Protein AF-0000000086609661 (afdb_homodimer)

Structure (mmCIF, N/CA/C/O backbone):
data_AF-0000000086609661-model_v1
#
loop_
_entity.id
_entity.type
_entity.pdbx_description
1 polymer 'Uncharacterized protein'
#
loop_
_atom_site.group_PDB
_atom_site.id
_atom_site.type_symbol
_atom_site.label_atom_id
_atom_site.label_alt_id
_atom_site.label_comp_id
_atom_site.label_asym_id
_atom_site.label_entity_id
_atom_site.label_seq_id
_atom_site.pdbx_PDB_ins_code
_atom_site.Cartn_x
_atom_site.Cartn_y
_atom_site.Cartn_z
_atom_site.occupancy
_atom_site.B_iso_or_equiv
_atom_site.auth_seq_id
_atom_site.auth_comp_id
_atom_site.auth_asym_id
_atom_site.auth_atom_id
_atom_site.pdbx_PDB_model_num
ATOM 1 N N . MET A 1 1 ? 12.375 -41.531 125.75 1 24.06 1 MET A N 1
ATOM 2 C CA . MET A 1 1 ? 12.094 -42.281 124.562 1 24.06 1 MET A CA 1
ATOM 3 C C . MET A 1 1 ? 12.25 -41.375 123.312 1 24.06 1 MET A C 1
ATOM 5 O O . MET A 1 1 ? 11.656 -40.312 123.25 1 24.06 1 MET A O 1
ATOM 9 N N . LEU A 1 2 ? 13.367 -41.625 122.5 1 27.55 2 LEU A N 1
ATOM 10 C CA . LEU A 1 2 ? 14.164 -40.906 121.5 1 27.55 2 LEU A CA 1
ATOM 11 C C . LEU A 1 2 ? 13.414 -40.812 120.188 1 27.55 2 LEU A C 1
ATOM 13 O O . LEU A 1 2 ? 13.156 -41.844 119.5 1 27.55 2 LEU A O 1
ATOM 17 N N . ILE A 1 3 ? 12.336 -40.094 120.062 1 29.94 3 ILE A N 1
ATOM 18 C CA . ILE A 1 3 ? 11.453 -40.062 118.875 1 29.94 3 ILE A CA 1
ATOM 19 C C . ILE A 1 3 ? 12.234 -39.656 117.625 1 29.94 3 ILE A C 1
ATOM 21 O O . ILE A 1 3 ? 12.867 -38.594 117.625 1 29.94 3 ILE A O 1
ATOM 25 N N . PRO A 1 4 ? 12.422 -40.625 116.625 1 28.08 4 PRO A N 1
ATOM 26 C CA . PRO A 1 4 ? 13.273 -40.625 115.438 1 28.08 4 PRO A CA 1
ATOM 27 C C . PRO A 1 4 ? 12.883 -39.531 114.438 1 28.08 4 PRO A C 1
ATOM 29 O O . PRO A 1 4 ? 11.75 -39.062 114.438 1 28.08 4 PRO A O 1
ATOM 32 N N . LYS A 1 5 ? 13.898 -39.062 113.375 1 32.53 5 LYS A N 1
ATOM 33 C CA . LYS A 1 5 ? 14.352 -37.969 112.5 1 32.53 5 LYS A CA 1
ATOM 34 C C . LYS A 1 5 ? 13.711 -38.062 111.125 1 32.53 5 LYS A C 1
ATOM 36 O O . LYS A 1 5 ? 14.109 -37.375 110.188 1 32.53 5 LYS A O 1
ATOM 41 N N . PHE A 1 6 ? 12.453 -38.656 110.875 1 29.06 6 PHE A N 1
ATOM 42 C CA . PHE A 1 6 ? 12.148 -39.094 109.562 1 29.06 6 PHE A CA 1
ATOM 43 C C . PHE A 1 6 ? 12.164 -37.906 108.562 1 29.06 6 PHE A C 1
ATOM 45 O O . PHE A 1 6 ? 11.414 -36.938 108.75 1 29.06 6 PHE A O 1
ATOM 52 N N . CYS A 1 7 ? 13.305 -37.688 107.75 1 28.7 7 CYS A N 1
ATOM 53 C CA . CYS A 1 7 ? 13.703 -36.688 106.75 1 28.7 7 CYS A CA 1
ATOM 54 C C . CYS A 1 7 ? 12.953 -36.875 105.5 1 28.7 7 CYS A C 1
ATOM 56 O O . CYS A 1 7 ? 12.984 -37.938 104.875 1 28.7 7 CYS A O 1
ATOM 58 N N . PRO A 1 8 ? 11.852 -36.156 105 1 30.62 8 PRO A N 1
ATOM 59 C CA . PRO A 1 8 ? 10.984 -36.344 103.875 1 30.62 8 PRO A CA 1
ATOM 60 C C . PRO A 1 8 ? 11.711 -36.125 102.5 1 30.62 8 PRO A C 1
ATOM 62 O O . PRO A 1 8 ? 12.516 -35.219 102.375 1 30.62 8 PRO A O 1
ATOM 65 N N . ARG A 1 9 ? 12.172 -37.156 101.625 1 34.53 9 ARG A N 1
ATOM 66 C CA . ARG A 1 9 ? 12.828 -37.344 100.312 1 34.53 9 ARG A CA 1
ATOM 67 C C . ARG A 1 9 ? 12.016 -36.719 99.188 1 34.53 9 ARG A C 1
ATOM 69 O O . ARG A 1 9 ? 11.062 -37.344 98.688 1 34.53 9 ARG A O 1
ATOM 76 N N . THR A 1 10 ? 11.586 -35.5 99.125 1 33.38 10 THR A N 1
ATOM 77 C CA . THR A 1 10 ? 10.609 -34.906 98.188 1 33.38 10 THR A CA 1
ATOM 78 C C . THR A 1 10 ? 11.18 -34.75 96.812 1 33.38 10 THR A C 1
ATOM 80 O O . THR A 1 10 ? 10.508 -34.281 95.875 1 33.38 10 THR A O 1
ATOM 83 N N . PRO A 1 11 ? 12.516 -34.969 96.375 1 42.34 11 PRO A N 1
ATOM 84 C CA . PRO A 1 11 ? 13 -34.188 95.25 1 42.34 11 PRO A CA 1
ATOM 85 C C . PRO A 1 11 ? 12.656 -34.812 93.938 1 42.34 11 PRO A C 1
ATOM 87 O O . PRO A 1 11 ? 12.922 -34.25 92.875 1 42.34 11 PRO A O 1
ATOM 90 N N . THR A 1 12 ? 12.406 -36.125 93.75 1 47.47 12 THR A N 1
ATOM 91 C CA . THR A 1 12 ? 12.586 -36.844 92.5 1 47.47 12 THR A CA 1
ATOM 92 C C . THR A 1 12 ? 11.539 -36.438 91.438 1 47.47 12 THR A C 1
ATOM 94 O O . THR A 1 12 ? 11.711 -36.656 90.25 1 47.47 12 THR A O 1
ATOM 97 N N . ARG A 1 13 ? 10.328 -35.938 91.812 1 50.72 13 ARG A N 1
ATOM 98 C CA . ARG A 1 13 ? 9.211 -35.812 90.875 1 50.72 13 ARG A CA 1
ATOM 99 C C . ARG A 1 13 ? 9.43 -34.625 89.938 1 50.72 13 ARG A C 1
ATOM 101 O O . ARG A 1 13 ? 8.789 -34.562 88.875 1 50.72 13 ARG A O 1
ATOM 108 N N . ILE A 1 14 ? 10.383 -33.781 90.312 1 56.12 14 ILE A N 1
ATOM 109 C CA . ILE A 1 14 ? 10.461 -32.562 89.5 1 56.12 14 ILE A CA 1
ATOM 110 C C . ILE A 1 14 ? 11.195 -32.875 88.188 1 56.12 14 ILE A C 1
ATOM 112 O O . ILE A 1 14 ? 10.828 -32.375 87.125 1 56.12 14 ILE A O 1
ATOM 116 N N . LYS A 1 15 ? 12.039 -33.875 88.188 1 58.06 15 LYS A N 1
ATOM 117 C CA . LYS A 1 15 ? 12.836 -34.156 87 1 58.06 15 LYS A CA 1
ATOM 118 C C . LYS A 1 15 ? 12.023 -34.906 86 1 58.06 15 LYS A C 1
ATOM 120 O O . LYS A 1 15 ? 12.18 -34.656 84.75 1 58.06 15 LYS A O 1
ATOM 125 N N . ASP A 1 16 ? 11.25 -35.719 86.438 1 64.44 16 ASP A N 1
ATOM 126 C CA . ASP A 1 16 ? 10.359 -36.469 85.5 1 64.44 16 ASP A CA 1
ATOM 127 C C . ASP A 1 16 ? 9.43 -35.5 84.75 1 64.44 16 ASP A C 1
ATOM 129 O O . ASP A 1 16 ? 9.125 -35.719 83.625 1 64.44 16 ASP A O 1
ATOM 133 N N . LEU A 1 17 ? 9.031 -34.469 85.5 1 64.56 17 LEU A N 1
ATOM 134 C CA . LEU A 1 17 ? 8.133 -33.5 84.938 1 64.56 17 LEU A CA 1
ATOM 135 C C . LEU A 1 17 ? 8.844 -32.75 83.812 1 64.56 17 LEU A C 1
ATOM 137 O O . LEU A 1 17 ? 8.25 -32.5 82.75 1 64.56 17 LEU A O 1
ATOM 141 N N . PHE A 1 18 ? 10.094 -32.531 84.062 1 69.62 18 PHE A N 1
ATOM 142 C CA . PHE A 1 18 ? 10.812 -31.75 83.062 1 69.62 18 PHE A CA 1
ATOM 143 C C . PHE A 1 18 ? 11.055 -32.594 81.812 1 69.62 18 PHE A C 1
ATOM 145 O O . PHE A 1 18 ? 10.992 -32.062 80.688 1 69.62 18 PHE A O 1
ATOM 152 N N . LEU A 1 19 ? 11.273 -33.844 81.938 1 68.75 19 LEU A N 1
ATOM 153 C CA . LEU A 1 19 ? 11.453 -34.719 80.812 1 68.75 19 LEU A CA 1
ATOM 154 C C . LEU A 1 19 ? 10.172 -34.812 80 1 68.75 19 LEU A C 1
ATOM 156 O O . LEU A 1 19 ? 10.219 -34.844 78.75 1 68.75 19 LEU A O 1
ATOM 160 N N . LEU A 1 20 ? 9.055 -34.969 80.75 1 70.31 20 LEU A N 1
ATOM 161 C CA . LEU A 1 20 ? 7.77 -35.031 80.062 1 70.31 20 LEU A CA 1
ATOM 162 C C . LEU A 1 20 ? 7.496 -33.719 79.312 1 70.31 20 LEU A C 1
ATOM 164 O O . LEU A 1 20 ? 7 -33.75 78.188 1 70.31 20 LEU A O 1
ATOM 168 N N . LEU A 1 21 ? 7.773 -32.625 79.938 1 68.56 21 LEU A N 1
ATOM 169 C CA . LEU A 1 21 ? 7.527 -31.344 79.312 1 68.56 21 LEU A CA 1
ATOM 170 C C . LEU A 1 21 ? 8.406 -31.172 78.062 1 68.56 21 LEU A C 1
ATOM 172 O O . LEU A 1 21 ? 7.953 -30.625 77.062 1 68.56 21 LEU A O 1
ATOM 176 N N . SER A 1 22 ? 9.617 -31.594 78.25 1 65.56 22 SER A N 1
ATOM 177 C CA . SER A 1 22 ? 10.508 -31.484 77.062 1 65.56 22 SER A CA 1
ATOM 178 C C . SER A 1 22 ? 10.016 -32.344 75.938 1 65.56 22 SER A C 1
ATOM 180 O O . SER A 1 22 ? 10.109 -31.953 74.75 1 65.56 22 SER A O 1
ATOM 182 N N . SER A 1 23 ? 9.547 -33.531 76.188 1 70.44 23 SER A N 1
ATOM 183 C CA . SER A 1 23 ? 9 -34.406 75.188 1 70.44 23 SER A CA 1
ATOM 184 C C . SER A 1 23 ? 7.773 -33.781 74.5 1 70.44 23 SER A C 1
ATOM 186 O O . SER A 1 23 ? 7.586 -33.906 73.312 1 70.44 23 SER A O 1
ATOM 188 N N . LEU A 1 24 ? 6.852 -33.188 75.375 1 67.44 24 LEU A N 1
ATOM 189 C CA . LEU A 1 24 ? 5.668 -32.562 74.812 1 67.44 24 LEU A CA 1
ATOM 190 C C . LEU A 1 24 ? 6.059 -31.375 73.875 1 67.44 24 LEU A C 1
ATOM 192 O O . LEU A 1 24 ? 5.422 -31.125 72.875 1 67.44 24 LEU A O 1
ATOM 196 N N . LEU A 1 25 ? 6.984 -30.609 74.375 1 65.94 25 LEU A N 1
ATOM 197 C CA . LEU A 1 25 ? 7.445 -29.484 73.562 1 65.94 25 LEU A CA 1
ATOM 198 C C . LEU A 1 25 ? 7.992 -29.969 72.25 1 65.94 25 LEU A C 1
ATOM 200 O O . LEU A 1 25 ? 7.746 -29.344 71.188 1 65.94 25 LEU A O 1
ATOM 204 N N . ILE A 1 26 ? 8.734 -30.969 72.188 1 63.88 26 ILE A N 1
ATOM 205 C CA . ILE A 1 26 ? 9.25 -31.547 71 1 63.88 26 ILE A CA 1
ATOM 206 C C . ILE A 1 26 ? 8.094 -31.922 70.062 1 63.88 26 ILE A C 1
ATOM 208 O O . ILE A 1 26 ? 8.125 -31.641 68.875 1 63.88 26 ILE A O 1
ATOM 212 N N . LEU A 1 27 ? 7.066 -32.625 70.562 1 64.44 27 LEU A N 1
ATOM 213 C CA . LEU A 1 27 ? 5.922 -33.031 69.75 1 64.44 27 LEU A CA 1
ATOM 214 C C . LEU A 1 27 ? 5.207 -31.797 69.188 1 64.44 27 LEU A C 1
ATOM 216 O O . LEU A 1 27 ? 4.77 -31.812 68 1 64.44 27 LEU A O 1
ATOM 220 N N . TYR A 1 28 ? 4.906 -30.812 70 1 58.44 28 TYR A N 1
ATOM 221 C CA . TYR A 1 28 ? 4.262 -29.594 69.562 1 58.44 28 TYR A CA 1
ATOM 222 C C . TYR A 1 28 ? 5.055 -28.953 68.438 1 58.44 28 TYR A C 1
ATOM 224 O O . TYR A 1 28 ? 4.48 -28.484 67.438 1 58.44 28 TYR A O 1
ATOM 232 N N . LEU A 1 29 ? 6.297 -28.734 68.688 1 55.53 29 LEU A N 1
ATOM 233 C CA . LEU A 1 29 ? 7.113 -28.078 67.688 1 55.53 29 LEU A CA 1
ATOM 234 C C . LEU A 1 29 ? 7.078 -28.844 66.375 1 55.53 29 LEU A C 1
ATOM 236 O O . LEU A 1 29 ? 7.211 -28.25 65.312 1 55.53 29 LEU A O 1
ATOM 240 N N . LEU A 1 30 ? 7.016 -30.109 66.438 1 54 30 LEU A N 1
ATOM 241 C CA . LEU A 1 30 ? 6.965 -30.922 65.188 1 54 30 LEU A CA 1
ATOM 242 C C . LEU A 1 30 ? 5.645 -30.734 64.5 1 54 30 LEU A C 1
ATOM 244 O O . LEU A 1 30 ? 5.586 -30.844 63.25 1 54 30 LEU A O 1
ATOM 248 N N . HIS A 1 31 ? 4.523 -30.578 65.188 1 50.5 31 HIS A N 1
ATOM 249 C CA . HIS A 1 31 ? 3.236 -30.547 64.5 1 50.5 31 HIS A CA 1
ATOM 250 C C . HIS A 1 31 ? 2.787 -29.109 64.25 1 50.5 31 HIS A C 1
ATOM 252 O O . HIS A 1 31 ? 1.589 -28.844 64.125 1 50.5 31 HIS A O 1
ATOM 258 N N . ARG A 1 32 ? 3.543 -28.109 64.625 1 44.69 32 ARG A N 1
ATOM 259 C CA . ARG A 1 32 ? 3.047 -26.766 64.25 1 44.69 32 ARG A CA 1
ATOM 260 C C . ARG A 1 32 ? 2.572 -26.719 62.844 1 44.69 32 ARG A C 1
ATOM 262 O O . ARG A 1 32 ? 3.32 -27.062 61.906 1 44.69 32 ARG A O 1
ATOM 269 N N . PRO A 1 33 ? 1.197 -26.703 62.688 1 39.25 33 PRO A N 1
ATOM 270 C CA . PRO A 1 33 ? 0.733 -26.562 61.312 1 39.25 33 PRO A CA 1
ATOM 271 C C . PRO A 1 33 ? 1.284 -25.312 60.625 1 39.25 33 PRO A C 1
ATOM 273 O O . PRO A 1 33 ? 1.49 -24.297 61.281 1 39.25 33 PRO A O 1
ATOM 276 N N . THR A 1 34 ? 2.217 -25.406 59.75 1 39.56 34 THR A N 1
ATOM 277 C CA . THR A 1 34 ? 2.689 -24.281 58.938 1 39.56 34 THR A CA 1
ATOM 278 C C . THR A 1 34 ? 1.516 -23.469 58.406 1 39.56 34 THR A C 1
ATOM 280 O O . THR A 1 34 ? 0.493 -24.016 58 1 39.56 34 THR A O 1
ATOM 283 N N . PRO A 1 35 ? 1.345 -22.25 59.094 1 38.19 35 PRO A N 1
ATOM 284 C CA . PRO A 1 35 ? 0.242 -21.438 58.594 1 38.19 35 PRO A CA 1
ATOM 285 C C . PRO A 1 35 ? 0.128 -21.5 57.062 1 38.19 35 PRO A C 1
ATOM 287 O O . PRO A 1 35 ? 1.127 -21.719 56.375 1 38.19 35 PRO A O 1
ATOM 290 N N . PRO A 1 36 ? -1.138 -21.812 56.625 1 32.72 36 PRO A N 1
ATOM 291 C CA . PRO A 1 36 ? -1.208 -21.812 55.156 1 32.72 36 PRO A CA 1
ATOM 292 C C . PRO A 1 36 ? -0.623 -20.547 54.531 1 32.72 36 PRO A C 1
ATOM 294 O O . PRO A 1 36 ? -0.662 -19.484 55.156 1 32.72 36 PRO A O 1
ATOM 297 N N . THR A 1 37 ? 0.617 -20.594 54.031 1 32.22 37 THR A N 1
ATOM 298 C CA . THR A 1 37 ? 1.135 -19.516 53.188 1 32.22 37 THR A CA 1
ATOM 299 C C . THR A 1 37 ? 0.003 -18.812 52.438 1 32.22 37 THR A C 1
ATOM 301 O O . THR A 1 37 ? -0.851 -19.484 51.844 1 32.22 37 THR A O 1
ATOM 304 N N . THR A 1 38 ? -0.518 -17.688 53.062 1 32.28 38 THR A N 1
ATOM 305 C CA . THR A 1 38 ? -1.411 -16.875 52.25 1 32.28 38 THR A CA 1
ATOM 306 C C . THR A 1 38 ? -1.024 -16.969 50.781 1 32.28 38 THR A C 1
ATOM 308 O O . THR A 1 38 ? 0.139 -16.766 50.438 1 32.28 38 THR A O 1
ATOM 311 N N . SER A 1 39 ? -1.709 -17.812 50.094 1 29.5 39 SER A N 1
ATOM 312 C CA . SER A 1 39 ? -1.521 -17.797 48.656 1 29.5 39 SER A CA 1
ATOM 313 C C . SER A 1 39 ? -1.417 -16.375 48.125 1 29.5 39 SER A C 1
ATOM 315 O O . SER A 1 39 ? -2.295 -15.547 48.375 1 29.5 39 SER A O 1
ATOM 317 N N . LEU A 1 40 ? -0.229 -15.641 48.312 1 30.45 40 LEU A N 1
ATOM 318 C CA . LEU A 1 40 ? -0.115 -14.516 47.406 1 30.45 40 LEU A CA 1
ATOM 319 C C . LEU A 1 40 ? -0.986 -14.734 46.156 1 30.45 40 LEU A C 1
ATOM 321 O O . LEU A 1 40 ? -0.909 -15.781 45.531 1 30.45 40 LEU A O 1
ATOM 325 N N . LEU A 1 41 ? -2.223 -14.188 46.312 1 28.84 41 LEU A N 1
ATOM 326 C CA . LEU A 1 41 ? -2.926 -14.164 45.031 1 28.84 41 LEU A CA 1
ATOM 327 C C . LEU A 1 41 ? -1.946 -13.984 43.875 1 28.84 41 LEU A C 1
ATOM 329 O O . LEU A 1 41 ? -1.236 -12.977 43.812 1 28.84 41 LEU A O 1
ATOM 333 N N . GLN A 1 42 ? -1.14 -15.023 43.656 1 28.11 42 GLN A N 1
ATOM 334 C CA . GLN A 1 42 ? -0.544 -14.914 42.312 1 28.11 42 GLN A CA 1
ATOM 335 C C . GLN A 1 42 ? -1.455 -14.148 41.375 1 28.11 42 GLN A C 1
ATOM 337 O O . GLN A 1 42 ? -2.564 -14.594 41.062 1 28.11 42 GLN A O 1
ATOM 342 N N . LEU A 1 43 ? -1.441 -12.75 41.562 1 30.12 43 LEU A N 1
ATOM 343 C CA . LEU A 1 43 ? -1.978 -12.227 40.312 1 30.12 43 LEU A CA 1
ATOM 344 C C . LEU A 1 43 ? -1.76 -13.211 39.188 1 30.12 43 LEU A C 1
ATOM 346 O O . LEU A 1 43 ? -0.621 -13.578 38.875 1 30.12 43 LEU A O 1
ATOM 350 N N . SER A 1 44 ? -2.557 -14.242 39.281 1 28.61 44 SER A N 1
ATOM 351 C CA . SER A 1 44 ? -2.443 -15.023 38.062 1 28.61 44 SER A CA 1
ATOM 352 C C . SER A 1 44 ? -1.903 -14.172 36.906 1 28.61 44 SER A C 1
ATOM 354 O O . SER A 1 44 ? -2.51 -13.164 36.531 1 28.61 44 SER A O 1
ATOM 356 N N . THR A 1 45 ? -0.65 -13.781 37 1 34.16 45 THR A N 1
ATOM 357 C CA . THR A 1 45 ? -0.312 -13.5 35.625 1 34.16 45 THR A CA 1
ATOM 358 C C . THR A 1 45 ? -1.208 -14.297 34.656 1 34.16 45 THR A C 1
ATOM 360 O O . THR A 1 45 ? -1.307 -15.523 34.781 1 34.16 45 THR A O 1
ATOM 363 N N . PHE A 1 46 ? -2.449 -13.828 34.5 1 33.5 46 PHE A N 1
ATOM 364 C CA . PHE A 1 46 ? -3.031 -14.625 33.406 1 33.5 46 PHE A CA 1
ATOM 365 C C . PHE A 1 46 ? -1.951 -15.398 32.656 1 33.5 46 PHE A C 1
ATOM 367 O O . PHE A 1 46 ? -0.874 -14.867 32.406 1 33.5 46 PHE A O 1
ATOM 374 N N . PRO A 1 47 ? -1.62 -16.688 33.188 1 36.62 47 PRO A N 1
ATOM 375 C CA . PRO A 1 47 ? -0.64 -17.25 32.25 1 36.62 47 PRO A CA 1
ATOM 376 C C . PRO A 1 47 ? -0.579 -16.484 30.938 1 36.62 47 PRO A C 1
ATOM 378 O O . PRO A 1 47 ? -1.572 -15.875 30.516 1 36.62 47 PRO A O 1
ATOM 381 N N . PRO A 1 48 ? 0.569 -15.836 30.688 1 37.53 48 PRO A N 1
ATOM 382 C CA . PRO A 1 48 ? 0.369 -15.344 29.328 1 37.53 48 PRO A CA 1
ATOM 383 C C . PRO A 1 48 ? -0.662 -16.156 28.547 1 37.53 48 PRO A C 1
ATOM 385 O O . PRO A 1 48 ? -0.85 -17.344 28.812 1 37.53 48 PRO A O 1
ATOM 388 N N . THR A 1 49 ? -1.903 -15.727 28.484 1 41.12 49 THR A N 1
ATOM 389 C CA . THR A 1 49 ? -2.736 -16.484 27.562 1 41.12 49 THR A CA 1
ATOM 390 C C . THR A 1 49 ? -1.89 -17.469 26.75 1 41.12 49 THR A C 1
ATOM 392 O O . THR A 1 49 ? -0.845 -17.094 26.219 1 41.12 49 THR A O 1
ATOM 395 N N . PRO A 1 50 ? -1.823 -18.734 27.219 1 45.25 50 PRO A N 1
ATOM 396 C CA . PRO A 1 50 ? -1.061 -19.609 26.328 1 45.25 50 PRO A CA 1
ATOM 397 C C . PRO A 1 50 ? -0.896 -19.016 24.922 1 45.25 50 PRO A C 1
ATOM 399 O O . PRO A 1 50 ? -1.77 -18.281 24.453 1 45.25 50 PRO A O 1
ATOM 402 N N . PRO A 1 51 ? 0.329 -18.859 24.594 1 51.72 51 PRO A N 1
ATOM 403 C CA . PRO A 1 51 ? 0.479 -18.344 23.234 1 51.72 51 PRO A CA 1
ATOM 404 C C . PRO A 1 51 ? -0.551 -18.922 22.266 1 51.72 51 PRO A C 1
ATOM 406 O O . PRO A 1 51 ? -0.796 -20.141 22.281 1 51.72 51 PRO A O 1
ATOM 409 N N . THR A 1 52 ? -1.679 -18.297 22.094 1 62.69 52 THR A N 1
ATOM 410 C CA . THR A 1 52 ? -2.59 -18.734 21.047 1 62.69 52 THR A CA 1
ATOM 411 C C . THR A 1 52 ? -1.84 -19.516 19.969 1 62.69 52 THR A C 1
ATOM 413 O O . THR A 1 52 ? -0.779 -19.094 19.516 1 62.69 52 THR A O 1
ATOM 416 N N . PRO A 1 53 ? -2.174 -20.844 19.922 1 75.31 53 PRO A N 1
ATOM 417 C CA . PRO A 1 53 ? -1.538 -21.609 18.844 1 75.31 53 PRO A CA 1
ATOM 418 C C . PRO A 1 53 ? -1.438 -20.828 17.547 1 75.31 53 PRO A C 1
ATOM 420 O O . PRO A 1 53 ? -2.26 -19.953 17.281 1 75.31 53 PRO A O 1
ATOM 423 N N . PRO A 1 54 ? -0.422 -21.141 16.906 1 85.5 54 PRO A N 1
ATOM 424 C CA . PRO A 1 54 ? -0.243 -20.438 15.633 1 85.5 54 PRO A CA 1
ATOM 425 C C . PRO A 1 54 ? -1.383 -20.703 14.656 1 85.5 54 PRO A C 1
ATOM 427 O O . PRO A 1 54 ? -2.051 -21.734 14.742 1 85.5 54 PRO A O 1
ATOM 430 N N . THR A 1 55 ? -1.747 -19.797 13.898 1 93.62 55 THR A N 1
ATOM 431 C CA . THR A 1 55 ? -2.754 -19.953 12.852 1 93.62 55 THR A CA 1
ATOM 432 C C . THR A 1 55 ? -2.377 -21.078 11.898 1 93.62 55 THR A C 1
ATOM 434 O O . THR A 1 55 ? -1.224 -21.188 11.477 1 93.62 55 THR A O 1
ATOM 437 N N . SER A 1 56 ? -3.27 -21.984 11.711 1 95.06 56 SER A N 1
ATOM 438 C CA . SER A 1 56 ? -3.109 -23.062 10.758 1 95.06 56 SER A CA 1
ATOM 439 C C . SER A 1 56 ? -4.211 -23.047 9.703 1 95.06 56 SER A C 1
ATOM 441 O O . SER A 1 56 ? -5.129 -22.234 9.773 1 95.06 56 SER A O 1
ATOM 443 N N . LEU A 1 57 ? -4.086 -23.922 8.766 1 96.75 57 LEU A N 1
ATOM 444 C CA . LEU A 1 57 ? -5.023 -23.953 7.645 1 96.75 57 LEU A CA 1
ATOM 445 C C . LEU A 1 57 ? -6.441 -24.219 8.133 1 96.75 57 LEU A C 1
ATOM 447 O O . LEU A 1 57 ? -7.406 -23.703 7.555 1 96.75 57 LEU A O 1
ATOM 451 N N . HIS A 1 58 ? -6.621 -24.906 9.234 1 95.06 58 HIS A N 1
ATOM 452 C CA . HIS A 1 58 ? -7.934 -25.25 9.766 1 95.06 58 HIS A CA 1
ATOM 453 C C . HIS A 1 58 ? -8.625 -24.016 10.352 1 95.06 58 HIS A C 1
ATOM 455 O O . HIS A 1 58 ? -9.828 -24.047 10.625 1 95.06 58 HIS A O 1
ATOM 461 N N . HIS A 1 59 ? -7.84 -23.016 10.602 1 97.69 59 HIS A N 1
ATOM 462 C CA . HIS A 1 59 ? -8.391 -21.781 11.156 1 97.69 59 HIS A CA 1
ATOM 463 C C . HIS A 1 59 ? -8.922 -20.859 10.055 1 97.69 59 HIS A C 1
ATOM 465 O O . HIS A 1 59 ? -9.461 -19.797 10.336 1 97.69 59 HIS A O 1
ATOM 471 N N . LEU A 1 60 ? -8.75 -21.25 8.789 1 98.5 60 LEU A N 1
ATOM 472 C CA . LEU A 1 60 ? -9.25 -20.484 7.66 1 98.5 60 LEU A CA 1
ATOM 473 C C . LEU A 1 60 ? -10.516 -21.109 7.086 1 98.5 60 LEU A C 1
ATOM 475 O O . LEU A 1 60 ? -10.586 -22.328 6.914 1 98.5 60 LEU A O 1
ATOM 479 N N . LEU A 1 61 ? -11.492 -20.359 6.871 1 98.62 61 LEU A N 1
ATOM 480 C CA . LEU A 1 61 ? -12.703 -20.766 6.164 1 98.62 61 LEU A CA 1
ATOM 481 C C . LEU A 1 61 ? -12.812 -20.062 4.82 1 98.62 61 LEU A C 1
ATOM 483 O O . LEU A 1 61 ? -12.906 -18.828 4.766 1 98.62 61 LEU A O 1
ATOM 487 N N . PHE A 1 62 ? -12.758 -20.859 3.775 1 98.69 62 PHE A N 1
ATOM 488 C CA . PHE A 1 62 ? -12.836 -20.312 2.422 1 98.69 62 PHE A CA 1
ATOM 489 C C . PHE A 1 62 ? -14.281 -20.312 1.926 1 98.69 62 PHE A C 1
ATOM 491 O O . PHE A 1 62 ? -14.93 -21.359 1.893 1 98.69 62 PHE A O 1
ATOM 498 N N . SER A 1 63 ? -14.781 -19.172 1.595 1 98.62 63 SER A N 1
ATOM 499 C CA . SER A 1 63 ? -16.094 -19 0.958 1 98.62 63 SER A CA 1
ATOM 500 C C . SER A 1 63 ? -15.945 -18.516 -0.481 1 98.62 63 SER A C 1
ATOM 502 O O . SER A 1 63 ? -15.609 -17.359 -0.719 1 98.62 63 SER A O 1
ATOM 504 N N . ILE A 1 64 ? -16.266 -19.391 -1.388 1 98.38 64 ILE A N 1
ATOM 505 C CA . ILE A 1 64 ? -15.977 -19.141 -2.795 1 98.38 64 ILE A CA 1
ATOM 506 C C . ILE A 1 64 ? -17.266 -18.844 -3.547 1 98.38 64 ILE A C 1
ATOM 508 O O . ILE A 1 64 ? -18.203 -19.656 -3.52 1 98.38 64 ILE A O 1
ATOM 512 N N . ALA A 1 65 ? -17.312 -17.656 -4.18 1 97.75 65 ALA A N 1
ATOM 513 C CA . ALA A 1 65 ? -18.438 -17.312 -5.043 1 97.75 65 ALA A CA 1
ATOM 514 C C . ALA A 1 65 ? -18.375 -18.094 -6.352 1 97.75 65 ALA A C 1
ATOM 516 O O . ALA A 1 65 ? -17.359 -18.094 -7.043 1 97.75 65 ALA A O 1
ATOM 517 N N . SER A 1 66 ? -19.438 -18.766 -6.672 1 96.19 66 SER A N 1
ATOM 518 C CA . SER A 1 66 ? -19.547 -19.578 -7.883 1 96.19 66 SER A CA 1
ATOM 519 C C . SER A 1 66 ? -20.953 -19.531 -8.461 1 96.19 66 SER A C 1
ATOM 521 O O . SER A 1 66 ? -21.766 -18.672 -8.086 1 96.19 66 SER A O 1
ATOM 523 N N . SER A 1 67 ? -21.188 -20.156 -9.562 1 93.94 67 SER A N 1
ATOM 524 C CA . SER A 1 67 ? -22.5 -20.312 -10.195 1 93.94 67 SER A CA 1
ATOM 525 C C . SER A 1 67 ? -22.641 -21.688 -10.812 1 93.94 67 SER A C 1
ATOM 527 O O . SER A 1 67 ? -21.656 -22.375 -11.062 1 93.94 67 SER A O 1
ATOM 529 N N . SER A 1 68 ? -23.938 -22.047 -11.031 1 91.75 68 SER A N 1
ATOM 530 C CA . SER A 1 68 ? -24.203 -23.344 -11.656 1 91.75 68 SER A CA 1
ATOM 531 C C . SER A 1 68 ? -23.656 -23.391 -13.078 1 91.75 68 SER A C 1
ATOM 533 O O . SER A 1 68 ? -23.266 -24.453 -13.562 1 91.75 68 SER A O 1
ATOM 535 N N . ARG A 1 69 ? -23.547 -22.312 -13.625 1 90.62 69 ARG A N 1
ATOM 536 C CA . ARG A 1 69 ? -23.094 -22.234 -15.008 1 90.62 69 ARG A CA 1
ATOM 537 C C . ARG A 1 69 ? -21.578 -22.297 -15.094 1 90.62 69 ARG A C 1
ATOM 539 O O . ARG A 1 69 ? -21.016 -22.953 -15.977 1 90.62 69 ARG A O 1
ATOM 546 N N . SER A 1 70 ? -20.844 -21.688 -14.156 1 91.75 70 SER A N 1
ATOM 547 C CA . SER A 1 70 ? -19.406 -21.562 -14.266 1 91.75 70 SER A CA 1
ATOM 548 C C . SER A 1 70 ? -18.688 -22.734 -13.609 1 91.75 70 SER A C 1
ATOM 550 O O . SER A 1 70 ? -17.562 -23.078 -13.992 1 91.75 70 SER A O 1
ATOM 552 N N . LEU A 1 71 ? -19.297 -23.359 -12.68 1 92.56 71 LEU A N 1
ATOM 553 C CA . LEU A 1 71 ? -18.641 -24.344 -11.82 1 92.56 71 LEU A CA 1
ATOM 554 C C . LEU A 1 71 ? -18.062 -25.484 -12.648 1 92.56 71 LEU A C 1
ATOM 556 O O . LEU A 1 71 ? -16.906 -25.859 -12.453 1 92.56 71 LEU A O 1
ATOM 560 N N . PRO A 1 72 ? -18.734 -26.047 -13.695 1 90.25 72 PRO A N 1
ATOM 561 C CA . PRO A 1 72 ? -18.156 -27.172 -14.445 1 90.25 72 PRO A CA 1
ATOM 562 C C . PRO A 1 72 ? -16.844 -26.812 -15.125 1 90.25 72 PRO A C 1
ATOM 564 O O . PRO A 1 72 ? -15.898 -27.609 -15.117 1 90.25 72 PRO A O 1
ATOM 567 N N . SER A 1 73 ? -16.734 -25.641 -15.609 1 91.88 73 SER A N 1
ATOM 568 C CA . SER A 1 73 ? -15.531 -25.25 -16.328 1 91.88 73 SER A CA 1
ATOM 569 C C . SER A 1 73 ? -14.445 -24.781 -15.367 1 91.88 73 SER A C 1
ATOM 571 O O . SER A 1 73 ? -13.266 -24.766 -15.719 1 91.88 73 SER A O 1
ATOM 573 N N . ARG A 1 74 ? -14.82 -24.5 -14.133 1 94.56 74 ARG A N 1
ATOM 574 C CA . ARG A 1 74 ? -13.867 -23.875 -13.219 1 94.56 74 ARG A CA 1
ATOM 575 C C . ARG A 1 74 ? -13.445 -24.859 -12.133 1 94.56 74 ARG A C 1
ATOM 577 O O . ARG A 1 74 ? -12.547 -24.562 -11.336 1 94.56 74 ARG A O 1
ATOM 584 N N . SER A 1 75 ? -13.977 -26.031 -12.125 1 94.06 75 SER A N 1
ATOM 585 C CA . SER A 1 75 ? -13.711 -27.031 -11.102 1 94.06 75 SER A CA 1
ATOM 586 C C . SER A 1 75 ? -12.242 -27.438 -11.094 1 94.06 75 SER A C 1
ATOM 588 O O . SER A 1 75 ? -11.68 -27.734 -10.039 1 94.06 75 SER A O 1
ATOM 590 N N . PRO A 1 76 ? -11.555 -27.453 -12.266 1 94.12 76 PRO A N 1
ATOM 591 C CA . PRO A 1 76 ? -10.141 -27.812 -12.234 1 94.12 76 PRO A CA 1
ATOM 592 C C . PRO A 1 76 ? -9.297 -26.859 -11.406 1 94.12 76 PRO A C 1
ATOM 594 O O . PRO A 1 76 ? -8.328 -27.266 -10.758 1 94.12 76 PRO A O 1
ATOM 597 N N . PHE A 1 77 ? -9.609 -25.594 -11.367 1 94.88 77 PHE A N 1
ATOM 598 C CA . PHE A 1 77 ? -8.867 -24.609 -10.586 1 94.88 77 PHE A CA 1
ATOM 599 C C . PHE A 1 77 ? -9.039 -24.859 -9.094 1 94.88 77 PHE A C 1
ATOM 601 O O . PHE A 1 77 ? -8.078 -24.766 -8.328 1 94.88 77 PHE A O 1
ATOM 608 N N . LEU A 1 78 ? -10.234 -25.234 -8.711 1 96 78 LEU A N 1
ATOM 609 C CA . LEU A 1 78 ? -10.539 -25.5 -7.312 1 96 78 LEU A CA 1
ATOM 610 C C . LEU A 1 78 ? -9.773 -26.734 -6.816 1 96 78 LEU A C 1
ATOM 612 O O . LEU A 1 78 ? -9.281 -26.75 -5.684 1 96 78 LEU A O 1
ATOM 616 N N . ARG A 1 79 ? -9.633 -27.703 -7.684 1 94.88 79 ARG A N 1
ATOM 617 C CA . ARG A 1 79 ? -8.992 -28.969 -7.32 1 94.88 79 ARG A CA 1
ATOM 618 C C . ARG A 1 79 ? -7.5 -28.781 -7.094 1 94.88 79 ARG A C 1
ATOM 620 O O . ARG A 1 79 ? -6.855 -29.609 -6.449 1 94.88 79 ARG A O 1
ATOM 627 N N . LEU A 1 80 ? -6.969 -27.688 -7.57 1 94.56 80 LEU A N 1
ATOM 628 C CA . LEU A 1 80 ? -5.531 -27.453 -7.453 1 94.56 80 LEU A CA 1
ATOM 629 C C . LEU A 1 80 ? -5.145 -27.172 -6.008 1 94.56 80 LEU A C 1
ATOM 631 O O . LEU A 1 80 ? -4.043 -27.531 -5.574 1 94.56 80 LEU A O 1
ATOM 635 N N . TRP A 1 81 ? -6.047 -26.531 -5.262 1 96.25 81 TRP A N 1
ATOM 636 C CA . TRP A 1 81 ? -5.613 -26.031 -3.957 1 96.25 81 TRP A CA 1
ATOM 637 C C . TRP A 1 81 ? -6.535 -26.531 -2.852 1 96.25 81 TRP A C 1
ATOM 639 O O . TRP A 1 81 ? -6.188 -26.484 -1.67 1 96.25 81 TRP A O 1
ATOM 649 N N . HIS A 1 82 ? -7.715 -26.969 -3.201 1 96.12 82 HIS A N 1
ATOM 650 C CA . HIS A 1 82 ? -8.641 -27.5 -2.207 1 96.12 82 HIS A CA 1
ATOM 651 C C . HIS A 1 82 ? -8.367 -28.984 -1.928 1 96.12 82 HIS A C 1
ATOM 653 O O . HIS A 1 82 ? -8.117 -29.75 -2.854 1 96.12 82 HIS A O 1
ATOM 659 N N . SER A 1 83 ? -8.352 -29.25 -0.698 1 92.25 83 SER A N 1
ATOM 660 C CA . SER A 1 83 ? -8.336 -30.641 -0.25 1 92.25 83 SER A CA 1
ATOM 661 C C . SER A 1 83 ? -9.398 -30.875 0.818 1 92.25 83 SER A C 1
ATOM 663 O O . SER A 1 83 ? -9.398 -30.219 1.861 1 92.25 83 SER A O 1
ATOM 665 N N . PRO A 1 84 ? -10.242 -31.875 0.622 1 88.81 84 PRO A N 1
ATOM 666 C CA . PRO A 1 84 ? -11.344 -32.125 1.561 1 88.81 84 PRO A CA 1
ATOM 667 C C . PRO A 1 84 ? -10.852 -32.375 2.982 1 88.81 84 PRO A C 1
ATOM 669 O O . PRO A 1 84 ? -11.562 -32.094 3.947 1 88.81 84 PRO A O 1
ATOM 672 N N . ASN A 1 85 ? -9.664 -32.781 3.139 1 88.94 85 ASN A N 1
ATOM 673 C CA . ASN A 1 85 ? -9.172 -33.156 4.457 1 88.94 85 ASN A CA 1
ATOM 674 C C . ASN A 1 85 ? -8.414 -32.031 5.129 1 88.94 85 ASN A C 1
ATOM 676 O O . ASN A 1 85 ? -8.164 -32.062 6.336 1 88.94 85 ASN A O 1
ATOM 680 N N . THR A 1 86 ? -8.141 -31.062 4.344 1 91.44 86 THR A N 1
ATOM 681 C CA . THR A 1 86 ? -7.242 -30.078 4.945 1 91.44 86 THR A CA 1
ATOM 682 C C . THR A 1 86 ? -7.832 -28.672 4.848 1 91.44 86 THR A C 1
ATOM 684 O O . THR A 1 86 ? -7.574 -27.828 5.707 1 91.44 86 THR A O 1
ATOM 687 N N . THR A 1 87 ? -8.609 -28.453 3.855 1 95.19 87 THR A N 1
ATOM 688 C CA . THR A 1 87 ? -9.148 -27.109 3.662 1 95.19 87 THR A CA 1
ATOM 689 C C . THR A 1 87 ? -10.625 -27.062 4.035 1 95.19 87 THR A C 1
ATOM 691 O O . THR A 1 87 ? -11.375 -28 3.768 1 95.19 87 THR A O 1
ATOM 694 N N . ARG A 1 88 ? -11 -26.047 4.703 1 96.31 88 ARG A N 1
ATOM 695 C CA . ARG A 1 88 ? -12.406 -25.719 4.922 1 96.31 88 ARG A CA 1
ATOM 696 C C . ARG A 1 88 ? -12.93 -24.781 3.842 1 96.31 88 ARG A C 1
ATOM 698 O O . ARG A 1 88 ? -12.836 -23.547 3.98 1 96.31 88 ARG A O 1
ATOM 705 N N . THR A 1 89 ? -13.508 -25.328 2.82 1 97.62 89 THR A N 1
ATOM 706 C CA . THR A 1 89 ? -13.93 -24.562 1.659 1 97.62 89 THR A CA 1
ATOM 707 C C . THR A 1 89 ? -15.383 -24.859 1.309 1 97.62 89 THR A C 1
ATOM 709 O O . THR A 1 89 ? -15.812 -26.016 1.348 1 97.62 89 THR A O 1
ATOM 712 N N . TYR A 1 90 ? -16.141 -23.844 1.014 1 97.12 90 TYR A N 1
ATOM 713 C CA . TYR A 1 90 ? -17.516 -23.969 0.564 1 97.12 90 TYR A CA 1
ATOM 714 C C . TYR A 1 90 ? -17.75 -23.156 -0.709 1 97.12 90 TYR A C 1
ATOM 716 O O . TYR A 1 90 ? -17.234 -22.047 -0.853 1 97.12 90 TYR A O 1
ATOM 724 N N . LEU A 1 91 ? -18.5 -23.75 -1.605 1 96.88 91 LEU A N 1
ATOM 725 C CA . LEU A 1 91 ? -18.906 -23.062 -2.82 1 96.88 91 LEU A CA 1
ATOM 726 C C . LEU A 1 91 ? -20.328 -22.5 -2.684 1 96.88 91 LEU A C 1
ATOM 728 O O . LEU A 1 91 ? -21.234 -23.219 -2.252 1 96.88 91 LEU A O 1
ATOM 732 N N . PHE A 1 92 ? -20.5 -21.281 -2.975 1 97 92 PHE A N 1
ATOM 733 C CA . PHE A 1 92 ? -21.812 -20.656 -2.965 1 97 92 PHE A CA 1
ATOM 734 C C . PHE A 1 92 ? -22.344 -20.484 -4.383 1 97 92 PHE A C 1
ATOM 736 O O . PHE A 1 92 ? -21.797 -19.703 -5.164 1 97 92 PHE A O 1
ATOM 743 N N . LEU A 1 93 ? -23.453 -21.172 -4.688 1 95.62 93 LEU A N 1
ATOM 744 C CA . LEU A 1 93 ? -24.031 -21.172 -6.031 1 95.62 93 LEU A CA 1
ATOM 745 C C . LEU A 1 93 ? -25.297 -20.328 -6.086 1 95.62 93 LEU A C 1
ATOM 747 O O . LEU A 1 93 ? -25.906 -20.047 -5.055 1 95.62 93 LEU A O 1
ATOM 751 N N . ASP A 1 94 ? -25.594 -19.875 -7.316 1 93.69 94 ASP A N 1
ATOM 752 C CA . ASP A 1 94 ? -26.797 -19.094 -7.551 1 93.69 94 ASP A CA 1
ATOM 753 C C . ASP A 1 94 ? -28.031 -20 -7.586 1 93.69 94 ASP A C 1
ATOM 755 O O . ASP A 1 94 ? -29.125 -19.578 -7.207 1 93.69 94 ASP A O 1
ATOM 759 N N . GLN A 1 95 ? -27.891 -21.141 -8.078 1 91.56 95 GLN A N 1
ATOM 760 C CA . GLN A 1 95 ? -28.969 -22.141 -8.18 1 91.56 95 GLN A CA 1
ATOM 761 C C . GLN A 1 95 ? -28.422 -23.547 -8.047 1 91.56 95 GLN A C 1
ATOM 763 O O . GLN A 1 95 ? -27.219 -23.781 -8.219 1 91.56 95 GLN A O 1
ATOM 768 N N . PRO A 1 96 ? -29.359 -24.438 -7.645 1 86.19 96 PRO A N 1
ATOM 769 C CA . PRO A 1 96 ? -28.891 -25.828 -7.496 1 86.19 96 PRO A CA 1
ATOM 770 C C . PRO A 1 96 ? -28.375 -26.422 -8.805 1 86.19 96 PRO A C 1
ATOM 772 O O . PRO A 1 96 ? -28.875 -26.062 -9.883 1 86.19 96 PRO A O 1
ATOM 775 N N . THR A 1 97 ? -27.266 -27.062 -8.586 1 77.62 97 THR A N 1
ATOM 776 C CA . THR A 1 97 ? -26.797 -27.797 -9.758 1 77.62 97 THR A CA 1
ATOM 777 C C . THR A 1 97 ? -27.641 -29.031 -10 1 77.62 97 THR A C 1
ATOM 779 O O . THR A 1 97 ? -28.328 -29.516 -9.094 1 77.62 97 THR A O 1
ATOM 782 N N . VAL A 1 98 ? -27.828 -29.328 -11.195 1 65.88 98 VAL A N 1
ATOM 783 C CA . VAL A 1 98 ? -28.547 -30.562 -11.469 1 65.88 98 VAL A CA 1
ATOM 784 C C . VAL A 1 98 ? -28.047 -31.672 -10.547 1 65.88 98 VAL A C 1
ATOM 786 O O . VAL A 1 98 ? -26.844 -31.891 -10.422 1 65.88 98 VAL A O 1
ATOM 789 N N . PRO A 1 99 ? -28.984 -32 -9.641 1 59.84 99 PRO A N 1
ATOM 790 C CA . PRO A 1 99 ? -28.625 -33.062 -8.672 1 59.84 99 PRO A CA 1
ATOM 791 C C . PRO A 1 99 ? -27.766 -34.156 -9.297 1 59.84 99 PRO A C 1
ATOM 793 O O . PRO A 1 99 ? -28.125 -34.688 -10.336 1 59.84 99 PRO A O 1
ATOM 796 N N . ASN A 1 100 ? -26.516 -33.844 -9.312 1 58.59 100 ASN A N 1
ATOM 797 C CA . ASN A 1 100 ? -25.656 -35 -9.641 1 58.59 100 ASN A CA 1
ATOM 798 C C . ASN A 1 100 ? -25.688 -36.031 -8.531 1 58.59 100 ASN A C 1
ATOM 800 O O . ASN A 1 100 ? -25.344 -35.75 -7.383 1 58.59 100 ASN A O 1
ATOM 804 N N . PRO A 1 101 ? -26.406 -37.219 -8.711 1 58.5 101 PRO A N 1
ATOM 805 C CA . PRO A 1 101 ? -26.484 -38.281 -7.723 1 58.5 101 PRO A CA 1
ATOM 806 C C . PRO A 1 101 ? -25.125 -38.625 -7.113 1 58.5 101 PRO A C 1
ATOM 808 O O . PRO A 1 101 ? -25.047 -39.219 -6.043 1 58.5 101 PRO A O 1
ATOM 811 N N . HIS A 1 102 ? -24.109 -38.219 -7.777 1 64.25 102 HIS A N 1
ATOM 812 C CA . HIS A 1 102 ? -22.781 -38.531 -7.262 1 64.25 102 HIS A CA 1
ATOM 813 C C . HIS A 1 102 ? -21.938 -37.281 -7.125 1 64.25 102 HIS A C 1
ATOM 815 O O . HIS A 1 102 ? -21.203 -36.906 -8.047 1 64.25 102 HIS A O 1
ATOM 821 N N . PRO A 1 103 ? -22.125 -36.594 -5.922 1 71.94 103 PRO A N 1
ATOM 822 C CA . PRO A 1 103 ? -21.312 -35.406 -5.73 1 71.94 103 PRO A CA 1
ATOM 823 C C . PRO A 1 103 ? -19.812 -35.688 -5.844 1 71.94 103 PRO A C 1
ATOM 825 O O . PRO A 1 103 ? -19.344 -36.719 -5.41 1 71.94 103 PRO A O 1
ATOM 828 N N . ASP A 1 104 ? -19.109 -34.938 -6.605 1 82.38 104 ASP A N 1
ATOM 829 C CA . ASP A 1 104 ? -17.656 -35.062 -6.766 1 82.38 104 ASP A CA 1
ATOM 830 C C . ASP A 1 104 ? -16.938 -34.812 -5.441 1 82.38 104 ASP A C 1
ATOM 832 O O . ASP A 1 104 ? -16.938 -33.688 -4.93 1 82.38 104 ASP A O 1
ATOM 836 N N . PRO A 1 105 ? -16.375 -35.781 -4.844 1 85 105 PRO A N 1
ATOM 837 C CA . PRO A 1 105 ? -15.766 -35.656 -3.521 1 85 105 PRO A CA 1
ATOM 838 C C . PRO A 1 105 ? -14.523 -34.781 -3.537 1 85 105 PRO A C 1
ATOM 840 O O . PRO A 1 105 ? -14.031 -34.375 -2.479 1 85 105 PRO A O 1
ATOM 843 N N . THR A 1 106 ? -14 -34.531 -4.691 1 89.06 106 THR A N 1
ATOM 844 C CA . THR A 1 106 ? -12.773 -33.75 -4.781 1 89.06 106 THR A CA 1
ATOM 845 C C . THR A 1 106 ? -13.086 -32.25 -4.77 1 89.06 106 THR A C 1
ATOM 847 O O . THR A 1 106 ? -12.18 -31.422 -4.66 1 89.06 106 THR A O 1
ATOM 850 N N . LEU A 1 107 ? -14.367 -31.969 -4.895 1 92.81 107 LEU A N 1
ATOM 851 C CA . LEU A 1 107 ? -14.773 -30.562 -4.879 1 92.81 107 LEU A CA 1
ATOM 852 C C . LEU A 1 107 ? -15.328 -30.172 -3.514 1 92.81 107 LEU A C 1
ATOM 854 O O . LEU A 1 107 ? -15.82 -31.016 -2.771 1 92.81 107 LEU A O 1
ATOM 858 N N . PRO A 1 108 ? -15.211 -28.875 -3.207 1 93.94 108 PRO A N 1
ATOM 859 C CA . PRO A 1 108 ? -15.805 -28.422 -1.945 1 93.94 108 PRO A CA 1
ATOM 860 C C . PRO A 1 108 ? -17.312 -28.594 -1.911 1 93.94 108 PRO A C 1
ATOM 862 O O . PRO A 1 108 ? -17.969 -28.625 -2.963 1 93.94 108 PRO A O 1
ATOM 865 N N . PRO A 1 109 ? -17.859 -28.797 -0.676 1 92.38 109 PRO A N 1
ATOM 866 C CA . PRO A 1 109 ? -19.312 -28.797 -0.578 1 92.38 109 PRO A CA 1
ATOM 867 C C . PRO A 1 109 ? -19.938 -27.516 -1.139 1 92.38 109 PRO A C 1
ATOM 869 O O . PRO A 1 109 ? -19.328 -26.438 -1.061 1 92.38 109 PRO A O 1
ATOM 872 N N . THR A 1 110 ? -21.141 -27.672 -1.677 1 92.88 110 THR A N 1
ATOM 873 C CA . THR A 1 110 ? -21.828 -26.562 -2.332 1 92.88 110 THR A CA 1
ATOM 874 C C . THR A 1 110 ? -23.047 -26.125 -1.531 1 92.88 110 THR A C 1
ATOM 876 O O . THR A 1 110 ? -23.734 -26.969 -0.933 1 92.88 110 THR A O 1
ATOM 879 N N . LEU A 1 111 ? -23.234 -24.859 -1.473 1 93.69 111 LEU A N 1
ATOM 880 C CA . LEU A 1 111 ? -24.453 -24.234 -0.934 1 93.69 111 LEU A CA 1
ATOM 881 C C . LEU A 1 111 ? -25.109 -23.344 -1.976 1 93.69 111 LEU A C 1
ATOM 883 O O . LEU A 1 111 ? -24.438 -22.781 -2.84 1 93.69 111 LEU A O 1
ATOM 887 N N . VAL A 1 112 ? -26.438 -23.344 -1.909 1 94.62 112 VAL A N 1
ATOM 888 C CA . VAL A 1 112 ? -27.172 -22.375 -2.715 1 94.62 112 VAL A CA 1
ATOM 889 C C . VAL A 1 112 ? -27.422 -21.109 -1.898 1 94.62 112 VAL A C 1
ATOM 891 O O . VAL A 1 112 ? -27.984 -21.172 -0.807 1 94.62 112 VAL A O 1
ATOM 894 N N . SER A 1 113 ? -26.953 -20 -2.465 1 95.19 113 SER A N 1
ATOM 895 C CA . SER A 1 113 ? -27.141 -18.734 -1.767 1 95.19 113 SER A CA 1
ATOM 896 C C . SER A 1 113 ? -28.609 -18.422 -1.547 1 95.19 113 SER A C 1
ATOM 898 O O . SER A 1 113 ? -29.469 -18.797 -2.365 1 95.19 113 SER A O 1
ATOM 900 N N . SER A 1 114 ? -28.922 -17.75 -0.473 1 92.81 114 SER A N 1
ATOM 901 C CA . SER A 1 114 ? -30.281 -17.312 -0.208 1 92.81 114 SER A CA 1
ATOM 902 C C . SER A 1 114 ? -30.75 -16.312 -1.259 1 92.81 114 SER A C 1
ATOM 904 O O . SER A 1 114 ? -29.938 -15.57 -1.822 1 92.81 114 SER A O 1
ATOM 906 N N . PRO A 1 115 ? -32.062 -16.328 -1.482 1 90.56 115 PRO A N 1
ATOM 907 C CA . PRO A 1 115 ? -32.594 -15.359 -2.445 1 90.56 115 PRO A CA 1
ATOM 908 C C . PRO A 1 115 ? -32.344 -13.914 -2.023 1 90.56 115 PRO A C 1
ATOM 910 O O . PRO A 1 115 ? -32.406 -13.594 -0.834 1 90.56 115 PRO A O 1
ATOM 913 N N . THR A 1 116 ? -32.094 -13.086 -3.043 1 92.31 116 THR A N 1
ATOM 914 C CA . THR A 1 116 ? -31.812 -11.68 -2.762 1 92.31 116 THR A CA 1
ATOM 915 C C . THR A 1 116 ? -32.812 -10.773 -3.459 1 92.31 116 THR A C 1
ATOM 917 O O . THR A 1 116 ? -32.562 -9.586 -3.68 1 92.31 116 THR A O 1
ATOM 920 N N . SER A 1 117 ? -33.969 -11.289 -3.844 1 91.38 117 SER A N 1
ATOM 921 C CA . SER A 1 117 ? -34.969 -10.539 -4.578 1 91.38 117 SER A CA 1
ATOM 922 C C . SER A 1 117 ? -35.531 -9.383 -3.748 1 91.38 117 SER A C 1
ATOM 924 O O . SER A 1 117 ? -36 -8.383 -4.297 1 91.38 117 SER A O 1
ATOM 926 N N . SER A 1 118 ? -35.406 -9.461 -2.447 1 92.12 118 SER A N 1
ATOM 927 C CA . SER A 1 118 ? -35.969 -8.43 -1.567 1 92.12 118 SER A CA 1
ATOM 928 C C . SER A 1 118 ? -35.031 -7.23 -1.49 1 92.12 118 SER A C 1
ATOM 930 O O . SER A 1 118 ? -35.406 -6.168 -1.001 1 92.12 118 SER A O 1
ATOM 932 N N . PHE A 1 119 ? -33.781 -7.402 -1.865 1 94 119 PHE A N 1
ATOM 933 C CA . PHE A 1 119 ? -32.844 -6.293 -1.83 1 94 119 PHE A CA 1
ATOM 934 C C . PHE A 1 119 ? -33 -5.406 -3.059 1 94 119 PHE A C 1
ATOM 936 O O . PHE A 1 119 ? -33.094 -5.902 -4.184 1 94 119 PHE A O 1
ATOM 943 N N . PRO A 1 120 ? -33.062 -4.156 -2.836 1 92.38 120 PRO A N 1
ATOM 944 C CA . PRO A 1 120 ? -33.125 -3.262 -3.992 1 92.38 120 PRO A CA 1
ATOM 945 C C . PRO A 1 120 ? -31.844 -3.266 -4.824 1 92.38 120 PRO A C 1
ATOM 947 O O . PRO A 1 120 ? -30.75 -3.471 -4.285 1 92.38 120 PRO A O 1
ATOM 950 N N . TYR A 1 121 ? -31.922 -3.137 -6.121 1 90.88 121 TYR A N 1
ATOM 951 C CA . TYR A 1 121 ? -30.812 -3.018 -7.078 1 90.88 121 TYR A CA 1
ATOM 952 C C . TYR A 1 121 ? -31.125 -1.957 -8.125 1 90.88 121 TYR A C 1
ATOM 954 O O . TYR A 1 121 ? -32 -2.145 -8.969 1 90.88 121 TYR A O 1
ATOM 962 N N . SER A 1 122 ? -30.391 -0.838 -8.141 1 89.62 122 SER A N 1
ATOM 963 C CA . SER A 1 122 ? -30.766 0.29 -8.992 1 89.62 122 SER A CA 1
ATOM 964 C C . SER A 1 122 ? -29.688 0.581 -10.031 1 89.62 122 SER A C 1
ATOM 966 O O . SER A 1 122 ? -29.828 1.498 -10.844 1 89.62 122 SER A O 1
ATOM 968 N N . PHE A 1 123 ? -28.594 -0.246 -10.008 1 88.44 123 PHE A N 1
ATOM 969 C CA . PHE A 1 123 ? -27.578 -0.031 -11.031 1 88.44 123 PHE A CA 1
ATOM 970 C C . PHE A 1 123 ? -28.062 -0.52 -12.391 1 88.44 123 PHE A C 1
ATOM 972 O O . PHE A 1 123 ? -28.5 -1.667 -12.523 1 88.44 123 PHE A O 1
ATOM 979 N N . PRO A 1 124 ? -28 0.266 -13.43 1 85.38 124 PRO A N 1
ATOM 980 C CA . PRO A 1 124 ? -28.625 -0.062 -14.719 1 85.38 124 PRO A CA 1
ATOM 981 C C . PRO A 1 124 ? -27.906 -1.195 -15.445 1 85.38 124 PRO A C 1
ATOM 983 O O . PRO A 1 124 ? -28.547 -2.012 -16.109 1 85.38 124 PRO A O 1
ATOM 986 N N . ARG A 1 125 ? -26.609 -1.292 -15.477 1 79.56 125 ARG A N 1
ATOM 987 C CA . ARG A 1 125 ? -25.906 -2.236 -16.344 1 79.56 125 ARG A CA 1
ATOM 988 C C . ARG A 1 125 ? -25.266 -3.354 -15.523 1 79.56 125 ARG A C 1
ATOM 990 O O . ARG A 1 125 ? -24.469 -4.129 -16.047 1 79.56 125 ARG A O 1
ATOM 997 N N . GLY A 1 126 ? -25.656 -3.629 -14.398 1 79.06 126 GLY A N 1
ATOM 998 C CA . GLY A 1 126 ? -25.016 -4.656 -13.594 1 79.06 126 GLY A CA 1
ATOM 999 C C . GLY A 1 126 ? -25.906 -5.852 -13.328 1 79.06 126 GLY A C 1
ATOM 1000 O O . GLY A 1 126 ? -27.047 -5.902 -13.805 1 79.06 126 GLY A O 1
ATOM 1001 N N . SER A 1 127 ? -25.344 -6.934 -12.867 1 85.12 127 SER A N 1
ATOM 1002 C CA . SER A 1 127 ? -26.078 -8.141 -12.492 1 85.12 127 SER A CA 1
ATOM 1003 C C . SER A 1 127 ? -26.453 -8.133 -11.016 1 85.12 127 SER A C 1
ATOM 1005 O O . SER A 1 127 ? -25.625 -7.785 -10.164 1 85.12 127 SER A O 1
ATOM 1007 N N . ARG A 1 128 ? -27.672 -8.523 -10.734 1 88.06 128 ARG A N 1
ATOM 1008 C CA . ARG A 1 128 ? -28.141 -8.625 -9.359 1 88.06 128 ARG A CA 1
ATOM 1009 C C . ARG A 1 128 ? -27.344 -9.664 -8.578 1 88.06 128 ARG A C 1
ATOM 1011 O O . ARG A 1 128 ? -27.391 -9.695 -7.348 1 88.06 128 ARG A O 1
ATOM 1018 N N . SER A 1 129 ? -26.656 -10.5 -9.297 1 90.31 129 SER A N 1
ATOM 1019 C CA . SER A 1 129 ? -25.844 -11.516 -8.641 1 90.31 129 SER A CA 1
ATOM 1020 C C . SER A 1 129 ? -24.797 -10.883 -7.727 1 90.31 129 SER A C 1
ATOM 1022 O O . SER A 1 129 ? -24.281 -11.539 -6.82 1 90.31 129 SER A O 1
ATOM 1024 N N . ALA A 1 130 ? -24.562 -9.617 -7.988 1 93.31 130 ALA A N 1
ATOM 1025 C CA . ALA A 1 130 ? -23.594 -8.906 -7.16 1 93.31 130 ALA A CA 1
ATOM 1026 C C . ALA A 1 130 ? -24.062 -8.828 -5.711 1 93.31 130 ALA A C 1
ATOM 1028 O O . ALA A 1 130 ? -23.25 -8.875 -4.785 1 93.31 130 ALA A O 1
ATOM 1029 N N . VAL A 1 131 ? -25.375 -8.695 -5.539 1 96 131 VAL A N 1
ATOM 1030 C CA . VAL A 1 131 ? -25.922 -8.641 -4.191 1 96 131 VAL A CA 1
ATOM 1031 C C . VAL A 1 131 ? -25.766 -10 -3.51 1 96 131 VAL A C 1
ATOM 1033 O O . VAL A 1 131 ? -25.375 -10.078 -2.348 1 96 131 VAL A O 1
ATOM 1036 N N . ARG A 1 132 ? -26.062 -11.039 -4.254 1 95.38 132 ARG A N 1
ATOM 1037 C CA . ARG A 1 132 ? -25.922 -12.398 -3.752 1 95.38 132 ARG A CA 1
ATOM 1038 C C . ARG A 1 132 ? -24.484 -12.672 -3.332 1 95.38 132 ARG A C 1
ATOM 1040 O O . ARG A 1 132 ? -24.234 -13.219 -2.252 1 95.38 132 ARG A O 1
ATOM 1047 N N . ILE A 1 133 ? -23.562 -12.312 -4.148 1 95.38 133 ILE A N 1
ATOM 1048 C CA . ILE A 1 133 ? -22.141 -12.578 -3.904 1 95.38 133 ILE A CA 1
ATOM 1049 C C . ILE A 1 133 ? -21.672 -11.781 -2.691 1 95.38 133 ILE A C 1
ATOM 1051 O O . ILE A 1 133 ? -20.938 -12.305 -1.845 1 95.38 133 ILE A O 1
ATOM 1055 N N . ALA A 1 134 ? -22.078 -10.523 -2.574 1 97.38 134 ALA A N 1
ATOM 1056 C CA . ALA A 1 134 ? -21.719 -9.719 -1.402 1 97.38 134 ALA A CA 1
ATOM 1057 C C . ALA A 1 134 ? -22.266 -10.367 -0.125 1 97.38 134 ALA A C 1
ATOM 1059 O O . ALA A 1 134 ? -21.594 -10.352 0.911 1 97.38 134 ALA A O 1
ATOM 1060 N N . ARG A 1 135 ? -23.422 -10.953 -0.223 1 97.81 135 ARG A N 1
ATOM 1061 C CA . ARG A 1 135 ? -24.109 -11.484 0.95 1 97.81 135 ARG A CA 1
ATOM 1062 C C . ARG A 1 135 ? -23.469 -12.789 1.414 1 97.81 135 ARG A C 1
ATOM 1064 O O . ARG A 1 135 ? -23.766 -13.273 2.508 1 97.81 135 ARG A O 1
ATOM 1071 N N . ILE A 1 136 ? -22.578 -13.375 0.643 1 98 136 ILE A N 1
ATOM 1072 C CA . ILE A 1 136 ? -21.875 -14.594 1.017 1 98 136 ILE A CA 1
ATOM 1073 C C . ILE A 1 136 ? -21.156 -14.391 2.346 1 98 136 ILE A C 1
ATOM 1075 O O . ILE A 1 136 ? -21.016 -15.328 3.139 1 98 136 ILE A O 1
ATOM 1079 N N . VAL A 1 137 ? -20.719 -13.172 2.639 1 97.06 137 VAL A N 1
ATOM 1080 C CA . VAL A 1 137 ? -20.062 -12.867 3.906 1 97.06 137 VAL A CA 1
ATOM 1081 C C . VAL A 1 137 ? -20.984 -13.242 5.066 1 97.06 137 VAL A C 1
ATOM 1083 O O . VAL A 1 137 ? -20.562 -13.945 5.996 1 97.06 137 VAL A O 1
ATOM 1086 N N . LYS A 1 138 ? -22.219 -12.797 4.984 1 97.81 138 LYS A N 1
ATOM 1087 C CA . LYS A 1 138 ? -23.188 -13.094 6.043 1 97.81 138 LYS A CA 1
ATOM 1088 C C . LYS A 1 138 ? -23.5 -14.586 6.094 1 97.81 138 LYS A C 1
ATOM 1090 O O . LYS A 1 138 ? -23.547 -15.18 7.172 1 97.81 138 LYS A O 1
ATOM 1095 N N . GLU A 1 139 ? -23.734 -15.164 4.926 1 98.19 139 GLU A N 1
ATOM 1096 C CA . GLU A 1 139 ? -24.078 -16.578 4.871 1 98.19 139 GLU A CA 1
ATOM 1097 C C . GLU A 1 139 ? -22.953 -17.453 5.43 1 98.19 139 GLU A C 1
ATOM 1099 O O . GLU A 1 139 ? -23.219 -18.469 6.062 1 98.19 139 GLU A O 1
ATOM 1104 N N . SER A 1 140 ? -21.688 -17.094 5.16 1 98.19 140 SER A N 1
ATOM 1105 C CA . SER A 1 140 ? -20.547 -17.844 5.668 1 98.19 140 SER A CA 1
ATOM 1106 C C . SER A 1 140 ? -20.531 -17.859 7.195 1 98.19 140 SER A C 1
ATOM 1108 O O . SER A 1 140 ? -20.188 -18.875 7.801 1 98.19 140 SER A O 1
ATOM 1110 N N . VAL A 1 141 ? -20.906 -16.781 7.816 1 98 141 VAL A N 1
ATOM 1111 C CA . VAL A 1 141 ? -20.875 -16.656 9.273 1 98 141 VAL A CA 1
ATOM 1112 C C . VAL A 1 141 ? -22.109 -17.344 9.867 1 98 141 VAL A C 1
ATOM 1114 O O . VAL A 1 141 ? -22 -18.031 10.891 1 98 141 VAL A O 1
ATOM 1117 N N . SER A 1 142 ? -23.25 -17.219 9.234 1 97.06 142 SER A N 1
ATOM 1118 C CA . SER A 1 142 ? -24.516 -17.594 9.859 1 97.06 142 SER A CA 1
ATOM 1119 C C . SER A 1 142 ? -24.859 -19.062 9.562 1 97.06 142 SER A C 1
ATOM 1121 O O . SER A 1 142 ? -25.547 -19.703 10.359 1 97.06 142 SER A O 1
ATOM 1123 N N . ARG A 1 143 ? -24.406 -19.562 8.438 1 96.62 143 ARG A N 1
ATOM 1124 C CA . ARG A 1 143 ? -24.891 -20.875 8.008 1 96.62 143 ARG A CA 1
ATOM 1125 C C . ARG A 1 143 ? -23.828 -21.938 8.25 1 96.62 143 ARG A C 1
ATOM 1127 O O . ARG A 1 143 ? -24.156 -23.141 8.305 1 96.62 143 ARG A O 1
ATOM 1134 N N . LEU A 1 144 ? -22.578 -21.609 8.344 1 96.62 144 LEU A N 1
ATOM 1135 C CA . LEU A 1 144 ? -21.516 -22.594 8.414 1 96.62 144 LEU A CA 1
ATOM 1136 C C . LEU A 1 144 ? -21.031 -22.766 9.844 1 96.62 144 LEU A C 1
ATOM 1138 O O . LEU A 1 144 ? -21.297 -21.922 10.703 1 96.62 144 LEU A O 1
ATOM 1142 N N . ASP A 1 145 ? -20.406 -23.906 10.125 1 94.69 145 ASP A N 1
ATOM 1143 C CA . ASP A 1 145 ? -19.719 -24.109 11.391 1 94.69 145 ASP A CA 1
ATOM 1144 C C . ASP A 1 145 ? -18.453 -23.25 11.461 1 94.69 145 ASP A C 1
ATOM 1146 O O . ASP A 1 145 ? -17.469 -23.516 10.75 1 94.69 145 ASP A O 1
ATOM 1150 N N . THR A 1 146 ? -18.453 -22.328 12.242 1 95.81 146 THR A N 1
ATOM 1151 C CA . THR A 1 146 ? -17.344 -21.391 12.32 1 95.81 146 THR A CA 1
ATOM 1152 C C . THR A 1 146 ? -16.5 -21.641 13.562 1 95.81 146 THR A C 1
ATOM 1154 O O . THR A 1 146 ? -15.781 -20.766 14.031 1 95.81 146 THR A O 1
ATOM 1157 N N . SER A 1 147 ? -16.625 -22.828 14.133 1 95.12 147 SER A N 1
ATOM 1158 C CA . SER A 1 147 ? -15.82 -23.172 15.297 1 95.12 147 SER A CA 1
ATOM 1159 C C . SER A 1 147 ? -14.336 -23.141 14.969 1 95.12 147 SER A C 1
ATOM 1161 O O . SER A 1 147 ? -13.898 -23.766 14 1 95.12 147 SER A O 1
ATOM 1163 N N . GLY A 1 148 ? -13.625 -22.375 15.75 1 95.69 148 GLY A N 1
ATOM 1164 C CA . GLY A 1 148 ? -12.18 -22.312 15.594 1 95.69 148 GLY A CA 1
ATOM 1165 C C . GLY A 1 148 ? -11.734 -21.438 14.445 1 95.69 148 GLY A C 1
ATOM 1166 O O . GLY A 1 148 ? -10.531 -21.25 14.227 1 95.69 148 GLY A O 1
ATOM 1167 N N . VAL A 1 149 ? -12.672 -20.875 13.688 1 98 149 VAL A N 1
ATOM 1168 C CA . VAL A 1 149 ? -12.32 -20.031 12.547 1 98 149 VAL A CA 1
ATOM 1169 C C . VAL A 1 149 ? -11.742 -18.703 13.031 1 98 149 VAL A C 1
ATOM 1171 O O . VAL A 1 149 ? -12.336 -18.047 13.891 1 98 149 VAL A O 1
ATOM 1174 N N . ARG A 1 150 ? -10.594 -18.406 12.5 1 98.38 150 ARG A N 1
ATOM 1175 C CA . ARG A 1 150 ? -9.938 -17.141 12.82 1 98.38 150 ARG A CA 1
ATOM 1176 C C . ARG A 1 150 ? -10.039 -16.156 11.656 1 98.38 150 ARG A C 1
ATOM 1178 O O . ARG A 1 150 ? -10.078 -14.945 11.859 1 98.38 150 ARG A O 1
ATOM 1185 N N . TRP A 1 151 ? -10.07 -16.734 10.453 1 98.81 151 TRP A N 1
ATOM 1186 C CA . TRP A 1 151 ? -10.086 -15.914 9.25 1 98.81 151 TRP A CA 1
ATOM 1187 C C . TRP A 1 151 ? -11.117 -16.422 8.258 1 98.81 151 TRP A C 1
ATOM 1189 O O . TRP A 1 151 ? -11.203 -17.625 7.996 1 98.81 151 TRP A O 1
ATOM 1199 N N . PHE A 1 152 ? -11.906 -15.555 7.75 1 98.88 152 PHE A N 1
ATOM 1200 C CA . PHE A 1 152 ? -12.773 -15.82 6.609 1 98.88 152 PHE A CA 1
ATOM 1201 C C . PHE A 1 152 ? -12.125 -15.336 5.316 1 98.88 152 PHE A C 1
ATOM 1203 O O . PHE A 1 152 ? -11.773 -14.164 5.191 1 98.88 152 PHE A O 1
ATOM 1210 N N . VAL A 1 153 ? -11.898 -16.234 4.414 1 98.88 153 VAL A N 1
ATOM 1211 C CA . VAL A 1 153 ? -11.281 -15.914 3.135 1 98.88 153 VAL A CA 1
ATOM 1212 C C . VAL A 1 153 ? -12.312 -16 2.018 1 98.88 153 VAL A C 1
ATOM 1214 O O . VAL A 1 153 ? -13.031 -17 1.909 1 98.88 153 VAL A O 1
ATOM 1217 N N . PHE A 1 154 ? -12.422 -14.977 1.233 1 98.81 154 PHE A N 1
ATOM 1218 C CA . PHE A 1 154 ? -13.391 -14.914 0.149 1 98.81 154 PHE A CA 1
ATOM 1219 C C . PHE A 1 154 ? -12.695 -14.844 -1.202 1 98.81 154 PHE A C 1
ATOM 1221 O O . PHE A 1 154 ? -11.641 -14.211 -1.329 1 98.81 154 PHE A O 1
ATOM 1228 N N . GLY A 1 155 ? -13.219 -15.453 -2.223 1 98.06 155 GLY A N 1
ATOM 1229 C CA . GLY A 1 155 ? -12.703 -15.461 -3.584 1 98.06 155 GLY A CA 1
ATOM 1230 C C . GLY A 1 155 ? -13.711 -15.977 -4.598 1 98.06 155 GLY A C 1
ATOM 1231 O O . GLY A 1 155 ? -14.898 -16.094 -4.297 1 98.06 155 GLY A O 1
ATOM 1232 N N . ASP A 1 156 ? -13.281 -16.172 -5.801 1 97.12 156 ASP A N 1
ATOM 1233 C CA . ASP A 1 156 ? -14.109 -16.672 -6.898 1 97.12 156 ASP A CA 1
ATOM 1234 C C . ASP A 1 156 ? -13.703 -18.094 -7.273 1 97.12 156 ASP A C 1
ATOM 1236 O O . ASP A 1 156 ? -12.68 -18.609 -6.809 1 97.12 156 ASP A O 1
ATOM 1240 N N . ASP A 1 157 ? -14.539 -18.734 -8.086 1 96.44 157 ASP A N 1
ATOM 1241 C CA . ASP A 1 157 ? -14.289 -20.141 -8.43 1 96.44 157 ASP A CA 1
ATOM 1242 C C . ASP A 1 157 ? -13.156 -20.266 -9.445 1 96.44 157 ASP A C 1
ATOM 1244 O O . ASP A 1 157 ? -12.695 -21.375 -9.734 1 96.44 157 ASP A O 1
ATOM 1248 N N . ASP A 1 158 ? -12.633 -19.156 -9.969 1 95.56 158 ASP A N 1
ATOM 1249 C CA . ASP A 1 158 ? -11.438 -19.203 -10.805 1 95.56 158 ASP A CA 1
ATOM 1250 C C . ASP A 1 158 ? -10.242 -18.578 -10.086 1 95.56 158 ASP A C 1
ATOM 1252 O O . ASP A 1 158 ? -9.266 -18.188 -10.727 1 95.56 158 ASP A O 1
ATOM 1256 N N . THR A 1 159 ? -10.336 -18.359 -8.789 1 97.06 159 THR A N 1
ATOM 1257 C CA . THR A 1 159 ? -9.219 -17.938 -7.961 1 97.06 159 THR A CA 1
ATOM 1258 C C . THR A 1 159 ? -8.422 -19.156 -7.473 1 97.06 159 THR A C 1
ATOM 1260 O O . THR A 1 159 ? -8.992 -20.078 -6.883 1 97.06 159 THR A O 1
ATOM 1263 N N . VAL A 1 160 ? -7.156 -19.203 -7.742 1 98.12 160 VAL A N 1
ATOM 1264 C CA . VAL A 1 160 ? -6.27 -20.219 -7.191 1 98.12 160 VAL A CA 1
ATOM 1265 C C . VAL A 1 160 ? -5.539 -19.656 -5.973 1 98.12 160 VAL A C 1
ATOM 1267 O O . VAL A 1 160 ? -4.801 -18.688 -6.078 1 98.12 160 VAL A O 1
ATOM 1270 N N . PHE A 1 161 ? -5.762 -20.312 -4.824 1 98.44 161 PHE A N 1
ATOM 1271 C CA . PHE A 1 161 ? -5.121 -19.875 -3.586 1 98.44 161 PHE A CA 1
ATOM 1272 C C . PHE A 1 161 ? -3.879 -20.703 -3.295 1 98.44 161 PHE A C 1
ATOM 1274 O O . PHE A 1 161 ? -3.838 -21.906 -3.602 1 98.44 161 PHE A O 1
ATOM 1281 N N . PHE A 1 162 ? -2.891 -20.094 -2.777 1 98.25 162 PHE A N 1
ATOM 1282 C CA . PHE A 1 162 ? -1.71 -20.734 -2.215 1 98.25 162 PHE A CA 1
ATOM 1283 C C . PHE A 1 162 ? -1.794 -20.781 -0.694 1 98.25 162 PHE A C 1
ATOM 1285 O O . PHE A 1 162 ? -1.294 -19.891 -0.009 1 98.25 162 PHE A O 1
ATOM 1292 N N . THR A 1 163 ? -2.361 -21.859 -0.209 1 98 163 THR A N 1
ATOM 1293 C CA . THR A 1 163 ? -2.938 -21.938 1.13 1 98 163 THR A CA 1
ATOM 1294 C C . THR A 1 163 ? -1.85 -21.812 2.193 1 98 163 THR A C 1
ATOM 1296 O O . THR A 1 163 ? -2.037 -21.141 3.205 1 98 163 THR A O 1
ATOM 1299 N N . ASP A 1 164 ? -0.67 -22.438 2.023 1 96.38 164 ASP A N 1
ATOM 1300 C CA . ASP A 1 164 ? 0.4 -22.328 3.01 1 96.38 164 ASP A CA 1
ATOM 1301 C C . ASP A 1 164 ? 0.867 -20.875 3.16 1 96.38 164 ASP A C 1
ATOM 1303 O O . ASP A 1 164 ? 1.091 -20.406 4.273 1 96.38 164 ASP A O 1
ATOM 1307 N N . ASN A 1 165 ? 1.011 -20.25 2.043 1 96.88 165 ASN A N 1
ATOM 1308 C CA . ASN A 1 165 ? 1.415 -18.844 2.059 1 96.88 165 ASN A CA 1
ATOM 1309 C C . ASN A 1 165 ? 0.357 -17.969 2.719 1 96.88 165 ASN A C 1
ATOM 1311 O O . ASN A 1 165 ? 0.69 -17.016 3.426 1 96.88 165 ASN A O 1
ATOM 1315 N N . LEU A 1 166 ? -0.882 -18.312 2.447 1 97.69 166 LEU A N 1
ATOM 1316 C CA . LEU A 1 166 ? -1.977 -17.547 3.043 1 97.69 166 LEU A CA 1
ATOM 1317 C C . LEU A 1 166 ? -1.963 -17.672 4.562 1 97.69 166 LEU A C 1
ATOM 1319 O O . LEU A 1 166 ? -2.098 -16.688 5.273 1 97.69 166 LEU A O 1
ATOM 1323 N N . VAL A 1 167 ? -1.782 -18.891 5.047 1 97.06 167 VAL A N 1
ATOM 1324 C CA . VAL A 1 167 ? -1.715 -19.141 6.484 1 97.06 167 VAL A CA 1
ATOM 1325 C C . VAL A 1 167 ? -0.572 -18.328 7.094 1 97.06 167 VAL A C 1
ATOM 1327 O O . VAL A 1 167 ? -0.759 -17.641 8.102 1 97.06 167 VAL A O 1
ATOM 1330 N N . ARG A 1 168 ? 0.535 -18.391 6.48 1 95.5 168 ARG A N 1
ATOM 1331 C CA . ARG A 1 168 ? 1.704 -17.688 6.988 1 95.5 168 ARG A CA 1
ATOM 1332 C C . ARG A 1 168 ? 1.469 -16.172 6.992 1 95.5 168 ARG A C 1
ATOM 1334 O O . ARG A 1 168 ? 1.787 -15.492 7.973 1 95.5 168 ARG A O 1
ATOM 1341 N N . THR A 1 169 ? 0.932 -15.656 5.941 1 96.56 169 THR A N 1
ATOM 1342 C CA . THR A 1 169 ? 0.695 -14.219 5.828 1 96.56 169 THR A CA 1
ATOM 1343 C C . THR A 1 169 ? -0.326 -13.758 6.859 1 96.56 169 THR A C 1
ATOM 1345 O O . THR A 1 169 ? -0.116 -12.75 7.535 1 96.56 169 THR A O 1
ATOM 1348 N N . LEU A 1 170 ? -1.391 -14.477 7.039 1 97.44 170 LEU A N 1
ATOM 1349 C CA . LEU A 1 170 ? -2.447 -14.078 7.961 1 97.44 170 LEU A CA 1
ATOM 1350 C C . LEU A 1 170 ? -1.992 -14.219 9.406 1 97.44 170 LEU A C 1
ATOM 1352 O O . LEU A 1 170 ? -2.574 -13.617 10.312 1 97.44 170 LEU A O 1
ATOM 1356 N N . SER A 1 171 ? -0.942 -15 9.633 1 95.62 171 SER A N 1
ATOM 1357 C CA . SER A 1 171 ? -0.397 -15.18 10.977 1 95.62 171 SER A CA 1
ATOM 1358 C C . SER A 1 171 ? 0.274 -13.906 11.477 1 95.62 171 SER A C 1
ATOM 1360 O O . SER A 1 171 ? 0.562 -13.773 12.664 1 95.62 171 SER A O 1
ATOM 1362 N N . LYS A 1 172 ? 0.522 -12.992 10.617 1 93.38 172 LYS A N 1
ATOM 1363 C CA . LYS A 1 172 ? 1.1 -11.703 10.992 1 93.38 172 LYS A CA 1
ATOM 1364 C C . LYS A 1 172 ? 0.121 -10.891 11.836 1 93.38 172 LYS A C 1
ATOM 1366 O O . LYS A 1 172 ? 0.521 -9.953 12.523 1 93.38 172 LYS A O 1
ATOM 1371 N N . TYR A 1 173 ? -1.177 -11.25 11.75 1 94.69 173 TYR A N 1
ATOM 1372 C CA . TYR A 1 173 ? -2.223 -10.391 12.289 1 94.69 173 TYR A CA 1
ATOM 1373 C C . TYR A 1 173 ? -2.996 -11.094 13.398 1 94.69 173 TYR A C 1
ATOM 1375 O O . TYR A 1 173 ? -3.121 -12.32 13.391 1 94.69 173 TYR A O 1
ATOM 1383 N N . ASP A 1 174 ? -3.49 -10.305 14.312 1 93.62 174 ASP A N 1
ATOM 1384 C CA . ASP A 1 174 ? -4.328 -10.805 15.398 1 93.62 174 ASP A CA 1
ATOM 1385 C C . ASP A 1 174 ? -5.781 -10.945 14.945 1 93.62 174 ASP A C 1
ATOM 1387 O O . ASP A 1 174 ? -6.453 -9.945 14.68 1 93.62 174 ASP A O 1
ATOM 1391 N N . PRO A 1 175 ? -6.309 -12.172 14.875 1 95.25 175 PRO A N 1
ATOM 1392 C CA . PRO A 1 175 ? -7.668 -12.359 14.359 1 95.25 175 PRO A CA 1
ATOM 1393 C C . PRO A 1 175 ? -8.734 -11.797 15.297 1 95.25 175 PRO A C 1
ATOM 1395 O O . PRO A 1 175 ? -9.906 -11.711 14.922 1 95.25 175 PRO A O 1
ATOM 1398 N N . GLU A 1 176 ? -8.406 -11.383 16.484 1 94.06 176 GLU A N 1
ATOM 1399 C CA . GLU A 1 176 ? -9.359 -10.789 17.406 1 94.06 176 GLU A CA 1
ATOM 1400 C C . GLU A 1 176 ? -9.547 -9.305 17.141 1 94.06 176 GLU A C 1
ATOM 1402 O O . GLU A 1 176 ? -10.477 -8.68 17.672 1 94.06 176 GLU A O 1
ATOM 1407 N N . GLU A 1 177 ? -8.625 -8.789 16.422 1 95.31 177 GLU A N 1
ATOM 1408 C CA . GLU A 1 177 ? -8.758 -7.402 15.969 1 95.31 177 GLU A CA 1
ATOM 1409 C C . GLU A 1 177 ? -9.477 -7.324 14.625 1 95.31 177 GLU A C 1
ATOM 1411 O O . GLU A 1 177 ? -9.664 -8.344 13.953 1 95.31 177 GLU A O 1
ATOM 1416 N N . TRP A 1 178 ? -9.891 -6.176 14.258 1 96.81 178 TRP A N 1
ATOM 1417 C CA . TRP A 1 178 ? -10.641 -6 13.023 1 96.81 178 TRP A CA 1
ATOM 1418 C C . TRP A 1 178 ? -9.703 -5.785 11.836 1 96.81 178 TRP A C 1
ATOM 1420 O O . TRP A 1 178 ? -9.117 -4.711 11.695 1 96.81 178 TRP A O 1
ATOM 1430 N N . TYR A 1 179 ? -9.578 -6.82 11.047 1 98.06 179 TYR A N 1
ATOM 1431 C CA . TYR A 1 179 ? -8.734 -6.73 9.859 1 98.06 179 TYR A CA 1
ATOM 1432 C C . TYR A 1 179 ? -9.539 -7.027 8.594 1 98.06 179 TYR A C 1
ATOM 1434 O O . TYR A 1 179 ? -10.312 -7.984 8.555 1 98.06 179 TYR A O 1
ATOM 1442 N N . TYR A 1 180 ? -9.516 -6.199 7.672 1 98.62 180 TYR A N 1
ATOM 1443 C CA . TYR A 1 180 ? -9.875 -6.348 6.266 1 98.62 180 TYR A CA 1
ATOM 1444 C C . TYR A 1 180 ? -8.633 -6.387 5.387 1 98.62 180 TYR A C 1
ATOM 1446 O O . TYR A 1 180 ? -8.008 -5.352 5.141 1 98.62 180 TYR A O 1
ATOM 1454 N N . ILE A 1 181 ? -8.195 -7.598 4.883 1 98.81 181 ILE A N 1
ATOM 1455 C CA . ILE A 1 181 ? -6.895 -7.797 4.262 1 98.81 181 ILE A CA 1
ATOM 1456 C C . ILE A 1 181 ? -7.074 -8.211 2.803 1 98.81 181 ILE A C 1
ATOM 1458 O O . ILE A 1 181 ? -7.836 -9.141 2.506 1 98.81 181 ILE A O 1
ATOM 1462 N N . GLY A 1 182 ? -6.473 -7.602 1.883 1 98.62 182 GLY A N 1
ATOM 1463 C CA . GLY A 1 182 ? -6.535 -7.875 0.456 1 98.62 182 GLY A CA 1
ATOM 1464 C C . GLY A 1 182 ? -5.656 -6.953 -0.367 1 98.62 182 GLY A C 1
ATOM 1465 O O . GLY A 1 182 ? -4.668 -6.414 0.137 1 98.62 182 GLY A O 1
ATOM 1466 N N . SER A 1 183 ? -5.898 -6.891 -1.631 1 98.31 183 SER A N 1
ATOM 1467 C CA . SER A 1 183 ? -5.145 -6.008 -2.516 1 98.31 183 SER A CA 1
ATOM 1468 C C . SER A 1 183 ? -6.027 -5.453 -3.629 1 98.31 183 SER A C 1
ATOM 1470 O O . SER A 1 183 ? -7.145 -5.934 -3.84 1 98.31 183 SER A O 1
ATOM 1472 N N . GLY A 1 184 ? -5.512 -4.398 -4.266 1 97.75 184 GLY A N 1
ATOM 1473 C CA . GLY A 1 184 ? -6.207 -3.816 -5.402 1 97.75 184 GLY A CA 1
ATOM 1474 C C . GLY A 1 184 ? -5.941 -4.551 -6.703 1 97.75 184 GLY A C 1
ATOM 1475 O O . GLY A 1 184 ? -5.359 -5.641 -6.699 1 97.75 184 GLY A O 1
ATOM 1476 N N . SER A 1 185 ? -6.453 -3.922 -7.742 1 97.38 185 SER A N 1
ATOM 1477 C CA . SER A 1 185 ? -6.211 -4.438 -9.086 1 97.38 185 SER A CA 1
ATOM 1478 C C . SER A 1 185 ? -4.816 -4.07 -9.578 1 97.38 185 SER A C 1
ATOM 1480 O O . SER A 1 185 ? -4.23 -3.084 -9.125 1 97.38 185 SER A O 1
ATOM 1482 N N . GLU A 1 186 ? -4.289 -4.855 -10.477 1 96.25 186 GLU A N 1
ATOM 1483 C CA . GLU A 1 186 ? -3.025 -4.531 -11.125 1 96.25 186 GLU A CA 1
ATOM 1484 C C . GLU A 1 186 ? -3.176 -3.32 -12.047 1 96.25 186 GLU A C 1
ATOM 1486 O O . GLU A 1 186 ? -2.203 -2.609 -12.312 1 96.25 186 GLU A O 1
ATOM 1491 N N . GLY A 1 187 ? -4.387 -3.127 -12.508 1 95.81 187 GLY A N 1
ATOM 1492 C CA . GLY A 1 187 ? -4.648 -1.997 -13.391 1 95.81 187 GLY A CA 1
ATOM 1493 C C . GLY A 1 187 ? -4.992 -0.725 -12.641 1 95.81 187 GLY A C 1
ATOM 1494 O O . GLY A 1 187 ? -5.66 -0.771 -11.602 1 95.81 187 GLY A O 1
ATOM 1495 N N . TYR A 1 188 ? -4.59 0.415 -13.211 1 96.56 188 TYR A N 1
ATOM 1496 C CA . TYR A 1 188 ? -4.914 1.702 -12.609 1 96.56 188 TYR A CA 1
ATOM 1497 C C . TYR A 1 188 ? -6.402 1.998 -12.719 1 96.56 188 TYR A C 1
ATOM 1499 O O . TYR A 1 188 ? -7.039 2.402 -11.742 1 96.56 188 TYR A O 1
ATOM 1507 N N . GLU A 1 189 ? -6.961 1.781 -13.898 1 95 189 GLU A N 1
ATOM 1508 C CA . GLU A 1 189 ? -8.328 2.186 -14.211 1 95 189 GLU A CA 1
ATOM 1509 C C . GLU A 1 189 ? -9.328 1.494 -13.297 1 95 189 GLU A C 1
ATOM 1511 O O . GLU A 1 189 ? -10.25 2.135 -12.773 1 95 189 GLU A O 1
ATOM 1516 N N . PRO A 1 190 ? -9.211 0.208 -13.078 1 94.88 190 PRO A N 1
ATOM 1517 C CA . PRO A 1 190 ? -10.164 -0.412 -12.164 1 94.88 190 PRO A CA 1
ATOM 1518 C C . PRO A 1 190 ? -10.109 0.182 -10.758 1 94.88 190 PRO A C 1
ATOM 1520 O O . PRO A 1 190 ? -11.141 0.328 -10.102 1 94.88 190 PRO A O 1
ATOM 1523 N N . ASN A 1 191 ? -8.938 0.491 -10.273 1 96.94 191 ASN A N 1
ATOM 1524 C CA . ASN A 1 191 ? -8.82 1.122 -8.969 1 96.94 191 ASN A CA 1
ATOM 1525 C C . ASN A 1 191 ? -9.469 2.502 -8.945 1 96.94 191 ASN A C 1
ATOM 1527 O O . ASN A 1 191 ? -10.203 2.834 -8.008 1 96.94 191 ASN A O 1
ATOM 1531 N N . MET A 1 192 ? -9.203 3.266 -9.977 1 95.38 192 MET A N 1
ATOM 1532 C CA . MET A 1 192 ? -9.75 4.617 -10.078 1 95.38 192 MET A CA 1
ATOM 1533 C C . MET A 1 192 ? -11.273 4.586 -10.156 1 95.38 192 MET A C 1
ATOM 1535 O O . MET A 1 192 ? -11.945 5.418 -9.539 1 95.38 192 MET A O 1
ATOM 1539 N N . SER A 1 193 ? -11.82 3.643 -10.906 1 93.31 193 SER A N 1
ATOM 1540 C CA . SER A 1 193 ? -13.258 3.578 -11.148 1 93.31 193 SER A CA 1
ATOM 1541 C C . SER A 1 193 ? -14 3.033 -9.938 1 93.31 193 SER A C 1
ATOM 1543 O O . SER A 1 193 ? -15.195 3.295 -9.758 1 93.31 193 SER A O 1
ATOM 1545 N N . ASN A 1 194 ? -13.391 2.283 -9.164 1 94.75 194 ASN A N 1
ATOM 1546 C CA . ASN A 1 194 ? -13.969 1.778 -7.918 1 94.75 194 ASN A CA 1
ATOM 1547 C C . ASN A 1 194 ? -13.398 2.496 -6.703 1 94.75 194 ASN A C 1
ATOM 1549 O O . ASN A 1 194 ? -13.812 3.609 -6.379 1 94.75 194 ASN A O 1
ATOM 1553 N N . SER A 1 195 ? -12.32 1.964 -6.102 1 97.44 195 SER A N 1
ATOM 1554 C CA . SER A 1 195 ? -11.625 2.611 -4.996 1 97.44 195 SER A CA 1
ATOM 1555 C C . SER A 1 195 ? -10.227 2.033 -4.816 1 97.44 195 SER A C 1
ATOM 1557 O O . SER A 1 195 ? -10.031 0.82 -4.914 1 97.44 195 SER A O 1
ATOM 1559 N N . PHE A 1 196 ? -9.305 2.928 -4.52 1 97.44 196 PHE A N 1
ATOM 1560 C CA . PHE A 1 196 ? -7.941 2.512 -4.223 1 97.44 196 PHE A CA 1
ATOM 1561 C C . PHE A 1 196 ? -7.871 1.82 -2.865 1 97.44 196 PHE A C 1
ATOM 1563 O O . PHE A 1 196 ? -6.871 1.174 -2.547 1 97.44 196 PHE A O 1
ATOM 1570 N N . GLY A 1 197 ? -8.914 1.926 -2.092 1 97.06 197 GLY A N 1
ATOM 1571 C CA . GLY A 1 197 ? -8.945 1.316 -0.772 1 97.06 197 GLY A CA 1
ATOM 1572 C C . GLY A 1 197 ? -9.75 0.028 -0.732 1 97.06 197 GLY A C 1
ATOM 1573 O O . GLY A 1 197 ? -9.953 -0.549 0.337 1 97.06 197 GLY A O 1
ATOM 1574 N N . MET A 1 198 ? -10.18 -0.45 -1.875 1 98.25 198 MET A N 1
ATOM 1575 C CA . MET A 1 198 ? -11.031 -1.635 -1.967 1 98.25 198 MET A CA 1
ATOM 1576 C C . MET A 1 198 ? -10.203 -2.867 -2.33 1 98.25 198 MET A C 1
ATOM 1578 O O . MET A 1 198 ? -9.328 -2.799 -3.188 1 98.25 198 MET A O 1
ATOM 1582 N N . ALA A 1 199 ? -10.445 -3.953 -1.648 1 98.56 199 ALA A N 1
ATOM 1583 C CA . ALA A 1 199 ? -9.914 -5.234 -2.104 1 98.56 199 ALA A CA 1
ATOM 1584 C C . ALA A 1 199 ? -10.742 -5.793 -3.258 1 98.56 199 ALA A C 1
ATOM 1586 O O . ALA A 1 199 ? -11.969 -5.809 -3.199 1 98.56 199 ALA A O 1
ATOM 1587 N N . PHE A 1 200 ? -10.086 -6.188 -4.258 1 98.06 200 PHE A N 1
ATOM 1588 C CA . PHE A 1 200 ? -10.773 -6.84 -5.363 1 98.06 200 PHE A CA 1
ATOM 1589 C C . PHE A 1 200 ? -10.992 -8.32 -5.074 1 98.06 200 PHE A C 1
ATOM 1591 O O . PHE A 1 200 ? -10.023 -9.07 -4.914 1 98.06 200 PHE A O 1
ATOM 1598 N N . GLY A 1 201 ? -12.188 -8.703 -5.055 1 97.06 201 GLY A N 1
ATOM 1599 C CA . GLY A 1 201 ? -12.586 -10.016 -4.574 1 97.06 201 GLY A CA 1
ATOM 1600 C C . GLY A 1 201 ? -12.07 -11.148 -5.445 1 97.06 201 GLY A C 1
ATOM 1601 O O . GLY A 1 201 ? -11.898 -12.273 -4.973 1 97.06 201 GLY A O 1
ATOM 1602 N N . GLY A 1 202 ? -11.852 -10.836 -6.695 1 96.38 202 GLY A N 1
ATOM 1603 C CA . GLY A 1 202 ? -11.266 -11.852 -7.559 1 96.38 202 GLY A CA 1
ATOM 1604 C C . GLY A 1 202 ? -9.914 -12.336 -7.078 1 96.38 202 GLY A C 1
ATOM 1605 O O . GLY A 1 202 ? -9.633 -13.539 -7.102 1 96.38 202 GLY A O 1
ATOM 1606 N N . GLY A 1 203 ? -9.078 -11.391 -6.648 1 97.5 203 GLY A N 1
ATOM 1607 C CA . GLY A 1 203 ? -7.789 -11.75 -6.086 1 97.5 203 GLY A CA 1
ATOM 1608 C C . GLY A 1 203 ? -7.891 -12.352 -4.699 1 97.5 203 GLY A C 1
ATOM 1609 O O . GLY A 1 203 ? -6.91 -12.883 -4.172 1 97.5 203 GLY A O 1
ATOM 1610 N N . GLY A 1 204 ? -9.078 -12.273 -4.137 1 98.44 204 GLY A N 1
ATOM 1611 C CA . GLY A 1 204 ? -9.312 -12.758 -2.785 1 98.44 204 GLY A CA 1
ATOM 1612 C C . GLY A 1 204 ? -9.055 -11.703 -1.722 1 98.44 204 GLY A C 1
ATOM 1613 O O . GLY A 1 204 ? -8.266 -10.781 -1.932 1 98.44 204 GLY A O 1
ATOM 1614 N N . PHE A 1 205 ? -9.773 -11.805 -0.627 1 98.81 205 PHE A N 1
ATOM 1615 C CA . PHE A 1 205 ? -9.516 -11.008 0.568 1 98.81 205 PHE A CA 1
ATOM 1616 C C . PHE A 1 205 ? -9.891 -11.789 1.824 1 98.81 205 PHE A C 1
ATOM 1618 O O . PHE A 1 205 ? -10.594 -12.797 1.75 1 98.81 205 PHE A O 1
ATOM 1625 N N . ALA A 1 206 ? -9.359 -11.398 2.916 1 98.94 206 ALA A N 1
ATOM 1626 C CA . ALA A 1 206 ? -9.602 -12.039 4.207 1 98.94 206 ALA A CA 1
ATOM 1627 C C . ALA A 1 206 ? -10.133 -11.031 5.227 1 98.94 206 ALA A C 1
ATOM 1629 O O . ALA A 1 206 ? -9.734 -9.859 5.219 1 98.94 206 ALA A O 1
ATOM 1630 N N . ILE A 1 207 ? -11.055 -11.484 6.016 1 98.81 207 ILE A N 1
ATOM 1631 C CA . ILE A 1 207 ? -11.586 -10.711 7.133 1 98.81 207 ILE A CA 1
ATOM 1632 C C . ILE A 1 207 ? -11.406 -11.5 8.43 1 98.81 207 ILE A C 1
ATOM 1634 O O . ILE A 1 207 ? -11.625 -12.711 8.461 1 98.81 207 ILE A O 1
ATOM 1638 N N . SER A 1 208 ? -10.953 -10.844 9.461 1 98.38 208 SER A N 1
ATOM 1639 C CA . SER A 1 208 ? -10.812 -11.508 10.75 1 98.38 208 SER A CA 1
ATOM 1640 C C . SER A 1 208 ? -12.164 -11.992 11.273 1 98.38 208 SER A C 1
ATOM 1642 O O . SER A 1 208 ? -13.203 -11.422 10.93 1 98.38 208 SER A O 1
ATOM 1644 N N . ALA A 1 209 ? -12.156 -12.992 12.062 1 97.88 209 ALA A N 1
ATOM 1645 C CA . ALA A 1 209 ? -13.391 -13.586 12.578 1 97.88 209 ALA A CA 1
ATOM 1646 C C . ALA A 1 209 ? -14.203 -12.555 13.359 1 97.88 209 ALA A C 1
ATOM 1648 O O . ALA A 1 209 ? -15.43 -12.484 13.219 1 97.88 209 ALA A O 1
ATOM 1649 N N . SER A 1 210 ? -13.531 -11.773 14.188 1 96 210 SER A N 1
ATOM 1650 C CA . SER A 1 210 ? -14.219 -10.758 14.977 1 96 210 SER A CA 1
ATOM 1651 C C . SER A 1 210 ? -14.93 -9.742 14.086 1 96 210 SER A C 1
ATOM 1653 O O . SER A 1 210 ? -16.078 -9.391 14.336 1 96 210 SER A O 1
ATOM 1655 N N . LEU A 1 211 ? -14.32 -9.32 13.031 1 97.75 211 LEU A N 1
ATOM 1656 C CA . LEU A 1 211 ? -14.906 -8.367 12.094 1 97.75 211 LEU A CA 1
ATOM 1657 C C . LEU A 1 211 ? -16.016 -9.023 11.273 1 97.75 211 LEU A C 1
ATOM 1659 O O . LEU A 1 211 ? -17.047 -8.406 11.016 1 97.75 211 LEU A O 1
ATOM 1663 N N . ALA A 1 212 ? -15.797 -10.273 10.883 1 98.25 212 ALA A N 1
ATOM 1664 C CA . ALA A 1 212 ? -16.781 -10.992 10.07 1 98.25 212 ALA A CA 1
ATOM 1665 C C . ALA A 1 212 ? -18.109 -11.117 10.805 1 98.25 212 ALA A C 1
ATOM 1667 O O . ALA A 1 212 ? -19.172 -10.945 10.203 1 98.25 212 ALA A O 1
ATOM 1668 N N . ARG A 1 213 ? -18.078 -11.391 12.023 1 97 213 ARG A N 1
ATOM 1669 C CA . ARG A 1 213 ? -19.297 -11.547 12.82 1 97 213 ARG A CA 1
ATOM 1670 C C . ARG A 1 213 ? -20.078 -10.242 12.875 1 97 213 ARG A C 1
ATOM 1672 O O . ARG A 1 213 ? -21.297 -10.242 12.688 1 97 213 ARG A O 1
ATOM 1679 N N . VAL A 1 214 ? -19.375 -9.195 13.078 1 97.25 214 VAL A N 1
ATOM 1680 C CA . VAL A 1 214 ? -20.047 -7.902 13.164 1 97.25 214 VAL A CA 1
ATOM 1681 C C . VAL A 1 214 ? -20.562 -7.504 11.789 1 97.25 214 VAL A C 1
ATOM 1683 O O . VAL A 1 214 ? -21.703 -7.039 11.656 1 97.25 214 VAL A O 1
ATOM 1686 N N . LEU A 1 215 ? -19.766 -7.695 10.766 1 97.94 215 LEU A N 1
ATOM 1687 C CA . LEU A 1 215 ? -20.172 -7.375 9.406 1 97.94 215 LEU A CA 1
ATOM 1688 C C . LEU A 1 215 ? -21.422 -8.164 9.016 1 97.94 215 LEU A C 1
ATOM 1690 O O . LEU A 1 215 ? -22.344 -7.609 8.414 1 97.94 215 LEU A O 1
ATOM 1694 N N . ALA A 1 216 ? -21.438 -9.414 9.359 1 97.81 216 ALA A N 1
ATOM 1695 C CA . ALA A 1 216 ? -22.594 -10.258 9.047 1 97.81 216 ALA A CA 1
ATOM 1696 C C . ALA A 1 216 ? -23.875 -9.703 9.664 1 97.81 216 ALA A C 1
ATOM 1698 O O . ALA A 1 216 ? -24.938 -9.766 9.055 1 97.81 216 ALA A O 1
ATOM 1699 N N . GLY A 1 217 ? -23.766 -9.172 10.844 1 96.31 217 GLY A N 1
ATOM 1700 C CA . GLY A 1 217 ? -24.922 -8.656 11.562 1 96.31 217 GLY A CA 1
ATOM 1701 C C . GLY A 1 217 ? -25.516 -7.41 10.93 1 96.31 217 GLY A C 1
ATOM 1702 O O . GLY A 1 217 ? -26.703 -7.152 11.047 1 96.31 217 GLY A O 1
ATOM 1703 N N . VAL A 1 218 ? -24.672 -6.684 10.211 1 95.69 218 VAL A N 1
ATOM 1704 C CA . VAL A 1 218 ? -25.141 -5.395 9.711 1 95.69 218 VAL A CA 1
ATOM 1705 C C . VAL A 1 218 ? -25.25 -5.434 8.188 1 95.69 218 VAL A C 1
ATOM 1707 O O . VAL A 1 218 ? -25.672 -4.461 7.566 1 95.69 218 VAL A O 1
ATOM 1710 N N . LEU A 1 219 ? -24.859 -6.492 7.566 1 96.75 219 LEU A N 1
ATOM 1711 C CA . LEU A 1 219 ? -24.656 -6.555 6.121 1 96.75 219 LEU A CA 1
ATOM 1712 C C . LEU A 1 219 ? -25.953 -6.309 5.367 1 96.75 219 LEU A C 1
ATOM 1714 O O . LEU A 1 219 ? -25.969 -5.562 4.387 1 96.75 219 LEU A O 1
ATOM 1718 N N . ASP A 1 220 ? -27.094 -6.906 5.805 1 95.94 220 ASP A N 1
ATOM 1719 C CA . ASP A 1 220 ? -28.344 -6.773 5.082 1 95.94 220 ASP A CA 1
ATOM 1720 C C . ASP A 1 220 ? -28.797 -5.316 5.023 1 95.94 220 ASP A C 1
ATOM 1722 O O . ASP A 1 220 ? -29.156 -4.816 3.957 1 95.94 220 ASP A O 1
ATOM 1726 N N . SER A 1 221 ? -28.781 -4.668 6.156 1 94.56 221 SER A N 1
ATOM 1727 C CA . SER A 1 221 ? -29.172 -3.262 6.188 1 94.56 221 SER A CA 1
ATOM 1728 C C . SER A 1 221 ? -28.25 -2.414 5.316 1 94.56 221 SER A C 1
ATOM 1730 O O . SER A 1 221 ? -28.703 -1.471 4.66 1 94.56 221 SER A O 1
ATOM 1732 N N . CYS A 1 222 ? -27 -2.744 5.32 1 95.19 222 CYS A N 1
ATOM 1733 C CA . CYS A 1 222 ? -26.016 -2.035 4.516 1 95.19 222 CYS A CA 1
ATOM 1734 C C . CYS A 1 222 ? -26.281 -2.244 3.029 1 95.19 222 CYS A C 1
ATOM 1736 O O . CYS A 1 222 ? -26.234 -1.293 2.246 1 95.19 222 CYS A O 1
ATOM 1738 N N . LEU A 1 223 ? -26.562 -3.475 2.631 1 95.19 223 LEU A N 1
ATOM 1739 C CA . LEU A 1 223 ? -26.797 -3.797 1.226 1 95.19 223 LEU A CA 1
ATOM 1740 C C . LEU A 1 223 ? -28.016 -3.064 0.687 1 95.19 223 LEU A C 1
ATOM 1742 O O . LEU A 1 223 ? -28.062 -2.725 -0.498 1 95.19 223 LEU A O 1
ATOM 1746 N N . VAL A 1 224 ? -28.984 -2.814 1.572 1 94.31 224 VAL A N 1
ATOM 1747 C CA . VAL A 1 224 ? -30.156 -2.051 1.174 1 94.31 224 VAL A CA 1
ATOM 1748 C C . VAL A 1 224 ? -29.75 -0.622 0.821 1 94.31 224 VAL A C 1
ATOM 1750 O O . VAL A 1 224 ? -30.266 -0.044 -0.142 1 94.31 224 VAL A O 1
ATOM 1753 N N . ARG A 1 225 ? -28.781 -0.062 1.503 1 93.38 225 ARG A N 1
ATOM 1754 C CA . ARG A 1 225 ? -28.359 1.321 1.309 1 93.38 225 ARG A CA 1
ATOM 1755 C C . ARG A 1 225 ? -27.531 1.467 0.036 1 93.38 225 ARG A C 1
ATOM 1757 O O . ARG A 1 225 ? -27.531 2.525 -0.594 1 93.38 225 ARG A O 1
ATOM 1764 N N . TYR A 1 226 ? -26.844 0.44 -0.379 1 94.62 226 TYR A N 1
ATOM 1765 C CA . TYR A 1 226 ? -25.938 0.549 -1.507 1 94.62 226 TYR A CA 1
ATOM 1766 C C . TYR A 1 226 ? -26.484 -0.173 -2.73 1 94.62 226 TYR A C 1
ATOM 1768 O O . TYR A 1 226 ? -25.75 -0.907 -3.404 1 94.62 226 TYR A O 1
ATOM 1776 N N . SER A 1 227 ? -27.734 0.079 -3.02 1 93.56 227 SER A N 1
ATOM 1777 C CA . SER A 1 227 ? -28.438 -0.559 -4.133 1 93.56 227 SER A CA 1
ATOM 1778 C C . SER A 1 227 ? -27.906 -0.066 -5.473 1 93.56 227 SER A C 1
ATOM 1780 O O . SER A 1 227 ? -28.078 -0.725 -6.5 1 93.56 227 SER A O 1
ATOM 1782 N N . HIS A 1 228 ? -27.172 1.066 -5.473 1 92.81 228 HIS A N 1
ATOM 1783 C CA . HIS A 1 228 ? -26.75 1.73 -6.699 1 92.81 228 HIS A CA 1
ATOM 1784 C C . HIS A 1 228 ? -25.391 1.229 -7.16 1 92.81 228 HIS A C 1
ATOM 1786 O O . HIS A 1 228 ? -24.906 1.604 -8.234 1 92.81 228 HIS A O 1
ATOM 1792 N N . LEU A 1 229 ? -24.719 0.429 -6.348 1 93.56 229 LEU A N 1
ATOM 1793 C CA . LEU A 1 229 ? -23.375 -0.031 -6.684 1 93.56 229 LEU A CA 1
ATOM 1794 C C . LEU A 1 229 ? -23.438 -1.217 -7.641 1 93.56 229 LEU A C 1
ATOM 1796 O O . LEU A 1 229 ? -24.359 -2.027 -7.578 1 93.56 229 LEU A O 1
ATOM 1800 N N . TYR A 1 230 ? -22.391 -1.322 -8.469 1 86.5 230 TYR A N 1
ATOM 1801 C CA . TYR A 1 230 ? -22.312 -2.334 -9.516 1 86.5 230 TYR A CA 1
ATOM 1802 C C . TYR A 1 230 ? -21.875 -3.676 -8.945 1 86.5 230 TYR A C 1
ATOM 1804 O O . TYR A 1 230 ? -22.531 -4.699 -9.172 1 86.5 230 TYR A O 1
ATOM 1812 N N . GLY A 1 231 ? -20.828 -3.672 -8.18 1 91.69 231 GLY A N 1
ATOM 1813 C CA . GLY A 1 231 ? -20.156 -4.918 -7.855 1 91.69 231 GLY A CA 1
ATOM 1814 C C . GLY A 1 231 ? -20.281 -5.301 -6.395 1 91.69 231 GLY A C 1
ATOM 1815 O O . GLY A 1 231 ? -20.594 -4.461 -5.551 1 91.69 231 GLY A O 1
ATOM 1816 N N . SER A 1 232 ? -20.094 -6.637 -6.156 1 96.19 232 SER A N 1
ATOM 1817 C CA . SER A 1 232 ? -20.125 -7.18 -4.801 1 96.19 232 SER A CA 1
ATOM 1818 C C . SER A 1 232 ? -19.016 -6.602 -3.939 1 96.19 232 SER A C 1
ATOM 1820 O O . SER A 1 232 ? -19.219 -6.312 -2.758 1 96.19 232 SER A O 1
ATOM 1822 N N . ASP A 1 233 ? -17.844 -6.402 -4.551 1 97.12 233 ASP A N 1
ATOM 1823 C CA . ASP A 1 233 ? -16.688 -5.926 -3.799 1 97.12 233 ASP A CA 1
ATOM 1824 C C . ASP A 1 233 ? -16.922 -4.508 -3.277 1 97.12 233 ASP A C 1
ATOM 1826 O O . ASP A 1 233 ? -16.547 -4.191 -2.146 1 97.12 233 ASP A O 1
ATOM 1830 N N . ALA A 1 234 ? -17.5 -3.693 -4.141 1 97 234 ALA A N 1
ATOM 1831 C CA . ALA A 1 234 ? -17.797 -2.32 -3.736 1 97 234 ALA A CA 1
ATOM 1832 C C . ALA A 1 234 ? -18.797 -2.293 -2.582 1 97 234 ALA A C 1
ATOM 1834 O O . ALA A 1 234 ? -18.719 -1.434 -1.701 1 97 234 ALA A O 1
ATOM 1835 N N . ARG A 1 235 ? -19.781 -3.164 -2.586 1 97.19 235 ARG A N 1
ATOM 1836 C CA . ARG A 1 235 ? -20.766 -3.25 -1.516 1 97.19 235 ARG A CA 1
ATOM 1837 C C . ARG A 1 235 ? -20.109 -3.658 -0.199 1 97.19 235 ARG A C 1
ATOM 1839 O O . ARG A 1 235 ? -20.328 -3.02 0.833 1 97.19 235 ARG A O 1
ATOM 1846 N N . VAL A 1 236 ? -19.266 -4.715 -0.244 1 98.38 236 VAL A N 1
ATOM 1847 C CA . VAL A 1 236 ? -18.594 -5.184 0.959 1 98.38 236 VAL A CA 1
ATOM 1848 C C . VAL A 1 236 ? -17.656 -4.094 1.489 1 98.38 236 VAL A C 1
ATOM 1850 O O . VAL A 1 236 ? -17.656 -3.809 2.689 1 98.38 236 VAL A O 1
ATOM 1853 N N . PHE A 1 237 ? -16.938 -3.461 0.586 1 98.5 237 PHE A N 1
ATOM 1854 C CA . PHE A 1 237 ? -16.047 -2.363 0.945 1 98.5 237 PHE A CA 1
ATOM 1855 C C . PHE A 1 237 ? -16.812 -1.247 1.641 1 98.5 237 PHE A C 1
ATOM 1857 O O . PHE A 1 237 ? -16.375 -0.731 2.67 1 98.5 237 PHE A O 1
ATOM 1864 N N . SER A 1 238 ? -17.922 -0.875 1.09 1 97.88 238 SER A N 1
ATOM 1865 C CA . SER A 1 238 ? -18.719 0.213 1.64 1 97.88 238 SER A CA 1
ATOM 1866 C C . SER A 1 238 ? -19.219 -0.121 3.041 1 97.88 238 SER A C 1
ATOM 1868 O O . SER A 1 238 ? -19.203 0.735 3.93 1 97.88 238 SER A O 1
ATOM 1870 N N . CYS A 1 239 ? -19.656 -1.326 3.223 1 97.69 239 CYS A N 1
ATOM 1871 C CA . CYS A 1 239 ? -20.141 -1.74 4.535 1 97.69 239 CYS A CA 1
ATOM 1872 C C . CYS A 1 239 ? -19.016 -1.769 5.551 1 97.69 239 CYS A C 1
ATOM 1874 O O . CYS A 1 239 ? -19.203 -1.413 6.715 1 97.69 239 CYS A O 1
ATOM 1876 N N . LEU A 1 240 ? -17.812 -2.205 5.117 1 98.06 240 LEU A N 1
ATOM 1877 C CA . LEU A 1 240 ? -16.656 -2.184 5.996 1 98.06 240 LEU A CA 1
ATOM 1878 C C . LEU A 1 240 ? -16.25 -0.751 6.336 1 98.06 240 LEU A C 1
ATOM 1880 O O . LEU A 1 240 ? -15.859 -0.463 7.469 1 98.06 240 LEU A O 1
ATOM 1884 N N . ALA A 1 241 ? -16.344 0.121 5.336 1 97.31 241 ALA A N 1
ATOM 1885 C CA . ALA A 1 241 ? -16.078 1.534 5.59 1 97.31 241 ALA A CA 1
ATOM 1886 C C . ALA A 1 241 ? -17 2.082 6.676 1 97.31 241 ALA A C 1
ATOM 1888 O O . ALA A 1 241 ? -16.562 2.83 7.551 1 97.31 241 ALA A O 1
ATOM 1889 N N . GLU A 1 242 ? -18.281 1.71 6.648 1 97.19 242 GLU A N 1
ATOM 1890 C CA . GLU A 1 242 ? -19.234 2.182 7.633 1 97.19 242 GLU A CA 1
ATOM 1891 C C . GLU A 1 242 ? -18.922 1.641 9.023 1 97.19 242 GLU A C 1
ATOM 1893 O O . GLU A 1 242 ? -19.359 2.203 10.031 1 97.19 242 GLU A O 1
ATOM 1898 N N . LEU A 1 243 ? -18.219 0.536 9.039 1 97.31 243 LEU A N 1
ATOM 1899 C CA . LEU A 1 243 ? -17.766 -0.007 10.312 1 97.31 243 LEU A CA 1
ATOM 1900 C C . LEU A 1 243 ? -16.469 0.648 10.75 1 97.31 243 LEU A C 1
ATOM 1902 O O . LEU A 1 243 ? -15.953 0.352 11.836 1 97.31 243 LEU A O 1
ATOM 1906 N N . GLY A 1 244 ? -15.906 1.49 9.922 1 96.5 244 GLY A N 1
ATOM 1907 C CA . GLY A 1 244 ? -14.727 2.26 10.266 1 96.5 244 GLY A CA 1
ATOM 1908 C C . GLY A 1 244 ? -13.43 1.536 9.945 1 96.5 244 GLY A C 1
ATOM 1909 O O . GLY A 1 244 ? -12.375 1.866 10.492 1 96.5 244 GLY A O 1
ATOM 1910 N N . VAL A 1 245 ? -13.469 0.489 9.117 1 97.44 245 VAL A N 1
ATOM 1911 C CA . VAL A 1 245 ? -12.297 -0.35 8.867 1 97.44 245 VAL A CA 1
ATOM 1912 C C . VAL A 1 245 ? -11.734 -0.047 7.484 1 97.44 245 VAL A C 1
ATOM 1914 O O . VAL A 1 245 ? -12.484 0.067 6.512 1 97.44 245 VAL A O 1
ATOM 1917 N N . GLU A 1 246 ? -10.383 0.184 7.406 1 97.12 246 GLU A N 1
ATOM 1918 C CA . GLU A 1 246 ? -9.703 0.394 6.133 1 97.12 246 GLU A CA 1
ATOM 1919 C C . GLU A 1 246 ? -8.93 -0.852 5.707 1 97.12 246 GLU A C 1
ATOM 1921 O O . GLU A 1 246 ? -8.68 -1.739 6.523 1 97.12 246 GLU A O 1
ATOM 1926 N N . LEU A 1 247 ? -8.57 -0.899 4.48 1 97.69 247 LEU A N 1
ATOM 1927 C CA . LEU A 1 247 ? -7.902 -2.041 3.865 1 97.69 247 LEU A CA 1
ATOM 1928 C C . LEU A 1 247 ? -6.465 -2.16 4.363 1 97.69 247 LEU A C 1
ATOM 1930 O O . LEU A 1 247 ? -5.738 -1.167 4.422 1 97.69 247 LEU A O 1
ATOM 1934 N N . THR A 1 248 ? -6.105 -3.303 4.855 1 97.25 248 THR A N 1
ATOM 1935 C CA . THR A 1 248 ? -4.711 -3.703 5.012 1 97.25 248 THR A CA 1
ATOM 1936 C C . THR A 1 248 ? -4.211 -4.422 3.764 1 97.25 248 THR A C 1
ATOM 1938 O O . THR A 1 248 ? -4.699 -5.496 3.422 1 97.25 248 THR A O 1
ATOM 1941 N N . ARG A 1 249 ? -3.225 -3.908 3.152 1 96.38 249 ARG A N 1
ATOM 1942 C CA . ARG A 1 249 ? -2.828 -4.387 1.832 1 96.38 249 ARG A CA 1
ATOM 1943 C C . ARG A 1 249 ? -1.794 -5.504 1.941 1 96.38 249 ARG A C 1
ATOM 1945 O O . ARG A 1 249 ? -0.779 -5.352 2.625 1 96.38 249 ARG A O 1
ATOM 1952 N N . GLU A 1 250 ? -2.062 -6.594 1.352 1 97.31 250 GLU A N 1
ATOM 1953 C CA . GLU A 1 250 ? -1.134 -7.691 1.105 1 97.31 250 GLU A CA 1
ATOM 1954 C C . GLU A 1 250 ? -0.97 -7.953 -0.389 1 97.31 250 GLU A C 1
ATOM 1956 O O . GLU A 1 250 ? -1.836 -8.562 -1.017 1 97.31 250 GLU A O 1
ATOM 1961 N N . PRO A 1 251 ? 0.191 -7.559 -0.924 1 95.19 251 PRO A N 1
ATOM 1962 C CA . PRO A 1 251 ? 0.362 -7.551 -2.379 1 95.19 251 PRO A CA 1
ATOM 1963 C C . PRO A 1 251 ? 0.382 -8.953 -2.977 1 95.19 251 PRO A C 1
ATOM 1965 O O . PRO A 1 251 ? 0.365 -9.109 -4.199 1 95.19 251 PRO A O 1
ATOM 1968 N N . GLY A 1 252 ? 0.357 -9.961 -2.246 1 97.62 252 GLY A N 1
ATOM 1969 C CA . GLY A 1 252 ? 0.375 -11.328 -2.744 1 97.62 252 GLY A CA 1
ATOM 1970 C C . GLY A 1 252 ? -0.957 -11.773 -3.322 1 97.62 252 GLY A C 1
ATOM 1971 O O . GLY A 1 252 ? -1.035 -12.797 -4 1 97.62 252 GLY A O 1
ATOM 1972 N N . PHE A 1 253 ? -2.068 -11 -3.01 1 98.62 253 PHE A N 1
ATOM 1973 C CA . PHE A 1 253 ? -3.354 -11.219 -3.664 1 98.62 253 PHE A CA 1
ATOM 1974 C C . PHE A 1 253 ? -3.354 -10.633 -5.07 1 98.62 253 PHE A C 1
ATOM 1976 O O . PHE A 1 253 ? -3.139 -9.43 -5.242 1 98.62 253 PHE A O 1
ATOM 1983 N N . HIS A 1 254 ? -3.627 -11.461 -6.074 1 98.56 254 HIS A N 1
ATOM 1984 C CA . HIS A 1 254 ? -3.559 -10.953 -7.438 1 98.56 254 HIS A CA 1
ATOM 1985 C C . HIS A 1 254 ? -4.91 -11.07 -8.141 1 98.56 254 HIS A C 1
ATOM 1987 O O . HIS A 1 254 ? -5.391 -12.18 -8.391 1 98.56 254 HIS A O 1
ATOM 1993 N N . GLN A 1 255 ? -5.488 -9.914 -8.43 1 98 255 GLN A N 1
ATOM 1994 C CA . GLN A 1 255 ? -6.695 -9.852 -9.242 1 98 255 GLN A CA 1
ATOM 1995 C C . GLN A 1 255 ? -6.414 -10.297 -10.68 1 98 255 GLN A C 1
ATOM 1997 O O . GLN A 1 255 ? -7.273 -10.891 -11.328 1 98 255 GLN A O 1
ATOM 2002 N N . VAL A 1 256 ? -5.262 -10.016 -11.164 1 96.94 256 VAL A N 1
ATOM 2003 C CA . VAL A 1 256 ? -4.738 -10.32 -12.492 1 96.94 256 VAL A CA 1
ATOM 2004 C C . VAL A 1 256 ? -5.641 -9.695 -13.555 1 96.94 256 VAL A C 1
ATOM 2006 O O . VAL A 1 256 ? -6.117 -10.391 -14.453 1 96.94 256 VAL A O 1
ATOM 2009 N N . ASP A 1 257 ? -5.867 -8.445 -13.477 1 94.12 257 ASP A N 1
ATOM 2010 C CA . ASP A 1 257 ? -6.578 -7.715 -14.523 1 94.12 257 ASP A CA 1
ATOM 2011 C C . ASP A 1 257 ? -5.676 -7.477 -15.734 1 94.12 257 ASP A C 1
ATOM 2013 O O . ASP A 1 257 ? -5.352 -6.332 -16.062 1 94.12 257 ASP A O 1
ATOM 2017 N N . ALA A 1 258 ? -5.285 -8.531 -16.312 1 93.06 258 ALA A N 1
ATOM 2018 C CA . ALA A 1 258 ? -4.453 -8.609 -17.516 1 93.06 258 ALA A CA 1
ATOM 2019 C C . ALA A 1 258 ? -4.828 -9.812 -18.359 1 93.06 258 ALA A C 1
ATOM 2021 O O . ALA A 1 258 ? -5.5 -10.734 -17.891 1 93.06 258 ALA A O 1
ATOM 2022 N N . ARG A 1 259 ? -4.52 -9.742 -19.609 1 93.56 259 ARG A N 1
ATOM 2023 C CA . ARG A 1 259 ? -4.781 -10.828 -20.547 1 93.56 259 ARG A CA 1
ATOM 2024 C C . ARG A 1 259 ? -3.502 -11.258 -21.266 1 93.56 259 ARG A C 1
ATOM 2026 O O . ARG A 1 259 ? -2.473 -10.586 -21.156 1 93.56 259 ARG A O 1
ATOM 2033 N N . GLY A 1 260 ? -3.635 -12.469 -21.828 1 94.75 260 GLY A N 1
ATOM 2034 C CA . GLY A 1 260 ? -2.51 -12.945 -22.609 1 94.75 260 GLY A CA 1
ATOM 2035 C C . GLY A 1 260 ? -1.427 -13.594 -21.781 1 94.75 260 GLY A C 1
ATOM 2036 O O . GLY A 1 260 ? -1.718 -14.414 -20.906 1 94.75 260 GLY A O 1
ATOM 2037 N N . ASP A 1 261 ? -0.204 -13.289 -22.094 1 96.88 261 ASP A N 1
ATOM 2038 C CA . ASP A 1 261 ? 0.956 -13.906 -21.469 1 96.88 261 ASP A CA 1
ATOM 2039 C C . ASP A 1 261 ? 1.388 -13.125 -20.219 1 96.88 261 ASP A C 1
ATOM 2041 O O . ASP A 1 261 ? 2.025 -12.078 -20.328 1 96.88 261 ASP A O 1
ATOM 2045 N N . ILE A 1 262 ? 1.161 -13.711 -19.078 1 97.62 262 ILE A N 1
ATOM 2046 C CA . ILE A 1 262 ? 1.478 -12.969 -17.859 1 97.62 262 ILE A CA 1
ATOM 2047 C C . ILE A 1 262 ? 2.865 -13.367 -17.359 1 97.62 262 ILE A C 1
ATOM 2049 O O . ILE A 1 262 ? 3.168 -13.234 -16.172 1 97.62 262 ILE A O 1
ATOM 2053 N N . PHE A 1 263 ? 3.73 -13.852 -18.281 1 97.88 263 PHE A N 1
ATOM 2054 C CA . PHE A 1 263 ? 5.098 -14.258 -17.969 1 97.88 263 PHE A CA 1
ATOM 2055 C C . PHE A 1 263 ? 5.832 -13.148 -17.219 1 97.88 263 PHE A C 1
ATOM 2057 O O . PHE A 1 263 ? 6.473 -13.406 -16.203 1 97.88 263 PHE A O 1
ATOM 2064 N N . GLY A 1 264 ? 5.754 -11.961 -17.688 1 98 264 GLY A N 1
ATOM 2065 C CA . GLY A 1 264 ? 6.445 -10.828 -17.078 1 98 264 GLY A CA 1
ATOM 2066 C C . GLY A 1 264 ? 6.004 -10.562 -15.656 1 98 264 GLY A C 1
ATOM 2067 O O . GLY A 1 264 ? 6.816 -10.156 -14.812 1 98 264 GLY A O 1
ATOM 2068 N N . MET A 1 265 ? 4.758 -10.75 -15.289 1 97.44 265 MET A N 1
ATOM 2069 C CA . MET A 1 265 ? 4.242 -10.555 -13.938 1 97.44 265 MET A CA 1
ATOM 2070 C C . MET A 1 265 ? 4.762 -11.633 -12.992 1 97.44 265 MET A C 1
ATOM 2072 O O . MET A 1 265 ? 5.125 -11.344 -11.859 1 97.44 265 MET A O 1
ATOM 2076 N N . LEU A 1 266 ? 4.836 -12.82 -13.523 1 98.44 266 LEU A N 1
ATOM 2077 C CA . LEU A 1 266 ? 5.203 -13.953 -12.672 1 98.44 266 LEU A CA 1
ATOM 2078 C C . LEU A 1 266 ? 6.715 -14.023 -12.492 1 98.44 266 LEU A C 1
ATOM 2080 O O . LEU A 1 266 ? 7.195 -14.453 -11.438 1 98.44 266 LEU A O 1
ATOM 2084 N N . SER A 1 267 ? 7.5 -13.594 -13.484 1 98.44 267 SER A N 1
ATOM 2085 C CA . SER A 1 267 ? 8.945 -13.75 -13.445 1 98.44 267 SER A CA 1
ATOM 2086 C C . SER A 1 267 ? 9.602 -12.656 -12.602 1 98.44 267 SER A C 1
ATOM 2088 O O . SER A 1 267 ? 10.789 -12.742 -12.273 1 98.44 267 SER A O 1
ATOM 2090 N N . ALA A 1 268 ? 8.844 -11.633 -12.273 1 97.94 268 ALA A N 1
ATOM 2091 C CA . ALA A 1 268 ? 9.336 -10.547 -11.43 1 97.94 268 ALA A CA 1
ATOM 2092 C C . ALA A 1 268 ? 8.375 -10.273 -10.273 1 97.94 268 ALA A C 1
ATOM 2094 O O . ALA A 1 268 ? 8.023 -9.125 -10.016 1 97.94 268 ALA A O 1
ATOM 2095 N N . HIS A 1 269 ? 7.938 -11.32 -9.648 1 97.44 269 HIS A N 1
ATOM 2096 C CA . HIS A 1 269 ? 7.023 -11.227 -8.516 1 97.44 269 HIS A CA 1
ATOM 2097 C C . HIS A 1 269 ? 7.699 -10.57 -7.316 1 97.44 269 HIS A C 1
ATOM 2099 O O . HIS A 1 269 ? 8.891 -10.789 -7.074 1 97.44 269 HIS A O 1
ATOM 2105 N N . PRO A 1 270 ? 6.984 -9.797 -6.559 1 92.94 270 PRO A N 1
ATOM 2106 C CA . PRO A 1 270 ? 7.582 -9.156 -5.379 1 92.94 270 PRO A CA 1
ATOM 2107 C C . PRO A 1 270 ? 7.969 -10.172 -4.301 1 92.94 270 PRO A C 1
ATOM 2109 O O . PRO A 1 270 ? 7.727 -11.367 -4.457 1 92.94 270 PRO A O 1
ATOM 2112 N N . LEU A 1 271 ? 8.609 -9.633 -3.221 1 94.31 271 LEU A N 1
ATOM 2113 C CA . LEU A 1 271 ? 9.102 -10.484 -2.146 1 94.31 271 LEU A CA 1
ATOM 2114 C C . LEU A 1 271 ? 7.949 -11.078 -1.341 1 94.31 271 LEU A C 1
ATOM 2116 O O . LEU A 1 271 ? 8.102 -12.125 -0.709 1 94.31 271 LEU A O 1
ATOM 2120 N N . SER A 1 272 ? 6.82 -10.352 -1.31 1 94.5 272 SER A N 1
ATOM 2121 C CA . SER A 1 272 ? 5.668 -10.867 -0.58 1 94.5 272 SER A CA 1
ATOM 2122 C C . SER A 1 272 ? 5.25 -12.242 -1.108 1 94.5 272 SER A C 1
ATOM 2124 O O . SER A 1 272 ? 5.301 -12.484 -2.314 1 94.5 272 SER A O 1
ATOM 2126 N N . PRO A 1 273 ? 4.824 -13.094 -0.212 1 96.38 273 PRO A N 1
ATOM 2127 C CA . PRO A 1 273 ? 4.406 -14.422 -0.671 1 96.38 273 PRO A CA 1
ATOM 2128 C C . PRO A 1 273 ? 3.234 -14.367 -1.649 1 96.38 273 PRO A C 1
ATOM 2130 O O . PRO A 1 273 ? 2.361 -13.5 -1.524 1 96.38 273 PRO A O 1
ATOM 2133 N N . LEU A 1 274 ? 3.311 -15.297 -2.607 1 98.12 274 LEU A N 1
ATOM 2134 C CA . LEU A 1 274 ? 2.191 -15.461 -3.529 1 98.12 274 LEU A CA 1
ATOM 2135 C C . LEU A 1 274 ? 0.968 -16.016 -2.807 1 98.12 274 LEU A C 1
ATOM 2137 O O . LEU A 1 274 ? 1.022 -17.094 -2.229 1 98.12 274 LEU A O 1
ATOM 2141 N N . LEU A 1 275 ? -0.172 -15.266 -2.842 1 98.69 275 LEU A N 1
ATOM 2142 C CA . LEU A 1 275 ? -1.329 -15.688 -2.057 1 98.69 275 LEU A CA 1
ATOM 2143 C C . LEU A 1 275 ? -2.439 -16.203 -2.963 1 98.69 275 LEU A C 1
ATOM 2145 O O . LEU A 1 275 ? -3.18 -17.109 -2.584 1 98.69 275 LEU A O 1
ATOM 2149 N N . SER A 1 276 ? -2.598 -15.586 -4.145 1 98.75 276 SER A N 1
ATOM 2150 C CA . SER A 1 276 ? -3.664 -16 -5.047 1 98.75 276 SER A CA 1
ATOM 2151 C C . SER A 1 276 ? -3.418 -15.5 -6.469 1 98.75 276 SER A C 1
ATOM 2153 O O . SER A 1 276 ? -2.648 -14.562 -6.672 1 98.75 276 SER A O 1
ATOM 2155 N N . LEU A 1 277 ? -3.928 -16.156 -7.406 1 98.25 277 LEU A N 1
ATOM 2156 C CA . LEU A 1 277 ? -4.008 -15.75 -8.805 1 98.25 277 LEU A CA 1
ATOM 2157 C C . LEU A 1 277 ? -5.434 -15.883 -9.328 1 98.25 277 LEU A C 1
ATOM 2159 O O . LEU A 1 277 ? -6.043 -16.953 -9.227 1 98.25 277 LEU A O 1
ATOM 2163 N N . HIS A 1 278 ? -5.949 -14.773 -9.844 1 97.94 278 HIS A N 1
ATOM 2164 C CA . HIS A 1 278 ? -7.297 -14.766 -10.406 1 97.94 278 HIS A CA 1
ATOM 2165 C C . HIS A 1 278 ? -7.258 -14.648 -11.93 1 97.94 278 HIS A C 1
ATOM 2167 O O . HIS A 1 278 ? -6.199 -14.422 -12.516 1 97.94 278 HIS A O 1
ATOM 2173 N N . HIS A 1 279 ? -8.375 -14.938 -12.633 1 95.25 279 HIS A N 1
ATOM 2174 C CA . HIS A 1 279 ? -8.602 -14.781 -14.062 1 95.25 279 HIS A CA 1
ATOM 2175 C C . HIS A 1 279 ? -7.703 -15.703 -14.875 1 95.25 279 HIS A C 1
ATOM 2177 O O . HIS A 1 279 ? -7.227 -15.328 -15.945 1 95.25 279 HIS A O 1
ATOM 2183 N N . LEU A 1 280 ? -7.383 -16.797 -14.367 1 91.44 280 LEU A N 1
ATOM 2184 C CA . LEU A 1 280 ? -6.441 -17.703 -15.031 1 91.44 280 LEU A CA 1
ATOM 2185 C C . LEU A 1 280 ? -7.066 -18.312 -16.281 1 91.44 280 LEU A C 1
ATOM 2187 O O . LEU A 1 280 ? -6.359 -18.844 -17.141 1 91.44 280 LEU A O 1
ATOM 2191 N N . ASP A 1 281 ? -8.383 -18.219 -16.391 1 89.5 281 ASP A N 1
ATOM 2192 C CA . ASP A 1 281 ? -9.078 -18.688 -17.578 1 89.5 281 ASP A CA 1
ATOM 2193 C C . ASP A 1 281 ? -8.93 -17.688 -18.719 1 89.5 281 ASP A C 1
ATOM 2195 O O . ASP A 1 281 ? -9.219 -18 -19.875 1 89.5 281 ASP A O 1
ATOM 2199 N N . HIS A 1 282 ? -8.391 -16.516 -18.422 1 90.31 282 HIS A N 1
ATOM 2200 C CA . HIS A 1 282 ? -8.305 -15.469 -19.422 1 90.31 282 HIS A CA 1
ATOM 2201 C C . HIS A 1 282 ? -6.852 -15.195 -19.812 1 90.31 282 HIS A C 1
ATOM 2203 O O . HIS A 1 282 ? -6.578 -14.297 -20.609 1 90.31 282 HIS A O 1
ATOM 2209 N N . VAL A 1 283 ? -5.969 -15.953 -19.234 1 94.75 283 VAL A N 1
ATOM 2210 C CA . VAL A 1 283 ? -4.559 -15.75 -19.562 1 94.75 283 VAL A CA 1
ATOM 2211 C C . VAL A 1 283 ? -4.02 -16.969 -20.297 1 94.75 283 VAL A C 1
ATOM 2213 O O . VAL A 1 283 ? -4.637 -18.031 -20.281 1 94.75 283 VAL A O 1
ATOM 2216 N N . ASP A 1 284 ? -2.922 -16.812 -21.016 1 96.81 284 ASP A N 1
ATOM 2217 C CA . ASP A 1 284 ? -2.254 -17.922 -21.672 1 96.81 284 ASP A CA 1
ATOM 2218 C C . ASP A 1 284 ? -1.691 -18.922 -20.656 1 96.81 284 ASP A C 1
ATOM 2220 O O . ASP A 1 284 ? -1.453 -18.562 -19.5 1 96.81 284 ASP A O 1
ATOM 2224 N N . PRO A 1 285 ? -1.549 -20.203 -21.141 1 97.5 285 PRO A N 1
ATOM 2225 C CA . PRO A 1 285 ? -0.861 -21.109 -20.234 1 97.5 285 PRO A CA 1
ATOM 2226 C C . PRO A 1 285 ? 0.493 -20.578 -19.766 1 97.5 285 PRO A C 1
ATOM 2228 O O . PRO A 1 285 ? 1.264 -20.062 -20.578 1 97.5 285 PRO A O 1
ATOM 2231 N N . ILE A 1 286 ? 0.786 -20.734 -18.531 1 97.94 286 ILE A N 1
ATOM 2232 C CA . ILE A 1 286 ? 1.959 -20.078 -17.969 1 97.94 286 ILE A CA 1
ATOM 2233 C C . ILE A 1 286 ? 3.211 -20.891 -18.281 1 97.94 286 ILE A C 1
ATOM 2235 O O . ILE A 1 286 ? 4.332 -20.422 -18.094 1 97.94 286 ILE A O 1
ATOM 2239 N N . PHE A 1 287 ? 3.1 -22.125 -18.719 1 98.25 287 PHE A N 1
ATOM 2240 C CA . PHE A 1 287 ? 4.184 -22.953 -19.234 1 98.25 287 PHE A CA 1
ATOM 2241 C C . PHE A 1 287 ? 3.953 -23.281 -20.703 1 98.25 287 PHE A C 1
ATOM 2243 O O . PHE A 1 287 ? 2.812 -23.5 -21.125 1 98.25 287 PHE A O 1
ATOM 2250 N N . PRO A 1 288 ? 5.02 -23.359 -21.453 1 96.38 288 PRO A N 1
ATOM 2251 C CA . PRO A 1 288 ? 4.852 -23.656 -22.875 1 96.38 288 PRO A CA 1
ATOM 2252 C C . PRO A 1 288 ? 4.363 -25.094 -23.109 1 96.38 288 PRO A C 1
ATOM 2254 O O . PRO A 1 288 ? 4.664 -25.984 -22.312 1 96.38 288 PRO A O 1
ATOM 2257 N N . ASN A 1 289 ? 3.564 -25.266 -24.125 1 95.44 289 ASN A N 1
ATOM 2258 C CA . ASN A 1 289 ? 3.115 -26.562 -24.641 1 95.44 289 ASN A CA 1
ATOM 2259 C C . ASN A 1 289 ? 2.25 -27.297 -23.609 1 95.44 289 ASN A C 1
ATOM 2261 O O . ASN A 1 289 ? 2.387 -28.516 -23.422 1 95.44 289 ASN A O 1
ATOM 2265 N N . MET A 1 290 ? 1.562 -26.578 -22.797 1 96.81 290 MET A N 1
ATOM 2266 C CA . MET A 1 290 ? 0.616 -27.109 -21.828 1 96.81 290 MET 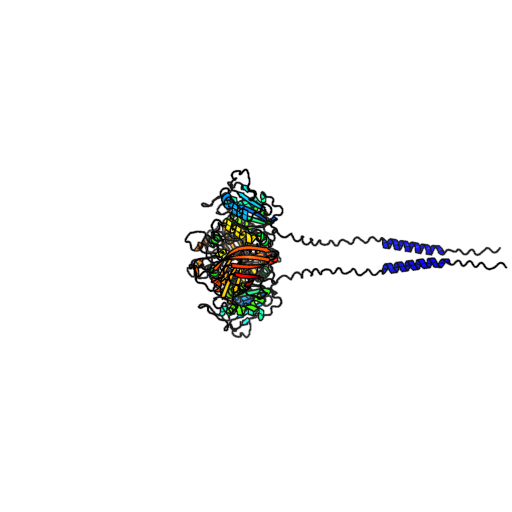A CA 1
ATOM 2267 C C . MET A 1 290 ? -0.724 -26.391 -21.922 1 96.81 290 MET A C 1
ATOM 2269 O O . MET A 1 290 ? -0.804 -25.297 -22.469 1 96.81 290 MET A O 1
ATOM 2273 N N . THR A 1 291 ? -1.732 -27.047 -21.5 1 95.25 291 THR A N 1
ATOM 2274 C CA . THR A 1 291 ? -2.994 -26.359 -21.281 1 95.25 291 THR A CA 1
ATOM 2275 C C . THR A 1 291 ? -2.912 -25.469 -20.031 1 95.25 291 THR A C 1
ATOM 2277 O O . THR A 1 291 ? -1.97 -25.578 -19.25 1 95.25 291 THR A O 1
ATOM 2280 N N . ARG A 1 292 ? -3.871 -24.656 -19.844 1 93.94 292 ARG A N 1
ATOM 2281 C CA . ARG A 1 292 ? -3.908 -23.766 -18.703 1 93.94 292 ARG A CA 1
ATOM 2282 C C . ARG A 1 292 ? -3.9 -24.562 -17.391 1 93.94 292 ARG A C 1
ATOM 2284 O O . ARG A 1 292 ? -3.09 -24.281 -16.5 1 93.94 292 ARG A O 1
ATOM 2291 N N . THR A 1 293 ? -4.727 -25.516 -17.312 1 93.31 293 THR A N 1
ATOM 2292 C CA . THR A 1 293 ? -4.867 -26.297 -16.078 1 93.31 293 THR A CA 1
ATOM 2293 C C . THR A 1 293 ? -3.619 -27.125 -15.828 1 93.31 293 THR A C 1
ATOM 2295 O O . THR A 1 293 ? -3.143 -27.203 -14.688 1 93.31 293 THR A O 1
ATOM 2298 N N . ASN A 1 294 ? -3.07 -27.672 -16.906 1 96.31 294 ASN A N 1
ATOM 2299 C CA . ASN A 1 294 ? -1.858 -28.469 -16.75 1 96.31 294 ASN A CA 1
ATOM 2300 C C . ASN A 1 294 ? -0.671 -27.609 -16.328 1 96.31 294 ASN A C 1
ATOM 2302 O O . ASN A 1 294 ? 0.168 -28.062 -15.539 1 96.31 294 ASN A O 1
ATOM 2306 N N . ALA A 1 295 ? -0.666 -26.469 -16.891 1 98 295 ALA A N 1
ATOM 2307 C CA . ALA A 1 295 ? 0.409 -25.547 -16.531 1 98 295 ALA A CA 1
ATOM 2308 C C . ALA A 1 295 ? 0.365 -25.188 -15.055 1 98 295 ALA A C 1
ATOM 2310 O O . ALA A 1 295 ? 1.399 -25.156 -14.383 1 98 295 ALA A O 1
ATOM 2311 N N . LEU A 1 296 ? -0.813 -24.984 -14.562 1 97.44 296 LEU A N 1
ATOM 2312 C CA . LEU A 1 296 ? -0.959 -24.656 -13.141 1 97.44 296 LEU A CA 1
ATOM 2313 C C . LEU A 1 296 ? -0.618 -25.875 -12.273 1 97.44 296 LEU A C 1
ATOM 2315 O O . LEU A 1 296 ? 0.016 -25.719 -11.227 1 97.44 296 LEU A O 1
ATOM 2319 N N . GLY A 1 297 ? -1.086 -27.031 -12.727 1 97.62 297 GLY A N 1
ATOM 2320 C CA . GLY A 1 297 ? -0.679 -28.234 -12.031 1 97.62 297 GLY A CA 1
ATOM 2321 C C . GLY A 1 297 ? 0.827 -28.406 -11.945 1 97.62 297 GLY A C 1
ATOM 2322 O O . GLY A 1 297 ? 1.354 -28.828 -10.922 1 97.62 297 GLY A O 1
ATOM 2323 N N . HIS A 1 298 ? 1.488 -28.031 -13.047 1 98.44 298 HIS A N 1
ATOM 2324 C CA . HIS A 1 298 ? 2.943 -28.094 -13.102 1 98.44 298 HIS A CA 1
ATOM 2325 C C . HIS A 1 298 ? 3.576 -27.125 -12.117 1 98.44 298 HIS A C 1
ATOM 2327 O O . HIS A 1 298 ? 4.539 -27.453 -11.43 1 98.44 298 HIS A O 1
ATOM 2333 N N . LEU A 1 299 ? 3.043 -25.922 -11.977 1 98.56 299 LEU A N 1
ATOM 2334 C CA . LEU A 1 299 ? 3.516 -24.953 -10.992 1 98.56 299 LEU A CA 1
ATOM 2335 C C . LEU A 1 299 ? 3.348 -25.5 -9.57 1 98.56 299 LEU A C 1
ATOM 2337 O O . LEU A 1 299 ? 4.207 -25.281 -8.719 1 98.56 299 LEU A O 1
ATOM 2341 N N . PHE A 1 300 ? 2.277 -26.234 -9.336 1 98.12 300 PHE A N 1
ATOM 2342 C CA . PHE A 1 300 ? 1.962 -26.719 -8 1 98.12 300 PHE A CA 1
ATOM 2343 C C . PHE A 1 300 ? 2.945 -27.797 -7.57 1 98.12 300 PHE A C 1
ATOM 2345 O O . PHE A 1 300 ? 3.076 -28.078 -6.379 1 98.12 300 PHE A O 1
ATOM 2352 N N . LYS A 1 301 ? 3.645 -28.391 -8.539 1 97.88 301 LYS A N 1
ATOM 2353 C CA . LYS A 1 301 ? 4.73 -29.281 -8.141 1 97.88 301 LYS A CA 1
ATOM 2354 C C . LYS A 1 301 ? 5.785 -28.531 -7.328 1 97.88 301 LYS A C 1
ATOM 2356 O O . LYS A 1 301 ? 6.316 -29.078 -6.355 1 97.88 301 LYS A O 1
ATOM 2361 N N . ALA A 1 302 ? 6.02 -27.344 -7.727 1 98.44 302 ALA A N 1
ATOM 2362 C CA . ALA A 1 302 ? 6.957 -26.5 -6.984 1 98.44 302 ALA A CA 1
ATOM 2363 C C . ALA A 1 302 ? 6.328 -25.984 -5.699 1 98.44 302 ALA A C 1
ATOM 2365 O O . ALA A 1 302 ? 6.977 -25.953 -4.648 1 98.44 302 ALA A O 1
ATOM 2366 N N . VAL A 1 303 ? 5.023 -25.609 -5.77 1 97.94 303 VAL A N 1
ATOM 2367 C CA . VAL A 1 303 ? 4.309 -25.078 -4.613 1 97.94 303 VAL A CA 1
ATOM 2368 C C . VAL A 1 303 ? 4.312 -26.109 -3.488 1 97.94 303 VAL A C 1
ATOM 2370 O O . VAL A 1 303 ? 4.523 -25.766 -2.322 1 97.94 303 VAL A O 1
ATOM 2373 N N . ASN A 1 304 ? 4.172 -27.344 -3.854 1 96.06 304 ASN A N 1
ATOM 2374 C CA . ASN A 1 304 ? 4.086 -28.406 -2.863 1 96.06 304 ASN A CA 1
ATOM 2375 C C . ASN A 1 304 ? 5.438 -28.672 -2.201 1 96.06 304 ASN A C 1
ATOM 2377 O O . ASN A 1 304 ? 5.5 -29.141 -1.065 1 96.06 304 ASN A O 1
ATOM 2381 N N . VAL A 1 305 ? 6.469 -28.297 -2.902 1 97.06 305 VAL A N 1
ATOM 2382 C CA . VAL A 1 305 ? 7.812 -28.547 -2.389 1 97.06 305 VAL A CA 1
ATOM 2383 C C . VAL A 1 305 ? 8.234 -27.391 -1.489 1 97.06 305 VAL A C 1
ATOM 2385 O O . VAL A 1 305 ? 8.758 -27.594 -0.394 1 97.06 305 VAL A O 1
ATOM 2388 N N . ASP A 1 306 ? 8.031 -26.203 -1.902 1 97.25 306 ASP A N 1
ATOM 2389 C CA . ASP A 1 306 ? 8.43 -25 -1.169 1 97.25 306 ASP A CA 1
ATOM 2390 C C . ASP A 1 306 ? 7.48 -23.844 -1.465 1 97.25 306 ASP A C 1
ATOM 2392 O O . ASP A 1 306 ? 7.812 -22.953 -2.244 1 97.25 306 ASP A O 1
ATOM 2396 N N . PRO A 1 307 ? 6.355 -23.812 -0.743 1 96.19 307 PRO A N 1
ATOM 2397 C CA . PRO A 1 307 ? 5.352 -22.781 -1.036 1 96.19 307 PRO A CA 1
ATOM 2398 C C . PRO A 1 307 ? 5.871 -21.375 -0.805 1 96.19 307 PRO A C 1
ATOM 2400 O O . PRO A 1 307 ? 5.566 -20.453 -1.583 1 96.19 307 PRO A O 1
ATOM 2403 N N . GLY A 1 308 ? 6.688 -21.188 0.17 1 95.25 308 GLY A N 1
ATOM 2404 C CA . GLY A 1 308 ? 7.176 -19.859 0.504 1 95.25 308 GLY A CA 1
ATOM 2405 C C . GLY A 1 308 ? 8.078 -19.266 -0.563 1 95.25 308 GLY A C 1
ATOM 2406 O O . GLY A 1 308 ? 8.133 -18.047 -0.725 1 95.25 308 GLY A O 1
ATOM 2407 N N . ARG A 1 309 ? 8.703 -20.062 -1.364 1 96.62 309 ARG A N 1
ATOM 2408 C CA . ARG A 1 309 ? 9.727 -19.578 -2.295 1 96.62 309 ARG A CA 1
ATOM 2409 C C . ARG A 1 309 ? 9.148 -19.438 -3.701 1 96.62 309 ARG A C 1
ATOM 2411 O O . ARG A 1 309 ? 9.781 -18.828 -4.574 1 96.62 309 ARG A O 1
ATOM 2418 N N . VAL A 1 310 ? 8.016 -19.984 -3.951 1 98.06 310 VAL A N 1
ATOM 2419 C CA . VAL A 1 310 ? 7.473 -19.984 -5.309 1 98.06 310 VAL A CA 1
ATOM 2420 C C . VAL A 1 310 ? 7.414 -18.547 -5.84 1 98.06 310 VAL A C 1
ATOM 2422 O O . VAL A 1 310 ? 6.914 -17.656 -5.16 1 98.06 310 VAL A O 1
ATOM 2425 N N . LEU A 1 311 ? 7.992 -18.297 -6.988 1 98.44 311 LEU A N 1
ATOM 2426 C CA . LEU A 1 311 ? 8.031 -17.062 -7.77 1 98.44 311 LEU A CA 1
ATOM 2427 C C . LEU A 1 311 ? 8.914 -16.016 -7.098 1 98.44 311 LEU A C 1
ATOM 2429 O O . LEU A 1 311 ? 9 -14.883 -7.562 1 98.44 311 LEU A O 1
ATOM 2433 N N . GLN A 1 312 ? 9.586 -16.359 -5.961 1 97.25 312 GLN A N 1
ATOM 2434 C CA . GLN A 1 312 ? 10.562 -15.422 -5.414 1 97.25 312 GLN A CA 1
ATOM 2435 C C . GLN A 1 312 ? 11.688 -15.156 -6.41 1 97.25 312 GLN A C 1
ATOM 2437 O O . GLN A 1 312 ? 12.312 -16.094 -6.91 1 97.25 312 GLN A O 1
ATOM 2442 N N . GLN A 1 313 ? 11.906 -13.922 -6.637 1 98.19 313 GLN A N 1
ATOM 2443 C CA . GLN A 1 313 ? 12.914 -13.539 -7.621 1 98.19 313 GLN A CA 1
ATOM 2444 C C . GLN A 1 313 ? 14.289 -13.391 -6.973 1 98.19 313 GLN A C 1
ATOM 2446 O O . GLN A 1 313 ? 14.445 -12.664 -5.984 1 98.19 313 GLN A O 1
ATOM 2451 N N . THR A 1 314 ? 15.25 -14.094 -7.422 1 98.06 314 THR A N 1
ATOM 2452 C CA . THR A 1 314 ? 16.656 -13.984 -7.051 1 98.06 314 THR A CA 1
ATOM 2453 C C . THR A 1 314 ? 17.516 -13.703 -8.281 1 98.06 314 THR A C 1
ATOM 2455 O O . THR A 1 314 ? 17.312 -14.297 -9.344 1 98.06 314 THR A O 1
ATOM 2458 N N . VAL A 1 315 ? 18.422 -12.789 -8.164 1 98.06 315 VAL A N 1
ATOM 2459 C CA . VAL A 1 315 ? 19.266 -12.414 -9.289 1 98.06 315 VAL A CA 1
ATOM 2460 C C . VAL A 1 315 ? 20.719 -12.758 -8.984 1 98.06 315 VAL A C 1
ATOM 2462 O O . VAL A 1 315 ? 21.234 -12.406 -7.918 1 98.06 315 VAL A O 1
ATOM 2465 N N . CYS A 1 316 ? 21.344 -13.43 -9.914 1 95.56 316 CYS A N 1
ATOM 2466 C CA . CYS A 1 316 ? 22.734 -13.844 -9.812 1 95.56 316 CYS A CA 1
ATOM 2467 C C . CYS A 1 316 ? 23.562 -13.273 -10.961 1 95.56 316 CYS A C 1
ATOM 2469 O O . CYS A 1 316 ? 23.078 -13.195 -12.094 1 95.56 316 CYS A O 1
ATOM 2471 N N . TYR A 1 317 ? 24.781 -12.984 -10.609 1 94.31 317 TYR A N 1
ATOM 2472 C CA . TYR A 1 317 ? 25.688 -12.461 -11.633 1 94.31 317 TYR A CA 1
ATOM 2473 C C . TYR A 1 317 ? 26.844 -13.414 -11.883 1 94.31 317 TYR A C 1
ATOM 2475 O O . TYR A 1 317 ? 27.453 -13.906 -10.938 1 94.31 317 TYR A O 1
ATOM 2483 N N . ASP A 1 318 ? 27 -13.766 -13.094 1 90.5 318 ASP A N 1
ATOM 2484 C CA . ASP A 1 318 ? 28.172 -14.5 -13.562 1 90.5 318 ASP A CA 1
ATOM 2485 C C . ASP A 1 318 ? 29.188 -13.562 -14.211 1 90.5 318 ASP A C 1
ATOM 2487 O O . ASP A 1 318 ? 29.156 -13.359 -15.422 1 90.5 318 ASP A O 1
ATOM 2491 N N . ARG A 1 319 ? 30.141 -13.188 -13.539 1 86.94 319 ARG A N 1
ATOM 2492 C CA . ARG A 1 319 ? 31.094 -12.164 -13.984 1 86.94 319 ARG A CA 1
ATOM 2493 C C . ARG A 1 319 ? 31.984 -12.703 -15.086 1 86.94 319 ARG A C 1
ATOM 2495 O O . ARG A 1 319 ? 32.312 -11.984 -16.047 1 86.94 319 ARG A O 1
ATOM 2502 N N . SER A 1 320 ? 32.375 -13.844 -14.961 1 86.44 320 SER A N 1
ATOM 2503 C CA . SER A 1 320 ? 33.344 -14.438 -15.898 1 86.44 320 SER A CA 1
ATOM 2504 C C . SER A 1 320 ? 32.75 -14.508 -17.312 1 86.44 320 SER A C 1
ATOM 2506 O O . SER A 1 320 ? 33.469 -14.336 -18.297 1 86.44 320 SER A O 1
ATOM 2508 N N . ASN A 1 321 ? 31.453 -14.68 -17.375 1 88.5 321 ASN A N 1
ATOM 2509 C CA . ASN A 1 321 ? 30.812 -14.82 -18.688 1 88.5 321 ASN A CA 1
ATOM 2510 C C . ASN A 1 321 ? 29.953 -13.617 -19.016 1 88.5 321 ASN A C 1
ATOM 2512 O O . ASN A 1 321 ? 29.266 -13.602 -20.047 1 88.5 321 ASN A O 1
ATOM 2516 N N . SER A 1 322 ? 29.938 -12.617 -18.109 1 90.69 322 SER A N 1
ATOM 2517 C CA . SER A 1 322 ? 29.125 -11.422 -18.297 1 90.69 322 SER A CA 1
ATOM 2518 C C . SER A 1 322 ? 27.656 -11.773 -18.516 1 90.69 322 SER A C 1
ATOM 2520 O O . SER A 1 322 ? 27.062 -11.367 -19.516 1 90.69 322 SER A O 1
ATOM 2522 N N . LEU A 1 323 ? 27.125 -12.57 -17.578 1 93.62 323 LEU A N 1
ATOM 2523 C CA . LEU A 1 323 ? 25.719 -12.961 -17.594 1 93.62 323 LEU A CA 1
ATOM 2524 C C . LEU A 1 323 ? 24.984 -12.477 -16.344 1 93.62 323 LEU A C 1
ATOM 2526 O O . LEU A 1 323 ? 25.594 -12.406 -15.266 1 93.62 323 LEU A O 1
ATOM 2530 N N . THR A 1 324 ? 23.812 -12.055 -16.5 1 96.44 324 THR A N 1
ATOM 2531 C CA . THR A 1 324 ? 22.891 -11.812 -15.398 1 96.44 324 THR A CA 1
ATOM 2532 C C . THR A 1 324 ? 21.75 -12.828 -15.422 1 96.44 324 THR A C 1
ATOM 2534 O O . THR A 1 324 ? 21.078 -12.992 -16.438 1 96.44 324 THR A O 1
ATOM 2537 N N . VAL A 1 325 ? 21.578 -13.516 -14.336 1 97.31 325 VAL A N 1
ATOM 2538 C CA . VAL A 1 325 ? 20.594 -14.586 -14.273 1 97.31 325 VAL A CA 1
ATOM 2539 C C . VAL A 1 325 ? 19.5 -14.219 -13.258 1 97.31 325 VAL A C 1
ATOM 2541 O O . VAL A 1 325 ? 19.812 -13.938 -12.094 1 97.31 325 VAL A O 1
ATOM 2544 N N . SER A 1 326 ? 18.266 -14.133 -13.695 1 98.56 326 SER A N 1
ATOM 2545 C CA . SER A 1 326 ? 17.109 -13.883 -12.836 1 98.56 326 SER A CA 1
ATOM 2546 C C . SER A 1 326 ? 16.297 -15.156 -12.617 1 98.56 326 SER A C 1
ATOM 2548 O O . SER A 1 326 ? 15.75 -15.719 -13.562 1 98.56 326 SER A O 1
ATOM 2550 N N . VAL A 1 327 ? 16.203 -15.523 -11.398 1 98.69 327 VAL A N 1
ATOM 2551 C CA . VAL A 1 327 ? 15.5 -16.75 -11.047 1 98.69 327 VAL A CA 1
ATOM 2552 C C . VAL A 1 327 ? 14.148 -16.422 -10.414 1 98.69 327 VAL A C 1
ATOM 2554 O O . VAL A 1 327 ? 14.094 -15.797 -9.352 1 98.69 327 VAL A O 1
ATOM 2557 N N . ALA A 1 328 ? 13.07 -16.734 -11.078 1 98.81 328 ALA A N 1
ATOM 2558 C CA . ALA A 1 328 ? 11.766 -16.875 -10.438 1 98.81 328 ALA A CA 1
ATOM 2559 C C . ALA A 1 328 ? 11.516 -18.312 -9.992 1 98.81 328 ALA A C 1
ATOM 2561 O O . ALA A 1 328 ? 11.055 -19.141 -10.781 1 98.81 328 ALA A O 1
ATOM 2562 N N . TRP A 1 329 ? 11.781 -18.562 -8.797 1 98.69 329 TRP A N 1
ATOM 2563 C CA . TRP A 1 329 ? 11.914 -19.938 -8.305 1 98.69 329 TRP A CA 1
ATOM 2564 C C . TRP A 1 329 ? 10.641 -20.734 -8.555 1 98.69 329 TRP A C 1
ATOM 2566 O O . TRP A 1 329 ? 9.531 -20.234 -8.32 1 98.69 329 TRP A O 1
ATOM 2576 N N . GLY A 1 330 ? 10.766 -21.922 -9.008 1 98.69 330 GLY A N 1
ATOM 2577 C CA . GLY A 1 330 ? 9.656 -22.828 -9.242 1 98.69 330 GLY A CA 1
ATOM 2578 C C . GLY A 1 330 ? 8.891 -22.531 -10.516 1 98.69 330 GLY A C 1
ATOM 2579 O O . GLY A 1 330 ? 7.84 -23.125 -10.773 1 98.69 330 GLY A O 1
ATOM 2580 N N . TYR A 1 331 ? 9.391 -21.562 -11.359 1 98.75 331 TYR A N 1
ATOM 2581 C CA . TYR A 1 331 ? 8.672 -21.156 -12.562 1 98.75 331 TYR A CA 1
ATOM 2582 C C . TYR A 1 331 ? 9.617 -21.062 -13.758 1 98.75 331 TYR A C 1
ATOM 2584 O O . TYR A 1 331 ? 9.758 -22.016 -14.523 1 98.75 331 TYR A O 1
ATOM 2592 N N . ALA A 1 332 ? 10.445 -19.953 -13.703 1 98.88 332 ALA A N 1
ATOM 2593 C CA . ALA A 1 332 ? 11.289 -19.75 -14.875 1 98.88 332 ALA A CA 1
ATOM 2594 C C . ALA A 1 332 ? 12.578 -19.016 -14.5 1 98.88 332 ALA A C 1
ATOM 2596 O O . ALA A 1 332 ? 12.625 -18.312 -13.484 1 98.88 332 ALA A O 1
ATOM 2597 N N . ILE A 1 333 ? 13.586 -19.25 -15.328 1 98.5 333 ILE A N 1
ATOM 2598 C CA . ILE A 1 333 ? 14.859 -18.547 -15.211 1 98.5 333 ILE A CA 1
ATOM 2599 C C . ILE A 1 333 ? 15.156 -17.781 -16.5 1 98.5 333 ILE A C 1
ATOM 2601 O O . ILE A 1 333 ? 14.969 -18.312 -17.594 1 98.5 333 ILE A O 1
ATOM 2605 N N . GLN A 1 334 ? 15.508 -16.547 -16.359 1 98 334 GLN A N 1
ATOM 2606 C CA . GLN A 1 334 ? 15.93 -15.734 -17.5 1 98 334 GLN A CA 1
ATOM 2607 C C . GLN A 1 334 ? 17.438 -15.484 -17.469 1 98 334 GLN A C 1
ATOM 2609 O O . GLN A 1 334 ? 17.984 -15.047 -16.453 1 98 334 GLN A O 1
ATOM 2614 N N . VAL A 1 335 ? 18.094 -15.758 -18.531 1 96.62 335 VAL A N 1
ATOM 2615 C CA . VAL A 1 335 ? 19.516 -15.508 -18.656 1 96.62 335 VAL A CA 1
ATOM 2616 C C . VAL A 1 335 ? 19.75 -14.336 -19.609 1 96.62 335 VAL A C 1
ATOM 2618 O O . VAL A 1 335 ? 19.453 -14.422 -20.797 1 96.62 335 VAL A O 1
ATOM 2621 N N . PHE A 1 336 ? 20.25 -13.266 -19.047 1 95.31 336 PHE A N 1
ATOM 2622 C CA . PHE A 1 336 ? 20.562 -12.047 -19.797 1 95.31 336 PHE A CA 1
ATOM 2623 C C . PHE A 1 336 ? 22.031 -11.992 -20.141 1 95.31 336 PHE A C 1
ATOM 2625 O O . PHE A 1 336 ? 22.891 -12.258 -19.297 1 95.31 336 PHE A O 1
ATOM 2632 N N . GLU A 1 337 ? 22.297 -11.695 -21.422 1 94.06 337 GLU A N 1
ATOM 2633 C CA . GLU A 1 337 ? 23.688 -11.414 -21.812 1 94.06 337 GLU A CA 1
ATOM 2634 C C . GLU A 1 337 ? 24.078 -9.984 -21.438 1 94.06 337 GLU A C 1
ATOM 2636 O O . GLU A 1 337 ? 23.438 -9.023 -21.891 1 94.06 337 GLU A O 1
ATOM 2641 N N . GLY A 1 338 ? 25.047 -9.914 -20.547 1 92.88 338 GLY A N 1
ATOM 2642 C CA . GLY A 1 338 ? 25.5 -8.609 -20.078 1 92.88 338 GLY A CA 1
ATOM 2643 C C . GLY A 1 338 ? 25.172 -8.367 -18.609 1 92.88 338 GLY A C 1
ATOM 2644 O O . GLY A 1 338 ? 24.641 -9.25 -17.938 1 92.88 338 GLY A O 1
ATOM 2645 N N . ASN A 1 339 ? 25.609 -7.207 -18.172 1 92.38 339 ASN A N 1
ATOM 2646 C CA . ASN A 1 339 ? 25.359 -6.781 -16.797 1 92.38 339 ASN A CA 1
ATOM 2647 C C . ASN A 1 339 ? 24.156 -5.848 -16.703 1 92.38 339 ASN A C 1
ATOM 2649 O O . ASN A 1 339 ? 24.156 -4.77 -17.297 1 92.38 339 ASN A O 1
ATOM 2653 N N . TYR A 1 340 ? 23.188 -6.305 -15.953 1 95.19 340 TYR A N 1
ATOM 2654 C CA . TYR A 1 340 ? 21.969 -5.52 -15.781 1 95.19 340 TYR A CA 1
ATOM 2655 C C . TYR A 1 340 ? 21.828 -5.039 -14.336 1 95.19 340 TYR A C 1
ATOM 2657 O O . TYR A 1 340 ? 22.172 -5.758 -13.398 1 95.19 340 TYR A O 1
ATOM 2665 N N . TYR A 1 341 ? 21.344 -3.777 -14.203 1 95.62 341 TYR A N 1
ATOM 2666 C CA . TYR A 1 341 ? 21.062 -3.266 -12.859 1 95.62 341 TYR A CA 1
ATOM 2667 C C . TYR A 1 341 ? 19.875 -3.996 -12.234 1 95.62 341 TYR A C 1
ATOM 2669 O O . TYR A 1 341 ? 18.891 -4.281 -12.906 1 95.62 341 TYR A O 1
ATOM 2677 N N . LEU A 1 342 ? 19.984 -4.309 -10.922 1 96.69 342 LEU A N 1
ATOM 2678 C CA . LEU A 1 342 ? 18.969 -5.078 -10.227 1 96.69 342 LEU A CA 1
ATOM 2679 C C . LEU A 1 342 ? 17.609 -4.395 -10.336 1 96.69 342 LEU A C 1
ATOM 2681 O O . LEU A 1 342 ? 16.609 -5.035 -10.664 1 96.69 342 LEU A O 1
ATOM 2685 N N . PRO A 1 343 ? 17.469 -3.018 -10.117 1 95.88 343 PRO A N 1
ATOM 2686 C CA . PRO A 1 343 ? 16.141 -2.391 -10.195 1 95.88 343 PRO A CA 1
ATOM 2687 C C . PRO A 1 343 ? 15.484 -2.578 -11.562 1 95.88 343 PRO A C 1
ATOM 2689 O O . PRO A 1 343 ? 14.258 -2.627 -11.656 1 95.88 343 PRO A O 1
ATOM 2692 N N . ASP A 1 344 ? 16.281 -2.709 -12.609 1 95.88 344 ASP A N 1
ATOM 2693 C CA . ASP A 1 344 ? 15.719 -2.924 -13.945 1 95.88 344 ASP A CA 1
ATOM 2694 C C . ASP A 1 344 ? 15.109 -4.316 -14.07 1 95.88 344 ASP A C 1
ATOM 2696 O O . ASP A 1 344 ? 14.109 -4.504 -14.758 1 95.88 344 ASP A O 1
ATOM 2700 N N . LEU A 1 345 ? 15.719 -5.262 -13.391 1 97.25 345 LEU A N 1
ATOM 2701 C CA . LEU A 1 345 ? 15.266 -6.645 -13.461 1 97.25 345 LEU A CA 1
ATOM 2702 C C . LEU A 1 345 ? 14.023 -6.855 -12.602 1 97.25 345 LEU A C 1
ATOM 2704 O O . LEU A 1 345 ? 13.32 -7.855 -12.766 1 97.25 345 LEU A O 1
ATOM 2708 N N . LEU A 1 346 ? 13.797 -5.914 -11.672 1 97.62 346 LEU A N 1
ATOM 2709 C CA . LEU A 1 346 ? 12.641 -6.035 -10.789 1 97.62 346 LEU A CA 1
ATOM 2710 C C . LEU A 1 346 ? 11.375 -5.531 -11.469 1 97.62 346 LEU A C 1
ATOM 2712 O O . LEU A 1 346 ? 10.266 -5.742 -10.969 1 97.62 346 LEU A O 1
ATOM 2716 N N . ARG A 1 347 ? 11.5 -4.887 -12.609 1 97.94 347 ARG A N 1
ATOM 2717 C CA . ARG A 1 347 ? 10.359 -4.418 -13.391 1 97.94 347 ARG A CA 1
ATOM 2718 C C . ARG A 1 347 ? 9.688 -5.574 -14.125 1 97.94 347 ARG A C 1
ATOM 2720 O O . ARG A 1 347 ? 10.359 -6.492 -14.602 1 97.94 347 ARG A O 1
ATOM 2727 N N . LYS A 1 348 ? 8.406 -5.48 -14.227 1 98 348 LYS A N 1
ATOM 2728 C CA . LYS A 1 348 ? 7.656 -6.516 -14.93 1 98 348 LYS A CA 1
ATOM 2729 C C . LYS A 1 348 ? 7.652 -6.262 -16.438 1 98 348 LYS A C 1
ATOM 2731 O O . LYS A 1 348 ? 7.191 -5.211 -16.891 1 98 348 LYS A O 1
ATOM 2736 N N . GLN A 1 349 ? 8.188 -7.25 -17.156 1 97.56 349 GLN A N 1
ATOM 2737 C CA . GLN A 1 349 ? 8.141 -7.137 -18.609 1 97.56 349 GLN A CA 1
ATOM 2738 C C . GLN A 1 349 ? 6.703 -7.184 -19.125 1 97.56 349 GLN A C 1
ATOM 2740 O O . GLN A 1 349 ? 5.914 -8.031 -18.688 1 97.56 349 GLN A O 1
ATOM 2745 N N . ARG A 1 350 ? 6.387 -6.301 -19.984 1 96.31 350 ARG A N 1
ATOM 2746 C CA . ARG A 1 350 ? 5.016 -6.195 -20.484 1 96.31 350 ARG A CA 1
ATOM 2747 C C . ARG A 1 350 ? 4.723 -7.27 -21.516 1 96.31 350 ARG A C 1
ATOM 2749 O O . ARG A 1 350 ? 4.453 -6.957 -22.688 1 96.31 350 ARG A O 1
ATOM 2756 N N . THR A 1 351 ? 4.723 -8.438 -21.125 1 96.94 351 THR A N 1
ATOM 2757 C CA . THR A 1 351 ? 4.336 -9.547 -21.984 1 96.94 351 THR A CA 1
ATOM 2758 C C . THR A 1 351 ? 2.82 -9.703 -22.016 1 96.94 351 THR A C 1
ATOM 2760 O O . THR A 1 351 ? 2.293 -10.508 -22.797 1 96.94 351 THR A O 1
ATOM 2763 N N . PHE A 1 352 ? 2.104 -8.961 -21.219 1 95.44 352 PHE A N 1
ATOM 2764 C CA . PHE A 1 352 ? 0.657 -9.039 -21.047 1 95.44 352 PHE A CA 1
ATOM 2765 C C . PHE A 1 352 ? -0.025 -7.828 -21.672 1 95.44 352 PHE A C 1
ATOM 2767 O O . PHE A 1 352 ? 0.627 -6.824 -21.969 1 95.44 352 PHE A O 1
ATOM 2774 N N . SER A 1 353 ? -1.338 -7.984 -21.875 1 92.56 353 SER A N 1
ATOM 2775 C CA . SER A 1 353 ? -2.17 -6.922 -22.422 1 92.56 353 SER A CA 1
ATOM 2776 C C . SER A 1 353 ? -3.203 -6.445 -21.406 1 92.56 353 SER A C 1
ATOM 2778 O O . SER A 1 353 ? -3.518 -7.16 -20.453 1 92.56 353 SER A O 1
ATOM 2780 N N . PRO A 1 354 ? -3.652 -5.215 -21.609 1 89.94 354 PRO A N 1
ATOM 2781 C CA . PRO A 1 354 ? -4.68 -4.711 -20.688 1 89.94 354 PRO A CA 1
ATOM 2782 C C . PRO A 1 354 ? -5.926 -5.59 -20.656 1 89.94 354 PRO A C 1
ATOM 2784 O O . PRO A 1 354 ? -6.242 -6.254 -21.656 1 89.94 354 PRO A O 1
ATOM 2787 N N . TRP A 1 355 ? -6.637 -5.57 -19.609 1 86.94 355 TRP A N 1
ATOM 2788 C CA . TRP A 1 355 ? -7.859 -6.344 -19.406 1 86.94 355 TRP A CA 1
ATOM 2789 C C . TRP A 1 355 ? -8.938 -5.918 -20.406 1 86.94 355 TRP A C 1
ATOM 2791 O O . TRP A 1 355 ? -9.555 -6.758 -21.047 1 86.94 355 TRP A O 1
ATOM 2801 N N . ARG A 1 356 ? -9.164 -4.594 -20.406 1 81.25 356 ARG A N 1
ATOM 2802 C CA . ARG A 1 356 ? -10.133 -4.082 -21.359 1 81.25 356 ARG A CA 1
ATOM 2803 C C . ARG A 1 356 ? -9.477 -3.799 -22.703 1 81.25 356 ARG A C 1
ATOM 2805 O O . ARG A 1 356 ? -8.367 -3.26 -22.75 1 81.25 356 ARG A O 1
ATOM 2812 N N . ARG A 1 357 ? -10.07 -4.148 -23.766 1 74.56 357 ARG A N 1
ATOM 2813 C CA . ARG A 1 357 ? -9.508 -4.008 -25.109 1 74.56 357 ARG A CA 1
ATOM 2814 C C . ARG A 1 357 ? -9.664 -2.578 -25.625 1 74.56 357 ARG A C 1
ATOM 2816 O O . ARG A 1 357 ? -9.023 -2.189 -26.594 1 74.56 357 ARG A O 1
ATOM 2823 N N . ASN A 1 358 ? -10.289 -1.837 -24.797 1 68.44 358 ASN A N 1
ATOM 2824 C CA . ASN A 1 358 ? -10.555 -0.492 -25.297 1 68.44 358 ASN A CA 1
ATOM 2825 C C . ASN A 1 358 ? -9.281 0.351 -25.328 1 68.44 358 ASN A C 1
ATOM 2827 O O . ASN A 1 358 ? -8.32 0.069 -24.609 1 68.44 358 ASN A O 1
ATOM 2831 N N . LYS A 1 359 ? -9.234 1.265 -26.25 1 66.25 359 LYS A N 1
ATOM 2832 C CA . LYS A 1 359 ? -8.094 2.092 -26.641 1 66.25 359 LYS A CA 1
ATOM 2833 C C . LYS A 1 359 ? -7.902 3.254 -25.672 1 66.25 359 LYS A C 1
ATOM 2835 O O . LYS A 1 359 ? -7.121 4.172 -25.938 1 66.25 359 LYS A O 1
ATOM 2840 N N . ASP A 1 360 ? -8.516 3.029 -24.469 1 82.31 360 ASP A N 1
ATOM 2841 C CA . ASP A 1 360 ? -8.32 4.152 -23.562 1 82.31 360 ASP A CA 1
ATOM 2842 C C . ASP A 1 360 ? -6.945 4.082 -22.891 1 82.31 360 ASP A C 1
ATOM 2844 O O . ASP A 1 360 ? -6.469 2.996 -22.547 1 82.31 360 ASP A O 1
ATOM 2848 N N . ILE A 1 361 ? -6.27 5.133 -22.859 1 86.56 361 ILE A N 1
ATOM 2849 C CA . ILE A 1 361 ? -4.93 5.258 -22.281 1 86.56 361 ILE A CA 1
ATOM 2850 C C . ILE A 1 361 ? -4.926 4.734 -20.844 1 86.56 361 ILE A C 1
ATOM 2852 O O . ILE A 1 361 ? -3.947 4.129 -20.406 1 86.56 361 ILE A O 1
ATOM 2856 N N . LEU A 1 362 ? -6.008 4.875 -20.156 1 90.5 362 LEU A N 1
ATOM 2857 C CA . LEU A 1 362 ? -6.074 4.496 -18.734 1 90.5 362 LEU A CA 1
ATOM 2858 C C . LEU A 1 362 ? -5.996 2.982 -18.578 1 90.5 362 LEU A C 1
ATOM 2860 O O . LEU A 1 362 ? -5.492 2.486 -17.562 1 90.5 362 LEU A O 1
ATOM 2864 N N . SER A 1 363 ? -6.465 2.258 -19.578 1 91.06 363 SER A N 1
ATOM 2865 C CA . SER A 1 363 ? -6.48 0.8 -19.5 1 91.06 363 SER A CA 1
ATOM 2866 C C . SER A 1 363 ? -5.066 0.23 -19.609 1 91.06 363 SER A C 1
ATOM 2868 O O . SER A 1 363 ? -4.832 -0.927 -19.266 1 91.06 363 SER A O 1
ATOM 2870 N N . LYS A 1 364 ? -4.145 1.017 -20.016 1 92.38 364 LYS A N 1
ATOM 2871 C CA . LYS A 1 364 ? -2.779 0.547 -20.234 1 92.38 364 LYS A CA 1
ATOM 2872 C C . LYS A 1 364 ? -1.887 0.897 -19.047 1 92.38 364 LYS A C 1
ATOM 2874 O O . LYS A 1 364 ? -0.687 0.616 -19.062 1 92.38 364 LYS A O 1
ATOM 2879 N N . LEU A 1 365 ? -2.434 1.508 -18.078 1 95.62 365 LEU A N 1
ATOM 2880 C CA . LEU A 1 365 ? -1.662 1.928 -16.906 1 95.62 365 LEU A CA 1
ATOM 2881 C C . LEU A 1 365 ? -1.756 0.893 -15.789 1 95.62 365 LEU A C 1
ATOM 2883 O O . LEU A 1 365 ? -2.83 0.345 -15.531 1 95.62 365 LEU A O 1
ATOM 2887 N N . TYR A 1 366 ? -0.626 0.583 -15.195 1 96.38 366 TYR A N 1
ATOM 2888 C CA . TYR A 1 366 ? -0.566 -0.441 -14.156 1 96.38 366 TYR A CA 1
ATOM 2889 C C . TYR A 1 366 ? -0.069 0.143 -12.844 1 96.38 366 TYR A C 1
ATOM 2891 O O . TYR A 1 366 ? 0.499 1.237 -12.812 1 96.38 366 TYR A O 1
ATOM 2899 N N . MET A 1 367 ? -0.269 -0.572 -11.766 1 97.06 367 MET A N 1
ATOM 2900 C CA . MET A 1 367 ? 0.068 -0.134 -10.414 1 97.06 367 MET A CA 1
ATOM 2901 C C . MET A 1 367 ? 1.438 -0.66 -10 1 97.06 367 MET A C 1
ATOM 2903 O O . MET A 1 367 ? 1.729 -0.768 -8.805 1 97.06 367 MET A O 1
ATOM 2907 N N . PHE A 1 368 ? 2.25 -1.117 -10.906 1 97.31 368 PHE A N 1
ATOM 2908 C CA . PHE A 1 368 ? 3.605 -1.6 -10.672 1 97.31 368 PHE A CA 1
ATOM 2909 C C . PHE A 1 368 ? 4.531 -1.195 -11.812 1 97.31 368 PHE A C 1
ATOM 2911 O O . PHE A 1 368 ? 4.074 -0.711 -12.844 1 97.31 368 PHE A O 1
ATOM 2918 N N . ASP A 1 369 ? 5.824 -1.372 -11.609 1 97.81 369 ASP A N 1
ATOM 2919 C CA . ASP A 1 369 ? 6.824 -1 -12.602 1 97.81 369 ASP A CA 1
ATOM 2920 C C . ASP A 1 369 ? 6.82 -1.978 -13.781 1 97.81 369 ASP A C 1
ATOM 2922 O O . ASP A 1 369 ? 6.797 -3.193 -13.578 1 97.81 369 ASP A O 1
ATOM 2926 N N . THR A 1 370 ? 6.848 -1.391 -14.977 1 97.19 370 THR A N 1
ATOM 2927 C CA . THR A 1 370 ? 6.895 -2.24 -16.156 1 97.19 370 THR A CA 1
ATOM 2928 C C . THR A 1 370 ? 8.094 -1.882 -17.031 1 97.19 370 THR A C 1
ATOM 2930 O O . THR A 1 370 ? 8.633 -0.781 -16.938 1 97.19 370 THR A O 1
ATOM 2933 N N . SER A 1 371 ? 8.562 -2.795 -17.75 1 96.56 371 SER A N 1
ATOM 2934 C CA . SER A 1 371 ? 9.547 -2.58 -18.797 1 96.56 371 SER A CA 1
ATOM 2935 C C . SER A 1 371 ? 9.039 -3.076 -20.141 1 96.56 371 SER A C 1
ATOM 2937 O O . SER A 1 371 ? 8.133 -3.912 -20.203 1 96.56 371 SER A O 1
ATOM 2939 N N . GLU A 1 372 ? 9.578 -2.523 -21.125 1 93.69 372 GLU A N 1
ATOM 2940 C CA . GLU A 1 372 ? 9.156 -2.898 -22.469 1 93.69 372 GLU A CA 1
ATOM 2941 C C . GLU A 1 372 ? 9.539 -4.34 -22.781 1 93.69 372 GLU A C 1
ATOM 2943 O O . GLU A 1 372 ? 10.602 -4.809 -22.375 1 93.69 372 GLU A O 1
ATOM 2948 N N . TYR A 1 373 ? 8.625 -4.934 -23.484 1 93.12 373 TYR A N 1
ATOM 2949 C CA . TYR A 1 373 ? 8.914 -6.262 -24 1 93.12 373 TYR A CA 1
ATOM 2950 C C . TYR A 1 373 ? 9.414 -6.184 -25.438 1 93.12 373 TYR A C 1
ATOM 2952 O O . TYR A 1 373 ? 8.641 -5.914 -26.359 1 93.12 373 TYR A O 1
ATOM 2960 N N . VAL A 1 374 ? 10.633 -6.516 -25.594 1 91.69 374 VAL A N 1
ATOM 2961 C CA . VAL A 1 374 ? 11.305 -6.34 -26.875 1 91.69 374 VAL A CA 1
ATOM 2962 C C . VAL A 1 374 ? 10.641 -7.219 -27.938 1 91.69 374 VAL A C 1
ATOM 2964 O O . VAL A 1 374 ? 10.375 -8.398 -27.688 1 91.69 374 VAL A O 1
ATOM 2967 N N . SER A 1 375 ? 10.461 -6.641 -29.109 1 91.5 375 SER A N 1
ATOM 2968 C CA . SER A 1 375 ? 9.773 -7.359 -30.172 1 91.5 375 SER A CA 1
ATOM 2969 C C . SER A 1 375 ? 10.68 -8.414 -30.797 1 91.5 375 SER A C 1
ATOM 2971 O O . SER A 1 375 ? 10.219 -9.508 -31.141 1 91.5 375 SER A O 1
ATOM 2973 N N . ASP A 1 376 ? 11.945 -8.102 -30.922 1 92.06 376 ASP A N 1
ATOM 2974 C CA . ASP A 1 376 ? 12.914 -9.039 -31.484 1 92.06 376 ASP A CA 1
ATOM 2975 C C . ASP A 1 376 ? 13.227 -10.164 -30.5 1 92.06 376 ASP A C 1
ATOM 2977 O O . ASP A 1 376 ? 13.891 -9.945 -29.484 1 92.06 376 ASP A O 1
ATOM 2981 N N . PRO A 1 377 ? 12.852 -11.328 -30.812 1 91.19 377 PRO A N 1
ATOM 2982 C CA . PRO A 1 377 ? 13.07 -12.445 -29.906 1 91.19 377 PRO A CA 1
ATOM 2983 C C . PRO A 1 377 ? 14.555 -12.68 -29.609 1 91.19 377 PRO A C 1
ATOM 2985 O O . PRO A 1 377 ? 14.906 -13.164 -28.531 1 91.19 377 PRO A O 1
ATOM 2988 N N . CYS A 1 378 ? 15.398 -12.312 -30.547 1 91.88 378 CYS A N 1
ATOM 2989 C CA . CYS A 1 378 ? 16.828 -12.57 -30.375 1 91.88 378 CYS A CA 1
ATOM 2990 C C . CYS A 1 378 ? 17.453 -11.57 -29.422 1 91.88 378 CYS A C 1
ATOM 2992 O O . CYS A 1 378 ? 18.562 -11.773 -28.938 1 91.88 378 CYS A O 1
ATOM 2994 N N . LYS A 1 379 ? 16.734 -10.555 -29.094 1 91.88 379 LYS A N 1
ATOM 2995 C CA . LYS A 1 379 ? 17.25 -9.555 -28.156 1 91.88 379 LYS A CA 1
ATOM 2996 C C . LYS A 1 379 ? 16.672 -9.773 -26.75 1 91.88 379 LYS A C 1
ATOM 2998 O O . LYS A 1 379 ? 17.031 -9.055 -25.812 1 91.88 379 LYS A O 1
ATOM 3003 N N . ARG A 1 380 ? 15.828 -10.781 -26.625 1 94.19 380 ARG A N 1
ATOM 3004 C CA . ARG A 1 380 ? 15.258 -11.141 -25.328 1 94.19 380 ARG A CA 1
ATOM 3005 C C . ARG A 1 380 ? 16.188 -12.07 -24.562 1 94.19 380 ARG A C 1
ATOM 3007 O O . ARG A 1 380 ? 17.031 -12.742 -25.156 1 94.19 380 ARG A O 1
ATOM 3014 N N . PRO A 1 381 ? 16.094 -12.047 -23.25 1 95.38 381 PRO A N 1
ATOM 3015 C CA . PRO A 1 381 ? 16.828 -13.07 -22.5 1 95.38 381 PRO A CA 1
ATOM 3016 C C . PRO A 1 381 ? 16.375 -14.484 -22.859 1 95.38 381 PRO A C 1
ATOM 3018 O O . PRO A 1 381 ? 15.258 -14.68 -23.328 1 95.38 381 PRO A O 1
ATOM 3021 N N . VAL A 1 382 ? 17.297 -15.422 -22.688 1 95.69 382 VAL A N 1
ATOM 3022 C CA . VAL A 1 382 ? 16.938 -16.812 -22.875 1 95.69 382 VAL A CA 1
ATOM 3023 C C . VAL A 1 382 ? 16.172 -17.328 -21.656 1 95.69 382 VAL A C 1
ATOM 3025 O O . VAL A 1 382 ? 16.594 -17.109 -20.516 1 95.69 382 VAL A O 1
ATOM 3028 N N . VAL A 1 383 ? 15.086 -18.016 -21.906 1 97.56 383 VAL A N 1
ATOM 3029 C CA . VAL A 1 383 ? 14.195 -18.406 -20.812 1 97.56 383 VAL A CA 1
ATOM 3030 C C . VAL A 1 383 ? 14.297 -19.922 -20.609 1 97.56 383 VAL A C 1
ATOM 3032 O O . VAL A 1 383 ? 14.352 -20.688 -21.578 1 97.56 383 VAL A O 1
ATOM 3035 N N . PHE A 1 384 ? 14.398 -20.328 -19.422 1 97.88 384 PHE A N 1
ATOM 3036 C CA . PHE A 1 384 ? 14.32 -21.719 -18.969 1 97.88 384 PHE A CA 1
ATOM 3037 C C . PHE A 1 384 ? 13.102 -21.938 -18.078 1 97.88 384 PHE A C 1
ATOM 3039 O O . PHE A 1 384 ? 12.906 -21.219 -17.109 1 97.88 384 PHE A O 1
ATOM 3046 N N . PHE A 1 385 ? 12.273 -22.953 -18.391 1 98.81 385 PHE A N 1
ATOM 3047 C CA . PHE A 1 385 ? 11.086 -23.219 -17.594 1 98.81 385 PHE A CA 1
ATOM 3048 C C . PHE A 1 385 ? 11.289 -24.422 -16.688 1 98.81 385 PHE A C 1
ATOM 3050 O O . PHE A 1 385 ? 12.062 -25.328 -17 1 98.81 385 PHE A O 1
ATOM 3057 N N . LEU A 1 386 ? 10.594 -24.391 -15.633 1 98.88 386 LEU A N 1
ATOM 3058 C CA . LEU A 1 386 ? 10.664 -25.469 -14.664 1 98.88 386 LEU A CA 1
ATOM 3059 C C . LEU A 1 386 ? 10.375 -26.812 -15.32 1 98.88 386 LEU A C 1
ATOM 3061 O O . LEU A 1 386 ? 9.406 -26.953 -16.078 1 98.88 386 LEU A O 1
ATOM 3065 N N . LYS A 1 387 ? 11.211 -27.734 -15.008 1 98.25 387 LYS A N 1
ATOM 3066 C CA . LYS A 1 387 ? 11.016 -29.109 -15.445 1 98.25 387 LYS A CA 1
ATOM 3067 C C . LYS A 1 387 ? 10.625 -30 -14.273 1 98.25 387 LYS A C 1
ATOM 3069 O O . LYS A 1 387 ? 9.711 -30.828 -14.398 1 98.25 387 LYS A O 1
ATOM 3074 N N . SER A 1 388 ? 11.328 -29.797 -13.188 1 98.06 388 SER A N 1
ATOM 3075 C CA . SER A 1 388 ? 11.047 -30.625 -12.023 1 98.06 388 SER A CA 1
ATOM 3076 C C . SER A 1 388 ? 11.453 -29.922 -10.734 1 98.06 388 SER A C 1
ATOM 3078 O O . SER A 1 388 ? 12.273 -29.016 -10.75 1 98.06 388 SER A O 1
ATOM 3080 N N . ALA A 1 389 ? 10.781 -30.312 -9.633 1 97.94 389 ALA A N 1
ATOM 3081 C CA . ALA A 1 389 ? 11.078 -29.859 -8.273 1 97.94 389 ALA A CA 1
ATOM 3082 C C . ALA A 1 389 ? 11.07 -31.031 -7.297 1 97.94 389 ALA A C 1
ATOM 3084 O O . ALA A 1 389 ? 10.078 -31.766 -7.191 1 97.94 389 ALA A O 1
ATOM 3085 N N . VAL A 1 390 ? 12.18 -31.172 -6.59 1 96.94 390 VAL A N 1
ATOM 3086 C CA . VAL A 1 390 ? 12.312 -32.312 -5.68 1 96.94 390 VAL A CA 1
ATOM 3087 C C . VAL A 1 390 ? 12.852 -31.828 -4.332 1 96.94 390 VAL A C 1
ATOM 3089 O O . VAL A 1 390 ? 13.68 -30.922 -4.281 1 96.94 390 VAL A O 1
ATOM 3092 N N . SER A 1 391 ? 12.281 -32.406 -3.324 1 94.69 391 SER A N 1
ATOM 3093 C CA . SER A 1 391 ? 12.742 -32.094 -1.977 1 94.69 391 SER A CA 1
ATOM 3094 C C . SER A 1 391 ? 13.375 -33.312 -1.312 1 94.69 391 SER A C 1
ATOM 3096 O O . SER A 1 391 ? 12.875 -34.438 -1.453 1 94.69 391 SER A O 1
ATOM 3098 N N . ARG A 1 392 ? 14.57 -33.125 -0.77 1 92 392 ARG A N 1
ATOM 3099 C CA . ARG A 1 392 ? 15.234 -34.094 0.1 1 92 392 ARG A CA 1
ATOM 3100 C C . ARG A 1 392 ? 15.492 -33.5 1.479 1 92 392 ARG A C 1
ATOM 3102 O O . ARG A 1 392 ? 16.531 -32.875 1.705 1 92 392 ARG A O 1
ATOM 3109 N N . SER A 1 393 ? 14.602 -33.719 2.408 1 89 393 SER A N 1
ATOM 3110 C CA . SER A 1 393 ? 14.648 -33.094 3.732 1 89 393 SER A CA 1
ATOM 3111 C C . SER A 1 393 ? 14.516 -31.578 3.648 1 89 393 SER A C 1
ATOM 3113 O O . SER A 1 393 ? 13.492 -31.062 3.184 1 89 393 SER A O 1
ATOM 3115 N N . LYS A 1 394 ? 15.602 -30.922 4.074 1 91.31 394 LYS A N 1
ATOM 3116 C CA . LYS A 1 394 ? 15.531 -29.453 4.094 1 91.31 394 LYS A CA 1
ATOM 3117 C C . LYS A 1 394 ? 16.109 -28.859 2.811 1 91.31 394 LYS A C 1
ATOM 3119 O O . LYS A 1 394 ? 15.984 -27.656 2.57 1 91.31 394 LYS A O 1
ATOM 3124 N N . HIS A 1 395 ? 16.547 -29.719 1.926 1 95.06 395 HIS A N 1
ATOM 3125 C CA . HIS A 1 395 ? 17.156 -29.266 0.678 1 95.06 395 HIS A CA 1
ATOM 3126 C C . HIS A 1 395 ? 16.219 -29.484 -0.501 1 95.06 395 HIS A C 1
ATOM 3128 O O . HIS A 1 395 ? 15.516 -30.5 -0.568 1 95.06 395 HIS A O 1
ATOM 3134 N N . VAL A 1 396 ? 16.188 -28.484 -1.359 1 97.31 396 VAL A N 1
ATOM 3135 C CA . VAL A 1 396 ? 15.305 -28.531 -2.527 1 97.31 396 VAL A CA 1
ATOM 3136 C C . VAL A 1 396 ? 16.141 -28.359 -3.799 1 97.31 396 VAL A C 1
ATOM 3138 O O . VAL A 1 396 ? 17.062 -27.547 -3.842 1 97.31 396 VAL A O 1
ATOM 3141 N N . TYR A 1 397 ? 15.805 -29.172 -4.82 1 96.62 397 TYR A N 1
ATOM 3142 C CA . TYR A 1 397 ? 16.422 -29.078 -6.145 1 96.62 397 TYR A CA 1
ATOM 3143 C C . TYR A 1 397 ? 15.359 -28.859 -7.215 1 96.62 397 TYR A C 1
ATOM 3145 O O . TYR A 1 397 ? 14.32 -29.531 -7.223 1 96.62 397 TYR A O 1
ATOM 3153 N N . THR A 1 398 ? 15.594 -27.875 -8.016 1 98.19 398 THR A N 1
ATOM 3154 C CA . THR A 1 398 ? 14.727 -27.656 -9.164 1 98.19 398 THR A CA 1
ATOM 3155 C C . THR A 1 398 ? 15.531 -27.641 -10.461 1 98.19 398 THR A C 1
ATOM 3157 O O . THR A 1 398 ? 16.656 -27.141 -10.5 1 98.19 398 THR A O 1
ATOM 3160 N N . ASP A 1 399 ? 14.977 -28.266 -11.469 1 98.06 399 ASP A N 1
ATOM 3161 C CA . ASP A 1 399 ? 15.586 -28.297 -12.797 1 98.06 399 ASP A CA 1
ATOM 3162 C C . ASP A 1 399 ? 14.773 -27.484 -13.797 1 98.06 399 ASP A C 1
ATOM 3164 O O . ASP A 1 399 ? 13.539 -27.516 -13.781 1 98.06 399 ASP A O 1
ATOM 3168 N N . TYR A 1 400 ? 15.484 -26.797 -14.609 1 98.12 400 TYR A N 1
ATOM 3169 C CA . TYR A 1 400 ? 14.875 -25.969 -15.641 1 98.12 400 TYR A CA 1
ATOM 3170 C C . TYR A 1 400 ? 15.438 -26.297 -17.016 1 98.12 400 TYR A C 1
ATOM 3172 O O . TYR A 1 400 ? 16.641 -26.562 -17.156 1 98.12 400 TYR A O 1
ATOM 3180 N N . SER A 1 401 ? 14.594 -26.297 -18.031 1 97.25 401 SER A N 1
ATOM 3181 C CA . SER A 1 401 ? 15.016 -26.594 -19.391 1 97.25 401 SER A CA 1
ATOM 3182 C C . SER A 1 401 ? 14.82 -25.391 -20.312 1 97.25 401 SER A C 1
ATOM 3184 O O . SER A 1 401 ? 13.859 -24.641 -20.156 1 97.25 401 SER A O 1
ATOM 3186 N N . ARG A 1 402 ? 15.656 -25.297 -21.234 1 96.06 402 ARG A N 1
ATOM 3187 C CA . ARG A 1 402 ? 15.688 -24.172 -22.172 1 96.06 402 ARG A CA 1
ATOM 3188 C C . ARG A 1 402 ? 14.438 -24.141 -23.047 1 96.06 402 ARG A C 1
ATOM 3190 O O . ARG A 1 402 ? 13.992 -25.188 -23.531 1 96.06 402 ARG A O 1
ATOM 3197 N N . HIS A 1 403 ? 13.836 -22.938 -23.125 1 95 403 HIS A N 1
ATOM 3198 C CA . HIS A 1 403 ? 12.758 -22.703 -24.078 1 95 403 HIS A CA 1
ATOM 3199 C C . HIS A 1 403 ? 13.289 -22.094 -25.359 1 95 403 HIS A C 1
ATOM 3201 O O . HIS A 1 403 ? 13.656 -20.906 -25.391 1 95 403 HIS A O 1
ATOM 3207 N N . VAL A 1 404 ? 13.336 -22.797 -26.391 1 84 404 VAL A N 1
ATOM 3208 C CA . VAL A 1 404 ? 13.977 -22.375 -27.625 1 84 404 VAL A CA 1
ATOM 3209 C C . VAL A 1 404 ? 13.008 -21.547 -28.469 1 84 404 VAL A C 1
ATOM 3211 O O . VAL A 1 404 ? 11.891 -22 -28.766 1 84 404 VAL A O 1
ATOM 3214 N N . VAL A 1 405 ? 13.477 -20.297 -28.578 1 82.69 405 VAL A N 1
ATOM 3215 C CA . VAL A 1 405 ? 12.68 -19.422 -29.453 1 82.69 405 VAL A CA 1
ATOM 3216 C C . VAL A 1 405 ? 13.508 -19 -30.656 1 82.69 405 VAL A C 1
ATOM 3218 O O . VAL A 1 405 ? 14.438 -18.203 -30.547 1 82.69 405 VAL A O 1
ATOM 3221 N N . GLY A 1 406 ? 13.406 -19.594 -31.844 1 79.69 406 GLY A N 1
ATOM 3222 C CA . GLY A 1 406 ? 14.07 -19.219 -33.062 1 79.69 406 GLY A CA 1
ATOM 3223 C C . GLY A 1 406 ? 15.562 -19.531 -33.062 1 79.69 406 GLY A C 1
ATOM 3224 O O . GLY A 1 406 ? 16.078 -20.109 -32.094 1 79.69 406 GLY A O 1
ATOM 3225 N N . ASN A 1 407 ? 16.219 -19.156 -34.219 1 85.5 407 ASN A N 1
ATOM 3226 C CA . ASN A 1 407 ? 17.656 -19.344 -34.344 1 85.5 407 ASN A CA 1
ATOM 3227 C C . ASN A 1 407 ? 18.406 -18.031 -34.125 1 85.5 407 ASN A C 1
ATOM 3229 O O . ASN A 1 407 ? 18.609 -17.266 -35.062 1 85.5 407 ASN A O 1
ATOM 3233 N N . CYS A 1 408 ? 18.781 -17.828 -32.844 1 89.62 408 CYS A N 1
ATOM 3234 C CA . CYS A 1 408 ? 19.438 -16.578 -32.469 1 89.62 408 CYS A CA 1
ATOM 3235 C C . CYS A 1 408 ? 20.938 -16.797 -32.25 1 89.62 408 CYS A C 1
ATOM 3237 O O . CYS A 1 408 ? 21.359 -17.844 -31.781 1 89.62 408 CYS A O 1
ATOM 3239 N N . SER A 1 409 ? 21.734 -15.828 -32.688 1 87.5 409 SER A N 1
ATOM 3240 C CA . SER A 1 409 ? 23.172 -15.828 -32.375 1 87.5 409 SER A CA 1
ATOM 3241 C C . SER A 1 409 ? 23.406 -15.352 -30.953 1 87.5 409 SER A C 1
ATOM 3243 O O . SER A 1 409 ? 23.016 -14.242 -30.578 1 87.5 409 SER A O 1
ATOM 3245 N N . ARG A 1 410 ? 24 -16.266 -30.141 1 88.88 410 ARG A N 1
ATOM 3246 C CA . ARG A 1 410 ? 24.266 -15.969 -28.734 1 88.88 410 ARG A CA 1
ATOM 3247 C C . ARG A 1 410 ? 25.734 -16.141 -28.406 1 88.88 410 ARG A C 1
ATOM 3249 O O . ARG A 1 410 ? 26.5 -16.688 -29.219 1 88.88 410 ARG A O 1
ATOM 3256 N N . THR A 1 411 ? 26.109 -15.594 -27.25 1 86.19 411 THR A N 1
ATOM 3257 C CA . THR A 1 411 ? 27.453 -15.844 -26.766 1 86.19 411 THR A CA 1
ATOM 3258 C C . THR A 1 411 ? 27.688 -17.344 -26.547 1 86.19 411 THR A C 1
ATOM 3260 O O . THR A 1 411 ? 26.719 -18.094 -26.406 1 86.19 411 THR A O 1
ATOM 3263 N N . ARG A 1 412 ? 28.906 -17.719 -26.484 1 80.19 412 ARG A N 1
ATOM 3264 C CA . ARG A 1 412 ? 29.266 -19.125 -26.312 1 80.19 412 ARG A CA 1
ATOM 3265 C C . ARG A 1 412 ? 28.703 -19.672 -25 1 80.19 412 ARG A C 1
ATOM 3267 O O . ARG A 1 412 ? 28.219 -20.812 -24.953 1 80.19 412 ARG A O 1
ATOM 3274 N N . ALA A 1 413 ? 28.719 -18.844 -23.984 1 84.06 413 ALA A N 1
ATOM 3275 C CA . ALA A 1 413 ? 28.266 -19.281 -22.672 1 84.06 413 ALA A CA 1
ATOM 3276 C C . ALA A 1 413 ? 26.781 -19.594 -22.672 1 84.06 413 ALA A C 1
ATOM 3278 O O . ALA A 1 413 ? 26.328 -20.484 -21.953 1 84.06 413 ALA A O 1
ATOM 3279 N N . VAL A 1 414 ? 26.016 -18.938 -23.5 1 89.25 414 VAL A N 1
ATOM 3280 C CA . VAL A 1 414 ? 24.562 -19.078 -23.5 1 89.25 414 VAL A CA 1
ATOM 3281 C C . VAL A 1 414 ? 24.141 -20.094 -24.547 1 89.25 414 VAL A C 1
ATOM 3283 O O . VAL A 1 414 ? 23.172 -20.812 -24.359 1 89.25 414 VAL A O 1
ATOM 3286 N N . ASN A 1 415 ? 24.891 -20.078 -25.609 1 87.94 415 ASN A N 1
ATOM 3287 C CA . ASN A 1 415 ? 24.5 -20.906 -26.75 1 87.94 415 ASN A CA 1
ATOM 3288 C C . ASN A 1 415 ? 24.453 -22.375 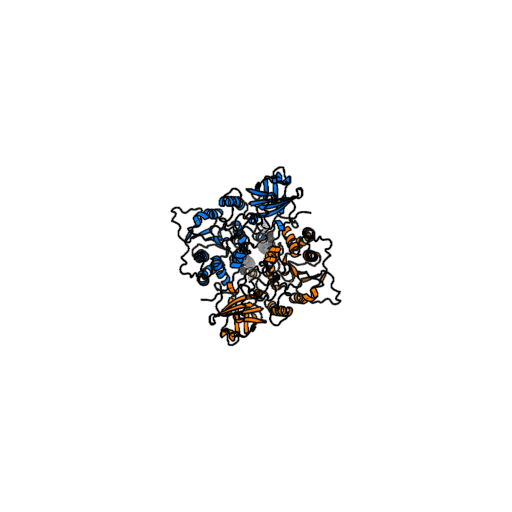-26.375 1 87.94 415 ASN A C 1
ATOM 3290 O O . ASN A 1 415 ? 23.609 -23.125 -26.859 1 87.94 415 ASN A O 1
ATOM 3294 N N . HIS A 1 416 ? 25.344 -22.797 -25.5 1 84.62 416 HIS A N 1
ATOM 3295 C CA . HIS A 1 416 ? 25.438 -24.219 -25.172 1 84.62 416 HIS A CA 1
ATOM 3296 C C . HIS A 1 416 ? 24.625 -24.547 -23.922 1 84.62 416 HIS A C 1
ATOM 3298 O O . HIS A 1 416 ? 24.5 -25.719 -23.562 1 84.62 416 HIS A O 1
ATOM 3304 N N . LEU A 1 417 ? 24.062 -23.625 -23.25 1 91.62 417 LEU A N 1
ATOM 3305 C CA . LEU A 1 417 ? 23.328 -23.844 -22.016 1 91.62 417 LEU A CA 1
ATOM 3306 C C . LEU A 1 417 ? 21.953 -24.453 -22.281 1 91.62 417 LEU A C 1
ATOM 3308 O O . LEU A 1 417 ? 21.125 -23.812 -22.922 1 91.62 417 LEU A O 1
ATOM 3312 N N . GLU A 1 418 ? 21.703 -25.688 -21.812 1 92.94 418 GLU A N 1
ATOM 3313 C CA . GLU A 1 418 ? 20.453 -26.375 -22.078 1 92.94 418 GLU A CA 1
ATOM 3314 C C . GLU A 1 418 ? 19.625 -26.562 -20.812 1 92.94 418 GLU A C 1
ATOM 3316 O O . GLU A 1 418 ? 18.406 -26.688 -20.875 1 92.94 418 GLU A O 1
ATOM 3321 N N . GLN A 1 419 ? 20.359 -26.625 -19.734 1 95.12 419 GLN A N 1
ATOM 3322 C CA . GLN A 1 419 ? 19.688 -26.891 -18.469 1 95.12 419 GLN A CA 1
ATOM 3323 C C . GLN A 1 419 ? 20.297 -26.078 -17.344 1 95.12 419 GLN A C 1
ATOM 3325 O O . GLN A 1 419 ? 21.5 -25.828 -17.328 1 95.12 419 GLN A O 1
ATOM 3330 N N . ILE A 1 420 ? 19.406 -25.688 -16.422 1 96.69 420 ILE A N 1
ATOM 3331 C CA . ILE A 1 420 ? 19.859 -25.016 -15.203 1 96.69 420 ILE A CA 1
ATOM 3332 C C . ILE A 1 420 ? 19.281 -25.719 -13.977 1 96.69 420 ILE A C 1
ATOM 3334 O O . ILE A 1 420 ? 18.078 -26 -13.914 1 96.69 420 ILE A O 1
ATOM 3338 N N . ARG A 1 421 ? 20.156 -26.078 -13.062 1 96.75 421 ARG A N 1
ATOM 3339 C CA . ARG A 1 421 ? 19.75 -26.656 -11.789 1 96.75 421 ARG A CA 1
ATOM 3340 C C . ARG A 1 421 ? 19.922 -25.641 -10.656 1 96.75 421 ARG A C 1
ATOM 3342 O O . ARG A 1 421 ? 20.938 -24.938 -10.586 1 96.75 421 ARG A O 1
ATOM 3349 N N . VAL A 1 422 ? 18.875 -25.516 -9.805 1 97.94 422 VAL A N 1
ATOM 3350 C CA . VAL A 1 422 ? 18.906 -24.578 -8.688 1 97.94 422 VAL A CA 1
ATOM 3351 C C . VAL A 1 422 ? 18.812 -25.328 -7.367 1 97.94 422 VAL A C 1
ATOM 3353 O O . VAL A 1 422 ? 17.891 -26.141 -7.176 1 97.94 422 VAL A O 1
ATOM 3356 N N . PHE A 1 423 ? 19.75 -25.078 -6.484 1 97.44 423 PHE A N 1
ATOM 3357 C CA . PHE A 1 423 ? 19.75 -25.609 -5.125 1 97.44 423 PHE A CA 1
ATOM 3358 C C . PHE A 1 423 ? 19.328 -24.531 -4.133 1 97.44 423 PHE A C 1
ATOM 3360 O O . PHE A 1 423 ? 19.703 -23.359 -4.266 1 97.44 423 PHE A O 1
ATOM 3367 N N . SER A 1 424 ? 18.484 -24.922 -3.213 1 97.12 424 SER A N 1
ATOM 3368 C CA . SER A 1 424 ? 18.078 -24.016 -2.152 1 97.12 424 SER A CA 1
ATOM 3369 C C . SER A 1 424 ? 17.672 -24.766 -0.895 1 97.12 424 SER A C 1
ATOM 3371 O O . SER A 1 424 ? 17.531 -26 -0.922 1 97.12 424 SER A O 1
ATOM 3373 N N . GLN A 1 425 ? 17.641 -24.062 0.17 1 95.62 425 GLN A N 1
ATOM 3374 C CA . GLN A 1 425 ? 17.016 -24.578 1.387 1 95.62 425 GLN A CA 1
ATOM 3375 C C . GLN A 1 425 ? 15.562 -24.109 1.487 1 95.62 425 GLN A C 1
ATOM 3377 O O . GLN A 1 425 ? 15.227 -23 1.076 1 95.62 425 GLN A O 1
ATOM 3382 N N . LYS A 1 426 ? 14.766 -25.031 2.051 1 94.44 426 LYS A N 1
ATOM 3383 C CA . LYS A 1 426 ? 13.359 -24.672 2.188 1 94.44 426 LYS A CA 1
ATOM 3384 C C . LYS A 1 426 ? 13.195 -23.344 2.93 1 94.44 426 LYS A C 1
ATOM 3386 O O . LYS A 1 426 ? 13.891 -23.094 3.918 1 94.44 426 LYS A O 1
ATOM 3391 N N . LEU A 1 427 ? 12.336 -22.531 2.365 1 91.56 427 LEU A N 1
ATOM 3392 C CA . LEU A 1 427 ? 12.062 -21.234 2.971 1 91.56 427 LEU A CA 1
ATOM 3393 C C . LEU A 1 427 ? 10.977 -21.344 4.039 1 91.56 427 LEU A C 1
ATOM 3395 O O . LEU A 1 427 ? 9.789 -21.234 3.74 1 91.56 427 LEU A O 1
ATOM 3399 N N . ASP A 1 428 ? 11.312 -21.641 5.242 1 84.88 428 ASP A N 1
ATOM 3400 C CA . ASP A 1 428 ? 10.383 -21.781 6.367 1 84.88 428 ASP A CA 1
ATOM 3401 C C . ASP A 1 428 ? 10.43 -20.547 7.262 1 84.88 428 ASP A C 1
ATOM 3403 O O . ASP A 1 428 ? 11.039 -20.562 8.328 1 84.88 428 ASP A O 1
ATOM 3407 N N . LEU A 1 429 ? 9.711 -19.594 6.848 1 83.19 429 LEU A N 1
ATOM 3408 C CA . LEU A 1 429 ? 9.719 -18.328 7.562 1 83.19 429 LEU A CA 1
ATOM 3409 C C . LEU A 1 429 ? 8.773 -18.359 8.758 1 83.19 429 LEU A C 1
ATOM 3411 O O . LEU A 1 429 ? 7.637 -18.828 8.641 1 83.19 429 LEU A O 1
ATOM 3415 N N . ASP A 1 430 ? 9.273 -18.016 9.891 1 81.81 430 ASP A N 1
ATOM 3416 C CA . ASP A 1 430 ? 8.367 -17.828 11.016 1 81.81 430 ASP A CA 1
ATOM 3417 C C . ASP A 1 430 ? 7.621 -16.5 10.891 1 81.81 430 ASP A C 1
ATOM 3419 O O . ASP A 1 430 ? 7.777 -15.781 9.898 1 81.81 430 ASP A O 1
ATOM 3423 N N . VAL A 1 431 ? 6.832 -16.234 11.875 1 80.94 431 VAL A N 1
ATOM 3424 C CA . VAL A 1 431 ? 5.949 -15.078 11.812 1 80.94 431 VAL A CA 1
ATOM 3425 C C . VAL A 1 431 ? 6.781 -13.797 11.773 1 80.94 431 VAL A C 1
ATOM 3427 O O . VAL A 1 431 ? 6.465 -12.859 11.031 1 80.94 431 VAL A O 1
ATOM 3430 N N . GLY A 1 432 ? 7.777 -13.781 12.57 1 81.81 432 GLY A N 1
ATOM 3431 C CA . GLY A 1 432 ? 8.648 -12.617 12.57 1 81.81 432 GLY A CA 1
ATOM 3432 C C . GLY A 1 432 ? 9.352 -12.398 11.25 1 81.81 432 GLY A C 1
ATOM 3433 O O . GLY A 1 432 ? 9.484 -11.266 10.789 1 81.81 432 GLY A O 1
ATOM 3434 N N . GLU A 1 433 ? 9.688 -13.469 10.586 1 82.25 433 GLU A N 1
ATOM 3435 C CA . GLU A 1 433 ? 10.438 -13.406 9.336 1 82.25 433 GLU A CA 1
ATOM 3436 C C . GLU A 1 433 ? 9.547 -13 8.172 1 82.25 433 GLU A C 1
ATOM 3438 O O . GLU A 1 433 ? 10.008 -12.359 7.227 1 82.25 433 GLU A O 1
ATOM 3443 N N . VAL A 1 434 ? 8.367 -13.336 8.32 1 85.12 434 VAL A N 1
ATOM 3444 C CA . VAL A 1 434 ? 7.453 -13.008 7.227 1 85.12 434 VAL A CA 1
ATOM 3445 C C . VAL A 1 434 ? 7.18 -11.508 7.211 1 85.12 434 VAL A C 1
ATOM 3447 O O . VAL A 1 434 ? 6.809 -10.953 6.176 1 85.12 434 VAL A O 1
ATOM 3450 N N . LYS A 1 435 ? 7.398 -10.891 8.266 1 86.62 435 LYS A N 1
ATOM 3451 C CA . LYS A 1 435 ? 7.164 -9.453 8.367 1 86.62 435 LYS A CA 1
ATOM 3452 C C . LYS A 1 435 ? 8.297 -8.664 7.727 1 86.62 435 LYS A C 1
ATOM 3454 O O . LYS A 1 435 ? 8.102 -7.523 7.293 1 86.62 435 LYS A O 1
ATOM 3459 N N . VAL A 1 436 ? 9.469 -9.281 7.762 1 91.44 436 VAL A N 1
ATOM 3460 C CA . VAL A 1 436 ? 10.648 -8.602 7.234 1 91.44 436 VAL A CA 1
ATOM 3461 C C . VAL A 1 436 ? 11.359 -9.508 6.227 1 91.44 436 VAL A C 1
ATOM 3463 O O . VAL A 1 436 ? 12.195 -10.328 6.605 1 91.44 436 VAL A O 1
ATOM 3466 N N . LEU A 1 437 ? 11.039 -9.242 4.969 1 93.19 437 LEU A N 1
ATOM 3467 C CA . LEU A 1 437 ? 11.594 -10.094 3.918 1 93.19 437 LEU A CA 1
ATOM 3468 C C . LEU A 1 437 ? 12.812 -9.438 3.27 1 93.19 437 LEU A C 1
ATOM 3470 O O . LEU A 1 437 ? 12.852 -8.219 3.107 1 93.19 437 LEU A O 1
ATOM 3474 N N . ARG A 1 438 ? 13.805 -10.234 2.994 1 95.38 438 ARG A N 1
ATOM 3475 C CA . ARG A 1 438 ? 15 -9.828 2.264 1 95.38 438 ARG A CA 1
ATOM 3476 C C . ARG A 1 438 ? 15.258 -10.742 1.077 1 95.38 438 ARG A C 1
ATOM 3478 O O . ARG A 1 438 ? 15.172 -11.969 1.203 1 95.38 438 ARG A O 1
ATOM 3485 N N . ARG A 1 439 ? 15.477 -10.141 -0.068 1 96.88 439 ARG A N 1
ATOM 3486 C CA . ARG A 1 439 ? 15.805 -10.945 -1.237 1 96.88 439 ARG A CA 1
ATOM 3487 C C . ARG A 1 439 ? 17.047 -11.797 -0.983 1 96.88 439 ARG A C 1
ATOM 3489 O O . ARG A 1 439 ? 18.031 -11.305 -0.422 1 96.88 439 ARG A O 1
ATOM 3496 N N . GLN A 1 440 ? 17 -13 -1.391 1 96.25 440 GLN A N 1
ATOM 3497 C CA . GLN A 1 440 ? 18.125 -13.906 -1.159 1 96.25 440 GLN A CA 1
ATOM 3498 C C . GLN A 1 440 ? 19.203 -13.734 -2.221 1 96.25 440 GLN A C 1
ATOM 3500 O O . GLN A 1 440 ? 18.938 -13.203 -3.303 1 96.25 440 GLN A O 1
ATOM 3505 N N . CYS A 1 441 ? 20.406 -14.148 -1.832 1 96.75 441 CYS A N 1
ATOM 3506 C CA . CYS A 1 441 ? 21.547 -14.117 -2.725 1 96.75 441 CYS A CA 1
ATOM 3507 C C . CYS A 1 441 ? 21.781 -15.477 -3.379 1 96.75 441 CYS A C 1
ATOM 3509 O O . CYS A 1 441 ? 21.062 -16.438 -3.082 1 96.75 441 CYS A O 1
ATOM 3511 N N . CYS A 1 442 ? 22.625 -15.469 -4.398 1 96.94 442 CYS A N 1
ATOM 3512 C CA . CYS A 1 442 ? 22.891 -16.734 -5.066 1 96.94 442 CYS A CA 1
ATOM 3513 C C . CYS A 1 442 ? 24.312 -16.766 -5.621 1 96.94 442 CYS A C 1
ATOM 3515 O O . CYS A 1 442 ? 24.953 -15.711 -5.734 1 96.94 442 CYS A O 1
ATOM 3517 N N . ASP A 1 443 ? 24.75 -18 -5.82 1 95.06 443 ASP A N 1
ATOM 3518 C CA . ASP A 1 443 ? 26.031 -18.281 -6.449 1 95.06 443 ASP A CA 1
ATOM 3519 C C . ASP A 1 443 ? 25.859 -19.141 -7.691 1 95.06 443 ASP A C 1
ATOM 3521 O O . ASP A 1 443 ? 25.031 -20.062 -7.707 1 95.06 443 ASP A O 1
ATOM 3525 N N . ILE A 1 444 ? 26.531 -18.75 -8.672 1 93.88 444 ILE A N 1
ATOM 3526 C CA . ILE A 1 444 ? 26.594 -19.594 -9.867 1 93.88 444 ILE A CA 1
ATOM 3527 C C . ILE A 1 444 ? 27.875 -20.438 -9.836 1 93.88 444 ILE A C 1
ATOM 3529 O O . ILE A 1 444 ? 28.984 -19.906 -9.742 1 93.88 444 ILE A O 1
ATOM 3533 N N . LEU A 1 445 ? 27.656 -21.672 -9.766 1 87.44 445 LEU A N 1
ATOM 3534 C CA . LEU A 1 445 ? 28.797 -22.562 -9.703 1 87.44 445 LEU A CA 1
ATOM 3535 C C . LEU A 1 445 ? 29.406 -22.781 -11.086 1 87.44 445 LEU A C 1
ATOM 3537 O O . LEU A 1 445 ? 28.703 -22.672 -12.094 1 87.44 445 LEU A O 1
ATOM 3541 N N . PRO A 1 446 ? 30.75 -22.875 -11.141 1 70.25 446 PRO A N 1
ATOM 3542 C CA . PRO A 1 446 ? 31.453 -23 -12.422 1 70.25 446 PRO A CA 1
ATOM 3543 C C . PRO A 1 446 ? 30.844 -24.094 -13.312 1 70.25 446 PRO A C 1
ATOM 3545 O O . PRO A 1 446 ? 30.453 -25.156 -12.812 1 70.25 446 PRO A O 1
ATOM 3548 N N . SER A 1 447 ? 30.266 -23.625 -14.375 1 59.78 447 SER A N 1
ATOM 3549 C CA . SER A 1 447 ? 29.516 -24.359 -15.383 1 59.78 447 SER A CA 1
ATOM 3550 C C . SER A 1 447 ? 30.344 -25.469 -16 1 59.78 447 SER A C 1
ATOM 3552 O O . SER A 1 447 ? 31.547 -25.312 -16.203 1 59.78 447 SER A O 1
ATOM 3554 N N . PHE A 1 448 ? 29.906 -26.641 -15.773 1 57.75 448 PHE A N 1
ATOM 3555 C CA . PHE A 1 448 ? 30.469 -27.688 -16.609 1 57.75 448 PHE A CA 1
ATOM 3556 C C . PHE A 1 448 ? 29.547 -27.984 -17.797 1 57.75 448 PHE A C 1
ATOM 3558 O O . PHE A 1 448 ? 28.359 -28.25 -17.609 1 57.75 448 PHE A O 1
ATOM 3565 N N . ARG A 1 449 ? 29.969 -27.719 -19.234 1 65.88 449 ARG A N 1
ATOM 3566 C CA . ARG A 1 449 ? 29.438 -28.172 -20.516 1 65.88 449 ARG A CA 1
ATOM 3567 C C . ARG A 1 449 ? 28.094 -27.516 -20.812 1 65.88 449 ARG A C 1
ATOM 3569 O O . ARG A 1 449 ? 28 -26.297 -20.906 1 65.88 449 ARG A O 1
ATOM 3576 N N . LYS A 1 450 ? 26.922 -28.219 -20.641 1 85.06 450 LYS A N 1
ATOM 3577 C CA . LYS A 1 450 ? 25.578 -27.875 -21.109 1 85.06 450 LYS A CA 1
ATOM 3578 C C . LYS A 1 450 ? 24.656 -27.547 -19.938 1 85.06 450 LYS A C 1
ATOM 3580 O O . LYS A 1 450 ? 23.438 -27.453 -20.094 1 85.06 450 LYS A O 1
ATOM 3585 N N . SER A 1 451 ? 25.344 -27.297 -18.75 1 90.38 451 SER A N 1
ATOM 3586 C CA . SER A 1 451 ? 24.484 -27.094 -17.578 1 90.38 451 SER A CA 1
ATOM 3587 C C . SER A 1 451 ? 25.031 -26.016 -16.672 1 90.38 451 SER A C 1
ATOM 3589 O O . SER A 1 451 ? 26.25 -25.781 -16.625 1 90.38 451 SER A O 1
ATOM 3591 N N . MET A 1 452 ? 24.188 -25.219 -16.078 1 93.38 452 MET A N 1
ATOM 3592 C CA . MET A 1 452 ? 24.5 -24.219 -15.062 1 93.38 452 MET A CA 1
ATOM 3593 C C . MET A 1 452 ? 23.891 -24.609 -13.719 1 93.38 452 MET A C 1
ATOM 3595 O O . MET A 1 452 ? 22.766 -25.125 -13.656 1 93.38 452 MET A O 1
ATOM 3599 N N . VAL A 1 453 ? 24.672 -24.469 -12.672 1 95.69 453 VAL A N 1
ATOM 3600 C CA . VAL A 1 453 ? 24.172 -24.766 -11.328 1 95.69 453 VAL A CA 1
ATOM 3601 C C . VAL A 1 453 ? 24.156 -23.484 -10.5 1 95.69 453 VAL A C 1
ATOM 3603 O O . VAL A 1 453 ? 25.156 -22.75 -10.445 1 95.69 453 VAL A O 1
ATOM 3606 N N . ILE A 1 454 ? 22.969 -23.219 -9.938 1 96.88 454 ILE A N 1
ATOM 3607 C CA . ILE A 1 454 ? 22.781 -22.047 -9.094 1 96.88 454 ILE A CA 1
ATOM 3608 C C . ILE A 1 454 ? 22.469 -22.469 -7.664 1 96.88 454 ILE A C 1
ATOM 3610 O O . ILE A 1 454 ? 21.641 -23.375 -7.449 1 96.88 454 ILE A O 1
ATOM 3614 N N . ASN A 1 455 ? 23.125 -21.875 -6.707 1 97.44 455 ASN A N 1
ATOM 3615 C CA . ASN A 1 455 ? 22.844 -22.094 -5.293 1 97.44 455 ASN A CA 1
ATOM 3616 C C . ASN A 1 455 ? 22.266 -20.844 -4.645 1 97.44 455 ASN A C 1
ATOM 3618 O O . ASN A 1 455 ? 22.953 -19.844 -4.484 1 97.44 455 ASN A O 1
ATOM 3622 N N . ILE A 1 456 ? 20.969 -20.906 -4.273 1 97.69 456 ILE A N 1
ATOM 3623 C CA . ILE A 1 456 ? 20.344 -19.797 -3.568 1 97.69 456 ILE A CA 1
ATOM 3624 C C . ILE A 1 456 ? 20.641 -19.906 -2.074 1 97.69 456 ILE A C 1
ATOM 3626 O O . ILE A 1 456 ? 20.516 -20.984 -1.48 1 97.69 456 ILE A O 1
ATOM 3630 N N . ARG A 1 457 ? 20.953 -18.766 -1.462 1 95.88 457 ARG A N 1
ATOM 3631 C CA . ARG A 1 457 ? 21.344 -18.734 -0.056 1 95.88 457 ARG A CA 1
ATOM 3632 C C . ARG A 1 457 ? 21 -17.391 0.579 1 95.88 457 ARG A C 1
ATOM 3634 O O . ARG A 1 457 ? 20.609 -16.453 -0.117 1 95.88 457 ARG A O 1
ATOM 3641 N N . GLN A 1 458 ? 21.062 -17.406 1.868 1 93.94 458 GLN A N 1
ATOM 3642 C CA . GLN A 1 458 ? 20.938 -16.141 2.57 1 93.94 458 GLN A CA 1
ATOM 3643 C C . GLN A 1 458 ? 22.109 -15.211 2.246 1 93.94 458 GLN A C 1
ATOM 3645 O O . GLN A 1 458 ? 23.25 -15.656 2.113 1 93.94 458 GLN A O 1
ATOM 3650 N N . CYS A 1 459 ? 21.766 -13.977 2.135 1 95.06 459 CYS A N 1
ATOM 3651 C CA . CYS A 1 459 ? 22.828 -12.992 1.88 1 95.06 459 CYS A CA 1
ATOM 3652 C C . CYS A 1 459 ? 23.703 -12.812 3.105 1 95.06 459 CYS A C 1
ATOM 3654 O O . CYS A 1 459 ? 23.234 -12.914 4.238 1 95.06 459 CYS A O 1
ATOM 3656 N N . GLY A 1 460 ? 25 -12.562 2.785 1 92.19 460 GLY A N 1
ATOM 3657 C CA . GLY A 1 460 ? 25.828 -12.039 3.861 1 92.19 460 GLY A CA 1
ATOM 3658 C C . GLY A 1 460 ? 25.328 -10.711 4.402 1 92.19 460 GLY A C 1
ATOM 3659 O O . GLY A 1 460 ? 24.516 -10.039 3.764 1 92.19 460 GLY A O 1
ATOM 3660 N N . VAL A 1 461 ? 25.812 -10.312 5.566 1 85.88 461 VAL A N 1
ATOM 3661 C CA . VAL A 1 461 ? 25.312 -9.133 6.27 1 85.88 461 VAL A CA 1
ATOM 3662 C C . VAL A 1 461 ? 25.438 -7.906 5.371 1 85.88 461 VAL A C 1
ATOM 3664 O O . VAL A 1 461 ? 24.469 -7.148 5.219 1 85.88 461 VAL A O 1
ATOM 3667 N N . ASP A 1 462 ? 26.531 -7.68 4.66 1 87.69 462 ASP A N 1
ATOM 3668 C CA . ASP A 1 462 ? 26.703 -6.496 3.822 1 87.69 462 ASP A CA 1
ATOM 3669 C C . ASP A 1 462 ? 26.797 -6.875 2.346 1 87.69 462 ASP A C 1
ATOM 3671 O O . ASP A 1 462 ? 27.312 -6.113 1.531 1 87.69 462 ASP A O 1
ATOM 3675 N N . GLU A 1 463 ? 26.25 -8.055 2.09 1 91.69 463 GLU A N 1
ATOM 3676 C CA . GLU A 1 463 ? 26.344 -8.523 0.709 1 91.69 463 GLU A CA 1
ATOM 3677 C C . GLU A 1 463 ? 25.312 -7.828 -0.176 1 91.69 463 GLU A C 1
ATOM 3679 O O . GLU A 1 463 ? 24.141 -7.723 0.193 1 91.69 463 GLU A O 1
ATOM 3684 N N . LEU A 1 464 ? 25.812 -7.344 -1.323 1 91.12 464 LEU A N 1
ATOM 3685 C CA . LEU A 1 464 ? 24.953 -6.68 -2.305 1 91.12 464 LEU A CA 1
ATOM 3686 C C . LEU A 1 464 ? 24.641 -7.613 -3.465 1 91.12 464 LEU A C 1
ATOM 3688 O O . LEU A 1 464 ? 25.5 -8.367 -3.918 1 91.12 464 LEU A O 1
ATOM 3692 N N . VAL A 1 465 ? 23.391 -7.555 -3.924 1 91.19 465 VAL A N 1
ATOM 3693 C CA . VAL A 1 465 ? 23.031 -8.18 -5.191 1 91.19 465 VAL A CA 1
ATOM 3694 C C . VAL A 1 465 ? 23.359 -7.227 -6.344 1 91.19 465 VAL A C 1
ATOM 3696 O O . VAL A 1 465 ? 22.5 -6.453 -6.777 1 91.19 465 VAL A O 1
ATOM 3699 N N . SER A 1 466 ? 24.578 -7.23 -6.77 1 86.75 466 SER A N 1
ATOM 3700 C CA . SER A 1 466 ? 25.047 -6.297 -7.789 1 86.75 466 SER A CA 1
ATOM 3701 C C . SER A 1 466 ? 26.156 -6.906 -8.625 1 86.75 466 SER A C 1
ATOM 3703 O O . SER A 1 466 ? 26.734 -7.93 -8.25 1 86.75 466 SER A O 1
ATOM 3705 N N . MET A 1 467 ? 26.297 -6.176 -9.859 1 79.94 467 MET A N 1
ATOM 3706 C CA . MET A 1 467 ? 27.359 -6.59 -10.766 1 79.94 467 MET A CA 1
ATOM 3707 C C . MET A 1 467 ? 28.719 -6.18 -10.227 1 79.94 467 MET A C 1
ATOM 3709 O O . MET A 1 467 ? 28.875 -5.102 -9.656 1 79.94 467 MET A O 1
ATOM 371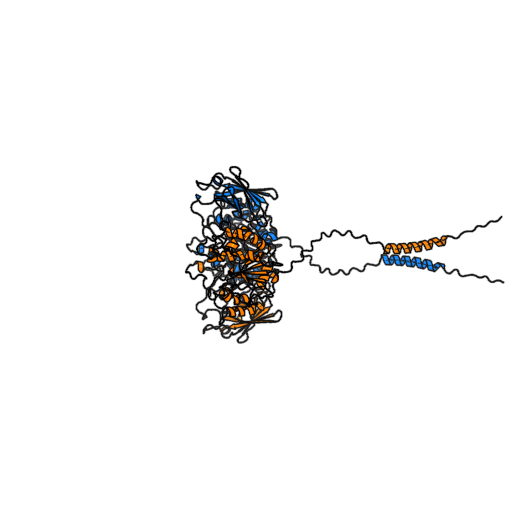3 N N . GLN A 1 468 ? 29.375 -6.91 -9.422 1 65.88 468 GLN A N 1
ATOM 3714 C CA . GLN A 1 468 ? 30.656 -6.484 -8.859 1 65.88 468 GLN A CA 1
ATOM 3715 C C . GLN A 1 468 ? 31.547 -5.852 -9.922 1 65.88 468 GLN A C 1
ATOM 3717 O O . GLN A 1 468 ? 31.641 -6.367 -11.039 1 65.88 468 GLN A O 1
ATOM 3722 N N . THR A 1 469 ? 31.672 -4.441 -9.883 1 52.41 469 THR A N 1
ATOM 3723 C CA . THR A 1 469 ? 32.656 -3.793 -10.742 1 52.41 469 THR A CA 1
ATOM 3724 C C . THR A 1 469 ? 34.062 -4.316 -10.445 1 52.41 469 THR A C 1
ATOM 3726 O O . THR A 1 469 ? 34.344 -4.695 -9.312 1 52.41 469 THR A O 1
ATOM 3729 N N . MET B 1 1 ? 33.469 -63.906 109.938 1 23.39 1 MET B N 1
ATOM 3730 C CA . MET B 1 1 ? 34.219 -62.938 109.125 1 23.39 1 MET B CA 1
ATOM 3731 C C . MET B 1 1 ? 33.281 -62.281 108.125 1 23.39 1 MET B C 1
ATOM 3733 O O . MET B 1 1 ? 33.062 -62.812 107 1 23.39 1 MET B O 1
ATOM 3737 N N . LEU B 1 2 ? 32.125 -61.688 108.562 1 29.14 2 LEU B N 1
ATOM 3738 C CA . LEU B 1 2 ? 30.875 -61.375 107.875 1 29.14 2 LEU B CA 1
ATOM 3739 C C . LEU B 1 2 ? 31.047 -60.125 107 1 29.14 2 LEU B C 1
ATOM 3741 O O . LEU B 1 2 ? 31.219 -59.031 107.5 1 29.14 2 LEU B O 1
ATOM 3745 N N . ILE B 1 3 ? 31.812 -60.25 105.875 1 26.66 3 ILE B N 1
ATOM 3746 C CA . ILE B 1 3 ? 32.312 -59.062 105.188 1 26.66 3 ILE B CA 1
ATOM 3747 C C . ILE B 1 3 ? 31.109 -58.219 104.75 1 26.66 3 ILE B C 1
ATOM 3749 O O . ILE B 1 3 ? 30 -58.719 104.625 1 26.66 3 ILE B O 1
ATOM 3753 N N . PRO B 1 4 ? 31.25 -57.031 103.812 1 29.44 4 PRO B N 1
ATOM 3754 C CA . PRO B 1 4 ? 31.219 -55.625 103.375 1 29.44 4 PRO B CA 1
ATOM 3755 C C . PRO B 1 4 ? 30.234 -55.375 102.25 1 29.44 4 PRO B C 1
ATOM 3757 O O . PRO B 1 4 ? 30.156 -54.25 101.75 1 29.44 4 PRO B O 1
ATOM 3760 N N . LYS B 1 5 ? 28.953 -55.938 102 1 31.16 5 LYS B N 1
ATOM 3761 C CA . LYS B 1 5 ? 28.406 -55.969 100.625 1 31.16 5 LYS B CA 1
ATOM 3762 C C . LYS B 1 5 ? 28 -54.594 100.188 1 31.16 5 LYS B C 1
ATOM 3764 O O . LYS B 1 5 ? 27.094 -53.969 100.75 1 31.16 5 LYS B O 1
ATOM 3769 N N . PHE B 1 6 ? 29 -53.625 99.812 1 28.09 6 PHE B N 1
ATOM 3770 C CA . PHE B 1 6 ? 28.844 -52.25 99.375 1 28.09 6 PHE B CA 1
ATOM 3771 C C . PHE B 1 6 ? 27.969 -52.156 98.125 1 28.09 6 PHE B C 1
ATOM 3773 O O . PHE B 1 6 ? 28.344 -52.625 97.062 1 28.09 6 PHE B O 1
ATOM 3780 N N . CYS B 1 7 ? 26.641 -52.25 98.188 1 28.33 7 CYS B N 1
ATOM 3781 C CA . CYS B 1 7 ? 25.766 -52.25 97 1 28.33 7 CYS B CA 1
ATOM 3782 C C . CYS B 1 7 ? 25.781 -50.906 96.312 1 28.33 7 CYS B C 1
ATOM 3784 O O . CYS B 1 7 ? 25.391 -49.875 96.938 1 28.33 7 CYS B O 1
ATOM 3786 N N . PRO B 1 8 ? 26.703 -50.469 95.375 1 30.69 8 PRO B N 1
ATOM 3787 C CA . PRO B 1 8 ? 26.844 -49.125 94.812 1 30.69 8 PRO B CA 1
ATOM 3788 C C . PRO B 1 8 ? 25.641 -48.719 93.938 1 30.69 8 PRO B C 1
ATOM 3790 O O . PRO B 1 8 ? 25.141 -49.5 93.125 1 30.69 8 PRO B O 1
ATOM 3793 N N . ARG B 1 9 ? 24.531 -48.094 94.375 1 35.62 9 ARG B N 1
ATOM 3794 C CA . ARG B 1 9 ? 23.312 -47.656 93.688 1 35.62 9 ARG B CA 1
ATOM 3795 C C . ARG B 1 9 ? 23.641 -46.625 92.625 1 35.62 9 ARG B C 1
ATOM 3797 O O . ARG B 1 9 ? 24 -45.5 92.938 1 35.62 9 ARG B O 1
ATOM 3804 N N . THR B 1 10 ? 24.328 -46.906 91.5 1 31.19 10 THR B N 1
ATOM 3805 C CA . THR B 1 10 ? 24.938 -46.156 90.375 1 31.19 10 THR B CA 1
ATOM 3806 C C . THR B 1 10 ? 23.875 -45.469 89.562 1 31.19 10 THR B C 1
ATOM 3808 O O . THR B 1 10 ? 24.172 -44.562 88.75 1 31.19 10 THR B O 1
ATOM 3811 N N . PRO B 1 11 ? 22.516 -45.812 89.438 1 43.22 11 PRO B N 1
ATOM 3812 C CA . PRO B 1 11 ? 21.969 -45.594 88.062 1 43.22 11 PRO B CA 1
ATOM 3813 C C . PRO B 1 11 ? 21.562 -44.156 87.875 1 43.22 11 PRO B C 1
ATOM 3815 O O . PRO B 1 11 ? 20.969 -43.844 86.812 1 43.22 11 PRO B O 1
ATOM 3818 N N . THR B 1 12 ? 21.75 -43.188 88.75 1 46.09 12 THR B N 1
ATOM 3819 C CA . THR B 1 12 ? 21.203 -41.844 88.562 1 46.09 12 THR B CA 1
ATOM 3820 C C . THR B 1 12 ? 21.812 -41.188 87.312 1 46.09 12 THR B C 1
ATOM 3822 O O . THR B 1 12 ? 21.297 -40.188 86.812 1 46.09 12 THR B O 1
ATOM 3825 N N . ARG B 1 13 ? 23 -41.688 86.875 1 48.5 13 ARG B N 1
ATOM 3826 C CA . ARG B 1 13 ? 23.75 -40.969 85.812 1 48.5 13 ARG B CA 1
ATOM 3827 C C . ARG B 1 13 ? 23.078 -41.094 84.5 1 48.5 13 ARG B C 1
ATOM 3829 O O . ARG B 1 13 ? 23.297 -40.281 83.562 1 48.5 13 ARG B O 1
ATOM 3836 N N . ILE B 1 14 ? 22.203 -42.156 84.438 1 56 14 ILE B N 1
ATOM 3837 C CA . ILE B 1 14 ? 21.734 -42.438 83.062 1 56 14 ILE B CA 1
ATOM 3838 C C . ILE B 1 14 ? 20.672 -41.438 82.625 1 56 14 ILE B C 1
ATOM 3840 O O . ILE B 1 14 ? 20.641 -40.969 81.5 1 56 14 ILE B O 1
ATOM 3844 N N . LYS B 1 15 ? 19.984 -40.938 83.625 1 57.94 15 LYS B N 1
ATOM 3845 C CA . LYS B 1 15 ? 18.891 -40.031 83.25 1 57.94 15 LYS B CA 1
ATOM 3846 C C . LYS B 1 15 ? 19.406 -38.656 82.875 1 57.94 15 LYS B C 1
ATOM 3848 O O . LYS B 1 15 ? 18.859 -38.031 81.938 1 57.94 15 LYS B O 1
ATOM 3853 N N . ASP B 1 16 ? 20.391 -38.25 83.562 1 63.22 16 ASP B N 1
ATOM 3854 C CA . ASP B 1 16 ? 21 -36.969 83.25 1 63.22 16 ASP B CA 1
ATOM 3855 C C . ASP B 1 16 ? 21.562 -37 81.812 1 63.22 16 ASP B C 1
ATOM 3857 O O . ASP B 1 16 ? 21.5 -36 81.062 1 63.22 16 ASP B O 1
ATOM 3861 N N . LEU B 1 17 ? 22.031 -38.281 81.5 1 63.72 17 LEU B N 1
ATOM 3862 C CA . LEU B 1 17 ? 22.594 -38.406 80.125 1 63.72 17 LEU B CA 1
ATOM 3863 C C . LEU B 1 17 ? 21.5 -38.312 79.062 1 63.72 17 LEU B C 1
ATOM 3865 O O . LEU B 1 17 ? 21.703 -37.656 78.062 1 63.72 17 LEU B O 1
ATOM 3869 N N . PHE B 1 18 ? 20.375 -38.781 79.5 1 70.06 18 PHE B N 1
ATOM 3870 C CA . PHE B 1 18 ? 19.281 -38.719 78.5 1 70.06 18 PHE B CA 1
ATOM 3871 C C . PHE B 1 18 ? 18.781 -37.312 78.312 1 70.06 18 PHE B C 1
ATOM 3873 O O . PHE B 1 18 ? 18.453 -36.906 77.188 1 70.06 18 PHE B O 1
ATOM 3880 N N . LEU B 1 19 ? 18.75 -36.562 79.375 1 68 19 LEU B N 1
ATOM 3881 C CA . LEU B 1 19 ? 18.359 -35.156 79.25 1 68 19 LEU B CA 1
ATOM 3882 C C . LEU B 1 19 ? 19.328 -34.344 78.438 1 68 19 LEU B C 1
ATOM 3884 O O . LEU B 1 19 ? 18.922 -33.5 77.625 1 68 19 LEU B O 1
ATOM 3888 N N . LEU B 1 20 ? 20.594 -34.688 78.688 1 69.19 20 LEU B N 1
ATOM 3889 C CA . LEU B 1 20 ? 21.609 -34 77.875 1 69.19 20 LEU B CA 1
ATOM 3890 C C . LEU B 1 20 ? 21.5 -34.375 76.438 1 69.19 20 LEU B C 1
ATOM 3892 O O . LEU B 1 20 ? 21.641 -33.531 75.562 1 69.19 20 LEU B O 1
ATOM 3896 N N . LEU B 1 21 ? 21.297 -35.625 76.188 1 69.06 21 LEU B N 1
ATOM 3897 C CA . LEU B 1 21 ? 21.188 -36.094 74.812 1 69.06 21 LEU B CA 1
ATOM 3898 C C . LEU B 1 21 ? 19.969 -35.469 74.125 1 69.06 21 LEU B C 1
ATOM 3900 O O . LEU B 1 21 ? 20.031 -35.094 72.938 1 69.06 21 LEU B O 1
ATOM 3904 N N . SER B 1 22 ? 18.922 -35.406 74.875 1 65.88 22 SER B N 1
ATOM 3905 C CA . SER B 1 22 ? 17.719 -34.812 74.375 1 65.88 22 SER B CA 1
ATOM 3906 C C . SER B 1 22 ? 17.953 -33.312 74 1 65.88 22 SER B C 1
ATOM 3908 O O . SER B 1 22 ? 17.469 -32.812 73 1 65.88 22 SER B O 1
ATOM 3910 N N . SER B 1 23 ? 18.641 -32.656 74.938 1 70 23 SER B N 1
ATOM 3911 C CA . SER B 1 23 ? 18.969 -31.25 74.688 1 70 23 SER B CA 1
ATOM 3912 C C . SER B 1 23 ? 19.859 -31.094 73.438 1 70 23 SER B C 1
ATOM 3914 O O . SER B 1 23 ? 19.688 -30.156 72.688 1 70 23 SER B O 1
ATOM 3916 N N . LEU B 1 24 ? 20.875 -31.984 73.375 1 67.12 24 LEU B N 1
ATOM 3917 C CA . LEU B 1 24 ? 21.766 -31.922 72.188 1 67.12 24 LEU B CA 1
ATOM 3918 C C . LEU B 1 24 ? 20.984 -32.219 70.875 1 67.12 24 LEU B C 1
ATOM 3920 O O . LEU B 1 24 ? 21.266 -31.609 69.875 1 67.12 24 LEU B O 1
ATOM 3924 N N . LEU B 1 25 ? 20.172 -33.219 70.938 1 66.12 25 LEU B N 1
ATOM 3925 C CA . LEU B 1 25 ? 19.344 -33.531 69.812 1 66.12 25 LEU B CA 1
ATOM 3926 C C . LEU B 1 25 ? 18.5 -32.312 69.375 1 66.12 25 LEU B C 1
ATOM 3928 O O . LEU B 1 25 ? 18.344 -32.031 68.188 1 66.12 25 LEU B O 1
ATOM 3932 N N . ILE B 1 26 ? 17.906 -31.672 70.312 1 63.72 26 ILE B N 1
ATOM 3933 C CA . ILE B 1 26 ? 17.125 -30.469 70.062 1 63.72 26 ILE B CA 1
ATOM 3934 C C . ILE B 1 26 ? 18 -29.422 69.375 1 63.72 26 ILE B C 1
ATOM 3936 O O . ILE B 1 26 ? 17.594 -28.797 68.375 1 63.72 26 ILE B O 1
ATOM 3940 N N . LEU B 1 27 ? 19.219 -29.219 69.875 1 64.12 27 LEU B N 1
ATOM 3941 C CA . LEU B 1 27 ? 20.125 -28.25 69.25 1 64.12 27 LEU B CA 1
ATOM 3942 C C . LEU B 1 27 ? 20.484 -28.641 67.812 1 64.12 27 LEU B C 1
ATOM 3944 O O . LEU B 1 27 ? 20.578 -27.797 66.938 1 64.12 27 LEU B O 1
ATOM 3948 N N . TYR B 1 28 ? 20.875 -29.906 67.688 1 58.94 28 TYR B N 1
ATOM 3949 C CA . TYR B 1 28 ? 21.219 -30.391 66.312 1 58.94 28 TYR B CA 1
ATOM 3950 C C . TYR B 1 28 ? 20.062 -30.172 65.375 1 58.94 28 TYR B C 1
ATOM 3952 O O . TYR B 1 28 ? 20.266 -29.766 64.25 1 58.94 28 TYR B O 1
ATOM 3960 N N . LEU B 1 29 ? 18.938 -30.688 65.75 1 55.72 29 LEU B N 1
ATOM 3961 C CA . LEU B 1 29 ? 17.797 -30.562 64.875 1 55.72 29 LEU B CA 1
ATOM 3962 C C . LEU B 1 29 ? 17.547 -29.094 64.5 1 55.72 29 LEU B C 1
ATOM 3964 O O . LEU B 1 29 ? 17.047 -28.812 63.406 1 55.72 29 LEU B O 1
ATOM 3968 N N . LEU B 1 30 ? 17.781 -28.188 65.375 1 53.91 30 LEU B N 1
ATOM 3969 C CA . LEU B 1 30 ? 17.609 -26.766 65.125 1 53.91 30 LEU B CA 1
ATOM 3970 C C . LEU B 1 30 ? 18.641 -26.281 64.125 1 53.91 30 LEU B C 1
ATOM 3972 O O . LEU B 1 30 ? 18.375 -25.344 63.344 1 53.91 30 LEU B O 1
ATOM 3976 N N . HIS B 1 31 ? 19.875 -26.766 64.125 1 50.5 31 HIS B N 1
ATOM 3977 C CA . HIS B 1 31 ? 20.922 -26.203 63.281 1 50.5 31 HIS B CA 1
ATOM 3978 C C . HIS B 1 31 ? 21.109 -27.047 62.031 1 50.5 31 HIS B C 1
ATOM 3980 O O . HIS B 1 31 ? 22.188 -27.078 61.438 1 50.5 31 HIS B O 1
ATOM 3986 N N . ARG B 1 32 ? 20.344 -28.078 61.812 1 45.84 32 ARG B N 1
ATOM 3987 C CA . ARG B 1 32 ? 20.578 -28.781 60.531 1 45.84 32 ARG B CA 1
ATOM 3988 C C . ARG B 1 32 ? 20.672 -27.797 59.375 1 45.84 32 ARG B C 1
ATOM 3990 O O . ARG B 1 32 ? 19.75 -27.016 59.156 1 45.84 32 ARG B O 1
ATOM 3997 N N . PRO B 1 33 ? 21.938 -27.562 58.906 1 39.94 33 PRO B N 1
ATOM 3998 C CA . PRO B 1 33 ? 22.016 -26.688 57.719 1 39.94 33 PRO B CA 1
ATOM 3999 C C . PRO B 1 33 ? 21.219 -27.234 56.531 1 39.94 33 PRO B C 1
ATOM 4001 O O . PRO B 1 33 ? 21.141 -28.453 56.344 1 39.94 33 PRO B O 1
ATOM 4004 N N . THR B 1 34 ? 20.109 -26.719 56.125 1 40.53 34 THR B N 1
ATOM 4005 C CA . THR B 1 34 ? 19.344 -27.047 54.938 1 40.53 34 THR B CA 1
ATOM 4006 C C . THR B 1 34 ? 20.266 -27.188 53.719 1 40.53 34 THR B C 1
ATOM 4008 O O . THR B 1 34 ? 21.219 -26.406 53.562 1 40.53 34 THR B O 1
ATOM 4011 N N . PRO B 1 35 ? 20.453 -28.484 53.312 1 38.94 35 PRO B N 1
ATOM 4012 C CA . PRO B 1 35 ? 21.328 -28.641 52.125 1 38.94 35 PRO B CA 1
ATOM 4013 C C . PRO B 1 35 ? 21.078 -27.547 51.094 1 38.94 35 PRO B C 1
ATOM 4015 O O . PRO B 1 35 ? 19.969 -27.016 51 1 38.94 35 PRO B O 1
ATOM 4018 N N . PRO B 1 36 ? 22.219 -26.922 50.688 1 33.44 36 PRO B N 1
ATOM 4019 C CA . PRO B 1 36 ? 21.938 -25.922 49.656 1 33.44 36 PRO B CA 1
ATOM 4020 C C . PRO B 1 36 ? 21.172 -26.484 48.5 1 33.44 36 PRO B C 1
ATOM 4022 O O . PRO B 1 36 ? 21.328 -27.656 48.156 1 33.44 36 PRO B O 1
ATOM 4025 N N . THR B 1 37 ? 19.859 -26.266 48.344 1 33.28 37 THR B N 1
ATOM 4026 C CA . THR B 1 37 ? 19.062 -26.547 47.156 1 33.28 37 THR B CA 1
ATOM 4027 C C . THR B 1 37 ? 19.906 -26.375 45.906 1 33.28 37 THR B C 1
ATOM 4029 O O . THR B 1 37 ? 20.625 -25.391 45.75 1 33.28 37 THR B O 1
ATOM 4032 N N . THR B 1 38 ? 20.453 -27.562 45.375 1 33.97 38 THR B N 1
ATOM 4033 C CA . THR B 1 38 ? 21.047 -27.469 44.031 1 33.97 38 THR B CA 1
ATOM 4034 C C . THR B 1 38 ? 20.344 -26.406 43.188 1 33.97 38 THR B C 1
ATOM 4036 O O . THR B 1 38 ? 19.109 -26.422 43.094 1 33.97 38 THR B O 1
ATOM 4039 N N . SER B 1 39 ? 20.938 -25.281 43.125 1 30.33 39 SER B N 1
ATOM 4040 C CA . SER B 1 39 ? 20.438 -24.281 42.219 1 30.33 39 SER B CA 1
ATOM 4041 C C . SER B 1 39 ? 20.078 -24.906 40.875 1 30.33 39 SER B C 1
ATOM 4043 O O . SER B 1 39 ? 20.922 -25.547 40.219 1 30.33 39 SER B O 1
ATOM 4045 N N . LEU B 1 40 ? 18.906 -25.656 40.719 1 30.69 40 LEU B N 1
ATOM 4046 C CA . LEU B 1 40 ? 18.438 -25.797 39.344 1 30.69 40 LEU B CA 1
ATOM 4047 C C . LEU B 1 40 ? 18.984 -24.656 38.469 1 30.69 40 LEU B C 1
ATOM 4049 O O . LEU B 1 40 ? 18.891 -23.484 38.844 1 30.69 40 LEU B O 1
ATOM 4053 N N . LEU B 1 41 ? 20.141 -25 37.812 1 29.72 41 LEU B N 1
ATOM 4054 C CA . LEU B 1 41 ? 20.484 -24.047 36.781 1 29.72 41 LEU B CA 1
ATOM 4055 C C . LEU B 1 41 ? 19.219 -23.438 36.156 1 29.72 41 LEU B C 1
ATOM 4057 O O . LEU B 1 41 ? 18.406 -24.156 35.562 1 29.72 41 LEU B O 1
ATOM 4061 N N . GLN B 1 42 ? 18.547 -22.656 36.938 1 28.55 42 GLN B N 1
ATOM 4062 C CA . GLN B 1 42 ? 17.594 -21.844 36.188 1 28.55 42 GLN B CA 1
ATOM 4063 C C . GLN B 1 42 ? 18.109 -21.547 34.781 1 28.55 42 GLN B C 1
ATOM 4065 O O . GLN B 1 42 ? 19.141 -20.875 34.625 1 28.55 42 GLN B O 1
ATOM 4070 N N . LEU B 1 43 ? 17.953 -22.578 33.844 1 31.06 43 LEU B N 1
ATOM 4071 C CA . LEU B 1 43 ? 18.047 -21.953 32.531 1 31.06 43 LEU B CA 1
ATOM 4072 C C . LEU B 1 43 ? 17.641 -20.484 32.594 1 31.06 43 LEU B C 1
ATOM 4074 O O . LEU B 1 43 ? 16.516 -20.156 33 1 31.06 43 LEU B O 1
ATOM 4078 N N . SER B 1 44 ? 18.562 -19.75 33.125 1 29.33 44 SER B N 1
ATOM 4079 C CA . SER B 1 44 ? 18.25 -18.328 32.938 1 29.33 44 SER B CA 1
ATOM 4080 C C . SER B 1 44 ? 17.281 -18.109 31.781 1 29.33 44 SER B C 1
ATOM 4082 O O . SER B 1 44 ? 17.609 -18.422 30.641 1 29.33 44 SER B O 1
ATOM 4084 N N . THR B 1 45 ? 16.062 -18.562 31.938 1 34.84 45 THR B N 1
ATOM 4085 C CA . THR B 1 45 ? 15.281 -17.797 30.969 1 34.84 45 THR B CA 1
ATOM 4086 C C . THR B 1 45 ? 15.93 -16.438 30.703 1 34.84 45 THR B C 1
ATOM 4088 O O . THR B 1 45 ? 16.219 -15.688 31.641 1 34.84 45 THR B O 1
ATOM 4091 N N . PHE B 1 46 ? 16.938 -16.406 29.844 1 34.22 46 PHE B N 1
ATOM 4092 C CA . PHE B 1 46 ? 17.266 -15.023 29.531 1 34.22 46 PHE B CA 1
ATOM 4093 C C . PHE B 1 46 ? 16.109 -14.102 29.938 1 34.22 46 PHE B C 1
ATOM 4095 O O . PHE B 1 46 ? 14.945 -14.422 29.703 1 34.22 46 PHE B O 1
ATOM 4102 N N . PRO B 1 47 ? 16.141 -13.578 31.234 1 37.19 47 PRO B N 1
ATOM 4103 C CA . PRO B 1 47 ? 15.016 -12.648 31.391 1 37.19 47 PRO B CA 1
ATOM 4104 C C . PRO B 1 47 ? 14.438 -12.203 30.047 1 37.19 47 PRO B C 1
ATOM 4106 O O . PRO B 1 47 ? 15.148 -12.164 29.047 1 37.19 47 PRO B O 1
ATOM 4109 N N . PRO B 1 48 ? 13.18 -12.57 29.797 1 38.16 48 PRO B N 1
ATOM 4110 C CA . PRO B 1 48 ? 12.82 -11.883 28.562 1 38.16 48 PRO B CA 1
ATOM 4111 C C . PRO B 1 48 ? 13.625 -10.609 28.328 1 38.16 48 PRO B C 1
ATOM 4113 O O . PRO B 1 48 ? 14.07 -9.977 29.297 1 38.16 48 PRO B O 1
ATOM 4116 N N . THR B 1 49 ? 14.648 -10.609 27.547 1 42.06 49 THR B N 1
ATOM 4117 C CA . THR B 1 49 ? 15.227 -9.305 27.234 1 42.06 49 THR B CA 1
ATOM 4118 C C . THR B 1 49 ? 14.312 -8.188 27.734 1 42.06 49 THR B C 1
ATOM 4120 O O . THR B 1 49 ? 13.109 -8.211 27.484 1 42.06 49 THR B O 1
ATOM 4123 N N . PRO B 1 50 ? 14.594 -7.629 28.906 1 45.81 50 PRO B N 1
ATOM 4124 C CA . PRO B 1 50 ? 13.727 -6.504 29.281 1 45.81 50 PRO B CA 1
ATOM 4125 C C . PRO B 1 50 ? 13.016 -5.891 28.078 1 45.81 50 PRO B C 1
ATOM 4127 O O . PRO B 1 50 ? 13.555 -5.898 26.969 1 45.81 50 PRO B O 1
ATOM 4130 N N . PRO B 1 51 ? 11.742 -5.898 28.172 1 52.53 51 PRO B N 1
ATOM 4131 C CA . PRO B 1 51 ? 11.047 -5.27 27.047 1 52.53 51 PRO B CA 1
ATOM 4132 C C . PRO B 1 51 ? 11.75 -4.004 26.562 1 52.53 51 PRO B C 1
ATOM 4134 O O . PRO B 1 51 ? 12.172 -3.172 27.359 1 52.53 51 PRO B O 1
ATOM 4137 N N . THR B 1 52 ? 12.602 -4.059 25.594 1 63.5 52 THR B N 1
ATOM 4138 C CA . THR B 1 52 ? 13.156 -2.852 24.984 1 63.5 52 THR B CA 1
ATOM 4139 C C . THR B 1 52 ? 12.211 -1.67 25.172 1 63.5 52 THR B C 1
ATOM 4141 O O . THR B 1 52 ? 11 -1.793 24.938 1 63.5 52 THR B O 1
ATOM 4144 N N . PRO B 1 53 ? 12.695 -0.673 25.984 1 75.88 53 PRO B N 1
ATOM 4145 C CA . PRO B 1 53 ? 11.859 0.518 26.125 1 75.88 53 PRO B CA 1
ATOM 4146 C C . PRO B 1 53 ? 11.195 0.935 24.812 1 75.88 53 PRO B C 1
ATOM 4148 O O . PRO B 1 53 ? 11.727 0.669 23.734 1 75.88 53 PRO B O 1
ATOM 4151 N N . PRO B 1 54 ? 10.086 1.466 25 1 85.94 54 PRO B N 1
ATOM 4152 C CA . PRO B 1 54 ? 9.375 1.908 23.797 1 85.94 54 PRO B CA 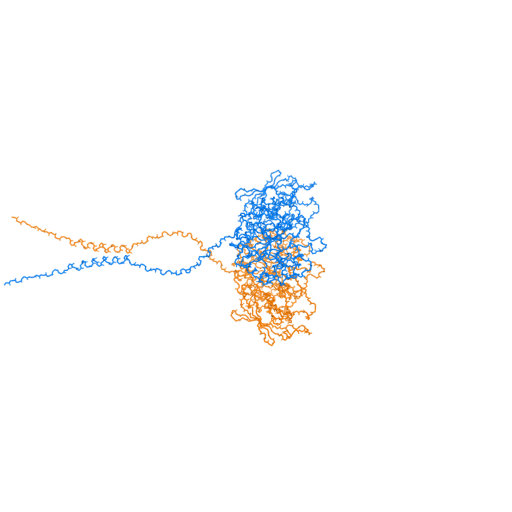1
ATOM 4153 C C . PRO B 1 54 ? 10.133 2.98 23.016 1 85.94 54 PRO B C 1
ATOM 4155 O O . PRO B 1 54 ? 10.945 3.711 23.594 1 85.94 54 PRO B O 1
ATOM 4158 N N . THR B 1 55 ? 10.055 3.002 21.797 1 93.62 55 THR B N 1
ATOM 4159 C CA . THR B 1 55 ? 10.656 4.02 20.938 1 93.62 55 THR B CA 1
ATOM 4160 C C . THR B 1 55 ? 10.156 5.41 21.312 1 93.62 55 THR B C 1
ATOM 4162 O O . THR B 1 55 ? 8.961 5.609 21.531 1 93.62 55 THR B O 1
ATOM 4165 N N . SER B 1 56 ? 11.055 6.285 21.547 1 95.06 56 SER B N 1
ATOM 4166 C CA . SER B 1 56 ? 10.75 7.684 21.844 1 95.06 56 SER B CA 1
ATOM 4167 C C . SER B 1 56 ? 11.414 8.609 20.828 1 95.06 56 SER B C 1
ATOM 4169 O O . SER B 1 56 ? 12.156 8.156 19.953 1 95.06 56 SER B O 1
ATOM 4171 N N . LEU B 1 57 ? 11.109 9.859 20.938 1 96.75 57 LEU B N 1
ATOM 4172 C CA . LEU B 1 57 ? 11.602 10.844 19.984 1 96.75 57 LEU B CA 1
ATOM 4173 C C . LEU B 1 57 ? 13.125 10.891 19.984 1 96.75 57 LEU B C 1
ATOM 4175 O O . LEU B 1 57 ? 13.734 11.117 18.938 1 96.75 57 LEU B O 1
ATOM 4179 N N . HIS B 1 58 ? 13.773 10.586 21.062 1 95.06 58 HIS B N 1
ATOM 4180 C CA . HIS B 1 58 ? 15.227 10.625 21.172 1 95.06 58 HIS B CA 1
ATOM 4181 C C . HIS B 1 58 ? 15.875 9.492 20.391 1 95.06 58 HIS B C 1
ATOM 4183 O O . HIS B 1 58 ? 17.078 9.5 20.156 1 95.06 58 HIS B O 1
ATOM 4189 N N . HIS B 1 59 ? 15.078 8.508 20.094 1 97.69 59 HIS B N 1
ATOM 4190 C CA . HIS B 1 59 ? 15.594 7.367 19.328 1 97.69 59 HIS B CA 1
ATOM 4191 C C . HIS B 1 59 ? 15.562 7.637 17.828 1 97.69 59 HIS B C 1
ATOM 4193 O O . HIS B 1 59 ? 15.984 6.797 17.031 1 97.69 59 HIS B O 1
ATOM 4199 N N . LEU B 1 60 ? 15.031 8.797 17.422 1 98.5 60 LEU B N 1
ATOM 4200 C CA . LEU B 1 60 ? 14.984 9.188 16.016 1 98.5 60 LEU B CA 1
ATOM 4201 C C . LEU B 1 60 ? 16.062 10.219 15.703 1 98.5 60 LEU B C 1
ATOM 4203 O O . LEU B 1 60 ? 16.266 11.164 16.469 1 98.5 60 LEU B O 1
ATOM 4207 N N . LEU B 1 61 ? 16.766 10.023 14.695 1 98.62 61 LEU B N 1
ATOM 4208 C CA . LEU B 1 61 ? 17.719 11 14.156 1 98.62 61 LEU B CA 1
ATOM 4209 C C . LEU B 1 61 ? 17.25 11.531 12.805 1 98.62 61 LEU B C 1
ATOM 4211 O O . LEU B 1 61 ? 17.125 10.766 11.844 1 98.62 61 LEU B O 1
ATOM 4215 N N . PHE B 1 62 ? 16.953 12.812 12.781 1 98.69 62 PHE B N 1
ATOM 4216 C CA . PHE B 1 62 ? 16.484 13.453 11.555 1 98.69 62 PHE B CA 1
ATOM 4217 C C . PHE B 1 62 ? 17.656 14.039 10.773 1 98.69 62 PHE B C 1
ATOM 4219 O O . PHE B 1 62 ? 18.406 14.867 11.297 1 98.69 62 PHE B O 1
ATOM 4226 N N . SER B 1 63 ? 17.828 13.594 9.562 1 98.62 63 SER B N 1
ATOM 4227 C CA . SER B 1 63 ? 18.781 14.156 8.625 1 98.62 63 SER B CA 1
ATOM 4228 C C . SER B 1 63 ? 18.078 14.859 7.469 1 98.62 63 SER B C 1
ATOM 4230 O O . SER B 1 63 ? 17.516 14.203 6.594 1 98.62 63 SER B O 1
ATOM 4232 N N . ILE B 1 64 ? 18.203 16.141 7.445 1 98.38 64 ILE B N 1
ATOM 4233 C CA . ILE B 1 64 ?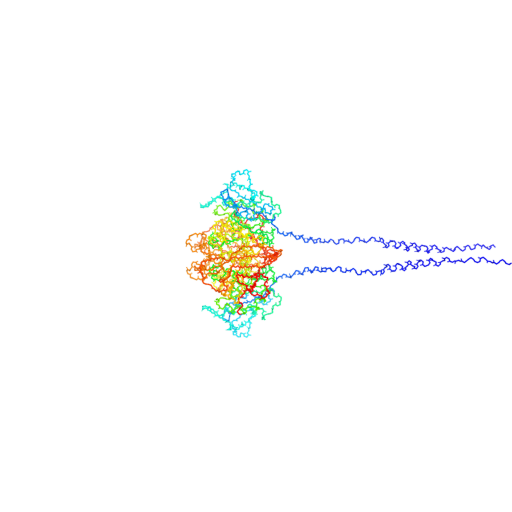 17.422 16.953 6.531 1 98.38 64 ILE B CA 1
ATOM 4234 C C . ILE B 1 64 ? 18.312 17.516 5.426 1 98.38 64 ILE B C 1
ATOM 4236 O O . ILE B 1 64 ? 19.312 18.172 5.703 1 98.38 64 ILE B O 1
ATOM 4240 N N . ALA B 1 65 ? 17.953 17.172 4.176 1 97.69 65 ALA B N 1
ATOM 4241 C CA . ALA B 1 65 ? 18.641 17.75 3.025 1 97.69 65 ALA B CA 1
ATOM 4242 C C . ALA B 1 65 ? 18.266 19.219 2.838 1 97.69 65 ALA B C 1
ATOM 4244 O O . ALA B 1 65 ? 17.078 19.562 2.777 1 97.69 65 ALA B O 1
ATOM 4245 N N . SER B 1 66 ? 19.234 20.062 2.762 1 96.12 66 SER B N 1
ATOM 4246 C CA . SER B 1 66 ? 19.047 21.5 2.59 1 96.12 66 SER B CA 1
ATOM 4247 C C . SER B 1 66 ? 20.156 22.109 1.727 1 96.12 66 SER B C 1
ATOM 4249 O O . SER B 1 66 ? 20.875 21.391 1.043 1 96.12 66 SER B O 1
ATOM 4251 N N . SER B 1 67 ? 20.094 23.359 1.458 1 93.81 67 SER B N 1
ATOM 4252 C CA . SER B 1 67 ? 21.109 24.141 0.75 1 93.81 67 SER B CA 1
ATOM 4253 C C . SER B 1 67 ? 21.25 25.531 1.335 1 93.81 67 SER B C 1
ATOM 4255 O O . SER B 1 67 ? 20.344 26.016 2.023 1 93.81 67 SER B O 1
ATOM 4257 N N . SER B 1 68 ? 22.438 26.125 1.034 1 91.62 68 SER B N 1
ATOM 4258 C CA . SER B 1 68 ? 22.656 27.5 1.51 1 91.62 68 SER B CA 1
ATOM 4259 C C . SER B 1 68 ? 21.672 28.469 0.884 1 91.62 68 SER B C 1
ATOM 4261 O O . SER B 1 68 ? 21.297 29.469 1.506 1 91.62 68 SER B O 1
ATOM 4263 N N . ARG B 1 69 ? 21.219 28.125 -0.185 1 90.56 69 ARG B N 1
ATOM 4264 C CA . ARG B 1 69 ? 20.312 29.016 -0.915 1 90.56 69 ARG B CA 1
ATOM 4265 C C . ARG B 1 69 ? 18.875 28.875 -0.394 1 90.56 69 ARG B C 1
ATOM 4267 O O . ARG B 1 69 ? 18.172 29.875 -0.255 1 90.56 69 ARG B O 1
ATOM 4274 N N . SER B 1 70 ? 18.438 27.672 -0.031 1 91.69 70 SER B N 1
ATOM 4275 C CA . SER B 1 70 ? 17.031 27.453 0.303 1 91.69 70 SER B CA 1
ATOM 4276 C C . SER B 1 70 ? 16.781 27.641 1.794 1 91.69 70 SER B C 1
ATOM 4278 O O . SER B 1 70 ? 15.672 27.969 2.201 1 91.69 70 SER B O 1
ATOM 4280 N N . LEU B 1 71 ? 17.781 27.484 2.596 1 92.5 71 LEU B N 1
ATOM 4281 C CA . LEU B 1 71 ? 17.609 27.406 4.043 1 92.5 71 LEU B CA 1
ATOM 4282 C C . LEU B 1 71 ? 16.953 28.672 4.578 1 92.5 71 LEU B C 1
ATOM 4284 O O . LEU B 1 71 ? 16.016 28.609 5.371 1 92.5 71 LEU B O 1
ATOM 4288 N N . PRO B 1 72 ? 17.312 29.922 4.137 1 90.19 72 PRO B N 1
ATOM 4289 C CA . PRO B 1 72 ? 16.703 31.125 4.707 1 90.19 72 PRO B CA 1
ATOM 4290 C C . PRO B 1 72 ? 15.195 31.172 4.492 1 90.19 72 PRO B C 1
ATOM 4292 O O . PRO B 1 72 ? 14.453 31.562 5.398 1 90.19 72 PRO B O 1
ATOM 4295 N N . SER B 1 73 ? 14.758 30.734 3.383 1 91.94 73 SER B N 1
ATOM 4296 C CA . SER B 1 73 ? 13.328 30.812 3.082 1 91.94 73 SER B CA 1
ATOM 4297 C C . SER B 1 73 ? 12.578 29.625 3.678 1 91.94 73 SER B C 1
ATOM 4299 O O . SER B 1 73 ? 11.359 29.688 3.871 1 91.94 73 SER B O 1
ATOM 4301 N N . ARG B 1 74 ? 13.297 28.594 4.066 1 94.44 74 ARG B N 1
ATOM 4302 C CA . ARG B 1 74 ? 12.625 27.359 4.492 1 94.44 74 ARG B CA 1
ATOM 4303 C C . ARG B 1 74 ? 12.766 27.156 5.996 1 94.44 74 ARG B C 1
ATOM 4305 O O . ARG B 1 74 ? 12.164 26.234 6.562 1 94.44 74 ARG B O 1
ATOM 4312 N N . SER B 1 75 ? 13.445 28.016 6.668 1 93.94 75 SER B N 1
ATOM 4313 C CA . SER B 1 75 ? 13.703 27.906 8.102 1 93.94 75 SER B CA 1
ATOM 4314 C C . SER B 1 75 ? 12.414 27.938 8.906 1 93.94 75 SER B C 1
ATOM 4316 O O . SER B 1 75 ? 12.305 27.281 9.945 1 93.94 75 SER B O 1
ATOM 4318 N N . PRO B 1 76 ? 11.383 28.703 8.453 1 94.06 76 PRO B N 1
ATOM 4319 C CA . PRO B 1 76 ? 10.141 28.703 9.227 1 94.06 76 PRO B CA 1
ATOM 4320 C C . PRO B 1 76 ? 9.492 27.328 9.305 1 94.06 76 PRO B C 1
ATOM 4322 O O . PRO B 1 76 ? 8.883 26.984 10.32 1 94.06 76 PRO B O 1
ATOM 4325 N N . PHE B 1 77 ? 9.594 26.5 8.305 1 94.81 77 PHE B N 1
ATOM 4326 C CA . PHE B 1 77 ? 9.016 25.172 8.312 1 94.81 77 PHE B CA 1
ATOM 4327 C C . PHE B 1 77 ? 9.727 24.281 9.328 1 94.81 77 PHE B C 1
ATOM 4329 O O . PHE B 1 77 ? 9.078 23.484 10.031 1 94.81 77 PHE B O 1
ATOM 4336 N N . LEU B 1 78 ? 11.023 24.422 9.414 1 95.94 78 LEU B N 1
ATOM 4337 C CA . LEU B 1 78 ? 11.828 23.641 10.344 1 95.94 78 LEU B CA 1
ATOM 4338 C C . LEU B 1 78 ? 11.477 23.969 11.789 1 95.94 78 LEU B C 1
ATOM 4340 O O . LEU B 1 78 ? 11.422 23.078 12.641 1 95.94 78 LEU B O 1
ATOM 4344 N N . ARG B 1 79 ? 11.203 25.234 12.031 1 94.81 79 ARG B N 1
ATOM 4345 C CA . ARG B 1 79 ? 10.938 25.719 13.383 1 94.81 79 ARG B CA 1
ATOM 4346 C C . ARG B 1 79 ? 9.602 25.188 13.898 1 94.81 79 ARG B C 1
ATOM 4348 O O . ARG B 1 79 ? 9.352 25.172 15.109 1 94.81 79 ARG B O 1
ATOM 4355 N N . LEU B 1 80 ? 8.773 24.734 13.008 1 94.5 80 LEU B N 1
ATOM 4356 C CA . LEU B 1 80 ? 7.445 24.266 13.398 1 94.5 80 LEU B CA 1
ATOM 4357 C C . LEU B 1 80 ? 7.535 22.969 14.188 1 94.5 80 LEU B C 1
ATOM 4359 O O . LEU B 1 80 ? 6.723 22.719 15.078 1 94.5 80 LEU B O 1
ATOM 4363 N N . TRP B 1 81 ? 8.531 22.125 13.836 1 96.19 81 TRP B N 1
ATOM 4364 C CA . TRP B 1 81 ? 8.5 20.781 14.406 1 96.19 81 TRP B CA 1
ATOM 4365 C C . TRP B 1 81 ? 9.812 20.453 15.109 1 96.19 81 TRP B C 1
ATOM 4367 O O . TRP B 1 81 ? 9.883 19.516 15.898 1 96.19 81 TRP B O 1
ATOM 4377 N N . HIS B 1 82 ? 10.859 21.172 14.82 1 96.06 82 HIS B N 1
ATOM 4378 C CA . HIS B 1 82 ? 12.141 20.953 15.477 1 96.06 82 HIS B CA 1
ATOM 4379 C C . HIS B 1 82 ? 12.211 21.688 16.812 1 96.06 82 HIS B C 1
ATOM 4381 O O . HIS B 1 82 ? 11.789 22.844 16.906 1 96.06 82 HIS B O 1
ATOM 4387 N N . SER B 1 83 ? 12.648 20.969 17.734 1 92.19 83 SER B N 1
ATOM 4388 C CA . SER B 1 83 ? 13 21.562 19.031 1 92.19 83 SER B CA 1
ATOM 4389 C C . SER B 1 83 ? 14.383 21.109 19.484 1 92.19 83 SER B C 1
ATOM 4391 O O . SER B 1 83 ? 14.641 19.922 19.641 1 92.19 83 SER B O 1
ATOM 4393 N N . PRO B 1 84 ? 15.25 22.047 19.781 1 88.81 84 PRO B N 1
ATOM 4394 C CA . PRO B 1 84 ? 16.625 21.703 20.141 1 88.81 84 PRO B CA 1
ATOM 4395 C C . PRO B 1 84 ? 16.719 20.766 21.344 1 88.81 84 PRO B C 1
ATOM 4397 O O . PRO B 1 84 ? 17.656 19.984 21.453 1 88.81 84 PRO B O 1
ATOM 4400 N N . ASN B 1 85 ? 15.734 20.734 22.156 1 88.75 85 ASN B N 1
ATOM 4401 C CA . ASN B 1 85 ? 15.797 19.953 23.391 1 88.75 85 ASN B CA 1
ATOM 4402 C C . ASN B 1 85 ? 15.148 18.594 23.219 1 88.75 85 ASN B C 1
ATOM 4404 O O . ASN B 1 85 ? 15.352 17.703 24.047 1 88.75 85 ASN B O 1
ATOM 4408 N N . THR B 1 86 ? 14.477 18.469 22.141 1 91.38 86 THR B N 1
ATOM 4409 C CA . THR B 1 86 ? 13.695 17.234 22.094 1 91.38 86 THR B CA 1
ATOM 4410 C C . THR B 1 86 ? 13.992 16.469 20.797 1 91.38 86 THR B C 1
ATOM 4412 O O . THR B 1 86 ? 13.93 15.234 20.781 1 91.38 86 THR B O 1
ATOM 4415 N N . THR B 1 87 ? 14.328 17.156 19.781 1 95.19 87 THR B N 1
ATOM 4416 C CA . THR B 1 87 ? 14.547 16.5 18.5 1 95.19 87 THR B CA 1
ATOM 4417 C C . THR B 1 87 ? 16.031 16.422 18.172 1 95.19 87 THR B C 1
ATOM 4419 O O . THR B 1 87 ? 16.781 17.359 18.453 1 95.19 87 THR B O 1
ATOM 4422 N N . ARG B 1 88 ? 16.453 15.32 17.703 1 96.25 88 ARG B N 1
ATOM 4423 C CA . ARG B 1 88 ? 17.781 15.164 17.125 1 96.25 88 ARG B CA 1
ATOM 4424 C C . ARG B 1 88 ? 17.75 15.406 15.625 1 96.25 88 ARG B C 1
ATOM 4426 O O . ARG B 1 88 ? 17.531 14.469 14.844 1 96.25 88 ARG B O 1
ATOM 4433 N N . THR B 1 89 ? 18.031 16.609 15.227 1 97.62 89 THR B N 1
ATOM 4434 C CA . THR B 1 89 ? 17.891 17 13.828 1 97.62 89 THR B CA 1
ATOM 4435 C C . THR B 1 89 ? 19.172 17.688 13.336 1 97.62 89 THR B C 1
ATOM 4437 O O . THR B 1 89 ? 19.766 18.5 14.055 1 97.62 89 THR B O 1
ATOM 4440 N N . TYR B 1 90 ? 19.609 17.344 12.156 1 97.06 90 TYR B N 1
ATOM 4441 C CA . TYR B 1 90 ? 20.75 17.969 11.508 1 97.06 90 TYR B CA 1
ATOM 4442 C C . TYR B 1 90 ? 20.406 18.391 10.086 1 97.06 90 TYR B C 1
ATOM 4444 O O . TYR B 1 90 ? 19.703 17.672 9.367 1 97.06 90 TYR B O 1
ATOM 4452 N N . LEU B 1 91 ? 20.891 19.562 9.727 1 96.88 91 LEU B N 1
ATOM 4453 C CA . LEU B 1 91 ? 20.734 20.047 8.359 1 96.88 91 LEU B CA 1
ATOM 4454 C C . LEU B 1 91 ? 22.016 19.797 7.555 1 96.88 91 LEU B C 1
ATOM 4456 O O . LEU B 1 91 ? 23.109 20.109 8.023 1 96.88 91 LEU B O 1
ATOM 4460 N N . PHE B 1 92 ? 21.891 19.234 6.43 1 96.94 92 PHE B N 1
ATOM 4461 C CA . PHE B 1 92 ? 23.016 19.016 5.527 1 96.94 92 PHE B CA 1
ATOM 4462 C C . PHE B 1 92 ? 22.984 20.016 4.379 1 96.94 92 PHE B C 1
ATOM 4464 O O . PHE B 1 92 ? 22.078 19.969 3.535 1 96.94 92 PHE B O 1
ATOM 4471 N N . LEU B 1 93 ? 24.031 20.859 4.312 1 95.56 93 LEU B N 1
ATOM 4472 C CA . LEU B 1 93 ? 24.094 21.938 3.32 1 95.56 93 LEU B CA 1
ATOM 4473 C C . LEU B 1 93 ? 25.109 21.609 2.232 1 95.56 93 LEU B C 1
ATOM 4475 O O . LEU B 1 93 ? 26 20.766 2.438 1 95.56 93 LEU B O 1
ATOM 4479 N N . ASP B 1 94 ? 24.906 22.25 1.077 1 93.69 94 ASP B N 1
ATOM 4480 C CA . ASP B 1 94 ? 25.828 22.094 -0.04 1 93.69 94 ASP B CA 1
ATOM 4481 C C . ASP B 1 94 ? 27.094 22.906 0.181 1 93.69 94 ASP B C 1
ATOM 4483 O O . ASP B 1 94 ? 28.172 22.516 -0.268 1 93.69 94 ASP B O 1
ATOM 4487 N N . GLN B 1 95 ? 26.969 24.016 0.769 1 91.5 95 GLN B N 1
ATOM 4488 C CA . GLN B 1 95 ? 28.078 24.922 1.066 1 91.5 95 GLN B CA 1
ATOM 4489 C C . GLN B 1 95 ? 27.828 25.688 2.363 1 91.5 95 GLN B C 1
ATOM 4491 O O . GLN B 1 95 ? 26.688 25.766 2.836 1 91.5 95 GLN B O 1
ATOM 4496 N N . PRO B 1 96 ? 28.984 26.141 2.934 1 86.31 96 PRO B N 1
ATOM 4497 C CA . PRO B 1 96 ? 28.812 26.875 4.188 1 86.31 96 PRO B CA 1
ATOM 4498 C C . PRO B 1 96 ? 27.969 28.141 4.012 1 86.31 96 PRO B C 1
ATOM 4500 O O . PRO B 1 96 ? 28 28.766 2.949 1 86.31 96 PRO B O 1
ATOM 4503 N N . THR B 1 97 ? 27.094 28.234 4.984 1 77.81 97 THR B N 1
ATOM 4504 C CA . THR B 1 97 ? 26.375 29.5 4.98 1 77.81 97 THR B CA 1
ATOM 4505 C C . THR B 1 97 ? 27.281 30.641 5.438 1 77.81 97 THR B C 1
ATOM 4507 O O . THR B 1 97 ? 28.297 30.406 6.082 1 77.81 97 THR B O 1
ATOM 4510 N N . VAL B 1 98 ? 27.062 31.734 4.891 1 65.75 98 VAL B N 1
ATOM 4511 C CA . VAL B 1 98 ? 27.844 32.875 5.367 1 65.75 98 VAL B CA 1
ATOM 4512 C C . VAL B 1 98 ? 27.891 32.875 6.895 1 65.75 98 VAL B C 1
ATOM 4514 O O . VAL B 1 98 ? 26.859 32.719 7.551 1 65.75 98 VAL B O 1
ATOM 4517 N N . PRO B 1 99 ? 29.125 32.594 7.344 1 59.84 99 PRO B N 1
ATOM 4518 C CA . PRO B 1 99 ? 29.297 32.531 8.797 1 59.84 99 PRO B CA 1
ATOM 4519 C C . PRO B 1 99 ? 28.453 33.562 9.531 1 59.84 99 PRO B C 1
ATOM 4521 O O . PRO B 1 99 ? 28.484 34.75 9.203 1 59.84 99 PRO B O 1
ATOM 4524 N N . ASN B 1 100 ? 27.25 33.156 9.742 1 58.5 100 ASN B N 1
ATOM 4525 C CA . ASN B 1 100 ? 26.531 34.031 10.672 1 58.5 100 ASN B CA 1
ATOM 4526 C C . ASN B 1 100 ? 27.094 33.938 12.086 1 58.5 100 ASN B C 1
ATOM 4528 O O . ASN B 1 100 ? 27.109 32.844 12.672 1 58.5 100 ASN B O 1
ATOM 4532 N N . PRO B 1 101 ? 27.906 34.938 12.594 1 58.34 101 PRO B N 1
ATOM 4533 C CA . PRO B 1 101 ? 28.469 34.938 13.938 1 58.34 101 PRO B CA 1
ATOM 4534 C C . PRO B 1 101 ? 27.469 34.5 15.008 1 58.34 101 PRO B C 1
ATOM 4536 O O . PRO B 1 101 ? 27.875 34.125 16.109 1 58.34 101 PRO B O 1
ATOM 4539 N N . HIS B 1 102 ? 26.25 34.594 14.664 1 64.06 102 HIS B N 1
ATOM 4540 C CA . HIS B 1 102 ? 25.234 34.219 15.648 1 64.06 102 HIS B CA 1
ATOM 4541 C C . HIS B 1 102 ? 24.297 33.156 15.102 1 64.06 102 HIS B C 1
ATOM 4543 O O . HIS B 1 102 ? 23.25 33.469 14.539 1 64.06 102 HIS B O 1
ATOM 4549 N N . PRO B 1 103 ? 24.781 31.859 15.258 1 71.81 103 PRO B N 1
ATOM 4550 C CA . PRO B 1 103 ? 23.906 30.797 14.766 1 71.81 103 PRO B CA 1
ATOM 4551 C C . PRO B 1 103 ? 22.531 30.828 15.414 1 71.81 103 PRO B C 1
ATOM 4553 O O . PRO B 1 103 ? 22.406 31.125 16.609 1 71.81 103 PRO B O 1
ATOM 4556 N N . ASP B 1 104 ? 21.5 30.781 14.68 1 82.12 104 ASP B N 1
ATOM 4557 C CA . ASP B 1 104 ? 20.125 30.734 15.164 1 82.12 104 ASP B CA 1
ATOM 4558 C C . ASP B 1 104 ? 19.875 29.5 16.016 1 82.12 104 ASP B C 1
ATOM 4560 O O . ASP B 1 104 ? 19.875 28.375 15.5 1 82.12 104 ASP B O 1
ATOM 4564 N N . PRO B 1 105 ? 19.719 29.625 17.266 1 84.62 105 PRO B N 1
ATOM 4565 C CA . PRO B 1 105 ? 19.578 28.469 18.172 1 84.62 105 PRO B CA 1
ATOM 4566 C C . PRO B 1 105 ? 18.281 27.703 17.953 1 84.62 105 PRO B C 1
ATOM 4568 O O . PRO B 1 105 ? 18.125 26.578 18.469 1 84.62 105 PRO B O 1
ATOM 4571 N N . THR B 1 106 ? 17.359 28.297 17.281 1 88.88 106 THR B N 1
ATOM 4572 C CA . THR B 1 106 ? 16.078 27.641 17.078 1 88.88 106 THR B CA 1
ATOM 4573 C C . THR B 1 106 ? 16.125 26.688 15.891 1 88.88 106 THR B C 1
ATOM 4575 O O . THR B 1 106 ? 15.195 25.906 15.672 1 88.88 106 THR B O 1
ATOM 4578 N N . LEU B 1 107 ? 17.219 26.781 15.164 1 92.75 107 LEU B N 1
ATOM 4579 C CA . LEU B 1 107 ? 17.375 25.891 14.016 1 92.75 107 LEU B CA 1
ATOM 4580 C C . LEU B 1 107 ? 18.297 24.734 14.344 1 92.75 107 LEU B C 1
ATOM 4582 O O . LEU B 1 107 ? 19.156 24.828 15.234 1 92.75 107 LEU B O 1
ATOM 4586 N N . PRO B 1 108 ? 18.094 23.625 13.625 1 93.88 108 PRO B N 1
ATOM 4587 C CA . PRO B 1 108 ? 19.016 22.5 13.844 1 93.88 108 PRO B CA 1
ATOM 4588 C C . PRO B 1 108 ? 20.453 22.828 13.477 1 93.88 108 PRO B C 1
ATOM 4590 O O . PRO B 1 108 ? 20.703 23.719 12.656 1 93.88 108 PRO B O 1
ATOM 4593 N N . PRO B 1 109 ? 21.391 22.141 14.172 1 92.38 109 PRO B N 1
ATOM 4594 C CA . PRO B 1 109 ? 22.781 22.297 13.727 1 92.38 109 PRO B CA 1
ATOM 4595 C C . PRO B 1 109 ? 22.969 21.953 12.25 1 92.38 109 PRO B C 1
ATOM 4597 O O . PRO B 1 109 ? 22.281 21.078 11.719 1 92.38 109 PRO B O 1
ATOM 4600 N N . THR B 1 110 ? 23.938 22.625 11.633 1 92.75 110 THR B N 1
ATOM 4601 C CA . THR B 1 110 ? 24.172 22.484 10.203 1 92.75 110 THR B CA 1
ATOM 4602 C C . THR B 1 110 ? 25.516 21.797 9.938 1 92.75 110 THR B C 1
ATOM 4604 O O . THR B 1 110 ? 26.484 22.031 10.664 1 92.75 110 THR B O 1
ATOM 4607 N N . LEU B 1 111 ? 25.5 20.953 8.984 1 93.56 111 LEU B N 1
ATOM 4608 C CA . LEU B 1 111 ? 26.703 20.328 8.445 1 93.56 111 LEU B CA 1
ATOM 4609 C C . LEU B 1 111 ? 26.828 20.594 6.945 1 93.56 111 LEU B C 1
ATOM 4611 O O . LEU B 1 111 ? 25.828 20.75 6.254 1 93.56 111 LEU B O 1
ATOM 4615 N N . VAL B 1 112 ? 28.078 20.766 6.535 1 94.5 112 VAL B N 1
ATOM 4616 C CA . VAL B 1 112 ? 28.328 20.812 5.098 1 94.5 112 VAL B CA 1
ATOM 4617 C C . VAL B 1 112 ? 28.641 19.422 4.57 1 94.5 112 VAL B C 1
ATOM 4619 O O . VAL B 1 112 ? 29.547 18.75 5.066 1 94.5 112 VAL B O 1
ATOM 4622 N N . SER B 1 113 ? 27.844 19.031 3.586 1 95 113 SER B N 1
ATOM 4623 C CA . SER B 1 113 ? 28.047 17.703 3.012 1 95 113 SER B CA 1
ATOM 4624 C C . SER B 1 113 ? 29.453 17.562 2.41 1 95 113 SER B C 1
ATOM 4626 O O . SER B 1 113 ? 30 18.531 1.899 1 95 113 SER B O 1
ATOM 4628 N N . SER B 1 114 ? 29.984 16.391 2.463 1 92.62 114 SER B N 1
ATOM 4629 C CA . SER B 1 114 ? 31.266 16.109 1.824 1 92.62 114 SER B CA 1
ATOM 4630 C C . SER B 1 114 ? 31.188 16.281 0.311 1 92.62 114 SER B C 1
ATOM 4632 O O . SER B 1 114 ? 30.125 16.062 -0.282 1 92.62 114 SER B O 1
ATOM 4634 N N . PRO B 1 115 ? 32.312 16.672 -0.261 1 90.25 115 PRO B N 1
ATOM 4635 C CA . PRO B 1 115 ? 32.312 16.797 -1.72 1 90.25 115 PRO B CA 1
ATOM 4636 C C . PRO B 1 115 ? 32.031 15.492 -2.436 1 90.25 115 PRO B C 1
ATOM 4638 O O . PRO B 1 115 ? 32.438 14.422 -1.984 1 90.25 115 PRO B O 1
ATOM 4641 N N . THR B 1 116 ? 31.312 15.633 -3.555 1 92.06 116 THR B N 1
ATOM 4642 C CA . THR B 1 116 ? 30.922 14.445 -4.312 1 92.06 116 THR B CA 1
ATOM 4643 C C . THR B 1 116 ? 31.484 14.508 -5.73 1 92.06 116 THR B C 1
ATOM 4645 O O . THR B 1 116 ? 30.969 13.836 -6.633 1 92.06 116 THR B O 1
ATOM 4648 N N . SER B 1 117 ? 32.5 15.297 -5.973 1 91.12 117 SER B N 1
ATOM 4649 C CA . SER B 1 117 ? 33.062 15.492 -7.301 1 91.12 117 SER B CA 1
ATOM 4650 C C . SER B 1 117 ? 33.688 14.195 -7.832 1 91.12 117 SER B C 1
ATOM 4652 O O . SER B 1 117 ? 33.781 14 -9.047 1 91.12 117 SER B O 1
ATOM 4654 N N . SER B 1 118 ? 34.031 13.297 -6.965 1 91.88 118 SER B N 1
ATOM 4655 C CA . SER B 1 118 ? 34.688 12.055 -7.375 1 91.88 118 SER B CA 1
ATOM 4656 C C . SER B 1 118 ? 33.656 11.047 -7.887 1 91.88 118 SER B C 1
ATOM 4658 O O . SER B 1 118 ? 34 10.047 -8.5 1 91.88 118 SER B O 1
ATOM 4660 N N . PHE B 1 119 ? 32.406 11.25 -7.578 1 93.88 119 PHE B N 1
ATOM 4661 C CA . PHE B 1 119 ? 31.359 10.336 -8.039 1 93.88 119 PHE B CA 1
ATOM 4662 C C . PHE B 1 119 ? 30.953 10.664 -9.477 1 93.88 119 PHE B C 1
ATOM 4664 O O . PHE B 1 119 ? 30.719 11.828 -9.805 1 93.88 119 PHE B O 1
ATOM 4671 N N . PRO B 1 120 ? 30.891 9.688 -10.266 1 92.25 120 PRO B N 1
ATOM 4672 C CA . PRO B 1 120 ? 30.422 9.945 -11.633 1 92.25 120 PRO B CA 1
ATOM 4673 C C . PRO B 1 120 ? 28.953 10.344 -11.688 1 92.25 120 PRO B C 1
ATOM 4675 O O . PRO B 1 120 ? 28.156 9.906 -10.844 1 92.25 120 PRO B O 1
ATOM 4678 N N . TYR B 1 121 ? 28.547 11.211 -12.57 1 90.62 121 TYR B N 1
ATOM 4679 C CA . TYR B 1 121 ? 27.188 11.648 -12.844 1 90.62 121 TYR B CA 1
ATOM 4680 C C . TYR B 1 121 ? 26.938 11.75 -14.352 1 90.62 121 TYR B C 1
ATOM 4682 O O . TYR B 1 121 ? 27.484 12.633 -15.016 1 90.62 121 TYR B O 1
ATOM 4690 N N . SER B 1 122 ? 26.094 10.898 -14.914 1 89.38 122 SER B N 1
ATOM 4691 C CA . SER B 1 122 ? 25.969 10.812 -16.375 1 89.38 122 SER B CA 1
ATOM 4692 C C . SER B 1 122 ? 24.578 11.211 -16.828 1 89.38 122 SER B C 1
ATOM 4694 O O . SER B 1 122 ? 24.281 11.203 -18.031 1 89.38 122 SER B O 1
ATOM 4696 N N . PHE B 1 123 ? 23.703 11.578 -15.852 1 88.19 123 PHE B N 1
ATOM 4697 C CA . PHE B 1 123 ? 22.375 12.016 -16.266 1 88.19 123 PHE B CA 1
ATOM 4698 C C . PHE B 1 123 ? 22.438 13.414 -16.875 1 88.19 123 PHE B C 1
ATOM 4700 O O . PHE B 1 123 ? 22.953 14.344 -16.25 1 88.19 123 PHE B O 1
ATOM 4707 N N . PRO B 1 124 ? 21.906 13.633 -18.047 1 85.06 124 PRO B N 1
ATOM 4708 C CA . PRO B 1 124 ? 22.094 14.891 -18.781 1 85.06 124 PRO B CA 1
ATOM 4709 C C . PRO B 1 124 ? 21.344 16.062 -18.141 1 85.06 124 PRO B C 1
ATOM 4711 O O . PRO B 1 124 ? 21.844 17.188 -18.156 1 85.06 124 PRO B O 1
ATOM 4714 N N . ARG B 1 125 ? 20.141 15.938 -17.656 1 79.12 125 ARG B N 1
ATOM 4715 C CA . ARG B 1 125 ? 19.344 17.078 -17.25 1 79.12 125 ARG B CA 1
ATOM 4716 C C . ARG B 1 125 ? 19.188 17.125 -15.727 1 79.12 125 ARG B C 1
ATOM 4718 O O . ARG B 1 125 ? 18.375 17.891 -15.203 1 79.12 125 ARG B O 1
ATOM 4725 N N . GLY B 1 126 ? 20.016 16.578 -14.992 1 78.88 126 GLY B N 1
ATOM 4726 C CA . GLY B 1 126 ? 19.859 16.578 -13.547 1 78.88 126 GLY B CA 1
ATOM 4727 C C . GLY B 1 126 ? 20.969 17.328 -12.828 1 78.88 126 GLY B C 1
ATOM 4728 O O . GLY B 1 126 ? 21.844 17.922 -13.461 1 78.88 126 GLY B O 1
ATOM 4729 N N . SER B 1 127 ? 20.781 17.609 -11.555 1 84.88 127 SER B N 1
ATOM 4730 C CA . SER B 1 127 ? 21.766 18.266 -10.703 1 84.88 127 SER B CA 1
ATOM 4731 C C . SER B 1 127 ? 22.609 17.234 -9.953 1 84.88 127 SER B C 1
ATOM 4733 O O . SER B 1 127 ? 22.094 16.266 -9.422 1 84.88 127 SER B O 1
ATOM 4735 N N . ARG B 1 128 ? 23.891 17.484 -9.914 1 87.94 128 ARG B N 1
ATOM 4736 C CA . ARG B 1 128 ? 24.812 16.625 -9.172 1 87.94 128 ARG B CA 1
ATOM 4737 C C . ARG B 1 128 ? 24.484 16.641 -7.68 1 87.94 128 ARG B C 1
ATOM 4739 O O . ARG B 1 128 ? 24.953 15.773 -6.934 1 87.94 128 ARG B O 1
ATOM 4746 N N . SER B 1 129 ? 23.734 17.609 -7.273 1 90 129 SER B N 1
ATOM 4747 C CA . SER B 1 129 ? 23.359 17.688 -5.867 1 90 129 SER B CA 1
ATOM 4748 C C . SER B 1 129 ? 22.594 16.438 -5.43 1 90 129 SER B C 1
ATOM 4750 O O . SER B 1 129 ? 22.531 16.125 -4.238 1 90 129 SER B O 1
ATOM 4752 N N . ALA B 1 130 ? 22.094 15.742 -6.43 1 92.94 130 ALA B N 1
ATOM 4753 C CA . ALA B 1 130 ? 21.375 14.516 -6.125 1 92.94 130 ALA B CA 1
ATOM 4754 C C . ALA B 1 130 ? 22.281 13.477 -5.488 1 92.94 130 ALA B C 1
ATOM 4756 O O . ALA B 1 130 ? 21.859 12.703 -4.625 1 92.94 130 ALA B O 1
ATOM 4757 N N . VAL B 1 131 ? 23.547 13.461 -5.93 1 95.75 131 VAL B N 1
ATOM 4758 C CA . VAL B 1 131 ? 24.516 12.531 -5.363 1 95.75 131 VAL B CA 1
ATOM 4759 C C . VAL B 1 131 ? 24.812 12.914 -3.918 1 95.75 131 VAL B C 1
ATOM 4761 O O . VAL B 1 131 ? 24.859 12.055 -3.037 1 95.75 131 VAL B O 1
ATOM 4764 N N . ARG B 1 132 ? 24.984 14.203 -3.697 1 95.12 132 ARG B N 1
ATOM 4765 C CA . ARG B 1 132 ? 25.234 14.719 -2.355 1 95.12 132 ARG B CA 1
ATOM 4766 C C . ARG B 1 132 ? 24.094 14.375 -1.411 1 95.12 132 ARG B C 1
ATOM 4768 O O . ARG B 1 132 ? 24.328 13.906 -0.292 1 95.12 132 ARG B O 1
ATOM 4775 N N . ILE B 1 133 ? 22.906 14.57 -1.841 1 95 133 ILE B N 1
ATOM 4776 C CA . ILE B 1 133 ? 21.734 14.352 -1.018 1 95 133 ILE B CA 1
ATOM 4777 C C . ILE B 1 133 ? 21.578 12.859 -0.716 1 95 133 ILE B C 1
ATOM 4779 O O . ILE B 1 133 ? 21.281 12.477 0.416 1 95 133 ILE B O 1
ATOM 4783 N N . ALA B 1 134 ? 21.797 12.008 -1.706 1 97.19 134 ALA B N 1
ATOM 4784 C CA . ALA B 1 134 ? 21.75 10.562 -1.475 1 97.19 134 ALA B CA 1
ATOM 4785 C C . ALA B 1 134 ? 22.781 10.148 -0.43 1 97.19 134 ALA B C 1
ATOM 4787 O O . ALA B 1 134 ? 22.516 9.273 0.403 1 97.19 134 ALA B O 1
ATOM 4788 N N . ARG B 1 135 ? 23.922 10.789 -0.456 1 97.75 135 ARG B N 1
ATOM 4789 C CA . ARG B 1 135 ? 25.047 10.398 0.39 1 97.75 135 ARG B CA 1
ATOM 4790 C C . ARG B 1 135 ? 24.812 10.836 1.835 1 97.75 135 ARG B C 1
ATOM 4792 O O . ARG B 1 135 ? 25.547 10.414 2.736 1 97.75 135 ARG B O 1
ATOM 4799 N N . ILE B 1 136 ? 23.812 11.641 2.111 1 97.94 136 ILE B N 1
ATOM 4800 C CA . ILE B 1 136 ? 23.484 12.07 3.465 1 97.94 136 ILE B CA 1
ATOM 4801 C C . ILE B 1 136 ? 23.234 10.859 4.355 1 97.94 136 ILE B C 1
ATOM 4803 O O . ILE B 1 136 ? 23.531 10.883 5.551 1 97.94 136 ILE B O 1
ATOM 4807 N N . VAL B 1 137 ? 22.75 9.766 3.789 1 96.88 137 VAL B N 1
ATOM 4808 C CA . VAL B 1 137 ? 22.531 8.539 4.551 1 96.88 137 VAL B CA 1
ATOM 4809 C C . VAL B 1 137 ? 23.828 8.086 5.195 1 96.88 137 VAL B C 1
ATOM 4811 O O . VAL B 1 137 ? 23.875 7.809 6.398 1 96.88 137 VAL B O 1
ATOM 4814 N N . LYS B 1 138 ? 24.875 8.039 4.387 1 97.75 138 LYS B N 1
ATOM 4815 C CA . LYS B 1 138 ? 26.188 7.621 4.902 1 97.75 138 LYS B CA 1
ATOM 4816 C C . LYS B 1 138 ? 26.719 8.633 5.906 1 97.75 138 LYS B C 1
ATOM 4818 O O . LYS B 1 138 ? 27.25 8.25 6.957 1 97.75 138 LYS B O 1
ATOM 4823 N N . GLU B 1 139 ? 26.625 9.898 5.562 1 98.12 139 GLU B N 1
ATOM 4824 C CA . GLU B 1 139 ? 27.156 10.945 6.438 1 98.12 139 GLU B CA 1
ATOM 4825 C C . GLU B 1 139 ? 26.438 10.938 7.789 1 98.12 139 GLU B C 1
ATOM 4827 O O . GLU B 1 139 ? 27.062 11.203 8.82 1 98.12 139 GLU B O 1
ATOM 4832 N N . SER B 1 140 ? 25.125 10.695 7.812 1 98.12 140 SER B N 1
ATOM 4833 C CA . SER B 1 140 ? 24.359 10.641 9.047 1 98.12 140 SER B CA 1
ATOM 4834 C C . SER B 1 140 ? 24.875 9.547 9.977 1 98.12 140 SER B C 1
ATOM 4836 O O . SER B 1 140 ? 24.922 9.734 11.195 1 98.12 140 SER B O 1
ATOM 4838 N N . VAL B 1 141 ? 25.25 8.43 9.422 1 97.94 141 VAL B N 1
ATOM 4839 C CA . VAL B 1 141 ? 25.719 7.289 10.203 1 97.94 141 VAL B CA 1
ATOM 4840 C C . VAL B 1 141 ? 27.156 7.508 10.641 1 97.94 141 VAL B C 1
ATOM 4842 O O . VAL B 1 141 ? 27.531 7.207 11.773 1 97.94 141 VAL B O 1
ATOM 4845 N N . SER B 1 142 ? 27.984 8.07 9.781 1 97.06 142 SER B N 1
ATOM 4846 C CA . SER B 1 142 ? 29.422 8.07 9.992 1 97.06 142 SER B CA 1
ATOM 4847 C C . SER B 1 142 ? 29.875 9.312 10.758 1 97.06 142 SER B C 1
ATOM 4849 O O . SER B 1 142 ? 30.875 9.281 11.469 1 97.06 142 SER B O 1
ATOM 4851 N N . ARG B 1 143 ? 29.141 10.391 10.609 1 96.56 143 ARG B N 1
ATOM 4852 C CA . ARG B 1 143 ? 29.641 11.648 11.148 1 96.56 143 ARG B CA 1
ATOM 4853 C C . ARG B 1 143 ? 28.906 12.023 12.438 1 96.56 143 ARG B C 1
ATOM 4855 O O . ARG B 1 143 ? 29.422 12.82 13.227 1 96.56 143 ARG B O 1
ATOM 4862 N N . LEU B 1 144 ? 27.75 11.523 12.672 1 96.5 144 LEU B N 1
ATOM 4863 C CA . LEU B 1 144 ? 26.938 11.969 13.797 1 96.5 144 LEU B CA 1
ATOM 4864 C C . LEU B 1 144 ? 27 10.969 14.945 1 96.5 144 LEU B C 1
ATOM 4866 O O . LEU B 1 144 ? 27.406 9.82 14.75 1 96.5 144 LEU B O 1
ATOM 4870 N N . ASP B 1 145 ? 26.688 11.422 16.141 1 94.56 145 ASP B N 1
ATOM 4871 C CA . ASP B 1 145 ? 26.5 10.531 17.281 1 94.56 145 ASP B CA 1
ATOM 4872 C C . ASP B 1 145 ? 25.219 9.703 17.141 1 94.56 145 ASP B C 1
ATOM 4874 O O . ASP B 1 145 ? 24.125 10.242 17.234 1 94.56 145 ASP B O 1
ATOM 4878 N N . THR B 1 146 ? 25.359 8.523 16.922 1 95.75 146 THR B N 1
ATOM 4879 C CA . THR B 1 146 ? 24.203 7.66 16.672 1 95.75 146 THR B CA 1
ATOM 4880 C C . THR B 1 146 ? 23.891 6.801 17.891 1 95.75 146 THR B C 1
ATOM 4882 O O . THR B 1 146 ? 23.266 5.75 17.766 1 95.75 146 THR B O 1
ATOM 4885 N N . SER B 1 147 ? 24.391 7.191 19.031 1 95.06 147 SER B N 1
ATOM 4886 C CA . SER B 1 147 ? 24.109 6.445 20.25 1 95.06 147 SER B CA 1
ATOM 4887 C C . SER B 1 147 ? 22.609 6.43 20.547 1 95.06 147 SER B C 1
ATOM 4889 O O . SER B 1 147 ? 21.969 7.48 20.578 1 95.06 147 SER B O 1
ATOM 4891 N N . GLY B 1 148 ? 22.094 5.234 20.688 1 95.69 148 GLY B N 1
ATOM 4892 C CA . GLY B 1 148 ? 20.688 5.082 21.062 1 95.69 148 GLY B CA 1
ATOM 4893 C C . GLY B 1 148 ? 19.75 5.266 19.891 1 95.69 148 GLY B C 1
ATOM 4894 O O . GLY B 1 148 ? 18.531 5.117 20.031 1 95.69 148 GLY B O 1
ATOM 4895 N N . VAL B 1 149 ? 20.266 5.582 18.703 1 98 149 VAL B N 1
ATOM 4896 C CA . VAL B 1 149 ? 19.422 5.805 17.531 1 98 149 VAL B CA 1
ATOM 4897 C C . VAL B 1 149 ? 18.844 4.477 17.062 1 98 149 VAL B C 1
ATOM 4899 O O . VAL B 1 149 ? 19.578 3.498 16.891 1 98 149 VAL B O 1
ATOM 4902 N N . ARG B 1 150 ? 17.547 4.48 16.922 1 98.38 150 ARG B N 1
ATOM 4903 C CA . ARG B 1 150 ? 16.859 3.303 16.422 1 98.38 150 ARG B CA 1
ATOM 4904 C C . ARG B 1 150 ? 16.391 3.518 14.977 1 98.38 150 ARG B C 1
ATOM 4906 O O . ARG B 1 150 ? 16.312 2.564 14.195 1 98.38 150 ARG B O 1
ATOM 4913 N N . TRP B 1 151 ? 16.094 4.781 14.672 1 98.81 151 TRP B N 1
ATOM 4914 C CA . TRP B 1 151 ? 15.57 5.113 13.352 1 98.81 151 TRP B CA 1
ATOM 4915 C C . TRP B 1 151 ? 16.266 6.34 12.773 1 98.81 151 TRP B C 1
ATOM 4917 O O . TRP B 1 151 ? 16.453 7.344 13.469 1 98.81 151 TRP B O 1
ATOM 4927 N N . PHE B 1 152 ? 16.703 6.25 11.578 1 98.88 152 PHE B N 1
ATOM 4928 C CA . PHE B 1 152 ? 17.156 7.398 10.797 1 98.88 152 PHE B CA 1
ATOM 4929 C C . PHE B 1 152 ? 16.031 7.918 9.898 1 98.88 152 PHE B C 1
ATOM 4931 O O . PHE B 1 152 ? 15.484 7.168 9.086 1 98.88 152 PHE B O 1
ATOM 4938 N N . VAL B 1 153 ? 15.656 9.133 10.094 1 98.88 153 VAL B N 1
ATOM 4939 C CA . VAL B 1 153 ? 14.594 9.75 9.312 1 98.88 153 VAL B CA 1
ATOM 4940 C C . VAL B 1 153 ? 15.18 10.789 8.359 1 98.88 153 VAL B C 1
ATOM 4942 O O . VAL B 1 153 ? 15.961 11.648 8.773 1 98.88 153 VAL B O 1
ATOM 4945 N N . PHE B 1 154 ? 14.852 10.688 7.113 1 98.81 154 PHE B N 1
ATOM 4946 C CA . PHE B 1 154 ? 15.375 11.586 6.086 1 98.81 154 PHE B CA 1
ATOM 4947 C C . PHE B 1 154 ? 14.25 12.414 5.473 1 98.81 154 PHE B C 1
ATOM 4949 O O . PHE B 1 154 ? 13.133 11.922 5.297 1 98.81 154 PHE B O 1
ATOM 4956 N N . GLY B 1 155 ? 14.477 13.641 5.125 1 98 155 GLY B N 1
ATOM 4957 C CA . GLY B 1 155 ? 13.539 14.555 4.496 1 98 155 GLY B CA 1
ATOM 4958 C C . GLY B 1 155 ? 14.203 15.797 3.928 1 98 155 GLY B C 1
ATOM 4959 O O . GLY B 1 155 ? 15.43 15.844 3.787 1 98 155 GLY B O 1
ATOM 4960 N N . ASP B 1 156 ? 13.43 16.734 3.496 1 97.06 156 ASP B N 1
ATOM 4961 C CA . ASP B 1 156 ? 13.898 18 2.932 1 97.06 156 ASP B CA 1
ATOM 4962 C C . ASP B 1 156 ? 13.617 19.156 3.881 1 97.06 156 ASP B C 1
ATOM 4964 O O . ASP B 1 156 ? 12.906 19 4.875 1 97.06 156 ASP B O 1
ATOM 4968 N N . ASP B 1 157 ? 14.203 20.312 3.58 1 96.31 157 ASP B N 1
ATOM 4969 C CA . ASP B 1 157 ? 14.086 21.453 4.48 1 96.31 157 ASP B CA 1
ATOM 4970 C C . ASP B 1 157 ? 12.703 22.109 4.363 1 96.31 157 ASP B C 1
ATOM 4972 O O . ASP B 1 157 ? 12.352 22.984 5.156 1 96.31 157 ASP B O 1
ATOM 4976 N N . ASP B 1 158 ? 11.859 21.672 3.412 1 95.5 158 ASP B N 1
ATOM 4977 C CA . ASP B 1 158 ? 10.477 22.125 3.365 1 95.5 158 ASP B CA 1
ATOM 4978 C C . ASP B 1 158 ? 9.516 20.984 3.742 1 95.5 158 ASP B C 1
ATOM 4980 O O . ASP B 1 158 ? 8.328 21.047 3.408 1 95.5 158 ASP B O 1
ATOM 4984 N N . THR B 1 159 ? 10.008 19.922 4.328 1 97 159 THR B N 1
ATOM 4985 C CA . THR B 1 159 ? 9.188 18.859 4.898 1 97 159 THR B CA 1
ATOM 4986 C C . THR B 1 159 ? 8.812 19.188 6.344 1 97 159 THR B C 1
ATOM 4988 O O . THR B 1 159 ? 9.68 19.469 7.168 1 97 159 THR B O 1
ATOM 4991 N N . VAL B 1 160 ? 7.559 19.203 6.652 1 98.06 160 VAL B N 1
ATOM 4992 C CA . VAL B 1 160 ? 7.086 19.344 8.023 1 98.06 160 VAL B CA 1
ATOM 4993 C C . VAL B 1 160 ? 6.742 17.969 8.594 1 98.06 160 VAL B C 1
ATOM 4995 O O . VAL B 1 160 ? 5.867 17.281 8.07 1 98.06 160 VAL B O 1
ATOM 4998 N N . PHE B 1 161 ? 7.438 17.594 9.664 1 98.44 161 PHE B N 1
ATOM 4999 C CA . PHE B 1 161 ? 7.203 16.312 10.305 1 98.44 161 PHE B CA 1
ATOM 5000 C C . PHE B 1 161 ? 6.281 16.453 11.508 1 98.44 161 PHE B C 1
ATOM 5002 O O . PHE B 1 161 ? 6.328 17.469 12.211 1 98.44 161 PHE B O 1
ATOM 5009 N N . PHE B 1 162 ? 5.453 15.516 11.703 1 98.25 162 PHE B N 1
ATOM 5010 C CA . PHE B 1 162 ? 4.652 15.352 12.914 1 98.25 162 PHE B CA 1
ATOM 5011 C C . PHE B 1 162 ? 5.262 14.297 13.828 1 98.25 162 PHE B C 1
ATOM 5013 O O . PHE B 1 162 ? 4.891 13.117 13.758 1 98.25 162 PHE B O 1
ATOM 5020 N N . THR B 1 163 ? 6.117 14.75 14.703 1 98 163 THR B N 1
ATOM 5021 C CA . THR B 1 163 ? 7.117 13.914 15.367 1 98 163 THR B CA 1
ATOM 5022 C C . THR B 1 163 ? 6.457 12.891 16.281 1 98 163 THR B C 1
ATOM 5024 O O . THR B 1 163 ? 6.867 11.727 16.312 1 98 163 THR B O 1
ATOM 5027 N N . ASP B 1 164 ? 5.398 13.234 17.016 1 96.38 164 ASP B N 1
ATOM 5028 C CA . ASP B 1 164 ? 4.727 12.281 17.891 1 96.38 164 ASP B CA 1
ATOM 5029 C C . ASP B 1 164 ? 4.121 11.133 17.078 1 96.38 164 ASP B C 1
ATOM 5031 O O . ASP B 1 164 ? 4.223 9.969 17.469 1 96.38 164 ASP B O 1
ATOM 5035 N N . ASN B 1 165 ? 3.512 11.508 16.016 1 96.88 165 ASN B N 1
ATOM 5036 C CA . ASN B 1 165 ? 2.924 10.5 15.148 1 96.88 165 ASN B CA 1
ATOM 5037 C C . ASN B 1 165 ? 3.992 9.594 14.539 1 96.88 165 ASN B C 1
ATOM 5039 O O . ASN B 1 165 ? 3.777 8.391 14.375 1 96.88 165 ASN B O 1
ATOM 5043 N N . LEU B 1 166 ? 5.102 10.211 14.195 1 97.69 166 LEU B N 1
ATOM 5044 C CA . LEU B 1 166 ? 6.199 9.438 13.617 1 97.69 166 LEU B CA 1
ATOM 5045 C C . LEU B 1 166 ? 6.727 8.414 14.617 1 97.69 166 LEU B C 1
ATOM 5047 O O . LEU B 1 166 ? 6.941 7.254 14.266 1 97.69 166 LEU B O 1
ATOM 5051 N N . VAL B 1 167 ? 6.91 8.844 15.859 1 97.12 167 VAL B N 1
ATOM 5052 C CA . VAL B 1 167 ? 7.379 7.957 16.906 1 97.12 167 VAL B CA 1
ATOM 5053 C C . VAL B 1 167 ? 6.402 6.793 17.078 1 97.12 167 VAL B C 1
ATOM 5055 O O . VAL B 1 167 ? 6.809 5.629 17.109 1 97.12 167 VAL B O 1
ATOM 5058 N N . ARG B 1 168 ? 5.176 7.113 17.141 1 95.5 168 ARG B N 1
ATOM 5059 C CA . ARG B 1 168 ? 4.156 6.086 17.312 1 95.5 168 ARG B CA 1
ATOM 5060 C C . ARG B 1 168 ? 4.141 5.109 16.141 1 95.5 168 ARG B C 1
ATOM 5062 O O . ARG B 1 168 ? 4.07 3.896 16.344 1 95.5 168 ARG B O 1
ATOM 5069 N N . THR B 1 169 ? 4.203 5.605 14.961 1 96.56 169 THR B N 1
ATOM 5070 C CA . THR B 1 169 ? 4.16 4.773 13.766 1 96.56 169 THR B CA 1
ATOM 5071 C C . THR B 1 169 ? 5.387 3.867 13.695 1 96.56 169 THR B C 1
ATOM 5073 O O . THR B 1 169 ? 5.266 2.668 13.438 1 96.56 169 THR B O 1
ATOM 5076 N N . LEU B 1 170 ? 6.551 4.395 13.953 1 97.5 170 LEU B N 1
ATOM 5077 C CA . LEU B 1 170 ? 7.781 3.619 13.844 1 97.5 170 LEU B CA 1
ATOM 5078 C C . LEU B 1 170 ? 7.875 2.592 14.969 1 97.5 170 LEU B C 1
ATOM 5080 O O . LEU B 1 170 ? 8.625 1.62 14.867 1 97.5 170 LEU B O 1
ATOM 5084 N N . SER B 1 171 ? 7.098 2.785 16.031 1 95.62 171 SER B N 1
ATOM 5085 C CA . SER B 1 171 ? 7.082 1.844 17.141 1 95.62 171 SER B CA 1
ATOM 5086 C C . SER B 1 171 ? 6.434 0.522 16.75 1 95.62 171 SER B C 1
ATOM 5088 O O . SER B 1 171 ? 6.559 -0.477 17.453 1 95.62 171 SER B O 1
ATOM 5090 N N . LYS B 1 172 ? 5.773 0.497 15.656 1 93.31 172 LYS B N 1
ATOM 5091 C CA . LYS B 1 172 ? 5.164 -0.727 15.148 1 93.31 172 LYS B CA 1
ATOM 5092 C C . LYS B 1 172 ? 6.23 -1.729 14.711 1 93.31 172 LYS B C 1
ATOM 5094 O O . LYS B 1 172 ? 5.949 -2.922 14.57 1 93.31 172 LYS B O 1
ATOM 5099 N N . TYR B 1 173 ? 7.457 -1.23 14.484 1 94.69 173 TYR B N 1
ATOM 5100 C CA . TYR B 1 173 ? 8.477 -2.035 13.82 1 94.69 173 TYR B CA 1
ATOM 5101 C C . TYR B 1 173 ? 9.68 -2.25 14.727 1 94.69 173 TYR B C 1
ATOM 5103 O O . TYR B 1 173 ? 9.984 -1.41 15.578 1 94.69 173 TYR B O 1
ATOM 5111 N N . ASP B 1 174 ? 10.328 -3.361 14.531 1 93.62 174 ASP B N 1
ATOM 5112 C CA . ASP B 1 174 ? 11.555 -3.682 15.258 1 93.62 174 ASP B CA 1
ATOM 5113 C C . ASP B 1 174 ? 12.766 -3.035 14.594 1 93.62 174 ASP B C 1
ATOM 5115 O O . ASP B 1 174 ? 13.148 -3.41 13.477 1 93.62 174 ASP B O 1
ATOM 5119 N N . PRO B 1 175 ? 13.422 -2.086 15.258 1 95.25 175 PRO B N 1
ATOM 5120 C CA . PRO B 1 175 ? 14.531 -1.37 14.633 1 95.25 175 PRO B CA 1
ATOM 5121 C C . PRO B 1 175 ? 15.75 -2.26 14.406 1 95.25 175 PRO B C 1
ATOM 5123 O O . PRO B 1 175 ? 16.703 -1.855 13.719 1 95.25 175 PRO B O 1
ATOM 5126 N N . GLU B 1 176 ? 15.797 -3.447 14.922 1 94.06 176 GLU B N 1
ATOM 5127 C CA . GLU B 1 176 ? 16.906 -4.371 14.719 1 94.06 176 GLU B CA 1
ATOM 5128 C C . GLU B 1 176 ? 16.766 -5.133 13.406 1 94.06 176 GLU B C 1
ATOM 5130 O O . GLU B 1 176 ? 17.703 -5.781 12.945 1 94.06 176 GLU B O 1
ATOM 5135 N N . GLU B 1 177 ? 15.578 -5.094 12.914 1 95.38 177 GLU B N 1
ATOM 5136 C CA . GLU B 1 177 ? 15.336 -5.672 11.594 1 95.38 177 GLU B CA 1
ATOM 5137 C C . GLU B 1 177 ? 15.523 -4.633 10.492 1 95.38 177 GLU B C 1
ATOM 5139 O O . GLU B 1 177 ? 15.641 -3.439 10.773 1 95.38 177 GLU B O 1
ATOM 5144 N N . TRP B 1 178 ? 15.602 -5.07 9.297 1 96.88 178 TRP B N 1
ATOM 5145 C CA . TRP B 1 178 ? 15.852 -4.172 8.18 1 96.88 178 TRP B CA 1
ATOM 5146 C C . TRP B 1 178 ? 14.539 -3.598 7.637 1 96.88 178 TRP B C 1
ATOM 5148 O O . TRP B 1 178 ? 13.781 -4.297 6.969 1 96.88 178 TRP B O 1
ATOM 5158 N N . TYR B 1 179 ? 14.312 -2.348 7.965 1 98.12 179 TYR B N 1
ATOM 5159 C CA . TYR B 1 179 ? 13.109 -1.677 7.484 1 98.12 179 TYR B CA 1
ATOM 5160 C C . TYR B 1 179 ? 13.469 -0.434 6.68 1 98.12 179 TYR B C 1
ATOM 5162 O O . TYR B 1 179 ? 14.312 0.36 7.09 1 98.12 179 TYR B O 1
ATOM 5170 N N . TYR B 1 180 ? 13 -0.319 5.531 1 98.62 180 TYR B N 1
ATOM 5171 C CA . TYR B 1 180 ? 12.875 0.861 4.68 1 98.62 180 TYR B CA 1
ATOM 5172 C C . TYR B 1 180 ? 11.43 1.329 4.609 1 98.62 180 TYR B C 1
ATOM 5174 O O . TYR B 1 180 ? 10.602 0.717 3.922 1 98.62 180 TYR B O 1
ATOM 5182 N N . ILE B 1 181 ? 11.039 2.447 5.34 1 98.75 181 ILE B N 1
ATOM 5183 C CA . ILE B 1 181 ? 9.648 2.828 5.559 1 98.75 181 ILE B CA 1
ATOM 5184 C C . ILE B 1 181 ? 9.383 4.195 4.934 1 98.75 181 ILE B C 1
ATOM 5186 O O . ILE B 1 181 ? 10.125 5.148 5.168 1 98.75 181 ILE B O 1
ATOM 5190 N N . GLY B 1 182 ? 8.414 4.359 4.152 1 98.62 182 GLY B N 1
ATOM 5191 C CA . GLY B 1 182 ? 8.031 5.59 3.48 1 98.62 182 GLY B CA 1
ATOM 5192 C C . GLY B 1 182 ? 6.789 5.434 2.619 1 98.62 182 GLY B C 1
ATOM 5193 O O . GLY B 1 182 ? 5.965 4.551 2.863 1 98.62 182 GLY B O 1
ATOM 5194 N N . SER B 1 183 ? 6.57 6.348 1.734 1 98.31 183 SER B N 1
ATOM 5195 C CA . SER B 1 183 ? 5.434 6.285 0.822 1 98.31 183 SER B CA 1
ATOM 5196 C C . SER B 1 183 ? 5.785 6.867 -0.542 1 98.31 183 SER B C 1
ATOM 5198 O O . SER B 1 183 ? 6.816 7.527 -0.694 1 98.31 183 SER B O 1
ATOM 5200 N N . GLY B 1 184 ? 4.934 6.535 -1.519 1 97.75 184 GLY B N 1
ATOM 5201 C CA . GLY B 1 184 ? 5.094 7.09 -2.854 1 97.75 184 GLY B CA 1
ATOM 5202 C C . GLY B 1 184 ? 4.512 8.484 -2.994 1 97.75 184 GLY B C 1
ATOM 5203 O O . GLY B 1 184 ? 4.145 9.109 -1.999 1 97.75 184 GLY B O 1
ATOM 5204 N N . SER B 1 185 ? 4.535 8.914 -4.238 1 97.31 185 SER B N 1
ATOM 5205 C CA . SER B 1 185 ? 3.924 10.195 -4.57 1 97.31 185 SER B CA 1
ATOM 5206 C C . SER B 1 185 ? 2.406 10.086 -4.652 1 97.31 185 SER B C 1
ATOM 5208 O O . SER B 1 185 ? 1.871 9 -4.902 1 97.31 185 SER B O 1
ATOM 5210 N N . GLU B 1 186 ? 1.729 11.172 -4.438 1 96.25 186 GLU B N 1
ATOM 5211 C CA . GLU B 1 186 ? 0.284 11.227 -4.633 1 96.25 186 GLU B CA 1
ATOM 5212 C C . GLU B 1 186 ? -0.078 11.117 -6.113 1 96.25 186 GLU B C 1
ATOM 5214 O O . GLU B 1 186 ? -1.181 10.688 -6.453 1 96.25 186 GLU B O 1
ATOM 5219 N N . GLY B 1 187 ? 0.85 11.523 -6.941 1 95.81 187 GLY B N 1
ATOM 5220 C CA . GLY B 1 187 ? 0.616 11.453 -8.375 1 95.81 187 GLY B CA 1
ATOM 5221 C C . GLY B 1 187 ? 0.994 10.109 -8.977 1 95.81 187 GLY B C 1
ATOM 5222 O O . GLY B 1 187 ? 1.977 9.492 -8.562 1 95.81 187 GLY B O 1
ATOM 5223 N N . TYR B 1 188 ? 0.24 9.703 -10 1 96.5 188 TYR B N 1
ATOM 5224 C CA . TYR B 1 188 ? 0.545 8.461 -10.695 1 96.5 188 TYR B CA 1
ATOM 5225 C C . TYR B 1 188 ? 1.839 8.578 -11.492 1 96.5 188 TYR B C 1
ATOM 5227 O O . TYR B 1 188 ? 2.699 7.699 -11.422 1 96.5 188 TYR B O 1
ATOM 5235 N N . GLU B 1 189 ? 1.987 9.664 -12.219 1 95 189 GLU B N 1
ATOM 5236 C CA . GLU B 1 189 ? 3.082 9.844 -13.172 1 95 189 GLU B CA 1
ATOM 5237 C C . GLU B 1 189 ? 4.438 9.797 -12.469 1 95 189 GLU B C 1
ATOM 5239 O O . GLU B 1 189 ? 5.363 9.133 -12.938 1 95 189 GLU B O 1
ATOM 5244 N N . PRO B 1 190 ? 4.605 10.477 -11.352 1 94.81 190 PRO B N 1
ATOM 5245 C CA . PRO B 1 190 ? 5.902 10.367 -10.688 1 94.81 190 PRO B CA 1
ATOM 5246 C C . PRO B 1 190 ? 6.234 8.938 -10.266 1 94.81 190 PRO B C 1
ATOM 5248 O O . PRO B 1 190 ? 7.395 8.523 -10.336 1 94.81 190 PRO B O 1
ATOM 5251 N N . ASN B 1 191 ? 5.27 8.203 -9.812 1 96.94 191 ASN B N 1
ATOM 5252 C CA . ASN B 1 191 ? 5.508 6.805 -9.461 1 96.94 191 ASN B CA 1
ATOM 5253 C C . ASN B 1 191 ? 5.902 5.977 -10.672 1 96.94 191 ASN B C 1
ATOM 5255 O O . ASN B 1 191 ? 6.848 5.184 -10.617 1 96.94 191 ASN B O 1
ATOM 5259 N N . MET B 1 192 ? 5.184 6.176 -11.75 1 95.38 192 MET B N 1
ATOM 5260 C CA . MET B 1 192 ? 5.445 5.434 -12.984 1 95.38 192 MET B CA 1
ATOM 5261 C C . MET B 1 192 ? 6.832 5.75 -13.523 1 95.38 192 MET B C 1
ATOM 5263 O O . MET B 1 192 ? 7.539 4.855 -14 1 95.38 192 MET B O 1
ATOM 5267 N N . SER B 1 193 ? 7.234 7.016 -13.477 1 93.25 193 SER B N 1
ATOM 5268 C CA . SER B 1 193 ? 8.492 7.461 -14.062 1 93.25 193 SER B CA 1
ATOM 5269 C C . SER B 1 193 ? 9.68 7.059 -13.195 1 93.25 193 SER B C 1
ATOM 5271 O O . SER B 1 193 ? 10.805 6.941 -13.688 1 93.25 193 SER B O 1
ATOM 5273 N N . ASN B 1 194 ? 9.492 6.895 -11.984 1 94.75 194 ASN B N 1
ATOM 5274 C CA . ASN B 1 194 ? 10.531 6.418 -11.078 1 94.75 194 ASN B CA 1
ATOM 5275 C C . ASN B 1 194 ? 10.305 4.961 -10.68 1 94.75 194 ASN B C 1
ATOM 5277 O O . ASN B 1 194 ? 10.617 4.047 -11.445 1 94.75 194 ASN B O 1
ATOM 5281 N N . SER B 1 195 ? 9.594 4.715 -9.57 1 97.44 195 SER B N 1
ATOM 5282 C CA . SER B 1 195 ? 9.227 3.369 -9.148 1 97.44 195 SER B CA 1
ATOM 5283 C C . SER B 1 195 ? 8.086 3.4 -8.141 1 97.44 195 SER B C 1
ATOM 5285 O O . SER B 1 195 ? 8.055 4.25 -7.246 1 97.44 195 SER B O 1
ATOM 5287 N N . PHE B 1 196 ? 7.199 2.439 -8.297 1 97.5 196 PHE B N 1
ATOM 5288 C CA . PHE B 1 196 ? 6.102 2.285 -7.348 1 97.5 196 PHE B CA 1
ATOM 5289 C C . PHE B 1 196 ? 6.609 1.746 -6.016 1 97.5 196 PHE B C 1
ATOM 5291 O O . PHE B 1 196 ? 5.895 1.786 -5.012 1 97.5 196 PHE B O 1
ATOM 5298 N N . GLY B 1 197 ? 7.812 1.274 -5.988 1 97.12 197 GLY B N 1
ATOM 5299 C CA . GLY B 1 197 ? 8.398 0.726 -4.777 1 97.12 197 GLY B CA 1
ATOM 5300 C C . GLY B 1 197 ? 9.352 1.683 -4.086 1 97.12 197 GLY B C 1
ATOM 5301 O O . GLY B 1 197 ? 10 1.322 -3.1 1 97.12 197 GLY B O 1
ATOM 5302 N N . MET B 1 198 ? 9.43 2.904 -4.559 1 98.25 198 MET B N 1
ATOM 5303 C CA . MET B 1 198 ? 10.375 3.895 -4.039 1 98.25 198 MET B CA 1
ATOM 5304 C C . MET B 1 198 ? 9.68 4.852 -3.076 1 98.25 198 MET B C 1
ATOM 5306 O O . MET B 1 198 ? 8.555 5.293 -3.33 1 98.25 198 MET B O 1
ATOM 5310 N N . ALA B 1 199 ? 10.305 5.121 -1.97 1 98.56 199 ALA B N 1
ATOM 5311 C CA . ALA B 1 199 ? 9.852 6.223 -1.123 1 98.56 199 ALA B CA 1
ATOM 5312 C C . ALA B 1 199 ? 10.312 7.566 -1.683 1 98.56 199 ALA B C 1
ATOM 5314 O O . ALA B 1 199 ? 11.477 7.727 -2.055 1 98.56 199 ALA B O 1
ATOM 5315 N N . PHE B 1 200 ? 9.43 8.453 -1.761 1 98.06 200 PHE B N 1
ATOM 5316 C CA . PHE B 1 200 ? 9.797 9.805 -2.182 1 98.06 200 PHE B CA 1
ATOM 5317 C C . PHE B 1 200 ? 10.328 10.609 -1.003 1 98.06 200 PHE B C 1
ATOM 5319 O O . PHE B 1 200 ? 9.609 10.836 -0.027 1 98.06 200 PHE B O 1
ATOM 5326 N N . GLY B 1 201 ? 11.5 11.039 -1.123 1 97.06 201 GLY B N 1
ATOM 5327 C CA . GLY B 1 201 ? 12.234 11.633 -0.017 1 97.06 201 GLY B CA 1
ATOM 5328 C C . GLY B 1 201 ? 11.633 12.938 0.471 1 97.06 201 GLY B C 1
ATOM 5329 O O . GLY B 1 201 ? 11.812 13.312 1.633 1 97.06 201 GLY B O 1
ATOM 5330 N N . GLY B 1 202 ? 10.953 13.609 -0.411 1 96.31 202 GLY B N 1
ATOM 5331 C CA . GLY B 1 202 ? 10.281 14.82 0.018 1 96.31 202 GLY B CA 1
ATOM 5332 C C . GLY B 1 202 ? 9.266 14.586 1.118 1 96.31 202 GLY B C 1
ATOM 5333 O O . GLY B 1 202 ? 9.188 15.359 2.076 1 96.31 202 GLY B O 1
ATOM 5334 N N . GLY B 1 203 ? 8.5 13.508 0.964 1 97.5 203 GLY B N 1
ATOM 5335 C CA . GLY B 1 203 ? 7.555 13.133 2.002 1 97.5 203 GLY B CA 1
ATOM 5336 C C . GLY B 1 203 ? 8.219 12.539 3.23 1 97.5 203 GLY B C 1
ATOM 5337 O O . GLY B 1 203 ? 7.566 12.344 4.262 1 97.5 203 GLY B O 1
ATOM 5338 N N . GLY B 1 204 ? 9.492 12.273 3.1 1 98.44 204 GLY B N 1
ATOM 5339 C CA . GLY B 1 204 ? 10.25 11.641 4.172 1 98.44 204 GLY B CA 1
ATOM 5340 C C . GLY B 1 204 ? 10.219 10.125 4.117 1 98.44 204 GLY B C 1
ATOM 5341 O O . GLY B 1 204 ? 9.266 9.539 3.588 1 98.44 204 GLY B O 1
ATOM 5342 N N . PHE B 1 205 ? 11.266 9.508 4.594 1 98.75 205 PHE B N 1
ATOM 5343 C CA . PHE B 1 205 ? 11.312 8.07 4.809 1 98.75 205 PHE B CA 1
ATOM 5344 C C . PHE B 1 205 ? 12.211 7.73 5.996 1 98.75 205 PHE B C 1
ATOM 5346 O O . PHE B 1 205 ? 12.992 8.57 6.449 1 98.75 205 PHE B O 1
ATOM 5353 N N . ALA B 1 206 ? 12.039 6.594 6.547 1 98.94 206 ALA B N 1
ATOM 5354 C CA . ALA B 1 206 ? 12.805 6.117 7.699 1 98.94 206 ALA B CA 1
ATOM 5355 C C . ALA B 1 206 ? 13.484 4.789 7.395 1 98.94 206 ALA B C 1
ATOM 5357 O O . ALA B 1 206 ? 12.93 3.951 6.676 1 98.94 206 ALA B O 1
ATOM 5358 N N . ILE B 1 207 ? 14.68 4.664 7.871 1 98.81 207 ILE B N 1
ATOM 5359 C CA . ILE B 1 207 ? 15.43 3.42 7.793 1 98.81 207 ILE B CA 1
ATOM 5360 C C . ILE B 1 207 ? 15.836 2.971 9.195 1 98.81 207 ILE B C 1
ATOM 5362 O O . ILE B 1 207 ? 16.234 3.791 10.023 1 98.81 207 ILE B O 1
ATOM 5366 N N . SER B 1 208 ? 15.672 1.709 9.477 1 98.38 208 SER B N 1
ATOM 5367 C CA . SER B 1 208 ? 16.094 1.19 10.773 1 98.38 208 SER B CA 1
ATOM 5368 C C . SER B 1 208 ? 17.594 1.339 10.969 1 98.38 208 SER B C 1
ATOM 5370 O O . SER B 1 208 ? 18.359 1.373 10 1 98.38 208 SER B O 1
ATOM 5372 N N . ALA B 1 209 ? 18.016 1.439 12.18 1 97.81 209 ALA B N 1
ATOM 5373 C CA . ALA B 1 209 ? 19.438 1.647 12.492 1 97.81 209 ALA B CA 1
ATOM 5374 C C . ALA B 1 209 ? 20.297 0.521 11.93 1 97.81 209 ALA B C 1
ATOM 5376 O O . ALA B 1 209 ? 21.375 0.77 11.375 1 97.81 209 ALA B O 1
ATOM 5377 N N . SER B 1 210 ? 19.828 -0.712 12.086 1 96 210 SER B N 1
ATOM 5378 C CA . SER B 1 210 ? 20.578 -1.858 11.578 1 96 210 SER B CA 1
ATOM 5379 C C . SER B 1 210 ? 20.766 -1.768 10.07 1 96 210 SER B C 1
ATOM 5381 O O . SER B 1 210 ? 21.875 -2.008 9.562 1 96 210 SER B O 1
ATOM 5383 N N . LEU B 1 211 ? 19.766 -1.379 9.344 1 97.75 211 LEU B N 1
ATOM 5384 C CA . LEU B 1 211 ? 19.844 -1.24 7.891 1 97.75 211 LEU B CA 1
ATOM 5385 C C . LEU B 1 211 ? 20.703 -0.032 7.508 1 97.75 211 LEU B C 1
ATOM 5387 O O . LEU B 1 211 ? 21.469 -0.09 6.543 1 97.75 211 LEU B O 1
ATOM 5391 N N . ALA B 1 212 ? 20.547 1.053 8.258 1 98.19 212 ALA B N 1
ATOM 5392 C CA . ALA B 1 212 ? 21.281 2.277 7.961 1 98.19 212 ALA B CA 1
ATOM 5393 C C . ALA B 1 212 ? 22.797 2.035 8.031 1 98.19 212 ALA B C 1
ATOM 5395 O O . ALA B 1 212 ? 23.547 2.523 7.188 1 98.19 212 ALA B O 1
ATOM 5396 N N . ARG B 1 213 ? 23.234 1.33 8.953 1 96.94 213 ARG B N 1
ATOM 5397 C CA . ARG B 1 213 ? 24.656 1.046 9.125 1 96.94 213 ARG B CA 1
ATOM 5398 C C . ARG B 1 213 ? 25.203 0.262 7.938 1 96.94 213 ARG B C 1
ATOM 5400 O O . ARG B 1 213 ? 26.266 0.589 7.41 1 96.94 213 ARG B O 1
ATOM 5407 N N . VAL B 1 214 ? 24.469 -0.698 7.543 1 97.31 214 VAL B N 1
ATOM 5408 C CA . VAL B 1 214 ? 24.906 -1.519 6.422 1 97.31 214 VAL B CA 1
ATOM 5409 C C . VAL B 1 214 ? 24.859 -0.698 5.133 1 97.31 214 VAL B C 1
ATOM 5411 O O . VAL B 1 214 ? 25.797 -0.739 4.332 1 97.31 214 VAL B O 1
ATOM 5414 N N . LEU B 1 215 ? 23.781 0.046 4.945 1 98 215 LEU B N 1
ATOM 5415 C CA . LEU B 1 215 ? 23.641 0.89 3.762 1 98 215 LEU B CA 1
ATOM 5416 C C . LEU B 1 215 ? 24.781 1.894 3.678 1 98 215 LEU B C 1
ATOM 5418 O O . LEU B 1 215 ? 25.359 2.105 2.602 1 98 215 LEU B O 1
ATOM 5422 N N . ALA B 1 216 ? 25.125 2.479 4.789 1 97.75 216 ALA B N 1
ATOM 5423 C CA . ALA B 1 216 ? 26.203 3.451 4.832 1 97.75 216 ALA B CA 1
ATOM 5424 C C . ALA B 1 216 ? 27.516 2.828 4.355 1 97.75 216 ALA B C 1
ATOM 5426 O O . ALA B 1 216 ? 28.312 3.48 3.67 1 97.75 216 ALA B O 1
ATOM 5427 N N . GLY B 1 217 ? 27.75 1.605 4.695 1 96.25 217 GLY B N 1
ATOM 5428 C CA . GLY B 1 217 ? 28.984 0.916 4.352 1 96.25 217 GLY B CA 1
ATOM 5429 C C . GLY B 1 217 ? 29.125 0.637 2.865 1 96.25 217 GLY B C 1
ATOM 5430 O O . GLY B 1 217 ? 30.234 0.568 2.338 1 96.25 217 GLY B O 1
ATOM 5431 N N . VAL B 1 218 ? 27.984 0.547 2.191 1 95.81 218 VAL B N 1
ATOM 5432 C CA . VAL B 1 218 ? 28.047 0.123 0.798 1 95.81 218 VAL B CA 1
ATOM 5433 C C . VAL B 1 218 ? 27.625 1.273 -0.112 1 95.81 218 VAL B C 1
ATOM 5435 O O . VAL B 1 218 ? 27.656 1.146 -1.339 1 95.81 218 VAL B O 1
ATOM 5438 N N . LEU B 1 219 ? 27.219 2.371 0.417 1 96.81 219 LEU B N 1
ATOM 5439 C CA . LEU B 1 219 ? 26.547 3.43 -0.319 1 96.81 219 LEU B CA 1
ATOM 5440 C C . LEU B 1 219 ? 27.453 4.016 -1.396 1 96.81 219 LEU B C 1
ATOM 5442 O O . LEU B 1 219 ? 27.016 4.234 -2.529 1 96.81 219 LEU B O 1
ATOM 5446 N N . ASP B 1 220 ? 28.75 4.273 -1.09 1 95.94 220 ASP B N 1
ATOM 5447 C CA . ASP B 1 220 ? 29.641 4.91 -2.051 1 95.94 220 ASP B CA 1
ATOM 5448 C C . ASP B 1 220 ? 29.812 4.047 -3.299 1 95.94 220 ASP B C 1
ATOM 5450 O O . ASP B 1 220 ? 29.688 4.543 -4.422 1 95.94 220 ASP B O 1
ATOM 5454 N N . SER B 1 221 ? 30.078 2.787 -3.094 1 94.62 221 SER B N 1
ATOM 5455 C CA . SER B 1 221 ? 30.219 1.886 -4.23 1 94.62 221 SER B CA 1
ATOM 5456 C C . SER B 1 221 ? 28.938 1.812 -5.051 1 94.62 221 SER B C 1
ATOM 5458 O O . SER B 1 221 ? 28.984 1.728 -6.277 1 94.62 221 SER B O 1
ATOM 5460 N N . CYS B 1 222 ? 27.844 1.841 -4.383 1 95.31 222 CYS B N 1
ATOM 5461 C CA . CYS B 1 222 ? 26.531 1.805 -5.039 1 95.31 222 CYS B CA 1
ATOM 5462 C C . CYS B 1 222 ? 26.297 3.07 -5.855 1 95.31 222 CYS B C 1
ATOM 5464 O O . CYS B 1 222 ? 25.844 3 -6.996 1 95.31 222 CYS B O 1
ATOM 5466 N N . LEU B 1 223 ? 26.625 4.227 -5.289 1 95.25 223 LEU B N 1
ATOM 5467 C CA . LEU B 1 223 ? 26.406 5.5 -5.965 1 95.25 223 LEU B CA 1
ATOM 5468 C C . LEU B 1 223 ? 27.25 5.594 -7.238 1 95.25 223 LEU B C 1
ATOM 5470 O O . LEU B 1 223 ? 26.844 6.234 -8.211 1 95.25 223 LEU B O 1
ATOM 5474 N N . VAL B 1 224 ? 28.406 4.93 -7.227 1 94.38 224 VAL B N 1
ATOM 5475 C CA . VAL B 1 224 ? 29.25 4.895 -8.422 1 94.38 224 VAL B CA 1
ATOM 5476 C C . VAL B 1 224 ? 28.531 4.133 -9.531 1 94.38 224 VAL B C 1
ATOM 5478 O O . VAL B 1 224 ? 28.578 4.531 -10.695 1 94.38 224 VAL B O 1
ATOM 5481 N N . ARG B 1 225 ? 27.781 3.113 -9.211 1 93.5 225 ARG B N 1
ATOM 5482 C CA . ARG B 1 225 ? 27.109 2.264 -10.188 1 93.5 225 ARG B CA 1
ATOM 5483 C C . ARG B 1 225 ? 25.875 2.963 -10.766 1 93.5 225 ARG B C 1
ATOM 5485 O O . ARG B 1 225 ? 25.5 2.719 -11.914 1 93.5 225 ARG B O 1
ATOM 5492 N N . TYR B 1 226 ? 25.266 3.834 -10.023 1 95 226 TYR B N 1
ATOM 5493 C CA . TYR B 1 226 ? 24.016 4.441 -10.453 1 95 226 TYR B CA 1
ATOM 5494 C C . TYR B 1 226 ? 24.219 5.898 -10.844 1 95 226 TYR B C 1
ATOM 5496 O O . TYR B 1 226 ? 23.422 6.766 -10.469 1 95 226 TYR B O 1
ATOM 5504 N N . SER B 1 227 ? 25.234 6.141 -11.633 1 93.56 227 SER B N 1
ATOM 5505 C CA . SER B 1 227 ? 25.609 7.484 -12.062 1 93.56 227 SER B CA 1
ATOM 5506 C C . SER B 1 227 ? 24.578 8.047 -13.039 1 93.56 227 SER B C 1
ATOM 5508 O O . SER B 1 227 ? 24.5 9.266 -13.234 1 93.56 227 SER B O 1
ATOM 5510 N N . HIS B 1 228 ? 23.719 7.176 -13.617 1 92.88 228 HIS B N 1
ATOM 5511 C CA . HIS B 1 228 ? 22.812 7.562 -14.695 1 92.88 228 HIS B CA 1
ATOM 5512 C C . HIS B 1 228 ? 21.469 8.023 -14.141 1 92.88 228 HIS B C 1
ATOM 5514 O O . HIS B 1 228 ? 20.609 8.484 -14.891 1 92.88 228 HIS B O 1
ATOM 5520 N N . LEU B 1 229 ? 21.266 7.855 -12.836 1 93.62 229 LEU B N 1
ATOM 5521 C CA . LEU B 1 229 ? 19.969 8.195 -12.25 1 93.62 229 LEU B CA 1
ATOM 5522 C C . LEU B 1 229 ? 19.875 9.695 -11.977 1 93.62 229 LEU B C 1
ATOM 5524 O O . LEU B 1 229 ? 20.891 10.336 -11.672 1 93.62 229 LEU B O 1
ATOM 5528 N N . TYR B 1 230 ? 18.641 10.203 -12.023 1 86.5 230 TYR B N 1
ATOM 5529 C CA . TYR B 1 230 ? 18.359 11.625 -11.891 1 86.5 230 TYR B CA 1
ATOM 5530 C C . TYR B 1 230 ? 18.359 12.039 -10.422 1 86.5 230 TYR B C 1
ATOM 5532 O O . TYR B 1 230 ? 19.047 13 -10.039 1 86.5 230 TYR B O 1
ATOM 5540 N N . GLY B 1 231 ? 17.672 11.312 -9.609 1 91.56 231 GLY B N 1
ATOM 5541 C CA . GLY B 1 231 ? 17.359 11.805 -8.281 1 91.56 231 GLY B CA 1
ATOM 5542 C C . GLY B 1 231 ? 18.031 11.016 -7.176 1 91.56 231 GLY B C 1
ATOM 5543 O O . GLY B 1 231 ? 18.484 9.891 -7.395 1 91.56 231 GLY B O 1
ATOM 5544 N N . SER B 1 232 ? 18.141 11.703 -5.988 1 96.12 232 SER B N 1
ATOM 5545 C CA . SER B 1 232 ? 18.719 11.086 -4.805 1 96.12 232 SER B CA 1
ATOM 5546 C C . SER B 1 232 ? 17.891 9.891 -4.336 1 96.12 232 SER B C 1
ATOM 5548 O O . SER B 1 232 ? 18.438 8.867 -3.916 1 96.12 232 SER B O 1
ATOM 5550 N N . ASP B 1 233 ? 16.562 10.016 -4.445 1 97 233 ASP B N 1
ATOM 5551 C CA . ASP B 1 233 ? 15.68 8.969 -3.951 1 97 233 ASP B CA 1
ATOM 5552 C C . ASP B 1 233 ? 15.844 7.68 -4.75 1 97 233 ASP B C 1
ATOM 5554 O O . ASP B 1 233 ? 15.828 6.586 -4.188 1 97 233 ASP B O 1
ATOM 5558 N N . ALA B 1 234 ? 15.969 7.859 -6.055 1 97.06 234 ALA B N 1
ATOM 5559 C CA . ALA B 1 234 ? 16.172 6.691 -6.914 1 97.06 234 ALA B CA 1
ATOM 5560 C C . ALA B 1 234 ? 17.484 5.988 -6.586 1 97.06 234 ALA B C 1
ATOM 5562 O O . ALA B 1 234 ? 17.562 4.758 -6.66 1 97.06 234 ALA B O 1
ATOM 5563 N N . ARG B 1 235 ? 18.516 6.727 -6.285 1 97.25 235 ARG B N 1
ATOM 5564 C CA . ARG B 1 235 ? 19.812 6.156 -5.926 1 97.25 235 ARG B CA 1
ATOM 5565 C C . ARG B 1 235 ? 19.719 5.371 -4.625 1 97.25 235 ARG B C 1
ATOM 5567 O O . ARG B 1 235 ? 20.172 4.227 -4.551 1 97.25 235 ARG B O 1
ATOM 5574 N N . VAL B 1 236 ? 19.094 5.977 -3.594 1 98.38 236 VAL B N 1
ATOM 5575 C CA . VAL B 1 236 ? 18.938 5.309 -2.303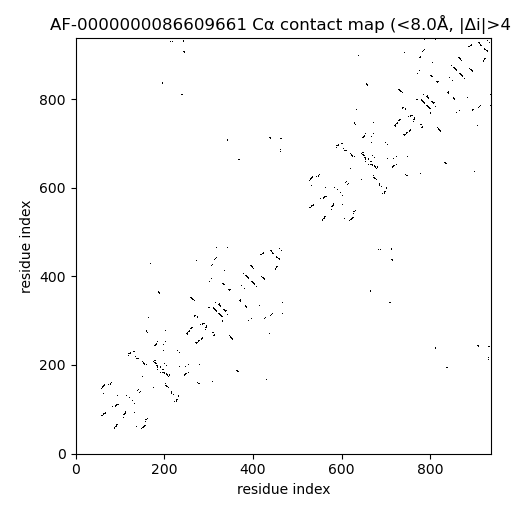 1 98.38 236 VAL B CA 1
ATOM 5576 C C . VAL B 1 236 ? 18.094 4.051 -2.463 1 98.38 236 VAL B C 1
ATOM 5578 O O . VAL B 1 236 ? 18.453 2.984 -1.953 1 98.38 236 VAL B O 1
ATOM 5581 N N . PHE B 1 237 ? 17.016 4.172 -3.215 1 98.5 237 PHE B N 1
ATOM 5582 C CA . PHE B 1 237 ? 16.141 3.039 -3.494 1 98.5 237 PHE B CA 1
ATOM 5583 C C . PHE B 1 237 ? 16.922 1.907 -4.16 1 98.5 237 PHE B C 1
ATOM 5585 O O . PHE B 1 237 ? 16.781 0.744 -3.773 1 98.5 237 PHE B O 1
ATOM 5592 N N . SER B 1 238 ? 17.703 2.232 -5.141 1 98.06 238 SER B N 1
ATOM 5593 C CA . SER B 1 238 ? 18.453 1.231 -5.879 1 98.06 238 SER B CA 1
ATOM 5594 C C . SER B 1 238 ? 19.453 0.51 -4.973 1 98.06 238 SER B C 1
ATOM 5596 O O . SER B 1 238 ? 19.609 -0.709 -5.066 1 98.06 238 SER B O 1
ATOM 5598 N N . CYS B 1 239 ? 20.125 1.253 -4.137 1 97.81 239 CYS B N 1
ATOM 5599 C CA . CYS B 1 239 ? 21.078 0.65 -3.223 1 97.81 239 CYS B CA 1
ATOM 5600 C C . CYS B 1 239 ? 20.375 -0.25 -2.211 1 97.81 239 CYS B C 1
ATOM 5602 O O . CYS B 1 239 ? 20.906 -1.305 -1.847 1 97.81 239 CYS B O 1
ATOM 5604 N N . LEU B 1 240 ? 19.188 0.171 -1.735 1 98.19 240 LEU B N 1
ATOM 5605 C CA . LEU B 1 240 ? 18.406 -0.665 -0.831 1 98.19 240 LEU B CA 1
ATOM 5606 C C . LEU B 1 240 ? 17.922 -1.93 -1.535 1 98.19 240 LEU B C 1
ATOM 5608 O O . LEU B 1 240 ? 17.906 -3.008 -0.939 1 98.19 240 LEU B O 1
ATOM 5612 N N . ALA B 1 241 ? 17.547 -1.771 -2.789 1 97.5 241 ALA B N 1
ATOM 5613 C CA . ALA B 1 241 ? 17.156 -2.941 -3.574 1 97.5 241 ALA B CA 1
ATOM 5614 C C . ALA B 1 241 ? 18.297 -3.951 -3.648 1 97.5 241 ALA B C 1
ATOM 5616 O O . ALA B 1 241 ? 18.078 -5.16 -3.521 1 97.5 241 ALA B O 1
ATOM 5617 N N . GLU B 1 242 ? 19.531 -3.475 -3.844 1 97.38 242 GLU B N 1
ATOM 5618 C CA . GLU B 1 242 ? 20.703 -4.355 -3.932 1 97.38 242 GLU B CA 1
ATOM 5619 C C . GLU B 1 242 ? 20.953 -5.062 -2.604 1 97.38 242 GLU B C 1
ATOM 5621 O O . GLU B 1 242 ? 21.609 -6.102 -2.564 1 97.38 242 GLU B O 1
ATOM 5626 N N . LEU B 1 243 ? 20.484 -4.445 -1.551 1 97.5 243 LEU B N 1
ATOM 5627 C CA . LEU B 1 243 ? 20.594 -5.082 -0.243 1 97.5 243 LEU B CA 1
ATOM 5628 C C . LEU B 1 243 ? 19.422 -6.043 -0.013 1 97.5 243 LEU B C 1
ATOM 5630 O O . LEU B 1 243 ? 19.375 -6.719 1.019 1 97.5 243 LEU B O 1
ATOM 5634 N N . GLY B 1 244 ? 18.484 -6.086 -0.923 1 96.69 244 GLY B N 1
ATOM 5635 C CA . GLY B 1 244 ? 17.375 -7.035 -0.874 1 96.69 244 GLY B CA 1
ATOM 5636 C C . GLY B 1 244 ? 16.188 -6.523 -0.092 1 96.69 244 GLY B C 1
ATOM 5637 O O . GLY B 1 244 ? 15.352 -7.309 0.354 1 96.69 244 GLY B O 1
ATOM 5638 N N . VAL B 1 245 ? 16.109 -5.223 0.16 1 97.62 245 VAL B N 1
ATOM 5639 C CA . VAL B 1 245 ? 15.07 -4.664 1.022 1 97.62 245 VAL B CA 1
ATOM 5640 C C . VAL B 1 245 ? 14.023 -3.945 0.174 1 97.62 245 VAL B C 1
ATOM 5642 O O . VAL B 1 245 ? 14.367 -3.193 -0.741 1 97.62 245 VAL B O 1
ATOM 5645 N N . GLU B 1 246 ? 12.711 -4.254 0.421 1 97.19 246 GLU B N 1
ATOM 5646 C CA . GLU B 1 246 ? 11.609 -3.576 -0.255 1 97.19 246 GLU B CA 1
ATOM 5647 C C . GLU B 1 246 ? 10.945 -2.557 0.664 1 97.19 246 GLU B C 1
ATOM 5649 O O . GLU B 1 246 ? 11.125 -2.6 1.883 1 97.19 246 GLU B O 1
ATOM 5654 N N . LEU B 1 247 ? 10.195 -1.682 0.094 1 97.69 247 LEU B N 1
ATOM 5655 C CA . LEU B 1 247 ? 9.547 -0.576 0.792 1 97.69 247 LEU B CA 1
ATOM 5656 C C . LEU B 1 247 ? 8.406 -1.081 1.666 1 97.69 247 LEU B C 1
ATOM 5658 O O . LEU B 1 247 ? 7.598 -1.896 1.225 1 97.69 247 LEU B O 1
ATOM 5662 N N . THR B 1 248 ? 8.422 -0.733 2.912 1 97.31 248 THR B N 1
ATOM 5663 C CA . THR B 1 248 ? 7.246 -0.799 3.771 1 97.31 248 THR B CA 1
ATOM 5664 C C . THR B 1 248 ? 6.465 0.511 3.719 1 97.31 248 THR B C 1
ATOM 5666 O O . THR B 1 248 ? 6.969 1.557 4.133 1 97.31 248 THR B O 1
ATOM 5669 N N . ARG B 1 249 ? 5.266 0.456 3.324 1 96.38 249 ARG B N 1
ATOM 5670 C CA . ARG B 1 249 ? 4.52 1.673 3.021 1 96.38 249 ARG B CA 1
ATOM 5671 C C . ARG B 1 249 ? 3.768 2.174 4.25 1 96.38 249 ARG B C 1
ATOM 5673 O O . ARG B 1 249 ? 3.037 1.416 4.891 1 96.38 249 ARG B O 1
ATOM 5680 N N . GLU B 1 250 ? 3.986 3.381 4.602 1 97.31 250 GLU B N 1
ATOM 5681 C CA . GLU B 1 250 ? 3.213 4.148 5.574 1 97.31 250 GLU B CA 1
ATOM 5682 C C . GLU B 1 250 ? 2.59 5.383 4.934 1 97.31 250 GLU B C 1
ATOM 5684 O O . GLU B 1 250 ? 3.273 6.387 4.711 1 97.31 250 GLU B O 1
ATOM 5689 N N . PRO B 1 251 ? 1.266 5.328 4.727 1 95.12 251 PRO B N 1
ATOM 5690 C CA . PRO B 1 251 ? 0.609 6.359 3.918 1 95.12 251 PRO B CA 1
ATOM 5691 C C . PRO B 1 251 ? 0.604 7.727 4.598 1 95.12 251 PRO B C 1
ATOM 5693 O O . PRO B 1 251 ? 0.22 8.727 3.979 1 95.12 251 PRO B O 1
ATOM 5696 N N . GLY B 1 252 ? 1.037 7.875 5.754 1 97.62 252 GLY B N 1
ATOM 5697 C CA . GLY B 1 252 ? 1.064 9.148 6.457 1 97.62 252 GLY B CA 1
ATOM 5698 C C . GLY B 1 252 ? 2.17 10.07 5.984 1 97.62 252 GLY B C 1
ATOM 5699 O O . GLY B 1 252 ? 2.172 11.258 6.301 1 97.62 252 GLY B O 1
ATOM 5700 N N . PHE B 1 253 ? 3.18 9.508 5.227 1 98.62 253 PHE B N 1
ATOM 5701 C CA . PHE B 1 253 ? 4.184 10.328 4.559 1 98.62 253 PHE B CA 1
ATOM 5702 C C . PHE B 1 253 ? 3.611 10.961 3.293 1 98.62 253 PHE B C 1
ATOM 5704 O O . PHE B 1 253 ? 3.16 10.25 2.391 1 98.62 253 PHE B O 1
ATOM 5711 N N . HIS B 1 254 ? 3.654 12.289 3.205 1 98.56 254 HIS B N 1
ATOM 5712 C CA . HIS B 1 254 ? 3.045 12.938 2.049 1 98.56 254 HIS B CA 1
ATOM 5713 C C . HIS B 1 254 ? 4.074 13.734 1.256 1 98.56 254 HIS B C 1
ATOM 5715 O O . HIS B 1 254 ? 4.609 14.727 1.749 1 98.56 254 HIS B O 1
ATOM 5721 N N . GLN B 1 255 ? 4.328 13.266 0.048 1 98 255 GLN B N 1
ATOM 5722 C CA . GLN B 1 255 ? 5.156 14.008 -0.896 1 98 255 GLN B CA 1
ATOM 5723 C C . GLN B 1 255 ? 4.477 15.305 -1.328 1 98 255 GLN B C 1
ATOM 5725 O O . GLN B 1 255 ? 5.145 16.312 -1.569 1 98 255 GLN B O 1
ATOM 5730 N N . VAL B 1 256 ? 3.189 15.289 -1.422 1 96.94 256 VAL B N 1
ATOM 5731 C CA . VAL B 1 256 ? 2.303 16.375 -1.811 1 96.94 256 VAL B CA 1
ATOM 5732 C C . VAL B 1 256 ? 2.68 16.875 -3.201 1 96.94 256 VAL B C 1
ATOM 5734 O O . VAL B 1 256 ? 2.924 18.078 -3.393 1 96.94 256 VAL B O 1
ATOM 5737 N N . ASP B 1 257 ? 2.723 16.016 -4.152 1 94.06 257 ASP B N 1
ATOM 5738 C CA . ASP B 1 257 ? 2.908 16.422 -5.547 1 94.06 257 ASP B CA 1
ATOM 5739 C C . ASP B 1 257 ? 1.62 16.984 -6.133 1 94.06 257 ASP B C 1
ATOM 5741 O O . ASP B 1 257 ? 1.029 16.406 -7.043 1 94.06 257 ASP B O 1
ATOM 5745 N N . ALA B 1 258 ? 1.225 18.047 -5.57 1 93.12 258 ALA B N 1
ATOM 5746 C CA . ALA B 1 258 ? 0.053 18.844 -5.941 1 93.12 258 ALA B CA 1
ATOM 5747 C C . ALA B 1 258 ? 0.292 20.328 -5.699 1 93.12 258 ALA B C 1
ATOM 5749 O O . ALA B 1 258 ? 1.217 20.703 -4.977 1 93.12 258 ALA B O 1
ATOM 5750 N N . ARG B 1 259 ? -0.434 21.141 -6.387 1 93.62 259 ARG B N 1
ATOM 5751 C CA . ARG B 1 259 ? -0.344 22.594 -6.234 1 93.62 259 ARG B CA 1
ATOM 5752 C C . ARG B 1 259 ? -1.706 23.188 -5.906 1 93.62 259 ARG B C 1
ATOM 5754 O O . ARG B 1 259 ? -2.727 22.5 -5.973 1 93.62 259 ARG B O 1
ATOM 5761 N N . GLY B 1 260 ? -1.596 24.438 -5.41 1 94.75 260 GLY B N 1
ATOM 5762 C CA . GLY B 1 260 ? -2.832 25.141 -5.141 1 94.75 260 GLY B CA 1
ATOM 5763 C C . GLY B 1 260 ? -3.439 24.797 -3.795 1 94.75 260 GLY B C 1
ATOM 5764 O O . GLY B 1 260 ? -2.738 24.75 -2.781 1 94.75 260 GLY B O 1
ATOM 5765 N N . ASP B 1 261 ? -4.727 24.641 -3.787 1 96.88 261 ASP B N 1
ATOM 5766 C CA . ASP B 1 261 ? -5.484 24.406 -2.561 1 96.88 261 ASP B CA 1
ATOM 5767 C C . ASP B 1 261 ? -5.586 22.922 -2.244 1 96.88 261 ASP B C 1
ATOM 5769 O O . ASP B 1 261 ? -6.387 22.203 -2.846 1 96.88 261 ASP B O 1
ATOM 5773 N N . ILE B 1 262 ? -4.879 22.5 -1.224 1 97.56 262 ILE B N 1
ATOM 5774 C CA . ILE B 1 262 ? -4.871 21.062 -0.929 1 97.56 262 ILE B CA 1
ATOM 5775 C C . ILE B 1 262 ? -5.926 20.75 0.131 1 97.56 262 ILE B C 1
ATOM 5777 O O . ILE B 1 262 ? -5.816 19.75 0.843 1 97.56 262 ILE B O 1
ATOM 5781 N N . PHE B 1 263 ? -6.969 21.609 0.232 1 97.88 263 PHE B N 1
ATOM 5782 C CA . PHE B 1 263 ? -8.062 21.438 1.178 1 97.88 263 PHE B CA 1
ATOM 5783 C C . PHE B 1 263 ? -8.664 20.047 1.062 1 97.88 263 PHE B C 1
ATOM 5785 O O . PHE B 1 263 ? -8.875 19.375 2.07 1 97.88 263 PHE B O 1
ATOM 5792 N N . GLY B 1 264 ? -8.93 19.609 -0.108 1 97.94 264 GLY B N 1
ATOM 5793 C CA . GLY B 1 264 ? -9.539 18.312 -0.337 1 97.94 264 GLY B CA 1
ATOM 5794 C C . GLY B 1 264 ? -8.688 17.156 0.164 1 97.94 264 GLY B C 1
ATOM 5795 O O . GLY B 1 264 ? -9.211 16.156 0.647 1 97.94 264 GLY B O 1
ATOM 5796 N N . MET B 1 265 ? -7.379 17.219 0.091 1 97.44 265 MET B N 1
ATOM 5797 C CA . MET B 1 265 ? -6.469 16.188 0.573 1 97.44 265 MET B CA 1
ATOM 5798 C C . MET B 1 265 ? -6.461 16.141 2.098 1 97.44 265 MET B C 1
ATOM 5800 O O . MET B 1 265 ? -6.465 15.055 2.686 1 97.44 265 MET B O 1
ATOM 5804 N N . LEU B 1 266 ? -6.516 17.297 2.676 1 98.44 266 LEU B N 1
ATOM 5805 C CA . LEU B 1 266 ? -6.387 17.375 4.125 1 98.44 266 LEU B CA 1
ATOM 5806 C C . LEU B 1 266 ? -7.711 17.062 4.809 1 98.44 266 LEU B C 1
ATOM 5808 O O . LEU B 1 266 ? -7.727 16.5 5.91 1 98.44 266 LEU B O 1
ATOM 5812 N N . SER B 1 267 ? -8.844 17.375 4.168 1 98.38 267 SER B N 1
ATOM 5813 C CA . SER B 1 267 ? -10.148 17.219 4.805 1 98.38 267 SER B CA 1
ATOM 5814 C C . SER B 1 267 ? -10.633 15.781 4.727 1 98.38 267 SER B C 1
ATOM 5816 O O . SER B 1 267 ? -11.602 15.406 5.398 1 98.38 267 SER B O 1
ATOM 5818 N N . ALA B 1 268 ? -9.992 14.969 3.924 1 97.94 268 ALA B N 1
ATOM 5819 C CA . ALA B 1 268 ? -10.328 13.555 3.797 1 97.94 268 ALA B CA 1
ATOM 5820 C C . ALA B 1 268 ? -9.086 12.68 3.961 1 97.94 268 ALA B C 1
ATOM 5822 O O . ALA B 1 268 ? -8.836 11.781 3.15 1 97.94 268 ALA B O 1
ATOM 5823 N N . HIS B 1 269 ? -8.305 12.992 4.941 1 97.38 269 HIS B N 1
ATOM 5824 C CA . HIS B 1 269 ? -7.09 12.25 5.238 1 97.38 269 HIS B CA 1
ATOM 5825 C C . HIS B 1 269 ? -7.406 10.828 5.703 1 97.38 269 HIS B C 1
ATOM 5827 O O . HIS B 1 269 ? -8.391 10.609 6.402 1 97.38 269 HIS B O 1
ATOM 5833 N N . PRO B 1 270 ? -6.594 9.867 5.34 1 92.88 270 PRO B N 1
ATOM 5834 C CA . PRO B 1 270 ? -6.84 8.492 5.781 1 92.88 270 PRO B CA 1
ATOM 5835 C C . PRO B 1 270 ? -6.68 8.312 7.289 1 92.88 270 PRO B C 1
ATOM 5837 O O . PRO B 1 270 ? -6.316 9.266 7.988 1 92.88 270 PRO B O 1
ATOM 5840 N N . LEU B 1 271 ? -6.984 7.074 7.758 1 94.19 271 LEU B N 1
ATOM 5841 C CA . LEU B 1 271 ? -6.949 6.781 9.188 1 94.19 271 LEU B CA 1
ATOM 5842 C C . LEU B 1 271 ? -5.516 6.77 9.703 1 94.19 271 LEU B C 1
ATOM 5844 O O . LEU B 1 271 ? -5.273 6.988 10.891 1 94.19 271 LEU B O 1
ATOM 5848 N N . SER B 1 272 ? -4.562 6.434 8.812 1 94.44 272 SER B N 1
ATOM 5849 C CA . SER B 1 272 ? -3.166 6.43 9.234 1 94.44 272 SER B CA 1
ATOM 5850 C C . SER B 1 272 ? -2.744 7.793 9.766 1 94.44 272 SER B C 1
ATOM 5852 O O . SER B 1 272 ? -3.166 8.828 9.25 1 94.44 272 SER B O 1
ATOM 5854 N N . PRO B 1 273 ? -1.907 7.785 10.773 1 96.38 273 PRO B N 1
ATOM 5855 C CA . PRO B 1 273 ? -1.471 9.07 11.328 1 96.38 273 PRO B CA 1
ATOM 5856 C C . PRO B 1 273 ? -0.732 9.93 10.305 1 96.38 273 PRO B C 1
ATOM 5858 O O . PRO B 1 273 ? -0.016 9.398 9.445 1 96.38 273 PRO B O 1
ATOM 5861 N N . LEU B 1 274 ? -0.987 11.234 10.438 1 98.12 274 LEU B N 1
ATOM 5862 C CA . LEU B 1 274 ? -0.239 12.188 9.625 1 98.12 274 LEU B CA 1
ATOM 5863 C C . LEU B 1 274 ? 1.229 12.219 10.039 1 98.12 274 LEU B C 1
ATOM 5865 O O . LEU B 1 274 ? 1.547 12.508 11.195 1 98.12 274 LEU B O 1
ATOM 5869 N N . LEU B 1 275 ? 2.152 11.93 9.086 1 98.69 275 LEU B N 1
ATOM 5870 C CA . LEU B 1 275 ? 3.559 11.812 9.453 1 98.69 275 LEU B CA 1
ATOM 5871 C C . LEU B 1 275 ? 4.359 13 8.914 1 98.69 275 LEU B C 1
ATOM 5873 O O . LEU B 1 275 ? 5.316 13.445 9.555 1 98.69 275 LEU B O 1
ATOM 5877 N N . SER B 1 276 ? 4.004 13.461 7.715 1 98.75 276 SER B N 1
ATOM 5878 C CA . SER B 1 276 ? 4.75 14.57 7.121 1 98.75 276 SER B CA 1
ATOM 5879 C C . SER B 1 276 ? 3.961 15.227 5.996 1 98.75 276 SER B C 1
ATOM 5881 O O . SER B 1 276 ? 3.029 14.633 5.449 1 98.75 276 SER B O 1
ATOM 5883 N N . LEU B 1 277 ? 4.211 16.422 5.734 1 98.25 277 LEU B N 1
ATOM 5884 C CA . LEU B 1 277 ? 3.742 17.188 4.582 1 98.25 277 LEU B CA 1
ATOM 5885 C C . LEU B 1 277 ? 4.906 17.875 3.881 1 98.25 277 LEU B C 1
ATOM 5887 O O . LEU B 1 277 ? 5.668 18.609 4.512 1 98.25 277 LEU B O 1
ATOM 5891 N N . HIS B 1 278 ? 5.027 17.609 2.592 1 98 278 HIS B N 1
ATOM 5892 C CA . HIS B 1 278 ? 6.082 18.219 1.792 1 98 278 HIS B CA 1
ATOM 5893 C C . HIS B 1 278 ? 5.512 19.25 0.822 1 98 278 HIS B C 1
ATOM 5895 O O . HIS B 1 278 ? 4.293 19.359 0.677 1 98 278 HIS B O 1
ATOM 5901 N N . HIS B 1 279 ? 6.34 20.125 0.229 1 95.19 279 HIS B N 1
ATOM 5902 C CA . HIS B 1 279 ? 6.043 21.094 -0.815 1 95.19 279 HIS B CA 1
ATOM 5903 C C . HIS B 1 279 ? 5.082 22.156 -0.312 1 95.19 279 HIS B C 1
ATOM 5905 O O . HIS B 1 279 ? 4.211 22.625 -1.058 1 95.19 279 HIS B O 1
ATOM 5911 N N . LEU B 1 280 ? 5.133 22.484 0.898 1 91.19 280 LEU B N 1
ATOM 5912 C CA . LEU B 1 280 ? 4.176 23.422 1.478 1 91.19 280 LEU B CA 1
ATOM 5913 C C . LEU B 1 280 ? 4.422 24.828 0.969 1 91.19 280 LEU B C 1
ATOM 5915 O O . LEU B 1 280 ? 3.555 25.703 1.091 1 91.19 280 LEU B O 1
ATOM 5919 N N . ASP B 1 281 ? 5.586 25.047 0.382 1 89.44 281 ASP B N 1
ATOM 5920 C CA . ASP B 1 281 ? 5.883 26.344 -0.231 1 89.44 281 ASP B CA 1
ATOM 5921 C C . ASP B 1 281 ? 5.199 26.484 -1.589 1 89.44 281 ASP B C 1
ATOM 5923 O O . ASP B 1 281 ? 5.125 27.578 -2.146 1 89.44 281 ASP B O 1
ATOM 5927 N N . HIS B 1 282 ? 4.617 25.391 -2.064 1 90.44 282 HIS B N 1
ATOM 5928 C CA . HIS B 1 282 ? 4.031 25.422 -3.398 1 90.44 282 HIS B CA 1
ATOM 5929 C C . HIS B 1 282 ? 2.512 25.281 -3.334 1 90.44 282 HIS B C 1
ATOM 5931 O O . HIS B 1 282 ? 1.846 25.219 -4.371 1 90.44 282 HIS B O 1
ATOM 5937 N N . VAL B 1 283 ? 2.014 25.219 -2.135 1 94.75 283 VAL B N 1
ATOM 5938 C CA . VAL B 1 283 ? 0.567 25.109 -1.992 1 94.75 283 VAL B CA 1
ATOM 5939 C C . VAL B 1 283 ? 0.003 26.375 -1.354 1 94.75 283 VAL B C 1
ATOM 5941 O O . VAL B 1 283 ? 0.749 27.172 -0.779 1 94.75 283 VAL B O 1
ATOM 5944 N N . ASP B 1 284 ? -1.28 26.625 -1.516 1 96.81 284 ASP B N 1
ATOM 5945 C CA . ASP B 1 284 ? -1.95 27.75 -0.868 1 96.81 284 ASP B CA 1
ATOM 5946 C C . ASP B 1 284 ? -1.969 27.578 0.649 1 96.81 284 ASP B C 1
ATOM 5948 O O . ASP B 1 284 ? -1.851 26.453 1.154 1 96.81 284 ASP B O 1
ATOM 5952 N N . PRO B 1 285 ? -2.066 28.75 1.35 1 97.44 285 PRO B N 1
ATOM 5953 C CA . PRO B 1 285 ? -2.25 28.594 2.795 1 97.44 285 PRO B CA 1
ATOM 5954 C C . PRO B 1 285 ? -3.428 27.688 3.145 1 97.44 285 PRO B C 1
ATOM 5956 O O . PRO B 1 285 ? -4.5 27.797 2.545 1 97.44 285 PRO B O 1
ATOM 5959 N N . ILE B 1 286 ? -3.26 26.844 4.082 1 97.94 286 ILE B N 1
ATOM 5960 C CA . ILE B 1 286 ? -4.258 25.812 4.332 1 97.94 286 ILE B CA 1
ATOM 5961 C C . ILE B 1 286 ? -5.395 26.391 5.176 1 97.94 286 ILE B C 1
ATOM 5963 O O . ILE B 1 286 ? -6.441 25.766 5.328 1 97.94 286 ILE B O 1
ATOM 5967 N N . PHE B 1 287 ? -5.238 27.547 5.785 1 98.25 287 PHE B N 1
ATOM 5968 C CA . PHE B 1 287 ? -6.293 28.297 6.445 1 98.25 287 PHE B CA 1
ATOM 5969 C C . PHE B 1 287 ? -6.527 29.625 5.742 1 98.25 287 PHE B C 1
ATOM 5971 O O . PHE B 1 287 ? -5.586 30.25 5.242 1 98.25 287 PHE B O 1
ATOM 5978 N N . PRO B 1 288 ? -7.754 30.047 5.711 1 96.38 288 PRO B N 1
ATOM 5979 C CA . PRO B 1 288 ? -8.039 31.312 5.031 1 96.38 288 PRO B CA 1
ATOM 5980 C C . PRO B 1 288 ? -7.438 32.531 5.754 1 96.38 288 PRO B C 1
ATOM 5982 O O . PRO B 1 288 ? -7.309 32.5 6.98 1 96.38 288 PRO B O 1
ATOM 5985 N N . ASN B 1 289 ? -7.023 33.5 5 1 95.44 289 ASN B N 1
ATOM 5986 C CA . ASN B 1 289 ? -6.578 34.812 5.484 1 95.44 289 ASN B CA 1
ATOM 5987 C C . ASN B 1 289 ? -5.312 34.688 6.332 1 95.44 289 ASN B C 1
ATOM 5989 O O . ASN B 1 289 ? -5.191 35.344 7.367 1 95.44 289 ASN B O 1
ATOM 5993 N N . MET B 1 290 ? -4.508 33.75 6.055 1 96.75 290 MET B N 1
ATOM 5994 C CA . MET B 1 290 ? -3.213 33.531 6.699 1 96.75 290 MET B CA 1
ATOM 5995 C C . MET B 1 290 ? -2.113 33.312 5.664 1 96.75 290 MET B C 1
ATOM 5997 O O . MET B 1 290 ? -2.396 33 4.508 1 96.75 290 MET B O 1
ATOM 6001 N N . THR B 1 291 ? -0.942 33.625 6.055 1 95.19 291 THR B N 1
ATOM 6002 C CA . THR B 1 291 ? 0.193 33.188 5.246 1 95.19 291 THR B CA 1
ATOM 6003 C C . THR B 1 291 ? 0.404 31.688 5.371 1 95.19 291 THR B C 1
ATOM 6005 O O . THR B 1 291 ? -0.185 31.031 6.238 1 95.19 291 THR B O 1
ATOM 6008 N N . ARG B 1 292 ? 1.227 31.141 4.562 1 93.88 292 ARG B N 1
ATOM 6009 C CA . ARG B 1 292 ? 1.514 29.719 4.582 1 93.88 292 ARG B CA 1
ATOM 6010 C C . ARG B 1 292 ? 2.078 29.297 5.934 1 93.88 292 ARG B C 1
ATOM 6012 O O . ARG B 1 292 ? 1.591 28.344 6.543 1 93.88 292 ARG B O 1
ATOM 6019 N N . THR B 1 293 ? 3.023 30 6.398 1 93.31 293 THR B N 1
ATOM 6020 C CA . THR B 1 293 ? 3.695 29.656 7.645 1 93.31 293 THR B CA 1
ATOM 6021 C C . THR B 1 293 ? 2.758 29.828 8.836 1 93.31 293 THR B C 1
ATOM 6023 O O . THR B 1 293 ? 2.721 28.984 9.734 1 93.31 293 THR B O 1
ATOM 6026 N N . ASN B 1 294 ? 1.976 30.891 8.781 1 96.25 294 ASN B N 1
ATOM 6027 C CA . ASN B 1 294 ? 1.032 31.125 9.867 1 96.25 294 ASN B CA 1
ATOM 6028 C C . ASN B 1 294 ? -0.061 30.062 9.906 1 96.25 294 ASN B C 1
ATOM 6030 O O . ASN B 1 294 ? -0.504 29.656 10.977 1 96.25 294 ASN B O 1
ATOM 6034 N N . ALA B 1 295 ? -0.443 29.703 8.734 1 98 295 ALA B N 1
ATOM 6035 C CA . ALA B 1 295 ? -1.466 28.672 8.641 1 98 295 ALA B CA 1
ATOM 6036 C C . ALA B 1 295 ? -0.976 27.359 9.25 1 98 295 ALA B C 1
ATOM 6038 O O . ALA B 1 295 ? -1.711 26.688 9.977 1 98 295 ALA B O 1
ATOM 6039 N N . LEU B 1 296 ? 0.253 27.047 8.984 1 97.38 296 LEU B N 1
ATOM 6040 C CA . LEU B 1 296 ? 0.82 25.812 9.547 1 97.38 296 LEU B CA 1
ATOM 6041 C C . LEU B 1 296 ? 0.99 25.938 11.055 1 97.38 296 LEU B C 1
ATOM 6043 O O . LEU B 1 296 ? 0.736 24.984 11.789 1 97.38 296 LEU B O 1
ATOM 6047 N N . GLY B 1 297 ? 1.455 27.109 11.477 1 97.56 297 GLY B N 1
ATOM 6048 C CA . GLY B 1 297 ? 1.504 27.344 12.906 1 97.56 297 GLY B CA 1
ATOM 6049 C C . GLY B 1 297 ? 0.162 27.156 13.594 1 97.56 297 GLY B C 1
ATOM 6050 O O . GLY B 1 297 ? 0.091 26.625 14.695 1 97.56 297 GLY B O 1
ATOM 6051 N N . HIS B 1 298 ? -0.885 27.625 12.883 1 98.44 298 HIS B N 1
ATOM 6052 C CA . HIS B 1 298 ? -2.242 27.469 13.398 1 98.44 298 HIS B CA 1
ATOM 6053 C C . HIS B 1 298 ? -2.643 26 13.484 1 98.44 298 HIS B C 1
ATOM 6055 O O . HIS B 1 298 ? -3.244 25.578 14.477 1 98.44 298 HIS B O 1
ATOM 6061 N N . LEU B 1 299 ? -2.289 25.203 12.523 1 98.56 299 LEU B N 1
ATOM 6062 C CA . LEU B 1 299 ? -2.541 23.766 12.57 1 98.56 299 LEU B CA 1
ATOM 6063 C C . LEU B 1 299 ? -1.813 23.109 13.742 1 98.56 299 LEU B C 1
ATOM 6065 O O . LEU B 1 299 ? -2.35 22.219 14.391 1 98.56 299 LEU B O 1
ATOM 6069 N N . PHE B 1 300 ? -0.622 23.594 14.047 1 98.12 300 PHE B N 1
ATOM 6070 C CA . PHE B 1 300 ? 0.206 23 15.094 1 98.12 300 PHE B CA 1
ATOM 6071 C C 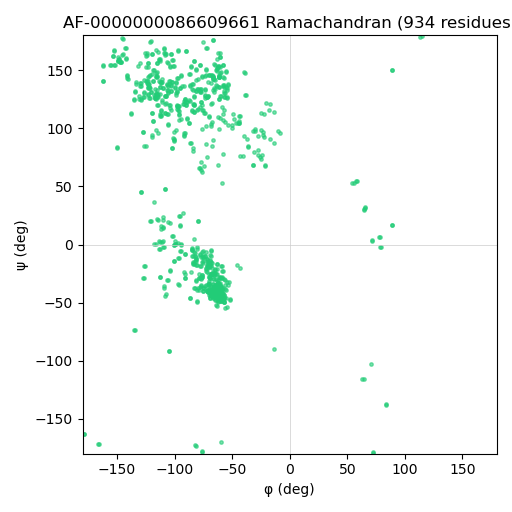. PHE B 1 300 ? -0.39 23.25 16.469 1 98.12 300 PHE B C 1
ATOM 6073 O O . PHE B 1 300 ? -0.061 22.562 17.438 1 98.12 300 PHE B O 1
ATOM 6080 N N . LYS B 1 301 ? -1.286 24.25 16.562 1 97.81 301 LYS B N 1
ATOM 6081 C CA . LYS B 1 301 ? -2.021 24.391 17.828 1 97.81 301 LYS B CA 1
ATOM 6082 C C . LYS B 1 301 ? -2.832 23.125 18.125 1 97.81 301 LYS B C 1
ATOM 6084 O O . LYS B 1 301 ? -2.91 22.703 19.281 1 97.81 301 LYS B O 1
ATOM 6089 N N . ALA B 1 302 ? -3.371 22.578 17.109 1 98.38 302 ALA B N 1
ATOM 6090 C CA . ALA B 1 302 ? -4.113 21.328 17.25 1 98.38 302 ALA B CA 1
ATOM 6091 C C . ALA B 1 302 ? -3.17 20.141 17.422 1 98.38 302 ALA B C 1
ATOM 6093 O O . ALA B 1 302 ? -3.418 19.266 18.25 1 98.38 302 ALA B O 1
ATOM 6094 N N . VAL B 1 303 ? -2.051 20.156 16.656 1 97.88 303 VAL B N 1
ATOM 6095 C CA . VAL B 1 303 ? -1.072 19.078 16.719 1 97.88 303 VAL B CA 1
ATOM 6096 C C . VAL B 1 303 ? -0.532 18.938 18.141 1 97.88 303 VAL B C 1
ATOM 6098 O O . VAL B 1 303 ? -0.376 17.828 18.656 1 97.88 303 VAL B O 1
ATOM 6101 N N . ASN B 1 304 ? -0.332 20.047 18.766 1 96.06 304 ASN B N 1
ATOM 6102 C CA . ASN B 1 304 ? 0.253 20.062 20.094 1 96.06 304 ASN B CA 1
ATOM 6103 C C . ASN B 1 304 ? -0.729 19.531 21.141 1 96.06 304 ASN B C 1
ATOM 6105 O O . ASN B 1 304 ? -0.319 19.016 22.188 1 96.06 304 ASN B O 1
ATOM 6109 N N . VAL B 1 305 ? -1.982 19.625 20.812 1 97.06 305 VAL B N 1
ATOM 6110 C CA . VAL B 1 305 ? -3.014 19.203 21.75 1 97.06 305 VAL B CA 1
ATOM 6111 C C . VAL B 1 305 ? -3.281 17.719 21.594 1 97.06 305 VAL B C 1
ATOM 6113 O O . VAL B 1 305 ? -3.363 16.984 22.578 1 97.06 305 VAL B O 1
ATOM 6116 N N . ASP B 1 306 ? -3.42 17.266 20.422 1 97.25 306 ASP B N 1
ATOM 6117 C CA . ASP B 1 306 ? -3.721 15.867 20.109 1 97.25 306 ASP B CA 1
ATOM 6118 C C . ASP B 1 306 ? -3.125 15.453 18.766 1 97.25 306 ASP B C 1
ATOM 6120 O O . ASP B 1 306 ? -3.84 15.375 17.766 1 97.25 306 ASP B O 1
ATOM 6124 N N . PRO B 1 307 ? -1.839 15.094 18.797 1 96.12 307 PRO B N 1
ATOM 6125 C CA . PRO B 1 307 ? -1.171 14.773 17.531 1 96.12 307 PRO B CA 1
ATOM 6126 C C . PRO B 1 307 ? -1.795 13.578 16.812 1 96.12 307 PRO B C 1
ATOM 6128 O O . PRO B 1 307 ? -1.918 13.578 15.594 1 96.12 307 PRO B O 1
ATOM 6131 N N . GLY B 1 308 ? -2.246 12.617 17.547 1 95.19 308 GLY B N 1
ATOM 6132 C CA . GLY B 1 308 ? -2.791 11.406 16.953 1 95.19 308 GLY B CA 1
ATOM 6133 C C . GLY B 1 308 ? -4.078 11.648 16.188 1 95.19 308 GLY B C 1
ATOM 6134 O O . GLY B 1 308 ? -4.379 10.945 15.227 1 95.19 308 GLY B O 1
ATOM 6135 N N . ARG B 1 309 ? -4.812 12.656 16.5 1 96.62 309 ARG B N 1
ATOM 6136 C CA . ARG B 1 309 ? -6.148 12.852 15.945 1 96.62 309 ARG B CA 1
ATOM 6137 C C . ARG B 1 309 ? -6.121 13.875 14.805 1 96.62 309 ARG B C 1
ATOM 6139 O O . ARG B 1 309 ? -7.098 14.008 14.07 1 96.62 309 ARG B O 1
ATOM 6146 N N . VAL B 1 310 ? -5.066 14.609 14.672 1 98 310 VAL B N 1
ATOM 6147 C CA . VAL B 1 310 ? -5.031 15.68 13.688 1 98 310 VAL B CA 1
ATOM 6148 C C . VAL B 1 310 ? -5.379 15.117 12.305 1 98 310 VAL B C 1
ATOM 6150 O O . VAL B 1 310 ? -4.82 14.109 11.883 1 98 310 VAL B O 1
ATOM 6153 N N . LEU B 1 311 ? -6.348 15.703 11.641 1 98.44 311 LEU B N 1
ATOM 6154 C CA . LEU B 1 311 ? -6.84 15.445 10.289 1 98.44 311 LEU B CA 1
ATOM 6155 C C . LEU B 1 311 ? -7.594 14.117 10.227 1 98.44 311 LEU B C 1
ATOM 6157 O O . LEU B 1 311 ? -8.008 13.688 9.148 1 98.44 311 LEU B O 1
ATOM 6161 N N . GLN B 1 312 ? -7.77 13.406 11.367 1 97.19 312 GLN B N 1
ATOM 6162 C CA . GLN B 1 312 ? -8.633 12.227 11.352 1 97.19 312 GLN B CA 1
ATOM 6163 C C . GLN B 1 312 ? -10.062 12.602 10.945 1 97.19 312 GLN B C 1
ATOM 6165 O O . GLN B 1 312 ? -10.664 13.5 11.547 1 97.19 312 GLN B O 1
ATOM 6170 N N . GLN B 1 313 ? -10.531 11.914 10 1 98.19 313 GLN B N 1
ATOM 6171 C CA . GLN B 1 313 ? -11.867 12.211 9.477 1 98.19 313 GLN B CA 1
ATOM 6172 C C . GLN B 1 313 ? -12.938 11.422 10.227 1 98.19 313 GLN B C 1
ATOM 6174 O O . GLN B 1 313 ? -12.859 10.195 10.328 1 98.19 313 GLN B O 1
ATOM 6179 N N . THR B 1 314 ? -13.867 12.062 10.797 1 98 314 THR B N 1
ATOM 6180 C CA . THR B 1 314 ? -15.062 11.508 11.422 1 98 314 THR B CA 1
ATOM 6181 C C . THR B 1 314 ? -16.328 12.078 10.781 1 98 314 THR B C 1
ATOM 6183 O O . THR B 1 314 ? -16.406 13.273 10.516 1 98 314 THR B O 1
ATOM 6186 N N . VAL B 1 315 ? -17.266 11.234 10.492 1 98.06 315 VAL B N 1
ATOM 6187 C CA . VAL B 1 315 ? -18.484 11.672 9.836 1 98.06 315 VAL B CA 1
ATOM 6188 C C . VAL B 1 315 ? -19.672 11.445 10.766 1 98.06 315 VAL B C 1
ATOM 6190 O O . VAL B 1 315 ? -19.859 10.359 11.305 1 98.06 315 VAL B O 1
ATOM 6193 N N . CYS B 1 316 ? -20.453 12.5 10.93 1 95.69 316 CYS B N 1
ATOM 6194 C CA . CYS B 1 316 ? -21.641 12.484 11.773 1 95.69 316 CYS B CA 1
ATOM 6195 C C . CYS B 1 316 ? -22.891 12.797 10.961 1 95.69 316 CYS B C 1
ATOM 6197 O O . CYS B 1 316 ? -22.844 13.633 10.055 1 95.69 316 CYS B O 1
ATOM 6199 N N . TYR B 1 317 ? -23.953 12.164 11.383 1 94.25 317 TYR B N 1
ATOM 6200 C CA . TYR B 1 317 ? -25.219 12.398 10.695 1 94.25 317 TYR B CA 1
ATOM 6201 C C . TYR B 1 317 ? -26.234 13.031 11.641 1 94.25 317 TYR B C 1
ATOM 6203 O O . TYR B 1 317 ? -26.406 12.578 12.773 1 94.25 317 TYR B O 1
ATOM 6211 N N . ASP B 1 318 ? -26.75 14.109 11.227 1 90.56 318 ASP B N 1
ATOM 6212 C CA . ASP B 1 318 ? -27.891 14.75 11.883 1 90.56 318 ASP B CA 1
ATOM 6213 C C . ASP B 1 318 ? -29.188 14.445 11.148 1 90.56 318 ASP B C 1
ATOM 6215 O O . ASP B 1 318 ? -29.609 15.211 10.281 1 90.56 318 ASP B O 1
ATOM 6219 N N . ARG B 1 319 ? -29.891 13.531 11.555 1 87.62 319 ARG B N 1
ATOM 6220 C CA . ARG B 1 319 ? -31.078 13.039 10.859 1 87.62 319 ARG B CA 1
ATOM 6221 C C . ARG B 1 319 ? -32.219 14.055 10.914 1 87.62 319 ARG B C 1
ATOM 6223 O O . ARG B 1 319 ? -32.938 14.242 9.93 1 87.62 319 ARG B O 1
ATOM 6230 N N . SER B 1 320 ? -32.375 14.656 11.977 1 86.94 320 SER B N 1
ATOM 6231 C CA . SER B 1 320 ? -33.469 15.586 12.172 1 86.94 320 SER B CA 1
ATOM 6232 C C . SER B 1 320 ? -33.406 16.75 11.195 1 86.94 320 SER B C 1
ATOM 6234 O O . SER B 1 320 ? -34.438 17.25 10.727 1 86.94 320 SER B O 1
ATOM 6236 N N . ASN B 1 321 ? -32.188 17.141 10.852 1 88.69 321 ASN B N 1
ATOM 6237 C CA . ASN B 1 321 ? -32.031 18.297 9.977 1 88.69 321 ASN B CA 1
ATOM 6238 C C . ASN B 1 321 ? -31.516 17.875 8.594 1 88.69 321 ASN B C 1
ATOM 6240 O O . ASN B 1 321 ? -31.234 18.719 7.75 1 88.69 321 ASN B O 1
ATOM 6244 N N . SER B 1 322 ? -31.359 16.547 8.391 1 90.75 322 SER B N 1
ATOM 6245 C CA . SER B 1 322 ? -30.844 16.016 7.133 1 90.75 322 SER B CA 1
ATOM 6246 C C . SER B 1 322 ? -29.516 16.641 6.762 1 90.75 322 SER B C 1
ATOM 6248 O O . SER B 1 322 ? -29.359 17.188 5.672 1 90.75 322 SER B O 1
ATOM 6250 N N . LEU B 1 323 ? -28.562 16.578 7.73 1 93.62 323 LEU B N 1
ATOM 6251 C CA . LEU B 1 323 ? -27.203 17.078 7.523 1 93.62 323 LEU B CA 1
ATOM 6252 C C . LEU B 1 323 ? -26.188 15.945 7.668 1 93.62 323 LEU B C 1
ATOM 6254 O O . LEU B 1 323 ? -26.375 15.031 8.469 1 93.62 323 LEU B O 1
ATOM 6258 N N . THR B 1 324 ? -25.219 15.961 6.848 1 96.38 324 THR B N 1
ATOM 6259 C CA . THR B 1 324 ? -24.031 15.148 7.008 1 96.38 324 THR B CA 1
ATOM 6260 C C . THR B 1 324 ? -22.812 16.016 7.336 1 96.38 324 THR B C 1
ATOM 6262 O O . THR B 1 324 ? -22.516 16.969 6.613 1 96.38 324 THR B O 1
ATOM 6265 N N . VAL B 1 325 ? -22.188 15.727 8.438 1 97.25 325 VAL B N 1
ATOM 6266 C CA . VAL B 1 325 ? -21.078 16.547 8.906 1 97.25 325 VAL B CA 1
ATOM 6267 C C . VAL B 1 325 ? -19.781 15.742 8.875 1 97.25 325 VAL B C 1
ATOM 6269 O O . VAL B 1 325 ? -19.703 14.664 9.477 1 97.25 325 VAL B O 1
ATOM 6272 N N . SER B 1 326 ? -18.812 16.188 8.125 1 98.5 326 SER B N 1
ATOM 6273 C CA . SER B 1 326 ? -17.484 15.578 8.062 1 98.5 326 SER B CA 1
ATOM 6274 C C . SER B 1 326 ? -16.453 16.391 8.836 1 98.5 326 SER B C 1
ATOM 6276 O O . SER B 1 326 ? -16.188 17.547 8.5 1 98.5 326 SER B O 1
ATOM 6278 N N . VAL B 1 327 ? -15.883 15.773 9.789 1 98.69 327 VAL B N 1
ATOM 6279 C CA . VAL B 1 327 ? -14.922 16.453 10.664 1 98.69 327 VAL B CA 1
ATOM 6280 C C . VAL B 1 327 ? -13.508 15.977 10.336 1 98.69 327 VAL B C 1
ATOM 6282 O O . VAL B 1 327 ? -13.188 14.797 10.5 1 98.69 327 VAL B O 1
ATOM 6285 N N . ALA B 1 328 ? -12.688 16.828 9.805 1 98.81 328 ALA B N 1
ATOM 6286 C CA . ALA B 1 328 ? -11.242 16.656 9.836 1 98.81 328 ALA B CA 1
ATOM 6287 C C . ALA B 1 328 ? -10.633 17.344 11.062 1 98.81 328 ALA B C 1
ATOM 6289 O O . ALA B 1 328 ? -10.359 18.531 11.047 1 98.81 328 ALA B O 1
ATOM 6290 N N . TRP B 1 329 ? -10.438 16.594 12.047 1 98.69 329 TRP B N 1
ATOM 6291 C CA . TRP B 1 329 ? -10.172 17.125 13.383 1 98.69 329 TRP B CA 1
ATOM 6292 C C . TRP B 1 329 ? -8.953 18.047 13.375 1 98.69 329 TRP B C 1
ATOM 6294 O O . TRP B 1 329 ? -7.926 17.719 12.773 1 98.69 329 TRP B O 1
ATOM 6304 N N . GLY B 1 330 ? -9.047 19.156 14.023 1 98.69 330 GLY B N 1
ATOM 6305 C CA . GLY B 1 330 ? -7.953 20.109 14.164 1 98.69 330 GLY B CA 1
ATOM 6306 C C . GLY B 1 330 ? -7.727 20.953 12.922 1 98.69 330 GLY B C 1
ATOM 6307 O O . GLY B 1 330 ? -6.75 21.703 12.836 1 98.69 330 GLY B O 1
ATOM 6308 N N . TYR B 1 331 ? -8.625 20.844 11.883 1 98.75 331 TYR B N 1
ATOM 6309 C CA . TYR B 1 331 ? -8.438 21.547 10.625 1 98.75 331 TYR B CA 1
ATOM 6310 C C . TYR B 1 331 ? -9.742 22.203 10.164 1 98.75 331 TYR B C 1
ATOM 6312 O O . TYR B 1 331 ? -9.984 23.375 10.453 1 98.75 331 TYR B O 1
ATOM 6320 N N . ALA B 1 332 ? -10.664 21.312 9.695 1 98.88 332 ALA B N 1
ATOM 6321 C CA . ALA B 1 332 ? -11.883 21.891 9.133 1 98.88 332 ALA B CA 1
ATOM 6322 C C . ALA B 1 332 ? -13.055 20.922 9.258 1 98.88 332 ALA B C 1
ATOM 6324 O O . ALA B 1 332 ? -12.867 19.719 9.375 1 98.88 332 ALA B O 1
ATOM 6325 N N . ILE B 1 333 ? -14.234 21.531 9.281 1 98.5 333 ILE B N 1
ATOM 6326 C CA . ILE B 1 333 ? -15.484 20.781 9.281 1 98.5 333 ILE B CA 1
ATOM 6327 C C . ILE B 1 333 ? -16.312 21.156 8.055 1 98.5 333 ILE B C 1
ATOM 6329 O O . ILE B 1 333 ? -16.438 22.344 7.723 1 98.5 333 ILE B O 1
ATOM 6333 N N . GLN B 1 334 ? -16.781 20.172 7.367 1 98 334 GLN B N 1
ATOM 6334 C CA . GLN B 1 334 ? -17.688 20.391 6.242 1 98 334 GLN B CA 1
ATOM 6335 C C . GLN B 1 334 ? -19.109 19.969 6.59 1 98 334 GLN B C 1
ATOM 6337 O O . GLN B 1 334 ? -19.328 18.844 7.059 1 98 334 GLN B O 1
ATOM 6342 N N . VAL B 1 335 ? -20.047 20.812 6.391 1 96.5 335 VAL B N 1
ATOM 6343 C CA . VAL B 1 335 ? -21.453 20.516 6.613 1 96.5 335 VAL B CA 1
ATOM 6344 C C . VAL B 1 335 ? -22.172 20.391 5.27 1 96.5 335 VAL B C 1
ATOM 6346 O O . VAL B 1 335 ? -22.297 21.359 4.527 1 96.5 335 VAL B O 1
ATOM 6349 N N . PHE B 1 336 ? -22.609 19.188 4.988 1 95.31 336 PHE B N 1
ATOM 6350 C CA . PHE B 1 336 ? -23.344 18.859 3.77 1 95.31 336 PHE B CA 1
ATOM 6351 C C . PHE B 1 336 ? -24.844 18.844 4.027 1 95.31 336 PHE B C 1
ATOM 6353 O O . PHE B 1 336 ? -25.297 18.266 5.012 1 95.31 336 PHE B O 1
ATO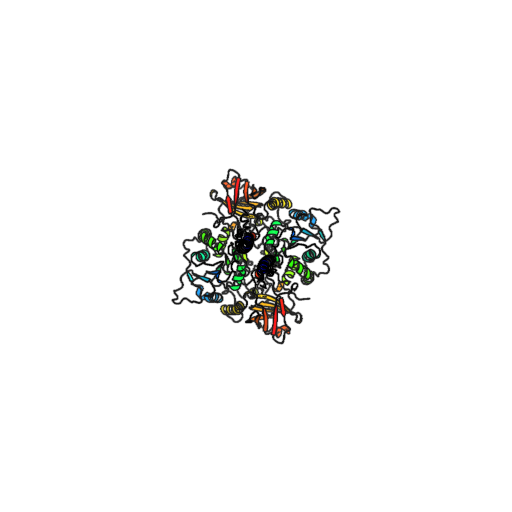M 6360 N N . GLU B 1 337 ? -25.562 19.531 3.139 1 94.06 337 GLU B N 1
ATOM 6361 C CA . GLU B 1 337 ? -27.016 19.406 3.18 1 94.06 337 GLU B CA 1
ATOM 6362 C C . GLU B 1 337 ? -27.484 18.125 2.486 1 94.06 337 GLU B C 1
ATOM 6364 O O . GLU B 1 337 ? -27.188 17.906 1.307 1 94.06 337 GLU B O 1
ATOM 6369 N N . GLY B 1 338 ? -28.078 17.25 3.303 1 92.94 338 GLY B N 1
ATOM 6370 C CA . GLY B 1 338 ? -28.547 15.984 2.777 1 92.94 338 GLY B CA 1
ATOM 6371 C C . GLY B 1 338 ? -27.812 14.789 3.361 1 92.94 338 GLY B C 1
ATOM 6372 O O . GLY B 1 338 ? -26.969 14.953 4.258 1 92.94 338 GLY B O 1
ATOM 6373 N N . ASN B 1 339 ? -28.25 13.625 2.9 1 92.81 339 ASN B N 1
ATOM 6374 C CA . ASN B 1 339 ? -27.641 12.367 3.32 1 92.81 339 ASN B CA 1
ATOM 6375 C C . ASN B 1 339 ? -26.625 11.867 2.305 1 92.81 339 ASN B C 1
ATOM 6377 O O . ASN B 1 339 ? -26.969 11.57 1.16 1 92.81 339 ASN B O 1
ATOM 6381 N N . TYR B 1 340 ? -25.391 11.812 2.766 1 95.19 340 TYR B N 1
ATOM 6382 C CA . TYR B 1 340 ? -24.312 11.359 1.898 1 95.19 340 TYR B CA 1
ATOM 6383 C C . TYR B 1 340 ? -23.781 10.008 2.361 1 95.19 340 TYR B C 1
ATOM 6385 O O . TYR B 1 340 ? -23.703 9.742 3.562 1 95.19 340 TYR B O 1
ATOM 6393 N N . TYR B 1 341 ? -23.438 9.164 1.357 1 95.5 341 TYR B N 1
ATOM 6394 C CA . TYR B 1 341 ? -22.812 7.895 1.69 1 95.5 341 TYR B CA 1
ATOM 6395 C C . TYR B 1 341 ? -21.391 8.109 2.184 1 95.5 341 TYR B C 1
ATOM 6397 O O . TYR B 1 341 ? -20.656 8.945 1.646 1 95.5 341 TYR B O 1
ATOM 6405 N N . LEU B 1 342 ? -20.984 7.344 3.221 1 96.56 342 LEU B N 1
ATOM 6406 C CA . LEU B 1 342 ? -19.672 7.508 3.842 1 96.56 342 LEU B CA 1
ATOM 6407 C C . LEU B 1 342 ? -18.562 7.34 2.812 1 96.56 342 LEU B C 1
ATOM 6409 O O . LEU B 1 342 ? -17.656 8.164 2.74 1 96.56 342 LEU B O 1
ATOM 6413 N N . PRO B 1 343 ? -18.578 6.293 1.892 1 95.69 343 PRO B N 1
ATOM 6414 C CA . PRO B 1 343 ? -17.484 6.141 0.932 1 95.69 343 PRO B CA 1
ATOM 6415 C C . PRO B 1 343 ? -17.312 7.363 0.033 1 95.69 343 PRO B C 1
ATOM 6417 O O . PRO B 1 343 ? -16.203 7.656 -0.409 1 95.69 343 PRO B O 1
ATOM 6420 N N . ASP B 1 344 ? -18.375 8.086 -0.222 1 95.69 344 ASP B N 1
ATOM 6421 C CA . ASP B 1 344 ? -18.281 9.289 -1.047 1 95.69 344 ASP B CA 1
ATOM 6422 C C . ASP B 1 344 ? -17.547 10.406 -0.313 1 95.69 344 ASP B C 1
ATOM 6424 O O . ASP B 1 344 ? -16.828 11.195 -0.932 1 95.69 344 ASP B O 1
ATOM 6428 N N . LEU B 1 345 ? -17.734 10.453 0.984 1 97.12 345 LEU B N 1
ATOM 6429 C CA . LEU B 1 345 ? -17.125 11.5 1.795 1 97.12 345 LEU B CA 1
ATOM 6430 C C . LEU B 1 345 ? -15.641 11.219 2.033 1 97.12 345 LEU B C 1
ATOM 6432 O O . LEU B 1 345 ? -14.891 12.109 2.424 1 97.12 345 LEU B O 1
ATOM 6436 N N . LEU B 1 346 ? -15.258 9.938 1.818 1 97.5 346 LEU B N 1
ATOM 6437 C CA . LEU B 1 346 ? -13.867 9.555 2.037 1 97.5 346 LEU B CA 1
ATOM 6438 C C . LEU B 1 346 ? -13.008 9.914 0.83 1 97.5 346 LEU B C 1
ATOM 6440 O O . LEU B 1 346 ? -11.781 9.859 0.898 1 97.5 346 LEU B O 1
ATOM 6444 N N . ARG B 1 347 ? -13.625 10.305 -0.272 1 97.94 347 ARG B N 1
ATOM 6445 C CA . ARG B 1 347 ? -12.906 10.734 -1.468 1 97.94 347 ARG B CA 1
ATOM 6446 C C . ARG B 1 347 ? -12.352 12.148 -1.295 1 97.94 347 ARG B C 1
ATOM 6448 O O . ARG B 1 347 ? -12.992 13 -0.682 1 97.94 347 ARG B O 1
ATOM 6455 N N . LYS B 1 348 ? -11.203 12.352 -1.863 1 98 348 LYS B N 1
ATOM 6456 C CA . LYS B 1 348 ? -10.594 13.68 -1.788 1 98 348 LYS B CA 1
ATOM 6457 C C . LYS B 1 348 ? -11.148 14.602 -2.867 1 98 348 LYS B C 1
ATOM 6459 O O . LYS B 1 348 ? -11.047 14.305 -4.059 1 98 348 LYS B O 1
ATOM 6464 N N . GLN B 1 349 ? -11.727 15.703 -2.396 1 97.44 349 GLN B N 1
ATOM 6465 C CA . GLN B 1 349 ? -12.203 16.688 -3.359 1 97.44 349 GLN B CA 1
ATOM 6466 C C . GLN B 1 349 ? -11.039 17.312 -4.121 1 97.44 349 GLN B C 1
ATOM 6468 O O . GLN B 1 349 ? -10.031 17.703 -3.521 1 97.44 349 GLN B O 1
ATOM 6473 N N . ARG B 1 350 ? -11.195 17.406 -5.387 1 96.31 350 ARG B N 1
ATOM 6474 C CA . ARG B 1 350 ? -10.109 17.906 -6.227 1 96.31 350 ARG B CA 1
ATOM 6475 C C . ARG B 1 350 ? -10.023 19.438 -6.16 1 96.31 350 ARG B C 1
ATOM 6477 O O . ARG B 1 350 ? -10.227 20.109 -7.168 1 96.31 350 ARG B O 1
ATOM 6484 N N . THR B 1 351 ? -9.703 19.938 -5.074 1 96.94 351 THR B N 1
ATOM 6485 C CA . THR B 1 351 ? -9.469 21.359 -4.906 1 96.94 351 THR B CA 1
ATOM 6486 C C . THR B 1 351 ? -8.055 21.734 -5.34 1 96.94 351 THR B C 1
ATOM 6488 O O . THR B 1 351 ? -7.711 22.922 -5.383 1 96.94 351 THR B O 1
ATOM 6491 N N . PHE B 1 352 ? -7.23 20.766 -5.648 1 95.44 352 PHE B N 1
ATOM 6492 C CA . PHE B 1 352 ? -5.82 20.922 -5.988 1 95.44 352 PHE B CA 1
ATOM 6493 C C . PHE B 1 352 ? -5.59 20.688 -7.477 1 95.44 352 PHE B C 1
ATOM 6495 O O . PHE B 1 352 ? -6.457 20.141 -8.164 1 95.44 352 PHE B O 1
ATOM 6502 N N . SER B 1 353 ? -4.418 21.141 -7.922 1 92.56 353 SER B N 1
ATOM 6503 C CA . SER B 1 353 ? -4 20.953 -9.312 1 92.56 353 SER B CA 1
ATOM 6504 C C . SER B 1 353 ? -2.771 20.047 -9.398 1 92.56 353 SER B C 1
ATOM 6506 O O . SER B 1 353 ? -2.041 19.891 -8.422 1 92.56 353 SER B O 1
ATOM 6508 N N . PRO B 1 354 ? -2.617 19.438 -10.562 1 90.12 354 PRO B N 1
ATOM 6509 C CA . PRO B 1 354 ? -1.433 18.594 -10.734 1 90.12 354 PRO B CA 1
ATOM 6510 C C . PRO B 1 354 ? -0.128 19.359 -10.508 1 90.12 354 PRO B C 1
ATOM 6512 O O . PRO B 1 354 ? -0.074 20.562 -10.727 1 90.12 354 PRO B O 1
ATOM 6515 N N . TRP B 1 355 ? 0.895 18.672 -10.141 1 87.19 355 TRP B N 1
ATOM 6516 C CA . TRP B 1 355 ? 2.213 19.25 -9.883 1 87.19 355 TRP B CA 1
ATOM 6517 C C . TRP B 1 355 ? 2.803 19.859 -11.148 1 87.19 355 TRP B C 1
ATOM 6519 O O . TRP B 1 355 ? 3.281 21 -11.133 1 87.19 355 TRP B O 1
ATOM 6529 N N . ARG B 1 356 ? 2.803 19.016 -12.188 1 81.31 356 ARG B N 1
ATOM 6530 C CA . ARG B 1 356 ? 3.283 19.531 -13.461 1 81.31 356 ARG B CA 1
ATOM 6531 C C . ARG B 1 356 ? 2.16 20.203 -14.234 1 81.31 356 ARG B C 1
ATOM 6533 O O . ARG B 1 356 ? 1.035 19.703 -14.281 1 81.31 356 ARG B O 1
ATOM 6540 N N . ARG B 1 357 ? 2.396 21.297 -14.812 1 74.25 357 ARG B N 1
ATOM 6541 C CA . ARG B 1 357 ? 1.395 22.094 -15.516 1 74.25 357 ARG B CA 1
ATOM 6542 C C . ARG B 1 357 ? 1.15 21.531 -16.922 1 74.25 357 ARG B C 1
ATOM 6544 O O . ARG B 1 357 ? 0.145 21.859 -17.547 1 74.25 357 ARG B O 1
ATOM 6551 N N . ASN B 1 358 ? 1.912 20.562 -17.188 1 67.88 358 ASN B N 1
ATOM 6552 C CA . ASN B 1 358 ? 1.765 20.078 -18.562 1 67.88 358 ASN B CA 1
ATOM 6553 C C . ASN B 1 358 ? 0.45 19.328 -18.75 1 67.88 358 ASN B C 1
ATOM 6555 O O . ASN B 1 358 ? -0.154 18.859 -17.781 1 67.88 358 ASN B O 1
ATOM 6559 N N . LYS B 1 359 ? -0.059 19.375 -19.953 1 65.88 359 LYS B N 1
ATOM 6560 C CA . LYS B 1 359 ? -1.374 18.922 -20.391 1 65.88 359 LYS B CA 1
ATOM 6561 C C . LYS B 1 359 ? -1.394 17.406 -20.594 1 65.88 359 LYS B C 1
ATOM 6563 O O . LYS B 1 359 ? -2.338 16.859 -21.172 1 65.88 359 LYS B O 1
ATOM 6568 N N . ASP B 1 360 ? -0.362 16.781 -19.922 1 81.81 360 ASP B N 1
ATOM 6569 C CA . ASP B 1 360 ? -0.414 15.344 -20.125 1 81.81 360 ASP B CA 1
ATOM 6570 C C . ASP B 1 360 ? -1.455 14.695 -19.219 1 81.81 360 ASP B C 1
ATOM 6572 O O . ASP B 1 360 ? -1.612 15.086 -18.062 1 81.81 360 ASP B O 1
ATOM 6576 N N . ILE B 1 361 ? -2.227 13.859 -19.734 1 86.44 361 ILE B N 1
ATOM 6577 C CA . ILE B 1 361 ? -3.299 13.156 -19.047 1 86.44 361 ILE B CA 1
ATOM 6578 C C . ILE B 1 361 ? -2.74 12.453 -17.812 1 86.44 361 ILE B C 1
ATOM 6580 O O . ILE B 1 361 ? -3.408 12.375 -16.781 1 86.44 361 ILE B O 1
ATOM 6584 N N . LEU B 1 362 ? -1.514 12.016 -17.859 1 90.5 362 LEU B N 1
ATOM 6585 C CA . LEU B 1 362 ? -0.92 11.25 -16.766 1 90.5 362 LEU B CA 1
ATOM 6586 C C . LEU B 1 362 ? -0.699 12.125 -15.539 1 90.5 362 LEU B C 1
ATOM 6588 O O . LEU B 1 362 ? -0.738 11.641 -14.406 1 90.5 362 LEU B O 1
ATOM 6592 N N . SER B 1 363 ? -0.489 13.406 -15.758 1 91 363 SER B N 1
ATOM 6593 C CA . SER B 1 363 ? -0.226 14.328 -14.656 1 91 363 SER B CA 1
ATOM 6594 C C . SER B 1 363 ? -1.479 14.562 -13.82 1 91 363 SER B C 1
ATOM 6596 O O . SER B 1 363 ? -1.396 15.039 -12.68 1 91 363 SER B O 1
ATOM 6598 N N . LYS B 1 364 ? -2.596 14.195 -14.32 1 92.44 364 LYS B N 1
ATOM 6599 C CA . LYS B 1 364 ? -3.861 14.445 -13.641 1 92.44 364 LYS B CA 1
ATOM 6600 C C . LYS B 1 364 ? -4.34 13.211 -12.891 1 92.44 364 LYS B C 1
ATOM 6602 O O . LYS B 1 364 ? -5.41 13.219 -12.273 1 92.44 364 LYS B O 1
ATOM 6607 N N . LEU B 1 365 ? -3.594 12.18 -12.953 1 95.62 365 LEU B N 1
ATOM 6608 C CA . LEU B 1 365 ? -3.977 10.93 -12.305 1 95.62 365 LEU B CA 1
ATOM 6609 C C . LEU B 1 365 ? -3.346 10.82 -10.914 1 95.62 365 LEU B C 1
ATOM 6611 O O . LEU B 1 365 ? -2.176 11.172 -10.734 1 95.62 365 LEU B O 1
ATOM 6615 N N . TYR B 1 366 ? -4.137 10.414 -9.945 1 96.44 366 TYR B N 1
ATOM 6616 C CA . TYR B 1 366 ? -3.678 10.336 -8.562 1 96.44 366 TYR B CA 1
ATOM 6617 C C . TYR B 1 366 ? -3.777 8.906 -8.039 1 96.44 366 TYR B C 1
ATOM 6619 O O . TYR B 1 366 ? -4.473 8.07 -8.617 1 96.44 366 TYR B O 1
ATOM 6627 N N . MET B 1 367 ? -3.1 8.641 -6.941 1 97.12 367 MET B N 1
ATOM 6628 C CA . MET B 1 367 ? -3.021 7.312 -6.34 1 97.12 367 MET B CA 1
ATOM 6629 C C . MET B 1 367 ? -4.059 7.152 -5.234 1 97.12 367 MET B C 1
ATOM 6631 O O . MET B 1 367 ? -3.898 6.32 -4.34 1 97.12 367 MET B O 1
ATOM 6635 N N . PHE B 1 368 ? -5.059 7.984 -5.168 1 97.31 368 PHE B N 1
ATOM 6636 C CA . PHE B 1 368 ? -6.156 7.926 -4.207 1 97.31 368 PHE B CA 1
ATOM 6637 C C . PHE B 1 368 ? -7.469 8.336 -4.863 1 97.31 368 PHE B C 1
ATOM 6639 O O . PHE B 1 368 ? -7.477 8.844 -5.988 1 97.31 368 PHE B O 1
ATOM 6646 N N . ASP B 1 369 ? -8.57 8.117 -4.184 1 97.81 369 ASP B N 1
ATOM 6647 C CA . ASP B 1 369 ? -9.898 8.43 -4.703 1 97.81 369 ASP B CA 1
ATOM 6648 C C . ASP B 1 369 ? -10.148 9.938 -4.688 1 97.81 369 ASP B C 1
ATOM 6650 O O . ASP B 1 369 ? -9.867 10.609 -3.691 1 97.81 369 ASP B O 1
ATOM 6654 N N . THR B 1 370 ? -10.656 10.414 -5.824 1 97.19 370 THR B N 1
ATOM 6655 C CA . THR B 1 370 ? -10.977 11.836 -5.891 1 97.19 370 THR B CA 1
ATOM 6656 C C . THR B 1 370 ? -12.438 12.047 -6.262 1 97.19 370 THR B C 1
ATOM 6658 O O . THR B 1 370 ? -13.078 11.156 -6.816 1 97.19 370 THR B O 1
ATOM 6661 N N . SER B 1 371 ? -12.977 13.102 -5.871 1 96.56 371 SER B N 1
ATOM 6662 C CA . SER B 1 371 ? -14.289 13.57 -6.312 1 96.56 371 SER B CA 1
ATOM 6663 C C . SER B 1 371 ? -14.195 14.961 -6.926 1 96.56 371 SER B C 1
ATOM 6665 O O . SER B 1 371 ? -13.242 15.703 -6.664 1 96.56 371 SER B O 1
ATOM 6667 N N . GLU B 1 372 ? -15.117 15.227 -7.707 1 93.62 372 GLU B N 1
ATOM 6668 C CA . GLU B 1 372 ? -15.133 16.531 -8.375 1 93.62 372 GLU B CA 1
ATOM 6669 C C . GLU B 1 372 ? -15.359 17.656 -7.375 1 93.62 372 GLU B C 1
ATOM 6671 O O . GLU B 1 372 ? -16.125 17.5 -6.418 1 93.62 372 GLU B O 1
ATOM 6676 N N . TYR B 1 373 ? -14.664 18.703 -7.664 1 93.06 373 TYR B N 1
ATOM 6677 C CA . TYR B 1 373 ? -14.898 19.922 -6.906 1 93.06 373 TYR B CA 1
ATOM 6678 C C . TYR B 1 373 ? -15.859 20.844 -7.645 1 93.06 373 TYR B C 1
ATOM 6680 O O . TYR B 1 373 ? -15.492 21.469 -8.641 1 93.06 373 TYR B O 1
ATOM 6688 N N . VAL B 1 374 ? -16.984 20.984 -7.098 1 91.69 374 VAL B N 1
ATOM 6689 C CA . VAL B 1 374 ? -18.078 21.688 -7.758 1 91.69 374 VAL B CA 1
ATOM 6690 C C . VAL B 1 374 ? -17.688 23.156 -7.973 1 91.69 374 VAL B C 1
ATOM 6692 O O . VAL B 1 374 ? -17.172 23.797 -7.059 1 91.69 374 VAL B O 1
ATOM 6695 N N . SER B 1 375 ? -18 23.641 -9.148 1 91.44 375 SER B N 1
ATOM 6696 C CA . SER B 1 375 ? -17.625 25.016 -9.492 1 91.44 375 SER B CA 1
ATOM 6697 C C . SER B 1 375 ? -18.5 26.031 -8.789 1 91.44 375 SER B C 1
ATOM 6699 O O . SER B 1 375 ? -18.031 27.078 -8.352 1 91.44 375 SER B O 1
ATOM 6701 N N . ASP B 1 376 ? -19.766 25.703 -8.656 1 91.94 376 ASP B N 1
ATOM 6702 C CA . ASP B 1 376 ? -20.703 26.594 -7.984 1 91.94 376 ASP B CA 1
ATOM 6703 C C . ASP B 1 376 ? -20.484 26.578 -6.473 1 91.94 376 ASP B C 1
ATOM 6705 O O . ASP B 1 376 ? -20.781 25.594 -5.805 1 91.94 376 ASP B O 1
ATOM 6709 N N . PRO B 1 377 ? -20.062 27.625 -5.949 1 91.06 377 PRO B N 1
ATOM 6710 C CA . PRO B 1 377 ? -19.781 27.672 -4.508 1 91.06 377 PRO B CA 1
ATOM 6711 C C . PRO B 1 377 ? -21.016 27.375 -3.662 1 91.06 377 PRO B C 1
ATOM 6713 O O . PRO B 1 377 ? -20.906 26.859 -2.549 1 91.06 377 PRO B O 1
ATOM 6716 N N . CYS B 1 378 ? -22.188 27.703 -4.191 1 91.81 378 CYS B N 1
ATOM 6717 C CA . CYS B 1 378 ? -23.406 27.516 -3.424 1 91.81 378 CYS B CA 1
ATOM 6718 C C . CYS B 1 378 ? -23.812 26.062 -3.369 1 91.81 378 CYS B C 1
ATOM 6720 O O . CYS B 1 378 ? -24.672 25.672 -2.561 1 91.81 378 CYS B O 1
ATOM 6722 N N . LYS B 1 379 ? -23.203 25.266 -4.152 1 91.75 379 LYS B N 1
ATOM 6723 C CA . LYS B 1 379 ? -23.516 23.828 -4.156 1 91.75 379 LYS B CA 1
ATOM 6724 C C . LYS B 1 379 ? -22.469 23.047 -3.361 1 91.75 379 LYS B C 1
ATOM 6726 O O . LYS B 1 379 ? -22.594 21.828 -3.213 1 91.75 379 LYS B O 1
ATOM 6731 N N . ARG B 1 380 ? -21.484 23.75 -2.832 1 94.19 380 ARG B N 1
ATOM 6732 C CA . ARG B 1 380 ? -20.453 23.141 -1.996 1 94.19 380 ARG B CA 1
ATOM 6733 C C . ARG B 1 380 ? -20.922 23.062 -0.542 1 94.19 380 ARG B C 1
ATOM 6735 O O . ARG B 1 380 ? -21.797 23.812 -0.119 1 94.19 380 ARG B O 1
ATOM 6742 N N . PRO B 1 381 ? -20.391 22.094 0.185 1 95.25 381 PRO B N 1
ATOM 6743 C CA . PRO B 1 381 ? -20.672 22.125 1.624 1 95.25 381 PRO B CA 1
ATOM 6744 C C . PRO B 1 381 ? -20.141 23.391 2.297 1 95.25 381 PRO B C 1
ATOM 6746 O O . PRO B 1 381 ? -19.234 24.047 1.778 1 95.25 381 PRO B O 1
ATOM 6749 N N . VAL B 1 382 ? -20.797 23.75 3.395 1 95.56 382 VAL B N 1
ATOM 6750 C CA . VAL B 1 382 ? -20.297 24.875 4.18 1 95.56 382 VAL B CA 1
ATOM 6751 C C . VAL B 1 382 ? -19.094 24.438 5.012 1 95.56 382 VAL B C 1
ATOM 6753 O O . VAL B 1 382 ? -19.125 23.406 5.668 1 95.56 382 VAL B O 1
ATOM 6756 N N . VAL B 1 383 ? -18.078 25.25 4.988 1 97.5 383 VAL B N 1
ATOM 6757 C CA . VAL B 1 383 ? -16.812 24.859 5.625 1 97.5 383 VAL B CA 1
ATOM 6758 C C . VAL B 1 383 ? -16.594 25.703 6.879 1 97.5 383 VAL B C 1
ATOM 6760 O O . VAL B 1 383 ? -16.859 26.906 6.883 1 97.5 383 VAL B O 1
ATOM 6763 N N . PHE B 1 384 ? -16.219 25.094 7.922 1 97.88 384 PHE B N 1
ATOM 6764 C CA . PHE B 1 384 ? -15.773 25.719 9.164 1 97.88 384 PHE B CA 1
ATOM 6765 C C . PHE B 1 384 ? -14.305 25.406 9.438 1 97.88 384 PHE B C 1
ATOM 6767 O O . PHE B 1 384 ? -13.898 24.234 9.414 1 97.88 384 PHE B O 1
ATOM 6774 N N . PHE B 1 385 ? -13.492 26.422 9.711 1 98.81 385 PHE B N 1
ATOM 6775 C CA . PHE B 1 385 ? -12.078 26.203 9.961 1 98.81 385 PHE B CA 1
ATOM 6776 C C . PHE B 1 385 ? -11.773 26.312 11.453 1 98.81 385 PHE B C 1
ATOM 6778 O O . PHE B 1 385 ? -12.453 27.031 12.18 1 98.81 385 PHE B O 1
ATOM 6785 N N . LEU B 1 386 ? -10.758 25.656 11.812 1 98.88 386 LEU B N 1
ATOM 6786 C CA . LEU B 1 386 ? -10.328 25.656 13.211 1 98.88 386 LEU B CA 1
ATOM 6787 C C . LEU B 1 386 ? -10.07 27.078 13.695 1 98.88 386 LEU B C 1
ATOM 6789 O O . LEU B 1 386 ? -9.414 27.859 13.016 1 98.88 386 LEU B O 1
ATOM 6793 N N . LYS B 1 387 ? -10.617 27.328 14.828 1 98.25 387 LYS B N 1
ATOM 6794 C CA . LYS B 1 387 ? -10.367 28.594 15.5 1 98.25 387 LYS B CA 1
ATOM 6795 C C . LYS B 1 387 ? -9.469 28.406 16.719 1 98.25 387 LYS B C 1
ATOM 6797 O O . LYS B 1 387 ? -8.539 29.188 16.938 1 98.25 387 LYS B O 1
ATOM 6802 N N . SER B 1 388 ? -9.766 27.359 17.453 1 98.06 388 SER B N 1
ATOM 6803 C CA . SER B 1 388 ? -8.977 27.125 18.656 1 98.06 388 SER B CA 1
ATOM 6804 C C . SER B 1 388 ? -9.016 25.656 19.062 1 98.06 388 SER B C 1
ATOM 6806 O O . SER B 1 388 ? -9.938 24.922 18.672 1 98.06 388 SER B O 1
ATOM 6808 N N . ALA B 1 389 ? -7.969 25.219 19.766 1 98 389 ALA B N 1
ATOM 6809 C CA . ALA B 1 389 ? -7.844 23.891 20.344 1 98 389 ALA B CA 1
ATOM 6810 C C . ALA B 1 389 ? -7.316 23.953 21.781 1 98 389 ALA B C 1
ATOM 6812 O O . ALA B 1 389 ? -6.254 24.531 22.031 1 98 389 ALA B O 1
ATOM 6813 N N . VAL B 1 390 ? -8.078 23.359 22.688 1 96.88 390 VAL B N 1
ATOM 6814 C CA . VAL B 1 390 ? -7.707 23.438 24.094 1 96.88 390 VAL B CA 1
ATOM 6815 C C . VAL B 1 390 ? -7.82 22.047 24.734 1 96.88 390 VAL B C 1
ATOM 6817 O O . VAL B 1 390 ? -8.711 21.266 24.391 1 96.88 390 VAL B O 1
ATOM 6820 N N . SER B 1 391 ? -6.848 21.781 25.531 1 94.69 391 SER B N 1
ATOM 6821 C CA . SER B 1 391 ? -6.863 20.531 26.266 1 94.69 391 SER B CA 1
ATOM 6822 C C . SER B 1 391 ? -7.035 20.75 27.766 1 94.69 391 SER B C 1
ATOM 6824 O O . SER B 1 391 ? -6.453 21.688 28.328 1 94.69 391 SER B O 1
ATOM 6826 N N . ARG B 1 392 ? -7.973 20.047 28.359 1 91.88 392 ARG B N 1
ATOM 6827 C CA . ARG B 1 392 ? -8.148 19.953 29.797 1 91.88 392 ARG B CA 1
ATOM 6828 C C . ARG B 1 392 ? -8.008 18.516 30.281 1 91.88 392 ARG B C 1
ATOM 6830 O O . ARG B 1 392 ? -8.992 17.766 30.312 1 91.88 392 ARG B O 1
ATOM 6837 N N . SER B 1 393 ? -6.836 18.109 30.672 1 89.06 393 SER B N 1
ATOM 6838 C CA . SER B 1 393 ? -6.52 16.734 31.031 1 89.06 393 SER B CA 1
ATOM 6839 C C . SER B 1 393 ? -6.66 15.797 29.844 1 89.06 393 SER B C 1
ATOM 6841 O O . SER B 1 393 ? -5.949 15.953 28.844 1 89.06 393 SER B O 1
ATOM 6843 N N . LYS B 1 394 ? -7.629 14.883 29.984 1 91.31 394 LYS B N 1
ATOM 6844 C CA . LYS B 1 394 ? -7.785 13.906 28.906 1 91.31 394 LYS B CA 1
ATOM 6845 C C . LYS B 1 394 ? -8.844 14.352 27.906 1 91.31 394 LYS B C 1
ATOM 6847 O O . LYS B 1 394 ? -9 13.742 26.844 1 91.31 394 LYS B O 1
ATOM 6852 N N . HIS B 1 395 ? -9.438 15.492 28.156 1 95.12 395 HIS B N 1
ATOM 6853 C CA . HIS B 1 395 ? -10.492 16 27.297 1 95.12 395 HIS B CA 1
ATOM 6854 C C . HIS B 1 395 ? -9.992 17.156 26.422 1 95.12 395 HIS B C 1
ATOM 6856 O O . HIS B 1 395 ? -9.211 17.984 26.891 1 95.12 395 HIS B O 1
ATOM 6862 N N . VAL B 1 396 ? -10.406 17.125 25.188 1 97.31 396 VAL B N 1
ATOM 6863 C CA . VAL B 1 396 ? -9.992 18.141 24.219 1 97.31 396 VAL B CA 1
ATOM 6864 C C . VAL B 1 396 ? -11.227 18.828 23.641 1 97.31 396 VAL B C 1
ATOM 6866 O O . VAL B 1 396 ? -12.227 18.172 23.344 1 97.31 396 VAL B O 1
ATOM 6869 N N . TYR B 1 397 ? -11.148 20.156 23.5 1 96.62 397 TYR B N 1
ATOM 6870 C CA . TYR B 1 397 ? -12.18 20.969 22.859 1 96.62 397 TYR B CA 1
ATOM 6871 C C . TYR B 1 397 ? -11.602 21.766 21.703 1 96.62 397 TYR B C 1
ATOM 6873 O O . TYR B 1 397 ? -10.539 22.375 21.828 1 96.62 397 TYR B O 1
ATOM 6881 N N . THR B 1 398 ? -12.25 21.641 20.578 1 98.19 398 THR B N 1
ATOM 6882 C CA . THR B 1 398 ? -11.875 22.469 19.438 1 98.19 398 THR B CA 1
ATOM 6883 C C . THR B 1 398 ? -13.062 23.281 18.938 1 98.19 398 THR B C 1
ATOM 6885 O O . THR B 1 398 ? -14.195 22.781 18.938 1 98.19 398 THR B O 1
ATOM 6888 N N . ASP B 1 399 ? -12.812 24.516 18.609 1 98.06 399 ASP B N 1
ATOM 6889 C CA . ASP B 1 399 ? -13.828 25.406 18.062 1 98.06 399 ASP B CA 1
ATOM 6890 C C . ASP B 1 399 ? -13.539 25.734 16.594 1 98.06 399 ASP B C 1
ATOM 6892 O O . ASP B 1 399 ? -12.383 25.922 16.203 1 98.06 399 ASP B O 1
ATOM 6896 N N . TYR B 1 400 ? -14.586 25.734 15.844 1 98.12 400 TYR B N 1
ATOM 6897 C CA . TYR B 1 400 ? -14.5 26.031 14.422 1 98.12 400 TYR B CA 1
ATOM 6898 C C . TYR B 1 400 ? -15.445 27.172 14.039 1 98.12 400 TYR B C 1
ATOM 6900 O O . TYR B 1 400 ? -16.562 27.25 14.547 1 98.12 400 TYR B O 1
ATOM 6908 N N . SER B 1 401 ? -15 28.047 13.164 1 97.19 401 SER B N 1
ATOM 6909 C CA . SER B 1 401 ? -15.82 29.172 12.711 1 97.19 401 SER B CA 1
ATOM 6910 C C . SER B 1 401 ? -16.141 29.047 11.227 1 97.19 401 SER B C 1
ATOM 6912 O O . SER B 1 401 ? -15.312 28.594 10.438 1 97.19 401 SER B O 1
ATOM 6914 N N . ARG B 1 402 ? -17.25 29.531 10.875 1 96.06 402 ARG B N 1
ATOM 6915 C CA . ARG B 1 402 ? -17.766 29.453 9.508 1 96.06 402 ARG B CA 1
ATOM 6916 C C . ARG B 1 402 ? -16.906 30.281 8.555 1 96.06 402 ARG B C 1
ATOM 6918 O O . ARG B 1 402 ? -16.5 31.391 8.875 1 96.06 402 ARG B O 1
ATOM 6925 N N . HIS B 1 403 ? -16.578 29.625 7.43 1 94.94 403 HIS B N 1
ATOM 6926 C CA . HIS B 1 403 ? -15.938 30.344 6.332 1 94.94 403 HIS B CA 1
ATOM 6927 C C . HIS B 1 403 ? -16.953 30.781 5.293 1 94.94 403 HIS B C 1
ATOM 6929 O O . HIS B 1 403 ? -17.5 29.953 4.555 1 94.94 403 HIS B O 1
ATOM 6935 N N . VAL B 1 404 ? -17.25 31.969 5.207 1 83.94 404 VAL B N 1
ATOM 6936 C CA . VAL B 1 404 ? -18.344 32.5 4.383 1 83.94 404 VAL B CA 1
ATOM 6937 C C . VAL B 1 404 ? -17.844 32.719 2.953 1 83.94 404 VAL B C 1
ATOM 6939 O O . VAL B 1 404 ? -16.844 33.406 2.732 1 83.94 404 VAL B O 1
ATOM 6942 N N . VAL B 1 405 ? -18.516 31.875 2.129 1 82.69 405 VAL B N 1
ATOM 6943 C CA . VAL B 1 405 ? -18.203 32.031 0.713 1 82.69 405 VAL B CA 1
ATOM 6944 C C . VAL B 1 405 ? -19.453 32.531 -0.033 1 82.69 405 VAL B C 1
ATOM 6946 O O . VAL B 1 405 ? -20.406 31.766 -0.227 1 82.69 405 VAL B O 1
ATOM 6949 N N . GLY B 1 406 ? -19.672 33.812 -0.291 1 79.75 406 GLY B N 1
ATOM 6950 C CA . GLY B 1 406 ? -20.766 34.375 -1.066 1 79.75 406 GLY B CA 1
ATOM 6951 C C . GLY B 1 406 ? -22.094 34.312 -0.344 1 79.75 406 GLY B C 1
ATOM 6952 O O . GLY B 1 406 ? -22.172 33.906 0.818 1 79.75 406 GLY B O 1
ATOM 6953 N N . ASN B 1 407 ? -23.156 34.812 -1.07 1 85.62 407 ASN B N 1
ATOM 6954 C CA . ASN B 1 407 ? -24.516 34.812 -0.542 1 85.62 407 ASN B CA 1
ATOM 6955 C C . ASN B 1 407 ? -25.344 33.656 -1.11 1 85.62 407 ASN B C 1
ATOM 6957 O O . ASN B 1 407 ? -25.984 33.812 -2.156 1 85.62 407 ASN B O 1
ATOM 6961 N N . CYS B 1 408 ? -25.266 32.5 -0.37 1 89.56 408 CYS B N 1
ATOM 6962 C CA . CYS B 1 408 ? -25.938 31.297 -0.837 1 89.56 408 CYS B CA 1
ATOM 6963 C C . CYS B 1 408 ? -27.219 31.047 -0.046 1 89.56 408 CYS B C 1
ATOM 6965 O O . CYS B 1 408 ? -27.281 31.328 1.153 1 89.56 408 CYS B O 1
ATOM 6967 N N . SER B 1 409 ? -28.266 30.609 -0.738 1 87.44 409 SER B N 1
ATOM 6968 C CA . SER B 1 409 ? -29.469 30.141 -0.062 1 87.44 409 SER B CA 1
ATOM 6969 C C . SER B 1 409 ? -29.266 28.75 0.525 1 87.44 409 SER B C 1
ATOM 6971 O O . SER B 1 409 ? -28.953 27.797 -0.199 1 87.44 409 SER B O 1
ATOM 6973 N N . ARG B 1 410 ? -29.422 28.672 1.868 1 88.75 410 ARG B N 1
ATOM 6974 C CA . ARG B 1 410 ? -29.234 27.406 2.57 1 88.75 410 ARG B CA 1
ATOM 6975 C C . ARG B 1 410 ? -30.453 27.047 3.406 1 88.75 410 ARG B C 1
ATOM 6977 O O . ARG B 1 410 ? -31.359 27.875 3.582 1 88.75 410 ARG B O 1
ATOM 6984 N N . THR B 1 411 ? -30.484 25.797 3.812 1 86.12 411 THR B N 1
ATOM 6985 C CA . THR B 1 411 ? -31.531 25.406 4.75 1 86.12 411 THR B CA 1
ATOM 6986 C C . THR B 1 411 ? -31.422 26.203 6.051 1 86.12 411 THR B C 1
ATOM 6988 O O . THR B 1 411 ? -30.359 26.75 6.359 1 86.12 411 THR B O 1
ATOM 6991 N N . ARG B 1 412 ? -32.469 26.219 6.785 1 80.06 412 ARG B N 1
ATOM 6992 C CA . ARG B 1 412 ? -32.531 26.969 8.039 1 80.06 412 ARG B CA 1
ATOM 6993 C C . ARG B 1 412 ? -31.469 26.453 9.016 1 80.06 412 ARG B C 1
ATOM 6995 O O . ARG B 1 412 ? -30.828 27.25 9.719 1 80.06 412 ARG B O 1
ATOM 7002 N N . ALA B 1 413 ? -31.266 25.172 9.016 1 84.06 413 ALA B N 1
ATOM 7003 C CA . ALA B 1 413 ? -30.344 24.547 9.961 1 84.06 413 ALA B CA 1
ATOM 7004 C C . ALA B 1 413 ? -28.906 24.984 9.68 1 84.06 413 ALA B C 1
ATOM 7006 O O . ALA B 1 413 ? -28.094 25.094 10.602 1 84.06 413 ALA B O 1
ATOM 7007 N N . VAL B 1 414 ? -28.594 25.281 8.445 1 89.06 414 VAL B N 1
ATOM 7008 C CA . VAL B 1 414 ? -27.234 25.609 8.055 1 89.06 414 VAL B CA 1
ATOM 7009 C C . VAL B 1 414 ? -27.047 27.125 8.023 1 89.06 414 VAL B C 1
ATOM 7011 O O . VAL B 1 414 ? -25.969 27.625 8.344 1 89.06 414 VAL B O 1
ATOM 7014 N N . ASN B 1 415 ? -28.094 27.766 7.645 1 87.81 415 ASN B N 1
ATOM 7015 C CA . ASN B 1 415 ? -28 29.219 7.449 1 87.81 415 ASN B CA 1
ATOM 7016 C C . ASN B 1 415 ? -27.594 29.922 8.734 1 87.81 415 ASN B C 1
ATOM 7018 O O . ASN B 1 415 ? -26.859 30.922 8.695 1 87.81 415 ASN B O 1
ATOM 7022 N N . HIS B 1 416 ? -28.047 29.438 9.844 1 84.5 416 HIS B N 1
ATOM 7023 C CA . HIS B 1 416 ? -27.812 30.125 11.102 1 84.5 416 HIS B CA 1
ATOM 7024 C C . HIS B 1 416 ? -26.578 29.578 11.82 1 84.5 416 HIS B C 1
ATOM 7026 O O . HIS B 1 416 ? -26.156 30.109 12.844 1 84.5 416 HIS B O 1
ATOM 7032 N N . LEU B 1 417 ? -25.969 28.547 11.336 1 91.62 417 LEU B N 1
ATOM 7033 C CA . LEU B 1 417 ? -24.844 27.906 11.992 1 91.62 417 LEU B CA 1
ATOM 7034 C C . LEU B 1 417 ? -23.562 28.719 11.805 1 91.62 417 LEU B C 1
ATOM 7036 O O . LEU B 1 417 ? -23.109 28.906 10.672 1 91.62 417 LEU B O 1
ATOM 7040 N N . GLU B 1 418 ? -22.969 29.25 12.898 1 92.94 418 GLU B N 1
ATOM 7041 C CA . GLU B 1 418 ? -21.797 30.109 12.812 1 92.94 418 GLU B CA 1
ATOM 7042 C C . GLU B 1 418 ? -20.578 29.438 13.414 1 92.94 418 GLU B C 1
ATOM 7044 O O . GLU B 1 418 ? -19.438 29.75 13.055 1 92.94 418 GLU B O 1
ATOM 7049 N N . GLN B 1 419 ? -20.859 28.578 14.352 1 95.06 419 GLN B N 1
ATOM 7050 C CA . GLN B 1 419 ? -19.766 27.953 15.07 1 95.06 419 GLN B CA 1
ATOM 7051 C C . GLN B 1 419 ? -20.062 26.484 15.359 1 95.06 419 GLN B C 1
ATOM 7053 O O . GLN B 1 419 ? -21.219 26.109 15.586 1 95.06 419 GLN B O 1
ATOM 7058 N N . ILE B 1 420 ? -19 25.703 15.312 1 96.75 420 ILE B N 1
ATOM 7059 C CA . ILE B 1 420 ? -19.094 24.297 15.688 1 96.75 420 ILE B CA 1
ATOM 7060 C C . ILE B 1 420 ? -18.047 23.969 16.75 1 96.75 420 ILE B C 1
ATOM 7062 O O . ILE B 1 420 ? -16.859 24.297 16.562 1 96.75 420 ILE B O 1
ATOM 7066 N N . ARG B 1 421 ? -18.484 23.406 17.844 1 96.75 421 ARG B N 1
ATOM 7067 C CA . ARG B 1 421 ? -17.578 22.922 18.891 1 96.75 421 ARG B CA 1
ATOM 7068 C C . ARG B 1 421 ? -17.5 21.391 18.875 1 96.75 421 ARG B C 1
ATOM 7070 O O . ARG B 1 421 ? -18.531 20.719 18.766 1 96.75 421 ARG B O 1
ATOM 7077 N N . VAL B 1 422 ? -16.266 20.859 18.938 1 98 422 VAL B N 1
ATOM 7078 C CA . VAL B 1 422 ? -16.047 19.406 18.922 1 98 422 VAL B CA 1
ATOM 7079 C C . VAL B 1 422 ? -15.391 18.969 20.234 1 98 422 VAL B C 1
ATOM 7081 O O . VAL B 1 422 ? -14.359 19.516 20.625 1 98 422 VAL B O 1
ATOM 7084 N N . PHE B 1 423 ? -16.016 18.016 20.875 1 97.44 423 PHE B N 1
ATOM 7085 C CA . PHE B 1 423 ? -15.453 17.375 22.062 1 97.44 423 PHE B CA 1
ATOM 7086 C C . PHE B 1 423 ? -14.891 16 21.734 1 97.44 423 PHE B C 1
ATOM 7088 O O . PHE B 1 423 ? -15.469 15.266 20.938 1 97.44 423 PHE B O 1
ATOM 7095 N N . SER B 1 424 ? -13.742 15.727 22.281 1 97.12 424 SER B N 1
ATOM 7096 C CA . SER B 1 424 ? -13.141 14.406 22.109 1 97.12 424 SER B CA 1
ATOM 7097 C C . SER B 1 424 ? -12.211 14.062 23.281 1 97.12 424 SER B C 1
ATOM 7099 O O . SER B 1 424 ? -11.898 14.93 24.094 1 97.12 424 SER B O 1
ATOM 7101 N N . GLN B 1 425 ? -11.93 12.828 23.391 1 95.62 425 GLN B N 1
ATOM 7102 C CA . GLN B 1 425 ? -10.852 12.383 24.266 1 95.62 425 GLN B CA 1
ATOM 7103 C C . GLN B 1 425 ? -9.539 12.227 23.484 1 95.62 425 GLN B C 1
ATOM 7105 O O . GLN B 1 425 ? -9.547 11.836 22.312 1 95.62 425 GLN B O 1
ATOM 7110 N N . LYS B 1 426 ? -8.469 12.539 24.203 1 94.38 426 LYS B N 1
ATOM 7111 C CA . LYS B 1 426 ? -7.172 12.422 23.531 1 94.38 426 LYS B CA 1
ATOM 7112 C C . LYS B 1 426 ? -6.98 11.023 22.953 1 94.38 426 LYS B C 1
ATOM 7114 O O . LYS B 1 426 ? -7.32 10.031 23.609 1 94.38 426 LYS B O 1
ATOM 7119 N N . LEU B 1 427 ? -6.492 11.023 21.75 1 91.44 427 LEU B N 1
ATOM 7120 C CA . LEU B 1 427 ? -6.238 9.758 21.078 1 91.44 427 LEU B CA 1
ATOM 7121 C C . LEU B 1 427 ? -4.852 9.219 21.422 1 91.44 427 LEU B C 1
ATOM 7123 O O . LEU B 1 427 ? -3.871 9.547 20.75 1 91.44 427 LEU B O 1
ATOM 7127 N N . ASP B 1 428 ? -4.711 8.484 22.469 1 84.88 428 ASP B N 1
ATOM 7128 C CA . ASP B 1 428 ? -3.453 7.898 22.922 1 84.88 428 ASP B CA 1
ATOM 7129 C C . ASP B 1 428 ? -3.381 6.418 22.562 1 84.88 428 ASP B C 1
ATOM 7131 O O . ASP B 1 428 ? -3.596 5.555 23.422 1 84.88 428 ASP B O 1
ATOM 7135 N N . LEU B 1 429 ? -2.994 6.199 21.391 1 83.31 429 LEU B N 1
ATOM 7136 C CA . LEU B 1 429 ? -2.957 4.828 20.891 1 83.31 429 LEU B CA 1
ATOM 7137 C C . LEU B 1 429 ? -1.669 4.129 21.312 1 83.31 429 LEU B C 1
ATOM 7139 O O . LEU B 1 429 ? -0.581 4.699 21.188 1 83.31 429 LEU B O 1
ATOM 7143 N N . ASP B 1 430 ? -1.809 2.998 21.891 1 81.88 430 ASP B N 1
ATOM 7144 C CA . ASP B 1 430 ? -0.617 2.182 22.109 1 81.88 430 ASP B CA 1
ATOM 7145 C C . ASP B 1 430 ? -0.177 1.503 20.812 1 81.88 430 ASP B C 1
ATOM 7147 O O . ASP B 1 430 ? -0.771 1.728 19.75 1 81.88 430 ASP B O 1
ATOM 7151 N N . VAL B 1 431 ? 0.847 0.741 20.938 1 81.12 431 VAL B N 1
ATOM 7152 C CA . VAL B 1 431 ? 1.458 0.156 19.734 1 81.12 431 VAL B CA 1
ATOM 7153 C C . VAL B 1 431 ? 0.474 -0.799 19.078 1 81.12 431 VAL B C 1
ATOM 7155 O O . VAL B 1 431 ? 0.367 -0.83 17.844 1 81.12 431 VAL B O 1
ATOM 7158 N N . GLY B 1 432 ? -0.175 -1.553 19.875 1 81.81 432 GLY B N 1
ATOM 7159 C CA . GLY B 1 432 ? -1.162 -2.465 19.312 1 81.81 432 GLY B CA 1
ATOM 7160 C C . GLY B 1 432 ? -2.303 -1.752 18.609 1 81.81 432 GLY B C 1
ATOM 7161 O O . GLY B 1 432 ? -2.758 -2.191 17.547 1 81.81 432 GLY B O 1
ATOM 7162 N N . GLU B 1 433 ? -2.666 -0.61 19.109 1 82.31 433 GLU B N 1
ATOM 7163 C CA . GLU B 1 433 ? -3.801 0.141 18.594 1 82.31 433 GLU B CA 1
ATOM 7164 C C . GLU B 1 433 ? -3.434 0.859 17.297 1 82.31 433 GLU B C 1
ATOM 7166 O O . GLU B 1 433 ? -4.285 1.049 16.422 1 82.31 433 GLU B O 1
ATOM 7171 N N . VAL B 1 434 ? -2.236 1.164 17.234 1 85.12 434 VAL B N 1
ATOM 7172 C CA . VAL B 1 434 ? -1.812 1.888 16.031 1 85.12 434 VAL B CA 1
ATOM 7173 C C . VAL B 1 434 ? -1.798 0.942 14.836 1 85.12 434 VAL B C 1
ATOM 7175 O O . VAL B 1 434 ? -1.897 1.385 13.688 1 85.12 434 VAL B O 1
ATOM 7178 N N . LYS B 1 435 ? -1.738 -0.275 15.086 1 86.56 435 LYS B N 1
ATOM 7179 C CA . LYS B 1 435 ? -1.708 -1.271 14.016 1 86.56 435 LYS B CA 1
ATOM 7180 C C . LYS B 1 435 ? -3.104 -1.506 13.445 1 86.56 435 LYS B C 1
ATOM 7182 O O . LYS B 1 435 ? -3.246 -1.922 12.289 1 86.56 435 LYS B O 1
ATOM 7187 N N . VAL B 1 436 ? -4.082 -1.302 14.32 1 91.38 436 VAL B N 1
ATOM 7188 C CA . VAL B 1 436 ? -5.461 -1.553 13.914 1 91.38 436 VAL B CA 1
ATOM 7189 C C . VAL B 1 436 ? -6.324 -0.328 14.219 1 91.38 436 VAL B C 1
ATOM 7191 O O . VAL B 1 436 ? -6.852 -0.193 15.32 1 91.38 436 VAL B O 1
ATOM 7194 N N . LEU B 1 437 ? -6.5 0.461 13.172 1 93.12 437 LEU B N 1
ATOM 7195 C CA . LEU B 1 437 ? -7.234 1.708 13.359 1 93.12 437 LEU B CA 1
ATOM 7196 C C . LEU B 1 437 ? -8.688 1.556 12.914 1 93.12 437 LEU B C 1
ATOM 7198 O O . LEU B 1 437 ? -8.969 0.858 11.938 1 93.12 437 LEU B O 1
ATOM 7202 N N . ARG B 1 438 ? -9.578 2.123 13.672 1 95.31 438 ARG B N 1
ATOM 7203 C CA . ARG B 1 438 ? -11 2.195 13.352 1 95.31 438 ARG B CA 1
ATOM 7204 C C . ARG B 1 438 ? -11.5 3.633 13.406 1 95.31 438 ARG B C 1
ATOM 7206 O O . ARG B 1 438 ? -11.188 4.371 14.344 1 95.31 438 ARG B O 1
ATOM 7213 N N . ARG B 1 439 ? -12.203 4.031 12.359 1 96.75 439 ARG B N 1
ATOM 7214 C CA . ARG B 1 439 ? -12.781 5.371 12.375 1 96.75 439 ARG B CA 1
ATOM 7215 C C . ARG B 1 439 ? -13.711 5.559 13.57 1 96.75 439 ARG B C 1
ATOM 7217 O O . ARG B 1 439 ? -14.5 4.668 13.891 1 96.75 439 ARG B O 1
ATOM 7224 N N . GLN B 1 440 ? -13.617 6.676 14.188 1 96.12 440 GLN B N 1
ATOM 7225 C CA . GLN B 1 440 ? -14.43 6.934 15.367 1 96.12 440 GLN B CA 1
ATOM 7226 C C . GLN B 1 440 ? -15.828 7.418 14.977 1 96.12 440 GLN B C 1
ATOM 7228 O O . GLN B 1 440 ? -16.031 7.895 13.859 1 96.12 440 GLN B O 1
ATOM 7233 N N . CYS B 1 441 ? -16.734 7.227 15.922 1 96.75 441 CYS B N 1
ATOM 7234 C CA . CYS B 1 441 ? -18.109 7.676 15.766 1 96.75 441 CYS B CA 1
ATOM 7235 C C . CYS B 1 441 ? -18.328 9.023 16.438 1 96.75 441 CYS B C 1
ATOM 7237 O O . CYS B 1 441 ? -17.422 9.555 17.078 1 96.75 441 CYS B O 1
ATOM 7239 N N . CYS B 1 442 ? -19.453 9.633 16.125 1 96.94 442 CYS B N 1
ATOM 7240 C CA . CYS B 1 442 ? -19.75 10.922 16.734 1 96.94 442 CYS B CA 1
ATOM 7241 C C . CYS B 1 442 ? -21.25 11.117 16.906 1 96.94 442 CYS B C 1
ATOM 7243 O O . CYS B 1 442 ? -22.047 10.406 16.297 1 96.94 442 CYS B O 1
ATOM 7245 N N . ASP B 1 443 ? -21.516 12.023 17.844 1 95 443 ASP B N 1
ATOM 7246 C CA . ASP B 1 443 ? -22.875 12.469 18.109 1 95 443 ASP B CA 1
ATOM 7247 C C . ASP B 1 443 ? -23.016 13.984 17.938 1 95 443 ASP B C 1
ATOM 7249 O O . ASP B 1 443 ? -22.109 14.734 18.297 1 95 443 ASP B O 1
ATOM 7253 N N . ILE B 1 444 ? -24.031 14.328 17.297 1 93.94 444 ILE B N 1
ATOM 7254 C CA . ILE B 1 444 ? -24.359 15.742 17.219 1 93.94 444 ILE B CA 1
ATOM 7255 C C . ILE B 1 444 ? -25.406 16.094 18.281 1 93.94 444 ILE B C 1
ATOM 7257 O O . ILE B 1 444 ? -26.469 15.484 18.328 1 93.94 444 ILE B O 1
ATOM 7261 N N . LEU B 1 445 ? -25 16.922 19.109 1 87.69 445 LEU B N 1
ATOM 7262 C CA . LEU B 1 445 ? -25.906 17.297 20.188 1 87.69 445 LEU B CA 1
ATOM 7263 C C . LEU B 1 445 ? -26.906 18.344 19.734 1 87.69 445 LEU B C 1
ATOM 7265 O O . LEU B 1 445 ? -26.609 19.156 18.844 1 87.69 445 LEU B O 1
ATOM 7269 N N . PRO B 1 446 ? -28.172 18.203 20.219 1 69.69 446 PRO B N 1
ATOM 7270 C CA . PRO B 1 446 ? -29.25 19.109 19.812 1 69.69 446 PRO B CA 1
ATOM 7271 C C . PRO B 1 446 ? -28.859 20.578 19.906 1 69.69 446 PRO B C 1
ATOM 7273 O O . PRO B 1 446 ? -28.156 20.969 20.844 1 69.69 446 PRO B O 1
ATOM 7276 N N . SER B 1 447 ? -28.688 21.094 18.734 1 58.56 447 SER B N 1
ATOM 7277 C CA . SER B 1 447 ? -28.188 22.438 18.484 1 58.56 447 SER B CA 1
ATOM 7278 C C . SER B 1 447 ? -29.078 23.484 19.141 1 58.56 447 SER B C 1
ATOM 7280 O O . SER B 1 447 ? -30.312 23.328 19.203 1 58.56 447 SER B O 1
ATOM 7282 N N . PHE B 1 448 ? -28.438 24.125 19.969 1 58.38 448 PHE B N 1
ATOM 7283 C CA . PHE B 1 448 ? -29.062 25.406 20.281 1 58.38 448 PHE B CA 1
ATOM 7284 C C . PHE B 1 448 ? -28.844 26.406 19.141 1 58.38 448 PHE B C 1
ATOM 7286 O O . PHE B 1 448 ? -27.953 26.234 18.328 1 58.38 448 PHE B O 1
ATOM 7293 N N . ARG B 1 449 ? -29.234 27.641 18.828 1 66.44 449 ARG B N 1
ATOM 7294 C CA . ARG B 1 449 ? -29.281 28.844 18.016 1 66.44 449 ARG B CA 1
ATOM 7295 C C . ARG B 1 449 ? -28.156 28.844 16.969 1 66.44 449 ARG B C 1
ATOM 7297 O O . ARG B 1 449 ? -28.172 28.047 16.047 1 66.44 449 ARG B O 1
ATOM 7304 N N . LYS B 1 450 ? -27.016 29.312 17.141 1 84.94 450 LYS B N 1
ATOM 7305 C CA . LYS B 1 450 ? -25.953 29.656 16.203 1 84.94 450 LYS B CA 1
ATOM 7306 C C . LYS B 1 450 ? -24.766 28.719 16.359 1 84.94 450 LYS B C 1
ATOM 7308 O O . LYS B 1 450 ? -23.719 28.922 15.75 1 84.94 450 LYS B O 1
ATOM 7313 N N . SER B 1 451 ? -25.047 27.562 17.141 1 90.25 451 SER B N 1
ATOM 7314 C CA . SER B 1 451 ? -23.891 26.719 17.406 1 90.25 451 SER B CA 1
ATOM 7315 C C . SER B 1 451 ? -24.25 25.234 17.328 1 90.25 451 SER B C 1
ATOM 7317 O O . SER B 1 451 ? -25.406 24.859 17.594 1 90.25 451 SER B O 1
ATOM 7319 N N . MET B 1 452 ? -23.375 24.406 16.812 1 93.44 452 MET B N 1
ATOM 7320 C CA . MET B 1 452 ? -23.469 22.938 16.797 1 93.44 452 MET B CA 1
ATOM 7321 C C . MET B 1 452 ? -22.391 22.312 17.672 1 93.44 452 MET B C 1
ATOM 7323 O O . MET B 1 452 ? -21.25 22.781 17.688 1 93.44 452 MET B O 1
ATOM 7327 N N . VAL B 1 453 ? -22.781 21.344 18.453 1 95.75 453 VAL B N 1
ATOM 7328 C CA . VAL B 1 453 ? -21.812 20.625 19.297 1 95.75 453 VAL B CA 1
ATOM 7329 C C . VAL B 1 453 ? -21.719 19.172 18.844 1 95.75 453 VAL B C 1
ATOM 7331 O O . VAL B 1 453 ? -22.734 18.484 18.688 1 95.75 453 VAL B O 1
ATOM 7334 N N . ILE B 1 454 ? -20.453 18.766 18.594 1 96.88 454 ILE B N 1
ATOM 7335 C CA . ILE B 1 454 ? -20.188 17.406 18.172 1 96.88 454 ILE B CA 1
ATOM 7336 C C . ILE B 1 454 ? -19.328 16.703 19.234 1 96.88 454 ILE B C 1
ATOM 7338 O O . ILE B 1 454 ? -18.359 17.266 19.734 1 96.88 454 ILE B O 1
ATOM 7342 N N . ASN B 1 455 ? -19.719 15.5 19.578 1 97.44 455 ASN B N 1
ATOM 7343 C CA . ASN B 1 455 ? -18.922 14.656 20.484 1 97.44 455 ASN B CA 1
ATOM 7344 C C . ASN B 1 455 ? -18.359 13.438 19.75 1 97.44 455 ASN B C 1
ATOM 7346 O O . ASN B 1 455 ? -19.109 12.547 19.359 1 97.44 455 ASN B O 1
ATOM 7350 N N . ILE B 1 456 ? -17.047 13.422 19.594 1 97.62 456 ILE B N 1
ATOM 7351 C CA . ILE B 1 456 ? -16.391 12.266 18.984 1 97.62 456 ILE B CA 1
ATOM 7352 C C . ILE B 1 456 ? -16.141 11.203 20.062 1 97.62 456 ILE B C 1
ATOM 7354 O O . ILE B 1 456 ? -15.656 11.508 21.156 1 97.62 456 ILE B O 1
ATOM 7358 N N . ARG B 1 457 ? -16.391 9.953 19.703 1 95.88 457 ARG B N 1
ATOM 7359 C CA . ARG B 1 457 ? -16.281 8.844 20.656 1 95.88 457 ARG B CA 1
ATOM 7360 C C . ARG B 1 457 ? -15.945 7.543 19.922 1 95.88 457 ARG B C 1
ATOM 7362 O O . ARG B 1 457 ? -15.961 7.484 18.703 1 95.88 457 ARG B O 1
ATOM 7369 N N . GLN B 1 458 ? -15.578 6.609 20.734 1 93.88 458 GLN B N 1
ATOM 7370 C CA . GLN B 1 458 ? -15.406 5.27 20.188 1 93.88 458 GLN B CA 1
ATOM 7371 C C . GLN B 1 458 ? -16.75 4.703 19.703 1 93.88 458 GLN B C 1
ATOM 7373 O O . GLN B 1 458 ? -17.781 4.918 20.344 1 93.88 458 GLN B O 1
ATOM 7378 N N . CYS B 1 459 ? -16.672 4.004 18.625 1 95 459 CYS B N 1
ATOM 7379 C CA . CYS B 1 459 ? -17.875 3.369 18.109 1 95 459 CYS B CA 1
ATOM 7380 C C . CYS B 1 459 ? -18.312 2.215 19.016 1 95 459 CYS B C 1
ATOM 7382 O O . CYS B 1 459 ? -17.469 1.526 19.594 1 95 459 CYS B O 1
ATOM 7384 N N . GLY B 1 460 ? -19.641 2.074 19.078 1 92.12 460 GLY B N 1
ATOM 7385 C CA . GLY B 1 460 ? -20.125 0.812 19.625 1 92.12 460 GLY B CA 1
ATOM 7386 C C . GLY B 1 460 ? -19.703 -0.39 18.797 1 92.12 460 GLY B C 1
ATOM 7387 O O . GLY B 1 460 ? -19.281 -0.245 17.656 1 92.12 460 GLY B O 1
ATOM 7388 N N . VAL B 1 461 ? -19.828 -1.579 19.375 1 85.69 461 VAL B N 1
ATOM 7389 C CA . VAL B 1 461 ? -19.312 -2.795 18.766 1 85.69 461 VAL B CA 1
ATOM 7390 C C . VAL B 1 461 ? -19.922 -2.977 17.375 1 85.69 461 VAL B C 1
ATOM 7392 O O . VAL B 1 461 ? -19.219 -3.223 16.391 1 85.69 461 VAL B O 1
ATOM 7395 N N . ASP B 1 462 ? -21.219 -2.77 17.172 1 87.56 462 ASP B N 1
ATOM 7396 C CA . ASP B 1 462 ? -21.859 -2.975 15.875 1 87.56 462 ASP B CA 1
ATOM 7397 C C . ASP B 1 462 ? -22.375 -1.658 15.312 1 87.56 462 ASP B C 1
ATOM 7399 O O . ASP B 1 462 ? -23.266 -1.655 14.453 1 87.56 462 ASP B O 1
ATOM 7403 N N . GLU B 1 463 ? -21.797 -0.6 15.82 1 91.56 463 GLU B N 1
ATOM 7404 C CA . GLU B 1 463 ? -22.266 0.704 15.367 1 91.56 463 GLU B CA 1
ATOM 7405 C C . GLU B 1 463 ? -21.719 1.046 13.984 1 91.56 463 GLU B C 1
ATOM 7407 O O . GLU B 1 463 ? -20.531 0.885 13.727 1 91.56 463 GLU B O 1
ATOM 7412 N N . LEU B 1 464 ? -22.641 1.478 13.125 1 91.5 464 LEU B N 1
ATOM 7413 C CA . LEU B 1 464 ? -22.281 1.875 11.766 1 91.5 464 LEU B CA 1
ATOM 7414 C C . LEU B 1 464 ? -22.234 3.395 11.641 1 91.5 464 LEU B C 1
ATOM 7416 O O . LEU B 1 464 ? -23.062 4.098 12.219 1 91.5 464 LEU B O 1
ATOM 7420 N N . VAL B 1 465 ? -21.234 3.879 10.906 1 90.94 465 VAL B N 1
ATOM 7421 C CA . VAL B 1 465 ? -21.234 5.277 10.484 1 90.94 465 VAL B CA 1
ATOM 7422 C C . VAL B 1 465 ? -22.062 5.445 9.227 1 90.94 465 VAL B C 1
ATOM 7424 O O . VAL B 1 465 ? -21.547 5.398 8.109 1 90.94 465 VAL B O 1
ATOM 7427 N N . SER B 1 466 ? -23.328 5.512 9.383 1 84 466 SER B N 1
ATOM 7428 C CA . SER B 1 466 ? -24.266 5.59 8.273 1 84 466 SER B CA 1
ATOM 7429 C C . SER B 1 466 ? -25.516 6.387 8.648 1 84 466 SER B C 1
ATOM 7431 O O . SER B 1 466 ? -25.734 6.672 9.828 1 84 466 SER B O 1
ATOM 7433 N N . MET B 1 467 ? -26.125 6.859 7.461 1 76.19 467 MET B N 1
ATOM 7434 C CA . MET B 1 467 ? -27.391 7.555 7.719 1 76.19 467 MET B CA 1
ATOM 7435 C C . MET B 1 467 ? -28.5 6.559 8.031 1 76.19 467 MET B C 1
ATOM 7437 O O . MET B 1 467 ? -28.578 5.492 7.422 1 76.19 467 MET B O 1
ATOM 7441 N N . GLN B 1 468 ? -28.812 6.355 9.25 1 63.69 468 GLN B N 1
ATOM 7442 C CA . GLN B 1 468 ? -29.891 5.438 9.578 1 63.69 468 GLN B CA 1
ATOM 7443 C C . GLN B 1 468 ? -31.156 5.754 8.773 1 63.69 468 GLN B C 1
ATOM 7445 O O . GLN B 1 468 ? -31.516 6.918 8.625 1 63.69 468 GLN B O 1
ATOM 7450 N N . THR B 1 469 ? -31.406 4.891 7.695 1 50.81 469 THR B N 1
ATOM 7451 C CA . THR B 1 469 ? -32.719 5.023 7.082 1 50.81 469 THR B CA 1
ATOM 7452 C C . THR B 1 469 ? -33.812 4.75 8.102 1 50.81 469 THR B C 1
ATOM 7454 O O . THR B 1 469 ? -33.625 3.969 9.039 1 50.81 469 THR B O 1
#

Radius of gyration: 36.75 Å; Cα contacts (8 Å, |Δi|>4): 1874; chains: 2; bounding box: 71×98×159 Å

pLDDT: mean 88.04, std 17.32, range [23.39, 98.94]

Foldseek 3Di:
DDPDDPDDPPDDVVVVVVVVVVVVVVVCVVPPDPPPPPPPPPPVPVVVPPPPPAFDQVQEAEEAEEELVCCVVLVLLQLLADDPVRHHYEYEYCDDHDPPVDPDNSHHHYDYFDDDVVAAADADPADPVQLSLLLSLLCCLPPDPNVSHFKYKYAYSNKHFLRVLVSLVCSLDGLLDWAKEAADAQAPVVCVVQHRFFHDRHLMIMTTPNNSVVCSVCLRVQSNVPNHDHHSRSSNQSSVVVVVYTYDYQPLRYSCQWAEAQQLCLLQDDLRFNTIDGPLVRYAQNDPPDHSSVSSSQLVLQCVAARNQAQQWEWAADQVQQWIWIDGDSFKIFIARHFDDPVVSNAGEPSIGFNDPDPDPSSRHGPTGYDYDDPDPLNGTWMWTWDHWDDDVQKIKTKTATDDDDDHDDDPVPVLAGMEMEIEGHDDDHSVDSVPDDRWHKDWDPDDGHYIYIYTGHADPPDDPGDDD/DPDDPPPPPPDPVVVVVVVVVVVVVVVCVVPVDDPDPPPPPPPCPVPVPPPPPAFFQVQEAEEAEEELVCCVVLVLLQLLADDPVRHHYEYEYCDDHDPPVDPDPSHHHYDYFDDDVVAAADADPADPVQLRLLLSLLCCLPPDPNVSHFKYKYAYSNKHFLRVLVSLVCSLDGLLDWAKEAADAQAPVVCVVQHRFFHDRHLMIMTTPNNSVVCSVCLRVQSNVPNHDHHSRSSNQSSVVVVVYTYDYQPLRYSCQWAEAQQLCLLQDDLRFNTIDGPLVRYAQNDPPDHSSVSSSQLVLQCVAARNQAQQWEWAADQVQQWIWIDGDSFKIFIARHFDDPVVSNAGEPSIGFNDPDPDPSSRHGPTGYDYDDPDPLNGTWMWTWDHWDDDVQKIKTKTATDDDDDHDDDPVPVLAGMEMEIEGHDDDHSVDSVPDDRWHKDWDDDDGHYIYIYTGHADPPDDPGDDD

InterPro domains:
  IPR006740 Protein of unknown function DUF604 [PF04646] (191-442)

Sequence (938 aa):
MLIPKFCPRTPTRIKDLFLLLSSLLILYLLHRPTPPTTSLLQLSTFPPTPPTPPTSLHHLLFSIASSSRSLPSRSPFLRLWHSPNTTRTYLFLDQPTVPNPHPDPTLPPTLVSSPTSSFPYSFPRGSRSAVRIARIVKESVSRLDTSGVRWFVFGDDDTVFFTDNLVRTLSKYDPEEWYYIGSGSEGYEPNMSNSFGMAFGGGGFAISASLARVLAGVLDSCLVRYSHLYGSDARVFSCLAELGVELTREPGFHQVDARGDIFGMLSAHPLSPLLSLHHLDHVDPIFPNMTRTNALGHLFKAVNVDPGRVLQQTVCYDRSNSLTVSVAWGYAIQVFEGNYYLPDLLRKQRTFSPWRRNKDILSKLYMFDTSEYVSDPCKRPVVFFLKSAVSRSKHVYTDYSRHVVGNCSRTRAVNHLEQIRVFSQKLDLDVGEVKVLRRQCCDILPSFRKSMVINIRQCGVDELVSMQTMLIPKFCPRTPTRIKDLFLLLSSLLILYLLHRPTPPTTSLLQLSTFPPTPPTPPTSLHHLLFSIASSSRSLPSRSPFLRLWHSPNTTRTYLFLDQPTVPNPHPDPTLPPTLVSSPTSSFPYSFPRGSRSAVRIARIVKESVSRLDTSGVRWFVFGDDDTVFFTDNLVRTLSKYDPEEWYYIGSGSEGYEPNMSNSFGMAFGGGGFAISASLARVLAGVLDSCLVRYSHLYGSDARVFSCLAELGVELTREPGFHQVDARGDIFGMLSAHPLSPLLSLHHLDHVDPIFPNMTRTNALGHLFKAVNVDPGRVLQQTVCYDRSNSLTVSVAWGYAIQVFEGNYYLPDLLRKQRTFSPWRRNKDILSKLYMFDTSEYVSDPCKRPVVFFLKSAVSRSKHVYTDYSRHVVGNCSRTRAVNHLEQIRVFSQKLDLDVGEVKVLRRQCCDILPSFRKSMVINIRQCGVDELVSMQT

Organism: Rhododendron simsii (NCBI:txid118357)

Secondary structure (DSSP, 8-state):
----------TTHHHHHHHHHHHHHHHHHHT-------------------------GGGEEEEEE--TTTHHHHHHHHHHH--TTT-EEEEEESS-----SS--TTSPPEEEPPP-TTS----TTS-THHHHHHHHHHHHHHHS--TT--EEEEEETTPEE-HHHHHHHHTTS-TTS--EEE---SBHHHHHHS-TTPPPGGG-EEEEHHHHHHHHHHHHHHHHHTTT-S-HHHHHHHHHHHTTBPEEE-TTEE---EEE-THHHHHT--SSPP-EE--GGGB--SSTTS-HHHHHHHHHHHHHH-GGGTT-EEEEEEGGGTEEEEEETTTEEEEEES---HHHHTSEE--EEESS-S--GGGG-BSS-EE---S-GGGSPEEEEEEEEEEETTEEEEEEEEE--S-----HHHHT--EEEEEEE-----HHHHHS-BPPEEEEEEEETTEEEEEEEPPPTT---S---/----------THHHHHHHHHHHHHHHHHHHT-------------------------GGGEEEEEE--TTTHHHHHHHHHHH--TTT-EEEEEESS-----SS--TTSPPEEEPPP-TTS----TTS-THHHHHHHHHHHHHHHS--TT--EEEEEETTPEE-HHHHHHHHTTS-TTS--EEE---SBHHHHHHS-TTPPPGGG-EEEEHHHHHHHHHHHHHHHHHTTT-S-HHHHHHHHHHHTTBPEEE-TTEE---EEE-THHHHHT--SSPP-EE--GGGB--SSTTS-HHHHHHHHHHHHHH-GGGTT-EEEEEEGGGTEEEEEETTTEEEEEES---HHHHTSEE--EEESS-S--GGGG-BSS-EE---S-GGGSPEEEEEEEEEEETTEEEEEEEEE--S-----HHHHT--EEEEEEE-----HHHHHS-BPPEEEEEEEETTEEEEEEEPPPTT---S---

Nearest PDB structures (foldseek):
  8yrl-assembly1_B  TM=6.554E-01  e=1.109E-19  Aspergillus fumigatus CEA10
  1zcu-assembly1_A  TM=5.472E-01  e=1.650E-03  Oryctolagus cuniculus
  4ueg-assembly1_A-2  TM=5.765E-01  e=3.123E-03  Homo sapiens
  1ll0-assembly5_I  TM=5.401E-01  e=2.625E-03  Oryctolagus cuniculus
  3rmv-assembly1_A-2  TM=5.636E-01  e=6.639E-03  Homo sapiens

Solvent-accessible surface area (backbone atoms only — not comparable to full-atom values): 50448 Å² total; per-residue (Å²): 135,88,81,82,81,88,76,86,87,75,71,71,65,61,57,57,49,50,52,51,49,50,52,51,48,53,53,50,66,69,60,57,73,71,70,76,70,73,69,64,72,59,68,62,58,62,60,70,67,67,76,72,73,76,66,46,57,68,23,36,37,36,46,26,42,48,32,57,81,51,42,80,80,25,47,69,45,42,48,72,60,49,38,80,87,57,44,45,48,37,33,36,19,72,43,81,56,77,82,56,95,68,72,63,74,66,49,64,56,76,43,64,52,71,87,55,83,85,50,57,73,66,36,87,89,49,57,74,60,23,58,44,55,39,44,43,58,31,47,54,62,73,72,44,89,58,77,75,43,35,32,39,35,38,31,31,44,52,31,36,52,33,62,69,33,40,31,54,58,56,49,69,52,66,38,79,39,71,43,42,35,18,18,46,49,47,27,39,42,63,23,69,75,66,37,63,65,35,44,34,43,48,13,19,33,36,30,12,35,53,36,41,53,44,46,36,74,46,40,67,68,41,49,48,74,48,19,63,54,56,48,25,46,58,49,50,42,45,48,37,45,24,57,21,46,63,62,43,77,39,82,21,22,26,28,44,53,42,24,43,38,54,58,20,55,49,52,27,32,61,88,60,49,55,29,23,44,14,49,56,88,53,33,48,40,85,37,86,99,43,51,49,68,55,24,51,54,56,38,43,49,25,38,74,66,31,50,58,41,40,27,35,46,34,56,32,63,40,74,93,75,37,30,27,36,41,33,6,36,58,46,39,32,36,42,33,89,34,85,66,61,56,70,67,62,54,27,18,35,51,54,44,42,44,58,57,86,59,88,50,72,52,45,72,35,56,69,59,50,67,37,83,55,70,82,53,67,72,77,46,58,51,41,22,37,57,70,48,58,46,68,61,88,63,37,34,42,33,35,24,37,58,57,85,69,79,95,58,90,61,56,75,78,57,63,50,48,45,33,40,38,39,38,34,60,62,58,80,68,50,59,73,44,66,75,52,65,62,49,46,33,51,43,69,48,87,62,63,88,45,34,40,40,34,41,47,41,80,54,56,93,78,45,62,52,60,73,80,127,136,85,81,76,90,76,79,79,87,67,72,73,61,56,57,59,47,48,54,49,49,49,51,50,46,54,51,48,68,71,59,57,75,71,72,77,70,74,72,67,74,60,68,63,61,64,61,71,68,68,78,72,74,77,66,46,57,68,23,35,37,36,45,26,42,47,32,56,80,51,41,78,80,25,46,67,46,42,48,73,60,48,36,80,88,56,44,46,49,36,33,36,19,72,43,81,56,76,83,55,95,66,72,63,76,68,50,64,57,74,41,63,53,70,86,55,82,87,50,58,73,66,36,87,91,50,56,73,62,22,59,44,53,40,45,44,59,32,49,54,62,73,71,44,88,59,78,73,42,35,32,40,35,38,31,31,45,50,31,37,54,35,61,70,33,40,31,54,58,55,49,68,53,65,39,81,41,71,43,42,37,18,18,46,49,47,27,39,43,65,22,69,76,67,36,64,67,32,44,35,42,49,13,18,34,35,30,12,35,53,37,42,54,45,46,36,74,45,41,66,68,42,48,50,73,48,19,64,54,55,47,25,45,60,47,49,42,46,48,38,44,25,56,20,46,65,61,43,79,41,83,19,22,26,29,44,54,43,23,42,38,53,58,21,54,49,51,28,30,60,87,61,51,54,28,25,45,14,48,57,89,56,32,48,42,85,35,86,97,43,50,49,66,54,24,52,54,56,39,43,48,24,37,75,66,32,48,58,40,41,28,35,45,32,56,33,64,40,73,93,75,37,31,27,34,39,32,6,36,59,44,39,34,36,41,32,89,34,88,66,62,57,72,66,62,56,27,19,34,49,55,43,43,45,58,57,85,60,88,51,71,51,46,71,35,55,70,58,51,67,36,84,55,71,83,53,66,70,78,45,58,49,41,22,37,58,70,48,58,47,68,60,87,62,38,34,42,33,36,24,36,58,56,86,70,80,94,58,91,61,56,73,78,56,63,51,47,45,34,40,38,39,39,34,62,61,58,79,69,50,58,74,44,66,75,51,64,61,49,46,33,51,44,67,46,86,60,57,88,45,39,39,41,34,41,47,40,80,54,55,93,78,46,62,51,58,74,81,126